Protein 3OKG (pdb70)

Sequence (781 aa):
MTEGPYKLPPGWRWVRLGEVCLPTERRDPTKNPSTYFVYVDISAIDSTVGKIVSPKEILGQHAPSRARKVIRSGDVIFATTRPYLKNIALVPPDLDGQICSTGFCVIRANREFAEPEFLFHLCRSDFITNQLTASKMRGTSYPAVTDNDVYNTLIPLPPLEEQRRIVAKVEALMERVREVRRLRAEAQKDTELLMQTALAEVFPHPGADLPPGWRWVRLGEVCDIIMGQSPPSSTYNFEGNGLPFFQGKADFGDLHPTPRIWCSAPQKVARPGDVLISVRAPVGSTNVANLACCIGRGLAALRPRDSLERFWLLYYLHYLEPELSKAITKKDLQNVFIPLPPLEEQRRIVAYLDQIQQQVAALKRAQAETEAELKRLEQAILDKAFRGDLMTEGPYKLPPGWRWVRLGEVCLPTERRDPTKNPSTYFVYVDISAIDSTVGKIVSPKEILGQHAPSRARKVIRSGDVIFATTRPYLKNIALVPPDLDGQICSTGFCVIRANREFAEPEFLFHLCRSDFITNQLTASKMRGTSYPAVTDNDVYNTLIPLPPLEEQRRIVAKVEALMERVREVRRLRAEAQKDTELLMQTALAEVFPHPGADLPPGWRWVRLGEVCDIIMGQSPPSSTYNFEGNGLPFFQGKADFGDLHPTPRIWCSAPQKVARPGDVLISVRAPVGSTNVANLACCIGRGLAALRPRDSLERFWLLYYLHYLEPELSKMAITKKDLQNVFIPLPPLEEQRRIVAYLDQIQQQVAALKRAQAETEAELKRLEQAILDKAFRGDL

Solvent-accessible surface area: 35735 Å² total; per-residue (Å²): 184,129,60,38,68,36,139,18,39,135,63,28,121,52,4,113,0,29,80,2,22,75,119,52,131,150,95,45,6,51,157,84,69,99,77,135,8,28,16,0,50,62,89,0,14,54,19,21,62,4,126,16,83,64,49,141,108,20,45,0,112,115,14,51,94,157,0,51,15,9,0,102,55,14,1,0,0,0,2,17,74,130,9,33,47,18,16,2,0,45,1,38,100,120,13,65,14,39,0,0,4,39,21,0,0,2,0,37,6,33,142,140,90,0,14,12,66,0,0,18,7,1,0,1,1,16,54,0,14,65,56,2,108,17,27,70,57,54,8,95,105,101,98,55,11,61,40,101,48,0,48,88,6,61,0,0,7,3,69,53,133,47,0,120,96,3,14,63,87,0,82,46,25,42,88,61,5,73,61,4,26,131,10,2,50,64,1,44,119,46,0,89,102,34,27,128,69,7,15,53,71,10,2,27,148,55,65,39,138,30,16,86,48,14,132,54,1,105,1,18,72,8,2,58,10,30,40,11,79,63,8,81,62,63,21,10,13,30,97,46,70,44,42,12,2,7,34,7,82,59,6,29,31,148,124,73,3,63,39,30,1,61,0,60,42,53,76,66,54,0,132,85,17,3,0,0,2,1,8,95,86,68,12,1,16,34,4,12,2,58,92,43,2,2,1,0,141,2,0,0,0,0,49,31,114,137,45,6,43,81,86,0,0,35,14,8,2,112,79,22,58,100,122,11,54,161,93,16,69,92,130,65,2,57,73,26,77,0,0,6,2,73,62,135,15,0,122,61,7,14,47,58,0,45,36,2,87,101,11,34,32,3,0,133,104,0,47,6,90,62,60,1,0,14,11,14,1,14,8,4,1,0,59,70,0,8,117,28,101,45,203,140,65,33,72,25,153,22,36,134,60,28,120,52,8,113,0,28,87,2,21,75,113,48,122,150,89,41,6,44,148,76,71,100,79,132,6,28,15,0,50,44,94,0,13,51,24,38,58,4,122,17,82,66,47,138,108,19,48,0,109,112,14,50,91,158,0,60,16,10,0,102,54,16,1,0,0,0,2,18,61,120,6,38,40,15,12,0,0,45,2,44,107,123,14,65,12,38,0,0,6,39,18,0,0,3,0,42,7,32,136,144,86,0,14,11,66,1,0,18,16,0,0,2,1,21,50,0,11,81,60,2,110,20,28,73,32,53,9,96,105,101,101,54,10,60,40,98,50,0,49,89,5,68,0,0,6,3,70,53,135,42,0,116,90,5,17,59,87,4,80,44,25,43,87,68,0,77,62,6,28,132,11,2,49,66,0,34,133,48,0,68,114,30,19,95,66,12,3,53,71,12,2,30,140,50,67,40,138,30,19,87,47,17,153,58,4,95,1,26,102,11,3,58,10,39,48,11,88,43,8,68,86,56,25,8,22,33,139,50,80,41,41,9,2,6,29,6,84,62,5,24,33,162,102,66,5,67,36,30,1,59,0,49,43,48,82,70,62,0,128,73,15,1,0,0,0,1,5,136,91,48,7,5,25,36,5,10,2,71,88,49,0,0,0,0,75,3,1,0,0,0,59,26,127,139,46,8,45,87,88,0,0,37,12,6,1,114,69,28,57,75,114,4,66,173,91,80,5,68,89,136,58,0,59,49,23,77,0,0,15,3,70,57,136,13,0,124,60,8,13,45,50,0,46,27,3,92,100,14,28,28,8,0,117,140,0,32,49,159,2,97,44,0,2,28,15,0,17,6,4,0,0,52,61,0,6,120,26,96,60

Organism: Caldanaerobacter subterraneus subsp. tengcongensis (strain DSM 15242 / JCM 11007 / NBRC 100824 / MB4) (NCBI:txid273068)

Foldseek 3Di:
DCCPPHHAPPQKDKDQLLVFFDDWFWDQLLVVQADKFWEQELVQFDQLVQARHRIDIDGSVPDDPQFITFAAQLKWWQFLPPRLSRNIHGHHHVRGRGTYGVRTQIGHGNVVFDGSLLVRLQSLAVLQVVQQVQPPDDDPPRDGGDSVSSSRRMAIGHGHVLSVVLSVVLVVVLVVVVVVLVVLVVCLVVLVVVLLVLLCVQWDPPPDDDPPQKDKAFLLVFKDKWAAADDPPPQKDPPPQAFAEEEAPVQQDPAEGDGDIAGNDADTWDAALWKKFFLDDQGLDIHGYRHIHGYHNGIMTIGGHPQDHSLLVVSNSVSCSVVRRVNADPVNNRGDITIGHGPVVSVVSSVVSVVSVVVSVCSVVVNDDSSVVSSVVSNVSSVCSRNPND/DCAPPHHADPQKDKDQLLVFFDDWFWDQLLVVQADKFWEQELVQADQLVQARHRIDIDGSVPDDPQFITFAAQLKWWQFLPPNVSRNIHGDHHVNGRGTYGVRTQIGHGNVVFDGSLLCRLQSLAVLQVVQFPQVPDDDPPRDGGDSVSSSGRMAIGHGHVLSVVLSVVLVVVLVVVVVVLVVLVVVLVVLVVVLLVLLCVQWPDPPDDDPPQKDKDFLLVFKDKWAAAADDPPQKDQDAAAFQEEEFPVQQDPAEGDRGIHGNDADTKDAFAWWKAFLPDQRQDIHTYRHTHGYHNGIMTIGGHPFDDSLLVVSNSNSCSVVSRPDNDDPVNSRGDITIGHGPVVSVVSSVVSVVSVVVSVVSCVVPDPPSVCSSVVSNVSSVCSRNVND

Structure (mmCIF, N/CA/C/O backbone):
data_3OKG
#
_entry.id   3OKG
#
_cell.length_a   60.993
_cell.length_b   137.798
_cell.length_c   142.398
_cell.angle_alpha   90.00
_cell.angle_beta   90.00
_cell.angle_gamma   90.00
#
_symmetry.space_group_name_H-M   'P 21 21 21'
#
loop_
_entity.id
_entity.type
_entity.pdbx_description
1 polymer 'Restriction endonuclease S subunits'
2 non-polymer 'SULFATE ION'
3 water water
#
loop_
_atom_site.group_PDB
_atom_site.id
_atom_site.type_symbol
_atom_site.label_atom_id
_atom_site.label_alt_id
_atom_site.label_comp_id
_atom_site.label_asym_id
_atom_site.label_entity_id
_atom_site.label_seq_id
_atom_site.pdbx_PDB_ins_code
_atom_site.Cartn_x
_atom_site.Cartn_y
_atom_site.Cartn_z
_atom_site.occupancy
_atom_site.B_iso_or_equiv
_atom_site.auth_seq_id
_atom_site.auth_comp_id
_atom_site.auth_asym_id
_atom_site.auth_atom_id
_atom_site.pdbx_PDB_model_num
ATOM 1 N N . MET A 1 15 ? 1.656 -1.538 18.271 1.00 75.40 1 MET A N 1
ATOM 2 C CA . MET A 1 15 ? 1.713 -2.709 17.404 1.00 50.67 1 MET A CA 1
ATOM 3 C C . MET A 1 15 ? 2.789 -2.565 16.338 1.00 53.69 1 MET A C 1
ATOM 4 O O . MET A 1 15 ? 3.982 -2.500 16.636 1.00 55.83 1 MET A O 1
ATOM 9 N N . THR A 1 16 ? 2.352 -2.531 15.086 1.00 39.86 2 THR A N 1
ATOM 10 C CA . THR A 1 16 ? 3.220 -2.123 13.990 1.00 45.58 2 THR A CA 1
ATOM 11 C C . THR A 1 16 ? 3.320 -0.606 13.955 1.00 35.93 2 THR A C 1
ATOM 12 O O . THR A 1 16 ? 4.050 -0.050 13.130 1.00 43.34 2 THR A O 1
ATOM 16 N N . GLU A 1 17 ? 2.569 0.068 14.821 1.00 37.82 3 GLU A N 1
ATOM 17 C CA . GLU A 1 17 ? 2.489 1.536 14.757 1.00 31.45 3 GLU A CA 1
ATOM 18 C C . GLU A 1 17 ? 3.657 2.262 15.434 1.00 32.72 3 GLU A C 1
ATOM 19 O O . GLU A 1 17 ? 3.837 3.449 15.200 1.00 39.20 3 GLU A O 1
ATOM 25 N N . GLY A 1 18 ? 4.409 1.581 16.299 1.00 30.97 4 GLY A N 1
ATOM 26 C CA . GLY A 1 18 ? 5.494 2.234 17.027 1.00 32.96 4 GLY A CA 1
ATOM 27 C C . GLY A 1 18 ? 4.947 3.001 18.213 1.00 39.45 4 GLY A C 1
ATOM 28 O O . GLY A 1 18 ? 3.796 2.786 18.584 1.00 33.75 4 GLY A O 1
ATOM 29 N N . PRO A 1 19 ? 5.752 3.901 18.814 1.00 26.98 5 PRO A N 1
ATOM 30 C CA . PRO A 1 19 ? 5.313 4.599 20.037 1.00 28.72 5 PRO A CA 1
ATOM 31 C C . PRO A 1 19 ? 3.919 5.186 19.956 1.00 35.72 5 PRO A C 1
ATOM 32 O O . PRO A 1 19 ? 3.176 5.059 20.919 1.00 38.17 5 PRO A O 1
ATOM 36 N N . TYR A 1 20 ? 3.590 5.860 18.859 1.00 25.58 6 TYR A N 1
ATOM 37 C CA . TYR A 1 20 ? 2.236 6.340 18.613 1.00 26.79 6 TYR A CA 1
ATOM 38 C C . TYR A 1 20 ? 2.052 6.433 17.112 1.00 33.72 6 TYR A C 1
ATOM 39 O O . TYR A 1 20 ? 3.025 6.385 16.366 1.00 26.37 6 TYR A O 1
ATOM 48 N N . LYS A 1 21 ? 0.805 6.548 16.680 1.00 28.60 7 LYS A N 1
ATOM 49 C CA . LYS A 1 21 ? 0.465 6.438 15.269 1.00 31.73 7 LYS A CA 1
ATOM 50 C C . LYS A 1 21 ? 0.765 7.742 14.517 1.00 29.80 7 LYS A C 1
ATOM 51 O O . LYS A 1 21 ? 0.333 8.811 14.922 1.00 28.77 7 LYS A O 1
ATOM 57 N N . LEU A 1 22 ? 1.489 7.634 13.410 1.00 28.54 8 LEU A N 1
ATOM 58 C CA . LEU A 1 22 ? 1.930 8.810 12.649 1.00 25.07 8 LEU A CA 1
ATOM 59 C C . LEU A 1 22 ? 1.080 8.934 11.408 1.00 30.86 8 LEU A C 1
ATOM 60 O O . LEU A 1 22 ? 0.486 7.932 10.970 1.00 27.47 8 LEU A O 1
ATOM 65 N N . PRO A 1 23 ? 1.011 10.144 10.838 1.00 31.73 9 PRO A N 1
ATOM 66 C CA . PRO A 1 23 ? 0.287 10.323 9.573 1.00 24.89 9 PRO A CA 1
ATOM 67 C C . PRO A 1 23 ? 0.861 9.428 8.492 1.00 29.39 9 PRO A C 1
ATOM 68 O O . PRO A 1 23 ? 2.008 9.001 8.586 1.00 29.90 9 PRO A O 1
ATOM 72 N N . PRO A 1 24 ? 0.051 9.131 7.470 1.00 37.11 10 PRO A N 1
ATOM 73 C CA . PRO A 1 24 ? 0.481 8.351 6.304 1.00 32.07 10 PRO A CA 1
ATOM 74 C C . PRO A 1 24 ? 1.785 8.909 5.735 1.00 27.80 10 PRO A C 1
ATOM 75 O O . PRO A 1 24 ? 1.919 10.122 5.576 1.00 29.60 10 PRO A O 1
ATOM 79 N N . GLY A 1 25 ? 2.733 8.039 5.431 1.00 28.48 11 GLY A N 1
ATOM 80 C CA . GLY A 1 25 ? 3.961 8.472 4.793 1.00 37.96 11 GLY A CA 1
ATOM 81 C C . GLY A 1 25 ? 5.090 8.797 5.760 1.00 31.48 11 GLY A C 1
ATOM 82 O O . GLY A 1 25 ? 6.250 8.814 5.365 1.00 28.31 11 GLY A O 1
ATOM 83 N N . TRP A 1 26 ? 4.762 9.077 7.020 1.00 26.80 12 TRP A N 1
ATOM 84 C CA . TRP A 1 26 ? 5.812 9.241 8.029 1.00 21.72 12 TRP A CA 1
ATOM 85 C C . TRP A 1 26 ? 6.324 7.871 8.457 1.00 31.76 12 TRP A C 1
ATOM 86 O O . TRP A 1 26 ? 5.637 6.870 8.286 1.00 29.65 12 TRP A O 1
ATOM 97 N N . ARG A 1 27 ? 7.523 7.815 9.025 1.00 20.89 13 ARG A N 1
ATOM 98 C CA . ARG A 1 27 ? 8.024 6.561 9.577 1.00 19.46 13 ARG A CA 1
ATOM 99 C C . ARG A 1 27 ? 8.781 6.755 10.890 1.00 26.21 13 ARG A C 1
ATOM 100 O O . ARG A 1 27 ? 9.285 7.849 11.177 1.00 19.95 13 ARG A O 1
ATOM 108 N N . TRP A 1 28 ? 8.866 5.688 11.677 1.00 23.62 14 TRP A N 1
ATOM 109 C CA . TRP A 1 28 ? 9.637 5.706 12.925 1.00 29.25 14 TRP A CA 1
ATOM 110 C C . TRP A 1 28 ? 11.051 5.186 12.690 1.00 23.71 14 TRP A C 1
ATOM 111 O O . TRP A 1 28 ? 11.217 4.110 12.124 1.00 25.54 14 TRP A O 1
ATOM 122 N N . VAL A 1 29 ? 12.058 5.943 13.135 1.00 22.42 15 VAL A N 1
ATOM 123 C CA . VAL A 1 29 ? 13.451 5.508 13.059 1.00 20.94 15 VAL A CA 1
ATOM 124 C C . VAL A 1 29 ? 14.201 5.876 14.335 1.00 19.71 15 VAL A C 1
ATOM 125 O O . VAL A 1 29 ? 13.742 6.720 15.101 1.00 21.68 15 VAL A O 1
ATOM 129 N N . ARG A 1 30 ? 15.356 5.251 14.572 1.00 18.75 16 ARG A N 1
ATOM 130 C CA . ARG A 1 30 ? 16.249 5.763 15.610 1.00 22.17 16 ARG A CA 1
ATOM 131 C C . ARG A 1 30 ? 16.915 7.024 15.046 1.00 19.12 16 ARG A C 1
ATOM 132 O O . ARG A 1 30 ? 17.197 7.091 13.858 1.00 17.86 16 ARG A O 1
ATOM 140 N N . LEU A 1 31 ? 17.166 8.004 15.903 1.00 18.82 17 LEU A N 1
ATOM 141 C CA . LEU A 1 31 ? 17.771 9.261 15.464 1.00 18.93 17 LEU A CA 1
ATOM 142 C C . LEU A 1 31 ? 19.032 8.950 14.652 1.00 18.76 17 LEU A C 1
ATOM 143 O O . LEU A 1 31 ? 19.260 9.518 13.580 1.00 22.31 17 LEU A O 1
ATOM 148 N N . GLY A 1 32 ? 19.853 8.047 15.170 1.00 22.02 18 GLY A N 1
ATOM 149 C CA . GLY A 1 32 ? 21.129 7.712 14.547 1.00 17.62 18 GLY A CA 1
ATOM 150 C C . GLY A 1 32 ? 21.009 7.273 13.089 1.00 22.69 18 GLY A C 1
ATOM 151 O O . GLY A 1 32 ? 21.939 7.431 12.300 1.00 22.27 18 GLY A O 1
ATOM 152 N N . GLU A 1 33 ? 19.855 6.727 12.722 1.00 22.58 19 GLU A N 1
ATOM 153 C CA . GLU A 1 33 ? 19.656 6.237 11.367 1.00 19.41 19 GLU A CA 1
ATOM 154 C C . GLU A 1 33 ? 19.647 7.369 10.355 1.00 24.60 19 GLU A C 1
ATOM 155 O O . GLU A 1 33 ? 19.880 7.148 9.181 1.00 20.38 19 GLU A O 1
ATOM 161 N N . VAL A 1 34 ? 19.326 8.579 10.802 1.00 19.98 20 VAL A N 1
ATOM 162 C CA . VAL A 1 34 ? 19.346 9.729 9.893 1.00 20.57 20 VAL A CA 1
ATOM 163 C C . VAL A 1 34 ? 20.487 10.706 10.250 1.00 18.29 20 VAL A C 1
ATOM 164 O O . VAL A 1 34 ? 20.457 11.868 9.874 1.00 22.35 20 VAL A O 1
ATOM 168 N N . CYS A 1 35 ? 21.527 10.199 10.913 1.00 17.39 21 CYS A N 1
ATOM 169 C CA . CYS A 1 35 ? 22.709 11.000 11.221 1.00 19.02 21 CYS A CA 1
ATOM 170 C C . CYS A 1 35 ? 23.935 10.505 10.459 1.00 27.62 21 CYS A C 1
ATOM 171 O O . CYS A 1 35 ? 23.972 9.360 9.999 1.00 24.30 21 CYS A O 1
ATOM 174 N N . LEU A 1 36 ? 24.939 11.372 10.354 1.00 22.15 22 LEU A N 1
ATOM 175 C CA . LEU A 1 36 ? 26.212 11.037 9.725 1.00 18.83 22 LEU A CA 1
ATOM 176 C C . LEU A 1 36 ? 27.329 10.942 10.761 1.00 23.33 22 LEU A C 1
ATOM 177 O O . LEU A 1 36 ? 27.216 11.486 11.860 1.00 24.21 22 LEU A O 1
ATOM 182 N N . PRO A 1 37 ? 28.450 10.306 10.390 1.00 24.96 23 PRO A N 1
ATOM 183 C CA . PRO A 1 37 ? 29.574 10.252 11.323 1.00 23.47 23 PRO A CA 1
ATOM 184 C C . PRO A 1 37 ? 30.149 11.657 11.552 1.00 21.99 23 PRO A C 1
ATOM 185 O O . PRO A 1 37 ? 29.989 12.560 10.723 1.00 21.82 23 PRO A O 1
ATOM 189 N N . THR A 1 38 ? 30.795 11.824 12.697 1.00 22.84 24 THR A N 1
ATOM 190 C CA . THR A 1 38 ? 31.334 13.095 13.133 1.00 24.17 24 THR A CA 1
ATOM 191 C C . THR A 1 38 ? 32.785 12.849 13.531 1.00 35.91 24 THR A C 1
ATOM 192 O O . THR A 1 38 ? 33.188 11.693 13.734 1.00 26.70 24 THR A O 1
ATOM 196 N N . GLU A 1 39 ? 33.566 13.921 13.639 1.00 25.95 25 GLU A N 1
ATOM 197 C CA . GLU A 1 39 ? 34.996 13.790 13.900 1.00 28.71 25 GLU A CA 1
ATOM 198 C C . GLU A 1 39 ? 35.430 14.654 15.063 1.00 36.63 25 GLU A C 1
ATOM 199 O O . GLU A 1 39 ? 34.700 15.545 15.505 1.00 25.24 25 GLU A O 1
ATOM 205 N N . ARG A 1 40 ? 36.635 14.375 15.544 1.00 24.83 26 ARG A N 1
ATOM 206 C CA . ARG A 1 40 ? 37.252 15.136 16.597 1.00 26.23 26 ARG A CA 1
ATOM 207 C C . ARG A 1 40 ? 38.531 15.796 16.088 1.00 25.75 26 ARG A C 1
ATOM 208 O O . ARG A 1 40 ? 39.077 15.403 15.060 1.00 29.65 26 ARG A O 1
ATOM 216 N N . ARG A 1 41 ? 38.984 16.799 16.820 1.00 28.38 27 ARG A N 1
ATOM 217 C CA . ARG A 1 41 ? 40.217 17.491 16.497 1.00 29.77 27 ARG A CA 1
ATOM 218 C C . ARG A 1 41 ? 40.787 18.070 17.786 1.00 39.89 27 ARG A C 1
ATOM 219 O O . ARG A 1 41 ? 40.035 18.484 18.676 1.00 29.99 27 ARG A O 1
ATOM 227 N N . ASP A 1 42 ? 42.114 18.082 17.897 1.00 25.56 28 ASP A N 1
ATOM 228 C CA . ASP A 1 42 ? 42.771 18.627 19.073 1.00 31.99 28 ASP A CA 1
ATOM 229 C C . ASP A 1 42 ? 43.347 19.985 18.692 1.00 30.15 28 ASP A C 1
ATOM 230 O O . ASP A 1 42 ? 44.363 20.060 18.004 1.00 33.89 28 ASP A O 1
ATOM 235 N N . PRO A 1 43 ? 42.681 21.070 19.107 1.00 26.49 29 PRO A N 1
ATOM 236 C CA . PRO A 1 43 ? 43.143 22.393 18.658 1.00 28.35 29 PRO A CA 1
ATOM 237 C C . PRO A 1 43 ? 44.534 22.733 19.206 1.00 26.02 29 PRO A C 1
ATOM 238 O O . PRO A 1 43 ? 45.169 23.644 18.665 1.00 28.08 29 PRO A O 1
ATOM 242 N N . THR A 1 44 ? 44.973 22.039 20.263 1.00 30.43 30 THR A N 1
ATOM 243 C CA . THR A 1 44 ? 46.285 22.305 20.858 1.00 34.36 30 THR A CA 1
ATOM 244 C C . THR A 1 44 ? 47.398 21.976 19.883 1.00 42.66 30 THR A C 1
ATOM 245 O O . THR A 1 44 ? 48.539 22.355 20.106 1.00 35.77 30 THR A O 1
ATOM 249 N N . LYS A 1 45 ? 47.059 21.276 18.804 1.00 39.18 31 LYS A N 1
ATOM 250 C CA . LYS A 1 45 ? 48.038 20.903 17.788 1.00 41.46 31 LYS A CA 1
ATOM 251 C C . LYS A 1 45 ? 48.302 22.052 16.836 1.00 43.74 31 LYS A C 1
ATOM 252 O O . LYS A 1 45 ? 49.248 22.011 16.058 1.00 41.84 31 LYS A O 1
ATOM 258 N N . ASN A 1 46 ? 47.463 23.082 16.907 1.00 32.82 32 ASN A N 1
ATOM 259 C CA . ASN A 1 46 ? 47.730 24.339 16.234 1.00 32.21 32 ASN A CA 1
ATOM 260 C C . ASN A 1 46 ? 47.659 25.426 17.299 1.00 32.46 32 ASN A C 1
ATOM 261 O O . ASN A 1 46 ? 46.677 26.161 17.394 1.00 29.10 32 ASN A O 1
ATOM 266 N N . PRO A 1 47 ? 48.697 25.498 18.134 1.00 28.69 33 PRO A N 1
ATOM 267 C CA . PRO A 1 47 ? 48.726 26.327 19.337 1.00 25.25 33 PRO A CA 1
ATOM 268 C C . PRO A 1 47 ? 48.522 27.810 19.030 1.00 26.79 33 PRO A C 1
ATOM 269 O O . PRO A 1 47 ? 47.984 28.499 19.892 1.00 31.65 33 PRO A O 1
ATOM 273 N N . SER A 1 48 ? 48.920 28.285 17.851 1.00 26.28 34 SER A N 1
ATOM 274 C CA . SER A 1 48 ? 48.804 29.718 17.550 1.00 25.52 34 SER A CA 1
ATOM 275 C C . SER A 1 48 ? 47.562 30.054 16.775 1.00 39.54 34 SER A C 1
ATOM 276 O O . SER A 1 48 ? 47.403 31.183 16.321 1.00 33.94 34 SER A O 1
ATOM 279 N N . THR A 1 49 ? 46.688 29.071 16.615 1.00 30.73 35 THR A N 1
ATOM 280 C CA . THR A 1 49 ? 45.508 29.250 15.789 1.00 30.97 35 THR A CA 1
ATOM 281 C C . THR A 1 49 ? 44.266 29.395 16.657 1.00 25.82 35 THR A C 1
ATOM 282 O O . THR A 1 49 ? 44.023 28.580 17.524 1.00 28.35 35 THR A O 1
ATOM 286 N N . TYR A 1 50 ? 43.507 30.466 16.445 1.00 31.33 36 TYR A N 1
ATOM 287 C CA . TYR A 1 50 ? 42.282 30.661 17.198 1.00 23.94 36 TYR A CA 1
ATOM 288 C C . TYR A 1 50 ? 41.218 29.685 16.698 1.00 22.89 36 TYR A C 1
ATOM 289 O O . TYR A 1 50 ? 41.153 29.395 15.507 1.00 26.33 36 TYR A O 1
ATOM 298 N N . PHE A 1 51 ? 40.390 29.186 17.605 1.00 23.48 37 PHE A N 1
ATOM 299 C CA . PHE A 1 51 ? 39.173 28.486 17.195 1.00 28.87 37 PHE A CA 1
ATOM 300 C C . PHE A 1 51 ? 38.027 28.997 18.061 1.00 26.38 37 PHE A C 1
ATOM 301 O O . PHE A 1 51 ? 38.256 29.588 19.121 1.00 25.47 37 PHE A O 1
ATOM 309 N N . VAL A 1 52 ? 36.792 28.787 17.617 1.00 24.15 38 VAL A N 1
ATOM 310 C CA . VAL A 1 52 ? 35.655 29.200 18.429 1.00 17.97 38 VAL A CA 1
ATOM 311 C C . VAL A 1 52 ? 35.119 27.990 19.180 1.00 20.22 38 VAL A C 1
ATOM 312 O O . VAL A 1 52 ? 34.920 26.927 18.572 1.00 20.04 38 VAL A O 1
ATOM 316 N N . TYR A 1 53 ? 34.919 28.127 20.495 1.00 18.76 39 TYR A N 1
ATOM 317 C CA . TYR A 1 53 ? 34.528 27.000 21.338 1.00 19.76 39 TYR A CA 1
ATOM 318 C C . TYR A 1 53 ? 33.102 27.174 21.832 1.00 25.63 39 TYR A C 1
ATOM 319 O O . TYR A 1 53 ? 32.759 28.220 22.386 1.00 25.41 39 TYR A O 1
ATOM 328 N N . VAL A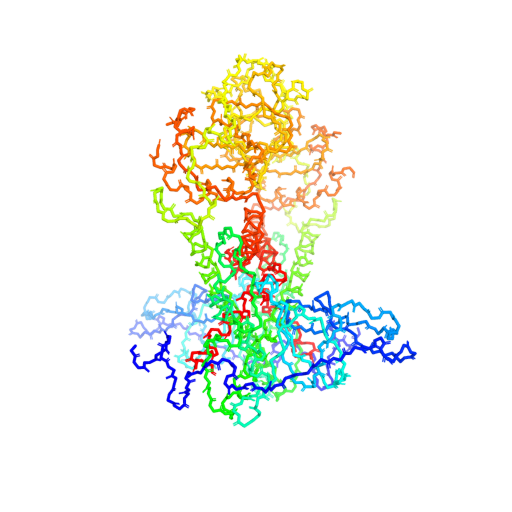 1 54 ? 32.284 26.149 21.620 1.00 17.56 40 VAL A N 1
ATOM 329 C CA . VAL A 1 54 ? 30.926 26.106 22.159 1.00 22.90 40 VAL A CA 1
ATOM 330 C C . VAL A 1 54 ? 30.845 25.134 23.359 1.00 21.47 40 VAL A C 1
ATOM 331 O O . VAL A 1 54 ? 30.923 23.926 23.192 1.00 19.11 40 VAL A O 1
ATOM 335 N N . ASP A 1 55 ? 30.710 25.666 24.568 1.00 20.50 41 ASP A N 1
ATOM 336 C CA . ASP A 1 55 ? 30.463 24.823 25.724 1.00 19.38 41 ASP A CA 1
ATOM 337 C C . ASP A 1 55 ? 29.024 25.017 26.133 1.00 19.50 41 ASP A C 1
ATOM 338 O O . ASP A 1 55 ? 28.275 25.724 25.464 1.00 20.72 41 ASP A O 1
ATOM 343 N N . ILE A 1 56 ? 28.635 24.372 27.228 1.00 22.32 42 ILE A N 1
ATOM 344 C CA . ILE A 1 56 ? 27.264 24.442 27.718 1.00 24.04 42 ILE A CA 1
ATOM 345 C C . ILE A 1 56 ? 26.861 25.878 28.028 1.00 26.11 42 ILE A C 1
ATOM 346 O O . ILE A 1 56 ? 25.758 26.309 27.693 1.00 30.03 42 ILE A O 1
ATOM 351 N N . SER A 1 57 ? 27.761 26.615 28.671 1.00 25.69 43 SER A N 1
ATOM 352 C CA . SER A 1 57 ? 27.489 27.998 29.024 1.00 25.49 43 SER A CA 1
ATOM 353 C C . SER A 1 57 ? 27.198 28.863 27.796 1.00 24.67 43 SER A C 1
ATOM 354 O O . SER A 1 57 ? 26.558 29.913 27.929 1.00 24.62 43 SER A O 1
ATOM 357 N N . ALA A 1 58 ? 27.644 28.436 26.609 1.00 20.71 44 ALA A N 1
ATOM 358 C CA . ALA A 1 58 ? 27.439 29.220 25.382 1.00 19.04 44 ALA A CA 1
ATOM 359 C C . ALA A 1 58 ? 25.991 29.219 24.894 1.00 23.25 44 ALA A C 1
ATOM 360 O O . ALA A 1 58 ? 25.616 30.006 24.015 1.00 21.19 44 ALA A O 1
ATOM 362 N N . ILE A 1 59 ? 25.196 28.304 25.436 1.00 20.97 45 ILE A N 1
ATOM 363 C CA . ILE A 1 59 ? 23.827 28.100 24.966 1.00 21.18 45 ILE A CA 1
ATOM 364 C C . ILE A 1 59 ? 22.787 28.794 25.853 1.00 20.07 45 ILE A C 1
ATOM 365 O O . ILE A 1 59 ? 22.824 28.683 27.096 1.00 23.55 45 ILE A O 1
ATOM 370 N N . ASP A 1 60 ? 21.836 29.453 25.201 1.00 20.83 46 ASP A N 1
ATOM 371 C CA . ASP A 1 60 ? 20.617 29.927 25.848 1.00 19.97 46 ASP A CA 1
ATOM 372 C C . ASP A 1 60 ? 19.602 28.778 25.766 1.00 14.10 46 ASP A C 1
ATOM 373 O O . ASP A 1 60 ? 19.035 28.500 24.695 1.00 18.32 46 ASP A O 1
ATOM 378 N N . SER A 1 61 ? 19.373 28.117 26.889 1.00 16.09 47 SER A N 1
ATOM 379 C CA . SER A 1 61 ? 18.583 26.874 26.857 1.00 24.28 47 SER A CA 1
ATOM 380 C C . SER A 1 61 ? 17.107 27.183 26.667 1.00 21.45 47 SER A C 1
ATOM 381 O O . SER A 1 61 ? 16.324 26.308 26.308 1.00 21.51 47 SER A O 1
ATOM 384 N N . THR A 1 62 ? 16.724 28.429 26.943 1.00 21.49 48 THR A N 1
ATOM 385 C CA . THR A 1 62 ? 15.315 28.808 26.787 1.00 20.92 48 THR A CA 1
ATOM 386 C C . THR A 1 62 ? 14.800 28.694 25.357 1.00 24.22 48 THR A C 1
ATOM 387 O O . THR A 1 62 ? 13.674 28.249 25.132 1.00 26.86 48 THR A O 1
ATOM 391 N N . VAL A 1 63 ? 15.615 29.080 24.382 1.00 20.38 49 VAL A N 1
ATOM 392 C CA . VAL A 1 63 ? 15.209 28.925 22.994 1.00 28.56 49 VAL A CA 1
ATOM 393 C C . VAL A 1 63 ? 16.130 27.992 22.227 1.00 23.75 49 VAL A C 1
ATOM 394 O O . VAL A 1 63 ? 15.861 27.672 21.081 1.00 22.80 49 VAL A O 1
ATOM 398 N N . GLY A 1 64 ? 17.195 27.536 22.873 1.00 21.71 50 GLY A N 1
ATOM 399 C CA . GLY A 1 64 ? 18.086 26.595 22.237 1.00 20.49 50 GLY A CA 1
ATOM 400 C C . GLY A 1 64 ? 18.963 27.267 21.200 1.00 18.41 50 GLY A C 1
ATOM 401 O O . GLY A 1 64 ? 18.975 26.865 20.041 1.00 19.08 50 GLY A O 1
ATOM 402 N N . LYS A 1 65 ? 19.688 28.313 21.605 1.00 17.47 51 LYS A N 1
ATOM 403 C CA . LYS A 1 65 ? 20.499 29.054 20.617 1.00 20.23 51 LYS A CA 1
ATOM 404 C C . LYS A 1 65 ? 21.919 29.223 21.149 1.00 18.56 51 LYS A C 1
ATOM 405 O O . LYS A 1 65 ? 22.107 29.430 22.342 1.00 17.54 51 LYS A O 1
ATOM 411 N N . ILE A 1 66 ? 22.915 29.087 20.276 1.00 19.19 52 ILE A N 1
ATOM 412 C CA . ILE A 1 66 ? 24.287 29.334 20.698 1.00 16.13 52 ILE A CA 1
ATOM 413 C C . ILE A 1 66 ? 24.452 30.869 20.712 1.00 20.94 52 ILE A C 1
ATOM 414 O O . ILE A 1 66 ? 24.437 31.499 19.662 1.00 24.26 52 ILE A O 1
ATOM 419 N N . VAL A 1 67 ? 24.581 31.456 21.892 1.00 21.49 53 VAL A N 1
ATOM 420 C CA . VAL A 1 67 ? 24.645 32.920 21.972 1.00 21.70 53 VAL A CA 1
ATOM 421 C C . VAL A 1 67 ? 25.947 33.466 22.533 1.00 23.30 53 VAL A C 1
ATOM 422 O O . VAL A 1 67 ? 26.215 34.653 22.375 1.00 24.79 53 VAL A O 1
ATOM 426 N N . SER A 1 68 ? 26.734 32.645 23.222 1.00 19.60 54 SER A N 1
ATOM 427 C CA . SER A 1 68 ? 27.978 33.192 23.793 1.00 22.49 54 SER A CA 1
ATOM 428 C C . SER A 1 68 ? 29.188 32.249 23.710 1.00 18.03 54 SER A C 1
ATOM 429 O O . SER A 1 68 ? 29.765 31.858 24.721 1.00 23.04 54 SER A O 1
ATOM 432 N N . PRO A 1 69 ? 29.570 31.891 22.492 1.00 18.61 55 PRO A N 1
ATOM 433 C CA . PRO A 1 69 ? 30.754 31.040 22.344 1.00 25.66 55 PRO A CA 1
ATOM 434 C C . PRO A 1 69 ? 31.992 31.917 22.535 1.00 26.81 55 PRO A C 1
ATOM 435 O O . PRO A 1 69 ? 31.890 33.145 22.440 1.00 29.58 55 PRO A O 1
ATOM 439 N N . LYS A 1 70 ? 33.130 31.303 22.812 1.00 26.58 56 LYS A N 1
ATOM 440 C CA . LYS A 1 70 ? 34.332 32.074 23.114 1.00 23.72 56 LYS A CA 1
ATOM 441 C C . LYS A 1 70 ? 35.408 31.749 22.112 1.00 27.20 56 LYS A C 1
ATOM 442 O O . LYS A 1 70 ? 35.600 30.593 21.784 1.00 24.57 56 LYS A O 1
ATOM 448 N N . GLU A 1 71 ? 36.122 32.766 21.622 1.00 20.92 57 GLU A N 1
ATOM 449 C CA . GLU A 1 71 ? 37.211 32.495 20.710 1.00 22.94 57 GLU A CA 1
ATOM 450 C C . GLU A 1 71 ? 38.450 32.248 21.557 1.00 30.73 57 GLU A C 1
ATOM 451 O O . GLU A 1 71 ? 38.818 33.063 22.409 1.00 26.79 57 GLU A O 1
ATOM 457 N N . ILE A 1 72 ? 39.084 31.114 21.318 1.00 23.02 58 ILE A N 1
ATOM 458 C CA . ILE A 1 72 ? 40.175 30.655 22.156 1.00 22.54 58 ILE A CA 1
ATOM 459 C C . ILE A 1 72 ? 41.407 30.300 21.333 1.00 26.87 58 ILE A C 1
ATOM 460 O O . ILE A 1 72 ? 41.315 29.770 20.232 1.00 21.06 58 ILE A O 1
ATOM 465 N N . LEU A 1 73 ? 42.578 30.613 21.881 1.00 31.55 59 LEU A N 1
ATOM 466 C CA . LEU A 1 73 ? 43.826 30.241 21.240 1.00 29.30 59 LEU A CA 1
ATOM 467 C C . LEU A 1 73 ? 44.037 28.729 21.393 1.00 19.72 59 LEU A C 1
ATOM 468 O O . LEU A 1 73 ? 43.807 28.176 22.464 1.00 25.77 59 LEU A O 1
ATOM 473 N N . GLY A 1 74 ? 44.489 28.058 20.333 1.00 26.38 60 GLY A N 1
ATOM 474 C CA . GLY A 1 74 ? 44.617 26.609 20.379 1.00 29.14 60 GLY A CA 1
ATOM 475 C C . GLY A 1 74 ? 45.430 26.141 21.570 1.00 30.25 60 GLY A C 1
ATOM 476 O O . GLY A 1 74 ? 45.099 25.159 22.239 1.00 26.84 60 GLY A O 1
ATOM 477 N N . GLN A 1 75 ? 46.518 26.851 21.840 1.00 30.91 61 GLN A N 1
ATOM 478 C CA . GLN A 1 75 ? 47.347 26.547 22.997 1.00 27.49 61 GLN A CA 1
ATOM 479 C C . GLN A 1 75 ? 46.517 26.373 24.260 1.00 29.30 61 GLN A C 1
ATOM 480 O O . GLN A 1 75 ? 46.823 25.545 25.112 1.00 31.61 61 GLN A O 1
ATOM 486 N N . HIS A 1 76 ? 45.454 27.161 24.372 1.00 24.92 62 HIS A N 1
ATOM 487 C CA . HIS A 1 76 ? 44.656 27.183 25.577 1.00 25.46 62 HIS A CA 1
ATOM 488 C C . HIS A 1 76 ? 43.344 26.395 25.507 1.00 29.46 62 HIS A C 1
ATOM 489 O O . HIS A 1 76 ? 42.479 26.550 26.377 1.00 26.00 62 HIS A O 1
ATOM 496 N N . ALA A 1 77 ? 43.196 25.567 24.485 1.00 33.78 63 ALA A N 1
ATOM 497 C CA . ALA A 1 77 ? 42.015 24.695 24.382 1.00 28.42 63 ALA A CA 1
ATOM 498 C C . ALA A 1 77 ? 41.798 23.871 25.631 1.00 33.86 63 ALA A C 1
ATOM 499 O O . ALA A 1 77 ? 42.670 23.107 26.032 1.00 31.14 63 ALA A O 1
ATOM 501 N N . PRO A 1 78 ? 40.603 23.993 26.225 1.00 31.88 64 PRO A N 1
ATOM 502 C CA . PRO A 1 78 ? 40.134 23.139 27.321 1.00 37.74 64 PRO A CA 1
ATOM 503 C C . PRO A 1 78 ? 40.199 21.666 26.903 1.00 27.09 64 PRO A C 1
ATOM 504 O O . PRO A 1 78 ? 40.198 21.329 25.715 1.00 26.15 64 PRO A O 1
ATOM 508 N N . SER A 1 79 ? 40.283 20.776 27.874 1.00 34.00 65 SER A N 1
ATOM 509 C CA . SER A 1 79 ? 40.439 19.369 27.544 1.00 32.11 65 SER A CA 1
ATOM 510 C C . SER A 1 79 ? 39.212 18.810 26.837 1.00 27.91 65 SER A C 1
ATOM 511 O O . SER A 1 79 ? 39.341 17.904 26.036 1.00 28.83 65 SER A O 1
ATOM 514 N N . ARG A 1 80 ? 38.029 19.357 27.117 1.00 29.76 66 ARG A N 1
ATOM 515 C CA . ARG A 1 80 ? 36.795 18.895 26.454 1.00 29.56 66 ARG A CA 1
ATOM 516 C C . ARG A 1 80 ? 36.596 19.455 25.052 1.00 25.14 66 ARG A C 1
ATOM 517 O O . ARG A 1 80 ? 35.660 19.077 24.334 1.00 27.08 66 ARG A O 1
ATOM 525 N N . ALA A 1 81 ? 37.451 20.381 24.655 1.00 26.63 67 ALA A N 1
ATOM 526 C CA . ALA A 1 81 ? 37.261 21.025 23.376 1.00 18.34 67 ALA A CA 1
ATOM 527 C C . ALA A 1 81 ? 37.781 20.143 22.246 1.00 26.51 67 ALA A C 1
ATOM 528 O O . ALA A 1 81 ? 38.898 20.326 21.780 1.00 23.78 67 ALA A O 1
ATOM 530 N N . ARG A 1 82 ? 36.975 19.176 21.796 1.00 20.62 68 ARG A N 1
ATOM 531 C CA . ARG A 1 82 ? 37.501 18.208 20.836 1.00 22.34 68 ARG A CA 1
ATOM 532 C C . ARG A 1 82 ? 36.567 17.802 19.697 1.00 26.90 68 ARG A C 1
ATOM 533 O O . ARG A 1 82 ? 37.013 17.153 18.753 1.00 25.01 68 ARG A O 1
ATOM 541 N N . LYS A 1 83 ? 35.290 18.168 19.767 1.00 17.86 69 LYS A N 1
ATOM 542 C CA . LYS A 1 83 ? 34.351 17.704 18.726 1.00 19.42 69 LYS A CA 1
ATOM 543 C C . LYS A 1 83 ? 34.162 18.779 17.686 1.00 23.43 69 LYS A C 1
ATOM 544 O O . LYS A 1 83 ? 33.813 19.900 18.026 1.00 22.48 69 LYS A O 1
ATOM 550 N N . VAL A 1 84 ? 34.382 18.423 16.416 1.00 18.17 70 VAL A N 1
ATOM 551 C CA . VAL A 1 84 ? 34.301 19.384 15.331 1.00 18.91 70 VAL A CA 1
ATOM 552 C C . VAL A 1 84 ? 32.836 19.553 14.969 1.00 22.41 70 VAL A C 1
ATOM 553 O O . VAL A 1 84 ? 32.134 18.574 14.776 1.00 21.48 70 VAL A O 1
ATOM 557 N N . ILE A 1 85 ? 32.355 20.787 14.935 1.00 21.50 71 ILE A N 1
ATOM 558 C CA . ILE A 1 85 ? 30.975 20.990 14.513 1.00 19.59 71 ILE A CA 1
ATOM 559 C C . ILE A 1 85 ? 30.905 21.571 13.112 1.00 27.32 71 ILE A C 1
ATOM 560 O O . ILE A 1 85 ? 31.831 22.257 12.645 1.00 22.70 71 ILE A O 1
ATOM 565 N N . ARG A 1 86 ? 29.785 21.313 12.458 1.00 16.78 72 ARG A N 1
ATOM 566 C CA . ARG A 1 86 ? 29.554 21.799 11.095 1.00 16.86 72 ARG A CA 1
ATOM 567 C C . ARG A 1 86 ? 28.218 22.521 11.023 1.00 25.19 72 ARG A C 1
ATOM 568 O O . ARG A 1 86 ? 27.305 22.254 11.813 1.00 18.53 72 ARG A O 1
ATOM 576 N N . SER A 1 87 ? 28.108 23.457 10.084 1.00 21.23 73 SER A N 1
ATOM 577 C CA . SER A 1 87 ? 26.862 24.168 9.896 1.00 23.78 73 SER A CA 1
ATOM 578 C C . SER A 1 87 ? 25.691 23.187 9.845 1.00 14.24 73 SER A C 1
ATOM 579 O O . SER A 1 87 ? 25.719 22.218 9.087 1.00 19.47 73 SER A O 1
ATOM 582 N N . GLY A 1 88 ? 24.647 23.456 10.617 1.00 20.80 74 GLY A N 1
ATOM 583 C CA . GLY A 1 88 ? 23.480 22.597 10.578 1.00 23.98 74 GLY A CA 1
ATOM 584 C C . GLY A 1 88 ? 23.502 21.453 11.574 1.00 21.97 74 GLY A C 1
ATOM 585 O O . GLY A 1 88 ? 22.497 20.745 11.716 1.00 20.63 74 GLY A O 1
ATOM 586 N N . ASP A 1 89 ? 24.625 21.238 12.266 1.00 16.76 75 ASP A N 1
ATOM 587 C CA . ASP A 1 89 ? 24.632 20.171 13.273 1.00 20.85 75 ASP A CA 1
ATOM 588 C C . ASP A 1 89 ? 23.663 20.585 14.379 1.00 17.18 75 ASP A C 1
ATOM 589 O O . ASP A 1 89 ? 23.486 21.769 14.636 1.00 18.29 75 ASP A O 1
ATOM 594 N N . VAL A 1 90 ? 23.078 19.606 15.056 1.00 15.47 76 VAL A N 1
ATOM 595 C CA . VAL A 1 90 ? 22.413 19.858 16.315 1.00 12.51 76 VAL A CA 1
ATOM 596 C C . VAL A 1 90 ? 23.348 19.389 17.405 1.00 14.64 76 VAL A C 1
ATOM 597 O O . VAL A 1 90 ? 23.877 18.277 17.331 1.00 18.69 76 VAL A O 1
ATOM 601 N N . ILE A 1 91 ? 23.564 20.209 18.432 1.00 15.96 77 ILE A N 1
ATOM 602 C CA . ILE A 1 91 ? 24.351 19.739 19.566 1.00 15.15 77 ILE A CA 1
ATOM 603 C C . ILE A 1 91 ? 23.432 19.591 20.763 1.00 15.45 77 ILE A C 1
ATOM 604 O O . ILE A 1 91 ? 22.630 20.456 21.053 1.00 18.58 77 ILE A O 1
ATOM 609 N N . PHE A 1 92 ? 23.571 18.479 21.466 1.00 16.75 78 PHE A N 1
ATOM 610 C CA . PHE A 1 92 ? 22.599 18.070 22.477 1.00 12.96 78 PHE A CA 1
ATOM 611 C C . PHE A 1 92 ? 23.384 17.670 23.737 1.00 17.41 78 PHE A C 1
ATOM 612 O O . PHE A 1 92 ? 24.126 16.691 23.709 1.00 19.90 78 PHE A O 1
ATOM 620 N N . ALA A 1 93 ? 23.294 18.454 24.803 1.00 16.55 79 ALA A N 1
ATOM 621 C CA . ALA A 1 93 ? 24.117 18.166 25.986 1.00 18.07 79 ALA A CA 1
ATOM 622 C C . ALA A 1 93 ? 23.675 16.839 26.589 1.00 23.71 79 ALA A C 1
ATOM 623 O O . ALA A 1 93 ? 22.477 16.613 26.758 1.00 20.74 79 ALA A O 1
ATOM 625 N N . THR A 1 94 ? 24.631 15.958 26.896 1.00 18.92 80 THR A N 1
ATOM 626 C CA . THR A 1 94 ? 24.286 14.680 27.506 1.00 21.62 80 THR A CA 1
ATOM 627 C C . THR A 1 94 ? 24.186 14.781 29.033 1.00 25.92 80 THR A C 1
ATOM 628 O O . THR A 1 94 ? 23.578 13.940 29.652 1.00 24.25 80 THR A O 1
ATOM 632 N N . THR A 1 95 ? 24.767 15.825 29.612 1.00 22.75 81 THR A N 1
ATOM 633 C CA . THR A 1 95 ? 24.579 16.135 31.034 1.00 26.23 81 THR A CA 1
ATOM 634 C C . THR A 1 95 ? 23.262 16.897 31.247 1.00 24.40 81 THR A C 1
ATOM 635 O O . THR A 1 95 ? 22.918 17.768 30.445 1.00 24.60 81 THR A O 1
ATOM 639 N N . ARG A 1 96 ? 22.529 16.566 32.312 1.00 24.30 82 ARG A N 1
ATOM 640 C CA . ARG A 1 96 ? 21.242 17.188 32.616 1.00 26.90 82 ARG A CA 1
ATOM 641 C C . ARG A 1 96 ? 20.270 17.484 31.451 1.00 25.39 82 ARG A C 1
ATOM 642 O O . ARG A 1 96 ? 19.649 18.541 31.398 1.00 22.78 82 ARG A O 1
ATOM 650 N N . PRO A 1 97 ? 20.109 16.527 30.535 1.00 24.61 83 PRO A N 1
ATOM 651 C CA . PRO A 1 97 ? 19.326 16.746 29.305 1.00 23.31 83 PRO A CA 1
ATOM 652 C C . PRO A 1 97 ? 18.032 17.539 29.462 1.00 25.86 83 PRO A C 1
ATOM 653 O O . PRO A 1 97 ? 17.584 18.205 28.521 1.00 21.33 83 PRO A O 1
ATOM 657 N N . TYR A 1 98 ? 17.452 17.513 30.657 1.00 19.17 84 TYR A N 1
ATOM 658 C CA . TYR A 1 98 ? 16.164 18.146 30.838 1.00 21.67 84 TYR A CA 1
ATOM 659 C C . TYR A 1 98 ? 16.320 19.657 30.768 1.00 24.31 84 TYR A C 1
ATOM 660 O O . TYR A 1 98 ? 15.339 20.369 30.639 1.00 20.43 84 TYR A O 1
ATOM 669 N N . LEU A 1 99 ? 17.547 20.151 30.879 1.00 21.48 85 LEU A N 1
ATOM 670 C CA . LEU A 1 99 ? 17.755 21.598 30.842 1.00 22.40 85 LEU A CA 1
ATOM 671 C C . LEU A 1 99 ? 17.560 22.162 29.412 1.00 21.93 85 LEU A C 1
ATOM 672 O O . LEU A 1 99 ? 17.315 23.340 29.239 1.00 21.41 85 LEU A O 1
ATOM 677 N N . LYS A 1 100 ? 17.682 21.293 28.419 1.00 19.94 86 LYS A N 1
ATOM 678 C CA . LYS A 1 100 ? 17.546 21.648 27.002 1.00 19.29 86 LYS A CA 1
ATOM 679 C C . LYS A 1 100 ? 18.676 22.541 26.518 1.00 19.35 86 LYS A C 1
ATOM 680 O O . LYS A 1 100 ? 18.465 23.466 25.727 1.00 19.66 86 LYS A O 1
ATOM 686 N N . ASN A 1 101 ? 19.885 22.247 26.971 1.00 22.56 87 ASN A N 1
ATOM 687 C CA . ASN A 1 101 ? 21.060 22.832 26.340 1.00 22.03 87 ASN A CA 1
ATOM 688 C C . ASN A 1 101 ? 21.267 22.159 24.992 1.00 19.58 87 ASN A C 1
ATOM 689 O O . ASN A 1 101 ? 22.082 21.249 24.818 1.00 18.30 87 ASN A O 1
ATOM 694 N N . ILE A 1 102 ? 20.482 22.607 24.022 1.00 14.45 88 ILE A N 1
ATOM 695 C CA . ILE A 1 102 ? 20.387 21.913 22.750 1.00 12.70 88 ILE A CA 1
ATOM 696 C C . ILE A 1 102 ? 20.259 23.007 21.714 1.00 18.99 88 ILE A C 1
ATOM 697 O O . ILE A 1 102 ? 19.420 23.887 21.885 1.00 21.24 88 ILE A O 1
ATOM 702 N N . ALA A 1 103 ? 21.051 22.957 20.642 1.00 14.49 89 ALA A N 1
ATOM 703 C CA . ALA A 1 103 ? 21.097 24.115 19.734 1.00 15.82 89 ALA A CA 1
ATOM 704 C C . ALA A 1 103 ? 21.482 23.707 18.357 1.00 18.60 89 ALA A C 1
ATOM 705 O O . ALA A 1 103 ? 22.085 22.657 18.173 1.00 16.94 89 ALA A O 1
ATOM 707 N N . LEU A 1 104 ? 21.162 24.570 17.395 1.00 18.22 90 LEU A N 1
ATOM 708 C CA . LEU A 1 104 ? 21.491 24.340 15.991 1.00 15.58 90 LEU A CA 1
ATOM 709 C C . LEU A 1 104 ? 22.701 25.173 15.638 1.00 21.76 90 LEU A C 1
ATOM 710 O O . LEU A 1 104 ? 22.759 26.351 15.958 1.00 19.59 90 LEU A O 1
ATOM 715 N N . VAL A 1 105 ? 23.685 24.553 15.014 1.00 21.08 91 VAL A N 1
ATOM 716 C CA . VAL A 1 105 ? 24.935 25.240 14.742 1.00 14.39 91 VAL A CA 1
ATOM 717 C C . VAL A 1 105 ? 24.763 26.105 13.484 1.00 15.97 91 VAL A C 1
ATOM 718 O O . VAL A 1 105 ? 24.421 25.581 12.423 1.00 20.01 91 VAL A O 1
ATOM 722 N N . PRO A 1 106 ? 24.966 27.414 13.609 1.00 20.56 92 PRO A N 1
ATOM 723 C CA . PRO A 1 106 ? 24.816 28.327 12.467 1.00 17.65 92 PRO A CA 1
ATOM 724 C C . PRO A 1 106 ? 25.964 28.153 11.481 1.00 26.46 92 PRO A C 1
ATOM 725 O O . PRO A 1 106 ? 26.920 27.450 11.809 1.00 22.97 92 PRO A O 1
ATOM 729 N N . PRO A 1 107 ? 25.890 28.767 10.301 1.00 31.09 93 PRO A N 1
ATOM 730 C CA . PRO A 1 107 ? 26.985 28.592 9.343 1.00 24.76 93 PRO A CA 1
ATOM 731 C C . PRO A 1 107 ? 28.282 29.279 9.777 1.00 19.62 93 PRO A C 1
ATOM 732 O O . PRO A 1 107 ? 29.347 28.769 9.444 1.00 24.92 93 PRO A O 1
ATOM 736 N N . ASP A 1 108 ? 28.197 30.379 10.525 1.00 19.56 94 ASP A N 1
ATOM 737 C CA . ASP A 1 108 ? 29.385 31.095 10.980 1.00 32.48 94 ASP A CA 1
ATOM 738 C C . ASP A 1 108 ? 30.278 30.211 11.853 1.00 37.54 94 ASP A C 1
ATOM 739 O O . ASP A 1 108 ? 31.468 30.452 11.975 1.00 28.71 94 ASP A O 1
ATOM 744 N N . LEU A 1 109 ? 29.708 29.155 12.424 1.00 26.12 95 LEU A N 1
ATOM 745 C CA . LEU A 1 109 ? 30.464 28.272 13.323 1.00 27.92 95 LEU A CA 1
ATOM 746 C C . LEU A 1 109 ? 30.933 26.965 12.653 1.00 26.82 95 LEU A C 1
ATOM 747 O O . LEU A 1 109 ? 31.417 26.053 13.321 1.00 19.51 95 LEU A O 1
ATOM 752 N N . ASP A 1 110 ? 30.799 26.874 11.339 1.00 21.17 96 ASP A N 1
ATOM 753 C CA . ASP A 1 110 ? 31.275 25.695 10.624 1.00 19.76 96 ASP A CA 1
ATOM 754 C C . ASP A 1 110 ? 32.761 25.438 10.859 1.00 30.74 96 ASP A C 1
ATOM 755 O O . ASP A 1 110 ? 33.589 26.340 10.721 1.00 24.75 96 ASP A O 1
ATOM 760 N N . GLY A 1 111 ? 33.091 24.211 11.227 1.00 23.51 97 GLY A N 1
ATOM 761 C CA . GLY A 1 111 ? 34.470 23.814 11.402 1.00 24.62 97 GLY A CA 1
ATOM 762 C C . GLY A 1 111 ? 35.040 24.233 12.733 1.00 29.89 97 GLY A C 1
ATOM 763 O O . GLY A 1 111 ? 36.235 24.059 12.983 1.00 30.39 97 GLY A O 1
ATOM 764 N N . GLN A 1 112 ? 34.197 24.790 13.594 1.00 21.68 98 GLN A N 1
ATOM 765 C CA . GLN A 1 112 ? 34.631 25.144 14.938 1.00 18.90 98 GLN A CA 1
ATOM 766 C C . GLN A 1 112 ? 34.461 23.949 15.895 1.00 21.74 98 GLN A C 1
ATOM 767 O O . GLN A 1 112 ? 34.338 22.822 15.441 1.00 24.46 98 GLN A O 1
ATOM 773 N N . ILE A 1 113 ? 34.507 24.194 17.199 1.00 18.32 99 ILE A N 1
ATOM 774 C CA . ILE A 1 113 ? 34.647 23.114 18.176 1.00 23.49 99 ILE A CA 1
ATOM 775 C C . ILE A 1 113 ? 33.580 23.218 19.275 1.00 18.55 99 ILE A C 1
ATOM 776 O O . ILE A 1 113 ? 33.305 24.308 19.777 1.00 21.24 99 ILE A O 1
ATOM 781 N N . CYS A 1 114 ? 32.989 22.085 19.653 1.00 17.59 100 CYS A N 1
ATOM 782 C CA . CYS A 1 114 ? 32.161 22.053 20.844 1.00 15.95 100 CYS A CA 1
ATOM 783 C C . CYS A 1 114 ? 32.662 21.021 21.838 1.00 18.32 100 CYS A C 1
ATOM 784 O O . CYS A 1 114 ? 33.475 20.145 21.507 1.00 22.07 100 CYS A O 1
ATOM 787 N N . SER A 1 115 ? 32.165 21.151 23.055 1.00 18.09 101 SER A N 1
ATOM 788 C CA . SER A 1 115 ? 32.535 20.291 24.174 1.00 24.01 101 SER A CA 1
ATOM 789 C C . SER A 1 115 ? 32.199 18.835 23.853 1.00 25.35 101 SER A C 1
ATOM 790 O O . SER A 1 115 ? 31.205 18.556 23.181 1.00 20.16 101 SER A O 1
ATOM 793 N N . THR A 1 116 ? 33.033 17.912 24.326 1.00 23.14 102 THR A N 1
ATOM 794 C CA . THR A 1 116 ? 32.695 16.480 24.260 1.00 20.12 102 THR A CA 1
ATOM 795 C C . THR A 1 116 ? 31.425 16.180 25.064 1.00 23.50 102 THR A C 1
ATOM 796 O O . THR A 1 116 ? 30.850 15.096 24.954 1.00 23.60 102 THR A O 1
ATOM 800 N N . GLY A 1 117 ? 31.021 17.121 25.908 1.00 20.53 103 GLY A N 1
ATOM 801 C CA . GLY A 1 117 ? 29.762 16.996 26.630 1.00 21.32 103 GLY A CA 1
ATOM 802 C C . GLY A 1 117 ? 28.506 17.096 25.764 1.00 20.67 103 GLY A C 1
ATOM 803 O O . GLY A 1 117 ? 27.392 16.874 26.261 1.00 23.42 103 GLY A O 1
ATOM 804 N N . PHE A 1 118 ? 28.666 17.457 24.486 1.00 20.07 104 PHE A N 1
ATOM 805 C CA . PHE A 1 118 ? 27.539 17.430 23.544 1.00 19.22 104 PHE A CA 1
ATOM 806 C C . PHE A 1 118 ? 27.569 16.221 22.657 1.00 15.45 104 PHE A C 1
ATOM 807 O O . PHE A 1 118 ? 28.606 15.863 22.079 1.00 22.00 104 PHE A O 1
ATOM 815 N N . CYS A 1 119 ? 26.403 15.625 22.467 1.00 15.53 105 CYS A N 1
ATOM 816 C CA . CYS A 1 119 ? 26.228 14.684 21.373 1.00 16.47 105 CYS A CA 1
ATOM 817 C C . CYS A 1 119 ? 26.026 15.474 20.072 1.00 19.26 105 CYS A C 1
ATOM 818 O O . CYS A 1 119 ? 25.150 16.345 20.007 1.00 18.08 105 CYS A O 1
ATOM 821 N N . VAL A 1 120 ? 26.802 15.159 19.037 1.00 16.61 106 VAL A N 1
ATOM 822 C CA . VAL A 1 120 ? 26.732 15.936 17.775 1.00 16.43 106 VAL A CA 1
ATOM 823 C C . VAL A 1 120 ? 25.857 15.173 16.772 1.00 16.73 106 VAL A C 1
ATOM 824 O O . VAL A 1 120 ? 26.165 14.065 16.395 1.00 22.26 106 VAL A O 1
ATOM 828 N N . ILE A 1 121 ? 24.743 15.780 16.395 1.00 15.94 107 ILE A N 1
ATOM 829 C CA . ILE A 1 121 ? 23.719 15.145 15.596 1.00 17.10 107 ILE A CA 1
ATOM 830 C C . ILE A 1 121 ? 23.719 15.830 14.233 1.00 18.43 107 ILE A C 1
ATOM 831 O O . ILE A 1 121 ? 23.173 16.928 14.089 1.00 17.21 107 ILE A O 1
ATOM 836 N N . ARG A 1 122 ? 24.343 15.172 13.253 1.00 16.28 108 ARG A N 1
ATOM 837 C CA . ARG A 1 122 ? 24.558 15.711 11.918 1.00 22.12 108 ARG A CA 1
ATOM 838 C C . ARG A 1 122 ? 23.611 15.084 10.922 1.00 17.97 108 ARG A C 1
ATOM 839 O O . ARG A 1 122 ? 23.739 13.890 10.614 1.00 14.30 108 ARG A O 1
ATOM 847 N N . ALA A 1 123 ? 22.660 15.872 10.412 1.00 17.93 109 ALA A N 1
ATOM 848 C CA . ALA A 1 123 ? 21.590 15.302 9.602 1.00 21.31 109 ALA A CA 1
ATOM 849 C C . ALA A 1 123 ? 22.135 14.716 8.332 1.00 23.48 109 ALA A C 1
ATOM 850 O O . ALA A 1 123 ? 22.926 15.358 7.647 1.00 21.59 109 ALA A O 1
ATOM 852 N N . ASN A 1 124 ? 21.704 13.509 8.008 1.00 15.34 110 ASN A N 1
ATOM 853 C CA . ASN A 1 124 ? 21.886 12.983 6.664 1.00 22.10 110 ASN A CA 1
ATOM 854 C C . ASN A 1 124 ? 20.769 13.611 5.841 1.00 25.87 110 ASN A C 1
ATOM 855 O O . ASN A 1 124 ? 19.595 13.248 5.987 1.00 20.83 110 ASN A O 1
ATOM 860 N N . ARG A 1 125 ? 21.132 14.559 4.984 1.00 18.03 111 ARG A N 1
ATOM 861 C CA . ARG A 1 125 ? 20.151 15.374 4.268 1.00 22.14 111 ARG A CA 1
ATOM 862 C C . ARG A 1 125 ? 19.300 14.604 3.277 1.00 23.37 111 ARG A C 1
ATOM 863 O O . ARG A 1 125 ? 18.313 15.132 2.757 1.00 25.56 111 ARG A O 1
ATOM 871 N N . GLU A 1 126 ? 19.673 13.367 3.010 1.00 19.78 112 GLU A N 1
ATOM 872 C CA . GLU A 1 126 ? 18.809 12.511 2.207 1.00 24.10 112 GLU A CA 1
ATOM 873 C C . GLU A 1 126 ? 17.535 12.146 2.973 1.00 25.60 112 GLU A C 1
ATOM 874 O O . GLU A 1 126 ? 16.561 11.720 2.369 1.00 21.13 112 GLU A O 1
ATOM 880 N N . PHE A 1 127 ? 17.541 12.307 4.294 1.00 19.32 113 PHE A N 1
ATOM 881 C CA . PHE A 1 127 ? 16.420 11.798 5.122 1.00 18.79 113 PHE A CA 1
ATOM 882 C C . PHE A 1 127 ? 15.868 12.827 6.082 1.00 22.24 113 PHE A C 1
ATOM 883 O O . PHE A 1 127 ? 14.710 12.741 6.465 1.00 19.07 113 PHE A O 1
ATOM 891 N N . ALA A 1 128 ? 16.705 13.768 6.518 1.00 17.13 114 ALA A N 1
ATOM 892 C CA . ALA A 1 128 ? 16.276 14.678 7.579 1.00 13.64 114 ALA A CA 1
ATOM 893 C C . ALA A 1 128 ? 16.815 16.070 7.365 1.00 16.36 114 ALA A C 1
ATOM 894 O O . ALA A 1 128 ? 17.982 16.252 6.970 1.00 21.20 114 ALA A O 1
ATOM 896 N N . GLU A 1 129 ? 15.986 17.051 7.671 1.00 18.29 115 GLU A N 1
ATOM 897 C CA . GLU A 1 129 ? 16.393 18.459 7.678 1.00 21.29 115 GLU A CA 1
ATOM 898 C C . GLU A 1 129 ? 16.991 18.826 9.040 1.00 21.73 115 GLU A C 1
ATOM 899 O O . GLU A 1 129 ? 16.401 18.491 10.070 1.00 19.60 115 GLU A O 1
ATOM 905 N N . PRO A 1 130 ? 18.152 19.506 9.050 1.00 18.83 116 PRO A N 1
ATOM 906 C CA . PRO A 1 130 ? 18.762 19.920 10.328 1.00 18.72 116 PRO A CA 1
ATOM 907 C C . PRO A 1 130 ? 17.780 20.657 11.249 1.00 18.73 116 PRO A C 1
ATOM 908 O O . PRO A 1 130 ? 17.754 20.395 12.438 1.00 15.23 116 PRO A O 1
ATOM 912 N N . GLU A 1 131 ? 16.990 21.574 10.706 1.00 15.51 117 GLU A N 1
ATOM 913 C CA . GLU A 1 131 ? 16.096 22.366 11.550 1.00 17.67 117 GLU A CA 1
ATOM 914 C C . GLU A 1 131 ? 15.009 21.477 12.156 1.00 18.71 117 GLU A C 1
ATOM 915 O O . GLU A 1 131 ? 14.524 21.747 13.270 1.00 17.66 117 GLU A O 1
ATOM 921 N N . PHE A 1 132 ? 14.623 20.449 11.400 1.00 16.01 118 PHE A N 1
ATOM 922 C CA . PHE A 1 132 ? 13.631 19.493 11.904 1.00 16.67 118 PHE A CA 1
ATOM 923 C C . PHE A 1 132 ? 14.240 18.695 13.049 1.00 19.25 118 PHE A C 1
ATOM 924 O O . PHE A 1 132 ? 13.628 18.547 14.111 1.00 18.02 118 PHE A O 1
ATOM 932 N N . LEU A 1 133 ? 15.456 18.184 12.863 1.00 13.59 119 LEU A N 1
ATOM 933 C CA . LEU A 1 133 ? 16.143 17.506 13.983 1.00 13.67 119 LEU A CA 1
ATOM 934 C C . LEU A 1 133 ? 16.304 18.397 15.227 1.00 15.71 119 LEU A C 1
ATOM 935 O O . LEU A 1 133 ? 16.158 17.944 16.373 1.00 17.74 119 LEU A O 1
ATOM 940 N N . PHE A 1 134 ? 16.652 19.661 15.008 1.00 19.50 120 PHE A N 1
ATOM 941 C CA . PHE A 1 134 ? 16.821 20.590 16.126 1.00 15.01 120 PHE A CA 1
ATOM 942 C C . PHE A 1 134 ? 15.532 20.626 16.950 1.00 17.51 120 PHE A C 1
ATOM 943 O O . PHE A 1 134 ? 15.543 20.407 18.160 1.00 17.39 120 PHE A O 1
ATOM 951 N N . HIS A 1 135 ? 14.415 20.921 16.295 1.00 15.07 121 HIS A N 1
ATOM 952 C CA . HIS A 1 135 ? 13.156 21.051 17.049 1.00 16.95 121 HIS A CA 1
ATOM 953 C C . HIS A 1 135 ? 12.698 19.749 17.678 1.00 17.99 121 HIS A C 1
ATOM 954 O O . HIS A 1 135 ? 12.249 19.707 18.811 1.00 18.70 121 HIS A O 1
ATOM 961 N N . LEU A 1 136 ? 12.883 18.664 16.934 1.00 19.27 122 LEU A N 1
ATOM 962 C CA . LEU A 1 136 ? 12.603 17.327 17.438 1.00 18.37 122 LEU A CA 1
ATOM 963 C C . LEU A 1 136 ? 13.417 17.024 18.695 1.00 22.13 122 LEU A C 1
ATOM 964 O O . LEU A 1 136 ? 12.872 16.549 19.691 1.00 17.36 122 LEU A O 1
ATOM 969 N N . CYS A 1 137 ? 14.720 17.298 18.651 1.00 16.64 123 CYS A N 1
ATOM 970 C CA . CYS A 1 137 ? 15.575 17.038 19.800 1.00 17.31 123 CYS A CA 1
ATOM 971 C C . CYS A 1 137 ? 15.266 17.874 21.026 1.00 16.21 123 CYS A C 1
ATOM 972 O O . CYS A 1 137 ? 15.648 17.508 22.137 1.00 20.84 123 CYS A O 1
ATOM 975 N N . ARG A 1 138 ? 14.597 19.009 20.842 1.00 17.47 124 ARG A N 1
ATOM 976 C CA . ARG A 1 138 ? 14.179 19.793 22.005 1.00 14.86 124 ARG A CA 1
ATOM 977 C C . ARG A 1 138 ? 12.928 19.258 22.699 1.00 15.36 124 ARG A C 1
ATOM 978 O O . ARG A 1 138 ? 12.536 19.771 23.761 1.00 17.84 124 ARG A O 1
ATOM 986 N N . SER A 1 139 ? 12.297 18.257 22.110 1.00 19.17 125 SER A N 1
ATOM 987 C CA . SER A 1 139 ? 11.060 17.762 22.707 1.00 24.04 125 SER A CA 1
ATOM 988 C C . SER A 1 139 ? 11.326 16.892 23.930 1.00 22.73 125 SER A C 1
ATOM 989 O O . SER A 1 139 ? 12.298 16.131 23.959 1.00 18.87 125 SER A O 1
ATOM 992 N N . ASP A 1 140 ? 10.440 16.983 24.917 1.00 20.82 126 ASP A N 1
ATOM 993 C CA . ASP A 1 140 ? 10.412 16.023 26.042 1.00 20.71 126 ASP A CA 1
ATOM 994 C C . ASP A 1 140 ? 10.309 14.563 25.540 1.00 21.79 126 ASP A C 1
ATOM 995 O O . ASP A 1 140 ? 10.768 13.645 26.207 1.00 22.88 126 ASP A O 1
ATOM 1000 N N . PHE A 1 141 ? 9.721 14.358 24.372 1.00 19.13 127 PHE A N 1
ATOM 1001 C CA . PHE A 1 141 ? 9.596 13.000 23.827 1.00 22.58 127 PHE A CA 1
ATOM 1002 C C . PHE A 1 141 ? 10.971 12.321 23.731 1.00 23.84 127 PHE A C 1
ATOM 1003 O O . PHE A 1 141 ? 11.088 11.090 23.889 1.00 19.61 127 PHE A O 1
ATOM 1011 N N . ILE A 1 142 ? 12.008 13.120 23.463 1.00 24.36 128 ILE A N 1
ATOM 1012 C CA . ILE A 1 142 ? 13.386 12.608 23.374 1.00 24.31 128 ILE A CA 1
ATOM 1013 C C . ILE A 1 142 ? 14.027 12.431 24.740 1.00 28.74 128 ILE A C 1
ATOM 1014 O O . ILE A 1 142 ? 14.538 11.358 25.055 1.00 24.74 128 ILE A O 1
ATOM 1019 N N . THR A 1 143 ? 13.985 13.494 25.545 1.00 22.14 129 THR A N 1
ATOM 1020 C CA . THR A 1 143 ? 14.427 13.483 26.939 1.00 28.65 129 THR A CA 1
ATOM 1021 C C . THR A 1 143 ? 13.941 12.273 27.664 1.00 21.02 129 THR A C 1
ATOM 1022 O O . THR A 1 143 ? 14.678 11.595 28.384 1.00 27.85 129 THR A O 1
ATOM 1026 N N . ASN A 1 144 ? 12.646 12.028 27.503 1.00 21.77 130 ASN A N 1
ATOM 1027 C CA . ASN A 1 144 ? 11.964 11.048 28.314 1.00 23.57 130 ASN A CA 1
ATOM 1028 C C . ASN A 1 144 ? 12.390 9.623 27.947 1.00 28.21 130 ASN A C 1
ATOM 1029 O O . ASN A 1 144 ? 12.107 8.660 28.681 1.00 22.66 130 ASN A O 1
ATOM 1034 N N . GLN A 1 145 ? 13.099 9.494 26.828 1.00 23.15 131 GLN A N 1
ATOM 1035 C CA . GLN A 1 145 ? 13.593 8.178 26.396 1.00 19.35 131 GLN A CA 1
ATOM 1036 C C . GLN A 1 145 ? 14.984 7.846 26.937 1.00 20.70 131 GLN A C 1
ATOM 1037 O O . GLN A 1 145 ? 15.472 6.708 26.811 1.00 20.64 131 GLN A O 1
ATOM 1043 N N . LEU A 1 146 ? 15.633 8.831 27.551 1.00 18.07 132 LEU A N 1
ATOM 1044 C CA . LEU A 1 146 ? 17.016 8.633 27.989 1.00 19.33 132 LEU A CA 1
ATOM 1045 C C . LEU A 1 146 ? 17.034 8.001 29.378 1.00 23.54 132 LEU A C 1
ATOM 1046 O O . LEU A 1 146 ? 16.913 8.673 30.398 1.00 21.09 132 LEU A O 1
ATOM 1051 N N . THR A 1 147 ? 17.180 6.691 29.416 1.00 20.04 133 THR A N 1
ATOM 1052 C CA . THR A 1 147 ? 16.989 5.993 30.675 1.00 21.78 133 THR A CA 1
ATOM 1053 C C . THR A 1 147 ? 17.983 6.346 31.779 1.00 25.47 133 THR A C 1
ATOM 1054 O O . THR A 1 147 ? 17.609 6.354 32.956 1.00 24.22 133 THR A O 1
ATOM 1058 N N . ALA A 1 148 ? 19.228 6.656 31.405 1.00 21.47 134 ALA A N 1
ATOM 1059 C CA . ALA A 1 148 ? 20.240 7.018 32.391 1.00 19.29 134 ALA A CA 1
ATOM 1060 C C . ALA A 1 148 ? 19.912 8.321 33.135 1.00 29.49 134 ALA A C 1
ATOM 1061 O O . ALA A 1 148 ? 20.555 8.636 34.143 1.00 27.15 134 ALA A O 1
ATOM 1063 N N . SER A 1 149 ? 18.912 9.061 32.661 1.00 25.15 135 SER A N 1
ATOM 1064 C CA . SER A 1 149 ? 18.468 10.259 33.383 1.00 29.63 135 SER A CA 1
ATOM 1065 C C . SER A 1 149 ? 17.519 9.945 34.520 1.00 30.23 135 SER A C 1
ATOM 1066 O O . SER A 1 149 ? 17.358 10.749 35.442 1.00 34.25 135 SER A O 1
ATOM 1069 N N . LYS A 1 150 ? 16.844 8.809 34.434 1.00 27.99 136 LYS A N 1
ATOM 1070 C CA . LYS A 1 150 ? 15.910 8.429 35.487 1.00 29.39 136 LYS A CA 1
ATOM 1071 C C . LYS A 1 150 ? 16.712 7.949 36.716 1.00 30.31 136 LYS A C 1
ATOM 1072 O O . LYS A 1 150 ? 17.931 7.982 36.717 1.00 30.99 136 LYS A O 1
ATOM 1078 N N . MET A 1 151 ? 16.014 7.503 37.747 1.00 27.80 137 MET A N 1
ATOM 1079 C CA . MET A 1 151 ? 16.658 7.063 38.988 1.00 26.50 137 MET A CA 1
ATOM 1080 C C . MET A 1 151 ? 17.866 6.166 38.701 1.00 33.54 137 MET A C 1
ATOM 1081 O O . MET A 1 151 ? 17.788 5.256 37.875 1.00 30.45 137 MET A O 1
ATOM 1086 N N . ARG A 1 152 ? 18.984 6.432 39.376 1.00 25.92 138 ARG A N 1
ATOM 1087 C CA . ARG A 1 152 ? 20.222 5.685 39.164 1.00 23.16 138 ARG A CA 1
ATOM 1088 C C . ARG A 1 152 ? 20.605 4.811 40.358 1.00 44.41 138 ARG A C 1
ATOM 1089 O O . ARG A 1 152 ? 20.482 5.248 41.502 1.00 27.90 138 ARG A O 1
ATOM 1097 N N . GLY A 1 153 ? 21.110 3.608 40.086 1.00 32.78 139 GLY A N 1
ATOM 1098 C CA . GLY A 1 153 ? 21.716 2.786 41.124 1.00 35.01 139 GLY A CA 1
ATOM 1099 C C . GLY A 1 153 ? 23.228 2.928 41.124 1.00 36.84 139 GLY A C 1
ATOM 1100 O O . GLY A 1 153 ? 23.796 3.670 40.316 1.00 26.29 139 GLY A O 1
ATOM 1101 N N . THR A 1 154 ? 23.894 2.213 42.029 1.00 26.58 140 THR A N 1
ATOM 1102 C CA . THR A 1 154 ? 25.359 2.242 42.097 1.00 28.44 140 THR A CA 1
ATOM 1103 C C . THR A 1 154 ? 26.083 2.019 40.764 1.00 26.60 140 THR A C 1
ATOM 1104 O O . THR A 1 154 ? 25.831 1.038 40.024 1.00 24.00 140 THR A O 1
ATOM 1108 N N . SER A 1 155 ? 27.011 2.924 40.474 1.00 29.07 141 SER A N 1
ATOM 1109 C CA . SER A 1 155 ? 27.798 2.865 39.251 1.00 26.85 141 SER A CA 1
ATOM 1110 C C . SER A 1 155 ? 27.024 2.938 37.923 1.00 21.63 141 SER A C 1
ATOM 1111 O O . SER A 1 155 ? 27.594 2.609 36.898 1.00 26.94 141 SER A O 1
ATOM 1114 N N . TYR A 1 156 ? 25.751 3.343 37.922 1.00 25.96 142 TYR A N 1
ATOM 1115 C CA . TYR A 1 156 ? 25.050 3.528 36.638 1.00 24.24 142 TYR A CA 1
ATOM 1116 C C . TYR A 1 156 ? 25.736 4.627 35.844 1.00 26.36 142 TYR A C 1
ATOM 1117 O O . TYR A 1 156 ? 26.010 5.694 36.407 1.00 24.82 142 TYR A O 1
ATOM 1126 N N . PRO A 1 157 ? 26.030 4.380 34.550 1.00 26.09 143 PRO A N 1
ATOM 1127 C CA . PRO A 1 157 ? 26.602 5.449 33.710 1.00 30.05 143 PRO A CA 1
ATOM 1128 C C . PRO A 1 157 ? 25.633 6.613 33.463 1.00 26.30 143 PRO A C 1
ATOM 1129 O O . PRO A 1 157 ? 24.423 6.437 33.445 1.00 21.44 143 PRO A O 1
ATOM 1133 N N . ALA A 1 158 ? 26.187 7.800 33.265 1.00 23.15 144 ALA A N 1
ATOM 1134 C CA . ALA A 1 158 ? 25.392 8.948 32.843 1.00 23.14 144 ALA A CA 1
ATOM 1135 C C . ALA A 1 158 ? 24.980 8.741 31.369 1.00 26.43 144 ALA A C 1
ATOM 1136 O O . ALA A 1 158 ? 25.388 7.751 30.751 1.00 23.21 144 ALA A O 1
ATOM 1138 N N . VAL A 1 159 ? 24.145 9.631 30.824 1.00 23.25 145 VAL A N 1
ATOM 1139 C CA . VAL A 1 159 ? 23.716 9.516 29.425 1.00 21.11 145 VAL A CA 1
ATOM 1140 C C . VAL A 1 159 ? 24.912 9.557 28.472 1.00 21.59 145 VAL A C 1
ATOM 1141 O O . VAL A 1 159 ? 25.837 10.345 28.670 1.00 26.15 145 VAL A O 1
ATOM 1145 N N . THR A 1 160 ? 24.888 8.718 27.437 1.00 20.31 146 THR A N 1
ATOM 1146 C CA . THR A 1 160 ? 25.966 8.667 26.446 1.00 23.55 146 THR A CA 1
ATOM 1147 C C . THR A 1 160 ? 25.472 9.188 25.090 1.00 20.38 146 THR A C 1
ATOM 1148 O O . THR A 1 160 ? 24.261 9.301 24.878 1.00 19.11 146 THR A O 1
ATOM 1152 N N . ASP A 1 161 ? 26.398 9.482 24.178 1.00 18.13 147 ASP A N 1
ATOM 1153 C CA . ASP A 1 161 ? 26.004 9.909 22.829 1.00 24.20 147 ASP A CA 1
ATOM 1154 C C . ASP A 1 161 ? 25.183 8.786 22.172 1.00 21.39 147 ASP A C 1
ATOM 1155 O O . ASP A 1 161 ? 24.172 9.033 21.512 1.00 20.76 147 ASP A O 1
ATOM 1160 N N . ASN A 1 162 ? 25.631 7.536 22.319 1.00 21.48 148 ASN A N 1
ATOM 1161 C CA . ASN A 1 162 ? 24.845 6.419 21.740 1.00 20.42 148 ASN A CA 1
ATOM 1162 C C . ASN A 1 162 ? 23.407 6.343 22.276 1.00 19.81 148 ASN A C 1
ATOM 1163 O O . ASN A 1 162 ? 22.489 6.009 21.533 1.00 19.25 148 ASN A O 1
ATOM 1168 N N . ASP A 1 163 ? 23.220 6.656 23.554 1.00 17.18 149 ASP A N 1
ATOM 1169 C CA . ASP A 1 163 ? 21.872 6.676 24.125 1.00 23.08 149 ASP A CA 1
ATOM 1170 C C . ASP A 1 163 ? 21.009 7.667 23.322 1.00 22.30 149 ASP A C 1
ATOM 1171 O O . ASP A 1 163 ? 19.858 7.401 22.977 1.00 16.94 149 ASP A O 1
ATOM 1176 N N . VAL A 1 164 ? 21.567 8.835 23.042 1.00 18.66 150 VAL A N 1
ATOM 1177 C CA . VAL A 1 164 ? 20.811 9.829 22.274 1.00 18.98 150 VAL A CA 1
ATOM 1178 C C . VAL A 1 164 ? 20.535 9.328 20.844 1.00 15.59 150 VAL A C 1
ATOM 1179 O O . VAL A 1 164 ? 19.402 9.402 20.350 1.00 18.45 150 VAL A O 1
ATOM 1183 N N . TYR A 1 165 ? 21.556 8.804 20.180 1.00 17.02 151 TYR A N 1
ATOM 1184 C CA . TYR A 1 165 ? 21.376 8.319 18.814 1.00 20.96 151 TYR A CA 1
ATOM 1185 C C . TYR A 1 165 ? 20.347 7.179 18.771 1.00 25.08 151 TYR A C 1
ATOM 1186 O O . TYR A 1 165 ? 19.715 6.956 17.749 1.00 19.56 151 TYR A O 1
ATOM 1195 N N . ASN A 1 166 ? 20.172 6.474 19.885 1.00 19.88 152 ASN A N 1
ATOM 1196 C CA . ASN A 1 166 ? 19.255 5.332 19.907 1.00 20.42 152 ASN A CA 1
ATOM 1197 C C . ASN A 1 166 ? 17.794 5.694 20.107 1.00 19.70 152 ASN A C 1
ATOM 1198 O O . ASN A 1 166 ? 16.904 4.841 19.971 1.00 21.46 152 ASN A O 1
ATOM 1203 N N . THR A 1 167 ? 17.525 6.957 20.428 1.00 19.26 153 THR A N 1
ATOM 1204 C CA . THR A 1 167 ? 16.146 7.342 20.704 1.00 16.55 153 THR A CA 1
ATOM 1205 C C . THR A 1 167 ? 15.326 7.232 19.428 1.00 21.93 153 THR A C 1
ATOM 1206 O O . THR A 1 167 ? 15.862 7.398 18.337 1.00 20.79 153 THR A O 1
ATOM 1210 N N . LEU A 1 168 ? 14.030 6.947 19.566 1.00 18.65 154 LEU A N 1
ATOM 1211 C CA . LEU A 1 168 ? 13.123 6.891 18.422 1.00 18.83 154 LEU A CA 1
ATOM 1212 C C . LEU A 1 168 ? 12.557 8.257 18.077 1.00 21.62 154 LEU A C 1
ATOM 1213 O O . LEU A 1 168 ? 12.183 9.001 18.973 1.00 19.74 154 LEU A O 1
ATOM 1218 N N . ILE A 1 169 ? 12.430 8.550 16.780 1.00 21.04 155 ILE A N 1
ATOM 1219 C CA . ILE A 1 169 ? 11.880 9.819 16.326 1.00 20.95 155 ILE A CA 1
ATOM 1220 C C . ILE A 1 169 ? 10.895 9.591 15.171 1.00 18.53 155 ILE A C 1
ATOM 1221 O O . ILE A 1 169 ? 11.098 8.701 14.369 1.00 19.10 155 ILE A O 1
ATOM 1226 N N . PRO A 1 170 ? 9.834 10.409 15.097 1.00 16.49 156 PRO A N 1
ATOM 1227 C CA . PRO A 1 170 ? 8.904 10.352 13.979 1.00 22.02 156 PRO A CA 1
ATOM 1228 C C . PRO A 1 170 ? 9.525 11.104 12.810 1.00 22.81 156 PRO A C 1
ATOM 1229 O O . PRO A 1 170 ? 10.042 12.217 12.988 1.00 19.72 156 PRO A O 1
ATOM 1233 N N . LEU A 1 171 ? 9.467 10.516 11.627 1.00 17.02 157 LEU A N 1
ATOM 1234 C CA . LEU A 1 171 ? 10.139 11.109 10.478 1.00 16.24 157 LEU A CA 1
ATOM 1235 C C . LEU A 1 171 ? 9.212 11.327 9.278 1.00 18.70 157 LEU A C 1
ATOM 1236 O O . LEU A 1 171 ? 8.971 10.396 8.517 1.00 24.10 157 LEU A O 1
ATOM 1241 N N . PRO A 1 172 ? 8.692 12.545 9.121 1.00 19.91 158 PRO A N 1
ATOM 1242 C CA . PRO A 1 172 ? 7.929 12.880 7.911 1.00 20.41 158 PRO A CA 1
ATOM 1243 C C . PRO A 1 172 ? 8.842 12.913 6.694 1.00 22.08 158 PRO A C 1
ATOM 1244 O O . PRO A 1 172 ? 10.072 12.896 6.850 1.00 20.78 158 PRO A O 1
ATOM 1248 N N . PRO A 1 173 ? 8.255 12.997 5.490 1.00 26.60 159 PRO A N 1
ATOM 1249 C CA . PRO A 1 173 ? 9.056 13.354 4.306 1.00 23.74 159 PRO A CA 1
ATOM 1250 C C . PRO A 1 173 ? 9.734 14.688 4.511 1.00 22.71 159 PRO A C 1
ATOM 1251 O O . PRO A 1 173 ? 9.228 15.553 5.260 1.00 20.45 159 PRO A O 1
ATOM 1255 N N . LEU A 1 174 ? 10.843 14.897 3.800 1.00 19.72 160 LEU A N 1
ATOM 1256 C CA . LEU A 1 174 ? 11.581 16.156 3.881 1.00 20.92 160 LEU A CA 1
ATOM 1257 C C . LEU A 1 174 ? 10.711 17.392 3.687 1.00 24.23 160 LEU A C 1
ATOM 1258 O O . LEU A 1 174 ? 10.821 18.367 4.427 1.00 18.58 160 LEU A O 1
ATOM 1263 N N . GLU A 1 175 ? 9.845 17.373 2.678 1.00 19.79 161 GLU A N 1
ATOM 1264 C CA . GLU A 1 175 ? 9.047 18.561 2.393 1.00 18.66 161 GLU A CA 1
ATOM 1265 C C . GLU A 1 175 ? 8.145 18.923 3.591 1.00 22.18 161 GLU A C 1
ATOM 1266 O O . GLU A 1 175 ? 7.988 20.107 3.939 1.00 20.67 161 GLU A O 1
ATOM 1272 N N . GLU A 1 176 ? 7.538 17.905 4.197 1.00 24.92 162 GLU A N 1
ATOM 1273 C CA . GLU A 1 176 ? 6.694 18.132 5.377 1.00 22.86 162 GLU A CA 1
ATOM 1274 C C . GLU A 1 176 ? 7.545 18.559 6.583 1.00 18.63 162 GLU A C 1
ATOM 1275 O O . GLU A 1 176 ? 7.106 19.365 7.381 1.00 20.01 162 GLU A O 1
ATOM 1281 N N . GLN A 1 177 ? 8.762 18.030 6.713 1.00 22.59 163 GLN A N 1
ATOM 1282 C CA . GLN A 1 177 ? 9.651 18.509 7.778 1.00 16.48 163 GLN A CA 1
ATOM 1283 C C . GLN A 1 177 ? 9.853 20.005 7.675 1.00 18.58 163 GLN A C 1
ATOM 1284 O O . GLN A 1 177 ? 9.824 20.716 8.689 1.00 18.08 163 GLN A O 1
ATOM 1290 N N . ARG A 1 178 ? 10.108 20.498 6.466 1.00 21.94 164 ARG A N 1
ATOM 1291 C CA . ARG A 1 178 ? 10.340 21.938 6.311 1.00 19.66 164 ARG A CA 1
ATOM 1292 C C . ARG A 1 178 ? 9.076 22.731 6.652 1.00 16.82 164 ARG A C 1
ATOM 1293 O O . ARG A 1 178 ? 9.133 23.822 7.239 1.00 19.90 164 ARG A O 1
ATOM 1301 N N . ARG A 1 179 ? 7.928 22.183 6.297 1.00 22.31 165 ARG A N 1
ATOM 1302 C CA . ARG A 1 179 ? 6.675 22.869 6.597 1.00 22.45 165 ARG A CA 1
ATOM 1303 C C . ARG A 1 179 ? 6.451 22.946 8.108 1.00 21.63 165 ARG A C 1
ATOM 1304 O O . ARG A 1 179 ? 6.093 23.991 8.658 1.00 20.80 165 ARG A O 1
ATOM 1312 N N . ILE A 1 180 ? 6.657 21.819 8.778 1.00 18.88 166 ILE A N 1
ATOM 1313 C CA . ILE A 1 180 ? 6.539 21.799 10.238 1.00 18.36 166 ILE A CA 1
ATOM 1314 C C . ILE A 1 180 ? 7.507 22.764 10.922 1.00 19.59 166 ILE A C 1
ATOM 1315 O O . ILE A 1 180 ? 7.145 23.421 11.876 1.00 21.10 166 ILE A O 1
ATOM 1320 N N . VAL A 1 181 ? 8.752 22.825 10.461 1.00 18.04 167 VAL A N 1
ATOM 1321 C CA . VAL A 1 181 ? 9.709 23.776 11.038 1.00 17.52 167 VAL A CA 1
ATOM 1322 C C . VAL A 1 181 ? 9.194 25.214 10.957 1.00 23.03 167 VAL A C 1
ATOM 1323 O O . VAL A 1 181 ? 9.298 26.016 11.923 1.00 20.59 167 VAL A O 1
ATOM 1327 N N . ALA A 1 182 ? 8.629 25.559 9.804 1.00 18.87 168 ALA A N 1
ATOM 1328 C CA . ALA A 1 182 ? 8.118 26.910 9.619 1.00 23.78 168 ALA A CA 1
ATOM 1329 C C . ALA A 1 182 ? 6.950 27.203 10.574 1.00 19.77 168 ALA A C 1
ATOM 1330 O O . ALA A 1 182 ? 6.868 28.294 11.141 1.00 19.29 168 ALA A O 1
ATOM 1332 N N . LYS A 1 183 ? 6.065 26.225 10.749 1.00 22.01 169 LYS A N 1
ATOM 1333 C CA . LYS A 1 183 ? 4.892 26.421 11.603 1.00 20.99 169 LYS A CA 1
ATOM 1334 C C . LYS A 1 183 ? 5.299 26.528 13.061 1.00 17.39 169 LYS A C 1
ATOM 1335 O O . LYS A 1 183 ? 4.782 27.362 13.795 1.00 22.22 169 LYS A O 1
ATOM 1341 N N . VAL A 1 184 ? 6.236 25.683 13.482 1.00 19.61 170 VAL A N 1
ATOM 1342 C CA . VAL A 1 184 ? 6.715 25.738 14.867 1.00 17.46 170 VAL A CA 1
ATOM 1343 C C . VAL A 1 184 ? 7.351 27.085 15.181 1.00 22.82 170 VAL A C 1
ATOM 1344 O O . VAL A 1 184 ? 7.050 27.719 16.204 1.00 21.64 170 VAL A O 1
ATOM 1348 N N . GLU A 1 185 ? 8.235 27.547 14.295 1.00 17.06 171 GLU A N 1
ATOM 1349 C CA . GLU A 1 185 ? 8.890 28.824 14.521 1.00 16.42 171 GLU A CA 1
ATOM 1350 C C . GLU A 1 185 ? 7.908 30.012 14.514 1.00 22.19 171 GLU A C 1
ATOM 1351 O O . GLU A 1 185 ? 8.042 30.931 15.309 1.00 18.94 171 GLU A O 1
ATOM 1357 N N . ALA A 1 186 ? 6.911 29.977 13.644 1.00 22.65 172 ALA A N 1
ATOM 1358 C CA . 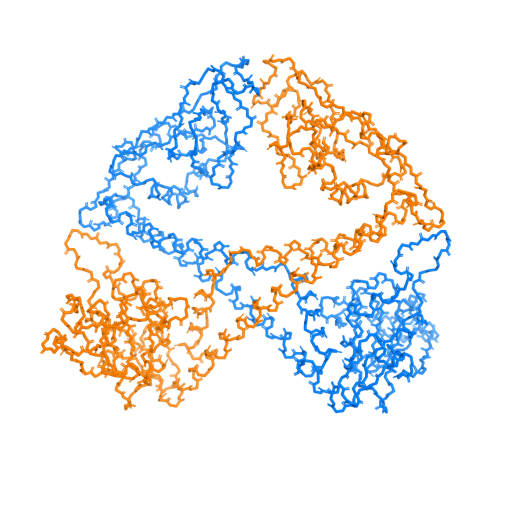ALA A 1 186 ? 5.916 31.040 13.629 1.00 23.80 172 ALA A CA 1
ATOM 1359 C C . ALA A 1 186 ? 5.092 31.057 14.903 1.00 19.46 172 ALA A C 1
ATOM 1360 O O . ALA A 1 186 ? 4.836 32.130 15.480 1.00 23.96 172 ALA A O 1
ATOM 1362 N N . LEU A 1 187 ? 4.655 29.880 15.349 1.00 22.18 173 LEU A N 1
ATOM 1363 C CA . LEU A 1 187 ? 3.922 29.794 16.610 1.00 21.54 173 LEU A CA 1
ATOM 1364 C C . LEU A 1 187 ? 4.725 30.337 17.791 1.00 27.45 173 LEU A C 1
ATOM 1365 O O . LEU A 1 187 ? 4.190 31.076 18.622 1.00 19.43 173 LEU A O 1
ATOM 1370 N N . MET A 1 188 ? 6.005 29.969 17.879 1.00 20.92 174 MET A N 1
ATOM 1371 C CA . MET A 1 188 ? 6.842 30.464 18.979 1.00 17.36 174 MET A CA 1
ATOM 1372 C C . MET A 1 188 ? 6.972 32.004 18.901 1.00 20.03 174 MET A C 1
ATOM 1373 O O . MET A 1 188 ? 6.936 32.695 19.925 1.00 23.15 174 MET A O 1
ATOM 1378 N N . GLU A 1 189 ? 7.124 32.546 17.697 1.00 19.67 175 GLU A N 1
ATOM 1379 C CA . GLU A 1 189 ? 7.194 34.002 17.571 1.00 19.43 175 GLU A CA 1
ATOM 1380 C C . GLU A 1 189 ? 5.885 34.661 18.063 1.00 21.72 175 GLU A C 1
ATOM 1381 O O . GLU A 1 189 ? 5.903 35.709 18.693 1.00 19.19 175 GLU A O 1
ATOM 1387 N N . ARG A 1 190 ? 4.746 34.053 17.783 1.00 21.55 176 ARG A N 1
ATOM 1388 C CA . ARG A 1 190 ? 3.498 34.633 18.298 1.00 23.30 176 ARG A CA 1
ATOM 1389 C C . ARG A 1 190 ? 3.475 34.646 19.820 1.00 18.90 176 ARG A C 1
ATOM 1390 O O . ARG A 1 190 ? 2.947 35.572 20.457 1.00 22.31 176 ARG A O 1
ATOM 1398 N N . VAL A 1 191 ? 4.015 33.601 20.435 1.00 22.40 177 VAL A N 1
ATOM 1399 C CA . VAL A 1 191 ? 4.155 33.639 21.887 1.00 20.56 177 VAL A CA 1
ATOM 1400 C C . VAL A 1 191 ? 4.939 34.861 22.366 1.00 26.78 177 VAL A C 1
ATOM 1401 O O . VAL A 1 191 ? 4.487 35.572 23.275 1.00 24.85 177 VAL A O 1
ATOM 1405 N N . ARG A 1 192 ? 6.107 35.109 21.776 1.00 21.44 178 ARG A N 1
ATOM 1406 C CA . ARG A 1 192 ? 6.892 36.310 22.126 1.00 22.18 178 ARG A CA 1
ATOM 1407 C C . ARG A 1 192 ? 6.090 37.592 21.900 1.00 24.81 178 ARG A C 1
ATOM 1408 O O . ARG A 1 192 ? 6.125 38.520 22.725 1.00 24.37 178 ARG A O 1
ATOM 1416 N N . GLU A 1 193 ? 5.386 37.655 20.773 1.00 20.38 179 GLU A N 1
ATOM 1417 C CA . GLU A 1 193 ? 4.610 38.853 20.429 1.00 19.57 179 GLU A CA 1
ATOM 1418 C C . GLU A 1 193 ? 3.602 39.143 21.533 1.00 20.82 179 GLU A C 1
ATOM 1419 O O . GLU A 1 193 ? 3.339 40.289 21.876 1.00 19.85 179 GLU A O 1
ATOM 1425 N N . VAL A 1 194 ? 2.963 38.088 22.015 1.00 22.31 180 VAL A N 1
ATOM 1426 C CA . VAL A 1 194 ? 1.932 38.235 23.042 1.00 19.94 180 VAL A CA 1
ATOM 1427 C C . VAL A 1 194 ? 2.525 38.681 24.366 1.00 25.71 180 VAL A C 1
ATOM 1428 O O . VAL A 1 194 ? 1.962 39.547 25.054 1.00 22.50 180 VAL A O 1
ATOM 1432 N N . ARG A 1 195 ? 3.682 38.124 24.725 1.00 22.71 181 ARG A N 1
ATOM 1433 C CA . ARG A 1 195 ? 4.372 38.567 25.933 1.00 28.07 181 ARG A CA 1
ATOM 1434 C C . ARG A 1 195 ? 4.675 40.049 25.906 1.00 29.52 181 ARG A C 1
ATOM 1435 O O . ARG A 1 195 ? 4.446 40.733 26.908 1.00 28.98 181 ARG A O 1
ATOM 1443 N N . ARG A 1 196 ? 5.174 40.542 24.765 1.00 27.24 182 ARG A N 1
ATOM 1444 C CA . ARG A 1 196 ? 5.489 41.964 24.597 1.00 29.96 182 ARG A CA 1
ATOM 1445 C C . ARG A 1 196 ? 4.241 42.809 24.717 1.00 31.68 182 ARG A C 1
ATOM 1446 O O . ARG A 1 196 ? 4.235 43.856 25.366 1.00 24.62 182 ARG A O 1
ATOM 1454 N N . LEU A 1 197 ? 3.178 42.348 24.077 1.00 21.40 183 LEU A N 1
ATOM 1455 C CA . LEU A 1 197 ? 1.912 43.060 24.117 1.00 23.16 183 LEU A CA 1
ATOM 1456 C C . LEU A 1 197 ? 1.434 43.190 25.570 1.00 23.72 183 LEU A C 1
ATOM 1457 O O . LEU A 1 197 ? 0.991 44.257 25.990 1.00 25.78 183 LEU A O 1
ATOM 1462 N N . ARG A 1 198 ? 1.507 42.084 26.305 1.00 21.70 184 ARG A N 1
ATOM 1463 C CA . ARG A 1 198 ? 1.089 42.053 27.699 1.00 23.18 184 ARG A CA 1
ATOM 1464 C C . ARG A 1 198 ? 1.877 43.082 28.491 1.00 31.13 184 ARG A C 1
ATOM 1465 O O . ARG A 1 198 ? 1.305 43.888 29.224 1.00 29.60 184 ARG A O 1
ATOM 1473 N N . ALA A 1 199 ? 3.193 43.071 28.310 1.00 28.61 185 ALA A N 1
ATOM 1474 C CA . ALA A 1 199 ? 4.065 44.039 28.962 1.00 36.36 185 ALA A CA 1
ATOM 1475 C C . ALA A 1 199 ? 3.609 45.471 28.687 1.00 40.41 185 ALA A C 1
ATOM 1476 O O . ALA A 1 199 ? 3.611 46.311 29.587 1.00 29.95 185 ALA A O 1
ATOM 1478 N N . GLU A 1 200 ? 3.221 45.746 27.445 1.00 23.67 186 GLU A N 1
ATOM 1479 C CA . GLU A 1 200 ? 2.776 47.077 27.078 1.00 28.13 186 GLU A CA 1
ATOM 1480 C C . GLU A 1 200 ? 1.464 47.386 27.789 1.00 32.12 186 GLU A C 1
ATOM 1481 O O . GLU A 1 200 ? 1.283 48.506 28.285 1.00 32.19 186 GLU A O 1
ATOM 1487 N N . ALA A 1 201 ? 0.564 46.395 27.845 1.00 22.65 187 ALA A N 1
ATOM 1488 C CA . ALA A 1 201 ? -0.746 46.588 28.480 1.00 28.28 187 ALA A CA 1
ATOM 1489 C C . ALA A 1 201 ? -0.580 46.849 29.971 1.00 31.88 187 ALA A C 1
ATOM 1490 O O . ALA A 1 201 ? -1.233 47.728 30.550 1.00 25.12 187 ALA A O 1
ATOM 1492 N N . GLN A 1 202 ? 0.311 46.081 30.590 1.00 26.01 188 GLN A N 1
ATOM 1493 C CA . GLN A 1 202 ? 0.619 46.245 32.003 1.00 27.02 188 GLN A CA 1
ATOM 1494 C C . GLN A 1 202 ? 1.018 47.687 32.288 1.00 35.19 188 GLN A C 1
ATOM 1495 O O . GLN A 1 202 ? 0.493 48.316 33.207 1.00 32.99 188 GLN A O 1
ATOM 1501 N N . LYS A 1 203 ? 1.947 48.210 31.493 1.00 30.44 189 LYS A N 1
ATOM 1502 C CA . LYS A 1 203 ? 2.372 49.602 31.642 1.00 36.59 189 LYS A CA 1
ATOM 1503 C C . LYS A 1 203 ? 1.238 50.636 31.436 1.00 36.42 189 LYS A C 1
ATOM 1504 O O . LYS A 1 203 ? 1.083 51.584 32.217 1.00 28.93 189 LYS A O 1
ATOM 1510 N N . ASP A 1 204 ? 0.445 50.463 30.386 1.00 26.42 190 ASP A N 1
ATOM 1511 C CA . ASP A 1 204 ? -0.613 51.419 30.074 1.00 28.64 190 ASP A CA 1
ATOM 1512 C C . ASP A 1 204 ? -1.766 51.319 31.062 1.00 32.21 190 ASP A C 1
ATOM 1513 O O . ASP A 1 204 ? -2.443 52.312 31.354 1.00 32.46 190 ASP A O 1
ATOM 1518 N N . THR A 1 205 ? -2.008 50.120 31.567 1.00 23.50 191 THR A N 1
ATOM 1519 C CA . THR A 1 205 ? -3.115 49.937 32.490 1.00 26.31 191 THR A CA 1
ATOM 1520 C C . THR A 1 205 ? -2.758 50.531 33.866 1.00 36.81 191 THR A C 1
ATOM 1521 O O . THR A 1 205 ? -3.596 51.166 34.512 1.00 25.75 191 THR A O 1
ATOM 1525 N N . GLU A 1 206 ? -1.511 50.356 34.292 1.00 27.59 192 GLU A N 1
ATOM 1526 C CA . GLU A 1 206 ? -1.050 50.959 35.541 1.00 29.51 192 GLU A CA 1
ATOM 1527 C C . GLU A 1 206 ? -1.180 52.477 35.470 1.00 44.37 192 GLU A C 1
ATOM 1528 O O . GLU A 1 206 ? -1.625 53.119 36.421 1.00 36.51 192 GLU A O 1
ATOM 1534 N N . LEU A 1 207 ? -0.801 53.040 34.328 1.00 39.14 193 LEU A N 1
ATOM 1535 C CA . LEU A 1 207 ? -0.873 54.476 34.108 1.00 40.22 193 LEU A CA 1
ATOM 1536 C C . LEU A 1 207 ? -2.325 54.960 34.174 1.00 44.90 193 LEU A C 1
ATOM 1537 O O . LEU A 1 207 ? -2.639 56.004 34.765 1.00 32.29 193 LEU A O 1
ATOM 1542 N N . LEU A 1 208 ? -3.211 54.190 33.564 1.00 31.37 194 LEU A N 1
ATOM 1543 C CA . LEU A 1 208 ? -4.642 54.446 33.654 1.00 37.87 194 LEU A CA 1
ATOM 1544 C C . LEU A 1 208 ? -5.141 54.538 35.107 1.00 30.06 194 LEU A C 1
ATOM 1545 O O . LEU A 1 208 ? -5.923 55.433 35.449 1.00 31.71 194 LEU A O 1
ATOM 1550 N N . MET A 1 209 ? -4.716 53.601 35.944 1.00 28.35 195 MET A N 1
ATOM 1551 C CA . MET A 1 209 ? -5.181 53.569 37.333 1.00 28.08 195 MET A CA 1
ATOM 1552 C C . MET A 1 209 ? -4.703 54.829 38.043 1.00 33.09 195 MET A C 1
ATOM 1553 O O . MET A 1 209 ? -5.492 55.556 38.661 1.00 27.72 195 MET A O 1
ATOM 1558 N N . GLN A 1 210 ? -3.403 55.079 37.932 1.00 25.17 196 GLN A N 1
ATOM 1559 C CA . GLN A 1 210 ? -2.771 56.248 38.532 1.00 35.26 196 GLN A CA 1
ATOM 1560 C C . GLN A 1 210 ? -3.443 57.562 38.087 1.00 35.74 196 GLN A C 1
ATOM 1561 O O . GLN A 1 210 ? -3.737 58.427 38.914 1.00 33.44 196 GLN A O 1
ATOM 1567 N N . THR A 1 211 ? -3.720 57.686 36.791 1.00 25.80 197 THR A N 1
ATOM 1568 C CA . THR A 1 211 ? -4.427 58.832 36.227 1.00 27.15 197 THR A CA 1
ATOM 1569 C C . THR A 1 211 ? -5.855 58.965 36.758 1.00 33.45 197 THR A C 1
ATOM 1570 O O . THR A 1 211 ? -6.325 60.075 37.071 1.00 30.22 197 THR A O 1
ATOM 1574 N N . ALA A 1 212 ? -6.558 57.844 36.851 1.00 27.55 198 ALA A N 1
ATOM 1575 C CA . ALA A 1 212 ? -7.931 57.864 37.359 1.00 26.52 198 ALA A CA 1
ATOM 1576 C C . ALA A 1 212 ? -7.982 58.313 38.836 1.00 26.34 198 ALA A C 1
ATOM 1577 O O . ALA A 1 212 ? -8.857 59.071 39.221 1.00 28.73 198 ALA A O 1
ATOM 1579 N N . LEU A 1 213 ? -7.047 57.835 39.648 1.00 24.73 199 LEU A N 1
ATOM 1580 C CA . LEU A 1 213 ? -7.053 58.163 41.066 1.00 24.71 199 LEU A CA 1
ATOM 1581 C C . LEU A 1 213 ? -6.741 59.650 41.238 1.00 33.09 199 LEU A C 1
ATOM 1582 O O . LEU A 1 213 ? -7.394 60.336 42.025 1.00 30.12 199 LEU A O 1
ATOM 1587 N N . ALA A 1 214 ? -5.743 60.138 40.498 1.00 25.27 200 ALA A N 1
ATOM 1588 C CA . ALA A 1 214 ? -5.351 61.561 40.527 1.00 33.59 200 ALA A CA 1
ATOM 1589 C C . ALA A 1 214 ? -6.502 62.497 40.181 1.00 33.35 200 ALA A C 1
ATOM 1590 O O . ALA A 1 214 ? -6.603 63.610 40.697 1.00 34.85 200 ALA A O 1
ATOM 1592 N N . GLU A 1 215 ? -7.375 62.052 39.299 1.00 26.32 201 GLU A N 1
ATOM 1593 C CA . GLU A 1 215 ? -8.506 62.868 38.894 1.00 28.15 201 GLU A CA 1
ATOM 1594 C C . GLU A 1 215 ? -9.580 62.927 39.980 1.00 37.81 201 GLU A C 1
ATOM 1595 O O . GLU A 1 215 ? -10.116 64.002 40.290 1.00 29.01 201 GLU A O 1
ATOM 1601 N N . VAL A 1 216 ? -9.891 61.785 40.583 1.00 24.54 202 VAL A N 1
ATOM 1602 C CA . VAL A 1 216 ? -10.984 61.763 41.557 1.00 29.72 202 VAL A CA 1
ATOM 1603 C C . VAL A 1 216 ? -10.517 62.245 42.922 1.00 25.91 202 VAL A C 1
ATOM 1604 O O . VAL A 1 216 ? -11.339 62.636 43.763 1.00 34.42 202 VAL A O 1
ATOM 1608 N N . PHE A 1 217 ? -9.210 62.171 43.153 1.00 24.82 203 PHE A N 1
ATOM 1609 C CA . PHE A 1 217 ? -8.622 62.567 44.426 1.00 24.53 203 PHE A CA 1
ATOM 1610 C C . PHE A 1 217 ? -7.687 63.746 44.210 1.00 22.14 203 PHE A C 1
ATOM 1611 O O . PHE A 1 217 ? -6.482 63.575 44.025 1.00 29.55 203 PHE A O 1
ATOM 1619 N N . PRO A 1 218 ? -8.258 64.944 44.229 1.00 23.81 204 PRO A N 1
ATOM 1620 C CA . PRO A 1 218 ? -7.503 66.171 43.940 1.00 28.70 204 PRO A CA 1
ATOM 1621 C C . PRO A 1 218 ? -6.981 66.664 45.306 1.00 44.33 204 PRO A C 1
ATOM 1622 O O . PRO A 1 218 ? -7.360 66.130 46.337 1.00 28.65 204 PRO A O 1
ATOM 1626 N N . HIS A 1 219 ? -6.113 67.669 45.309 1.00 34.57 205 HIS A N 1
ATOM 1627 C CA . HIS A 1 219 ? -5.570 68.196 46.561 1.00 36.03 205 HIS A CA 1
ATOM 1628 C C . HIS A 1 219 ? -6.678 68.928 47.305 1.00 23.59 205 HIS A C 1
ATOM 1629 O O . HIS A 1 219 ? -7.581 69.486 46.680 1.00 28.30 205 HIS A O 1
ATOM 1636 N N . PRO A 1 220 ? -6.666 68.867 48.653 1.00 31.56 206 PRO A N 1
ATOM 1637 C CA . PRO A 1 220 ? -7.742 69.550 49.389 1.00 28.43 206 PRO A CA 1
ATOM 1638 C C . PRO A 1 220 ? -7.914 70.998 48.935 1.00 24.26 206 PRO A C 1
ATOM 1639 O O . PRO A 1 220 ? -6.924 71.706 48.788 1.00 30.96 206 PRO A O 1
ATOM 1643 N N . GLY A 1 221 ? -9.151 71.428 48.742 1.00 28.03 207 GLY A N 1
ATOM 1644 C CA . GLY A 1 221 ? -9.412 72.787 48.297 1.00 33.42 207 GLY A CA 1
ATOM 1645 C C . GLY A 1 221 ? -9.611 72.885 46.795 1.00 34.67 207 GLY A C 1
ATOM 1646 O O . GLY A 1 221 ? -10.275 73.813 46.304 1.00 33.44 207 GLY A O 1
ATOM 1647 N N . ALA A 1 222 ? -9.070 71.913 46.059 1.00 34.75 208 ALA A N 1
ATOM 1648 C CA . ALA A 1 222 ? -9.282 71.870 44.612 1.00 30.82 208 ALA A CA 1
ATOM 1649 C C . ALA A 1 222 ? -10.772 71.782 44.303 1.00 34.37 208 ALA A C 1
ATOM 1650 O O . ALA A 1 222 ? -11.564 71.365 45.155 1.00 31.43 208 ALA A O 1
ATOM 1652 N N . ASP A 1 223 ? -11.140 72.190 43.086 1.00 28.30 209 ASP A N 1
ATOM 1653 C CA . ASP A 1 223 ? -12.521 72.171 42.628 1.00 37.70 209 ASP A CA 1
ATOM 1654 C C . ASP A 1 223 ? -13.111 70.785 42.754 1.00 33.25 209 ASP A C 1
ATOM 1655 O O . ASP A 1 223 ? -12.475 69.819 42.370 1.00 34.44 209 ASP A O 1
ATOM 1660 N N . LEU A 1 224 ? -14.339 70.694 43.249 1.00 31.01 210 LEU A N 1
ATOM 1661 C CA . LEU A 1 224 ? -15.063 69.435 43.216 1.00 33.46 210 LEU A CA 1
ATOM 1662 C C . LEU A 1 224 ? -16.420 69.711 42.625 1.00 37.72 210 LEU A C 1
ATOM 1663 O O . LEU A 1 224 ? -16.975 70.799 42.801 1.00 34.61 210 LEU A O 1
ATOM 1668 N N . PRO A 1 225 ? -16.968 68.722 41.920 1.00 30.54 211 PRO A N 1
ATOM 1669 C CA . PRO A 1 225 ? -18.280 68.941 41.327 1.00 35.62 211 PRO A CA 1
ATOM 1670 C C . PRO A 1 225 ? -19.251 69.399 42.396 1.00 42.20 211 PRO A C 1
ATOM 1671 O O . PRO A 1 225 ? -19.251 68.853 43.505 1.00 36.55 211 PRO A O 1
ATOM 1675 N N . PRO A 1 226 ? -20.076 70.397 42.062 1.00 40.31 212 PRO A N 1
ATOM 1676 C CA . PRO A 1 226 ? -21.052 70.881 43.038 1.00 39.99 212 PRO A CA 1
ATOM 1677 C C . PRO A 1 226 ? -21.770 69.715 43.705 1.00 39.36 212 PRO A C 1
ATOM 1678 O O . PRO A 1 226 ? -22.177 68.763 43.026 1.00 28.83 212 PRO A O 1
ATOM 1682 N N . GLY A 1 227 ? -21.917 69.789 45.026 1.00 26.43 213 GLY A N 1
ATOM 1683 C CA . GLY A 1 227 ? -22.624 68.753 45.763 1.00 34.69 213 GLY A CA 1
ATOM 1684 C C . GLY A 1 227 ? -21.681 67.804 46.483 1.00 43.37 213 GLY A C 1
ATOM 1685 O O . GLY A 1 227 ? -22.045 67.170 47.469 1.00 31.55 213 GLY A O 1
ATOM 1686 N N . TRP A 1 228 ? -20.464 67.690 45.973 1.00 33.09 214 TRP A N 1
ATOM 1687 C CA . TRP A 1 228 ? -19.410 67.000 46.697 1.00 38.59 214 TRP A CA 1
ATOM 1688 C C . TRP A 1 228 ? -19.004 67.986 47.768 1.00 42.62 214 TRP A C 1
ATOM 1689 O O . TRP A 1 228 ? -19.193 69.190 47.601 1.00 37.69 214 TRP A O 1
ATOM 1700 N N . ARG A 1 229 ? -18.426 67.501 48.857 1.00 27.92 215 ARG A N 1
ATOM 1701 C CA . ARG A 1 229 ? -17.860 68.392 49.859 1.00 34.65 215 ARG A CA 1
ATOM 1702 C C . ARG A 1 229 ? -16.506 67.897 50.297 1.00 37.40 215 ARG A C 1
ATOM 1703 O O . ARG A 1 229 ? -16.286 66.677 50.414 1.00 28.93 215 ARG A O 1
ATOM 1711 N N . TRP A 1 230 ? -15.602 68.835 50.553 1.00 23.28 216 TRP A N 1
ATOM 1712 C CA . TRP A 1 230 ? -14.391 68.525 51.286 1.00 23.73 216 TRP A CA 1
ATOM 1713 C C . TRP A 1 230 ? -14.695 68.340 52.778 1.00 35.23 216 TRP A C 1
ATOM 1714 O O . TRP A 1 230 ? -15.132 69.277 53.436 1.00 27.23 216 TRP A O 1
ATOM 1725 N N . VAL A 1 231 ? -14.466 67.143 53.314 1.00 27.21 217 VAL A N 1
ATOM 1726 C CA . VAL A 1 231 ? -14.676 66.891 54.749 1.00 22.85 217 VAL A CA 1
ATOM 1727 C C . VAL A 1 231 ? -13.412 66.369 55.403 1.00 33.74 217 VAL A C 1
ATOM 1728 O O . VAL A 1 231 ? -12.518 65.852 54.731 1.00 27.87 217 VAL A O 1
ATOM 1732 N N . ARG A 1 232 ? -13.346 66.476 56.726 1.00 24.24 218 ARG A N 1
ATOM 1733 C CA . ARG A 1 232 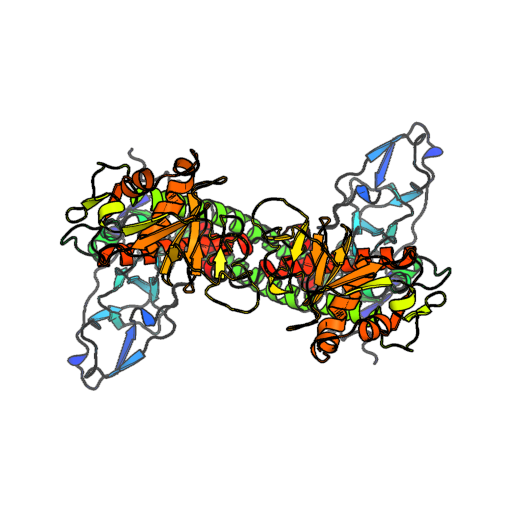? -12.259 65.875 57.490 1.00 23.84 218 ARG A CA 1
ATOM 1734 C C . ARG A 1 232 ? -12.654 64.446 57.850 1.00 20.51 218 ARG A C 1
ATOM 1735 O O . ARG A 1 232 ? -13.775 64.206 58.296 1.00 24.57 218 ARG A O 1
ATOM 1743 N N . LEU A 1 233 ? -11.744 63.497 57.649 1.00 24.62 219 LEU A N 1
ATOM 1744 C CA . LEU A 1 233 ? -12.085 62.088 57.849 1.00 23.70 219 LEU A CA 1
ATOM 1745 C C . LEU A 1 233 ? -12.828 61.913 59.179 1.00 22.39 219 LEU A C 1
ATOM 1746 O O . LEU A 1 233 ? -13.789 61.136 59.269 1.00 27.67 219 LEU A O 1
ATOM 1751 N N . GLY A 1 234 ? -12.371 62.619 60.211 1.00 28.93 220 GLY A N 1
ATOM 1752 C CA . GLY A 1 234 ? -13.044 62.595 61.514 1.00 26.63 220 GLY A CA 1
ATOM 1753 C C . GLY A 1 234 ? -14.551 62.821 61.441 1.00 35.05 220 GLY A C 1
ATOM 1754 O O . GLY A 1 234 ? -15.309 62.280 62.241 1.00 24.68 220 GLY A O 1
ATOM 1755 N N . GLU A 1 235 ? -15.011 63.605 60.467 1.00 26.58 221 GLU A N 1
ATOM 1756 C CA . GLU A 1 235 ? -16.446 63.914 60.367 1.00 24.36 221 GLU A CA 1
ATOM 1757 C C . GLU A 1 235 ? -17.301 62.772 59.868 1.00 28.25 221 GLU A C 1
ATOM 1758 O O . GLU A 1 235 ? -18.499 62.712 60.161 1.00 25.67 221 GLU A O 1
ATOM 1764 N N . VAL A 1 236 ? -16.715 61.905 59.041 1.00 23.21 222 VAL A N 1
ATOM 1765 C CA . VAL A 1 236 ? -17.495 60.873 58.377 1.00 22.85 222 VAL A CA 1
ATOM 1766 C C . VAL A 1 236 ? -16.968 59.449 58.704 1.00 24.76 222 VAL A C 1
ATOM 1767 O O . VAL A 1 236 ? -17.321 58.471 58.042 1.00 28.72 222 VAL A O 1
ATOM 1771 N N . CYS A 1 237 ? -16.150 59.350 59.746 1.00 30.94 223 CYS A N 1
ATOM 1772 C CA . CYS A 1 237 ? -15.476 58.098 60.077 1.00 32.42 223 CYS A CA 1
ATOM 1773 C C . CYS A 1 237 ? -15.157 58.034 61.573 1.00 33.29 223 CYS A C 1
ATOM 1774 O O . CYS A 1 237 ? -14.627 58.996 62.147 1.00 29.07 223 CYS A O 1
ATOM 1777 N N . ASP A 1 238 ? -15.504 56.916 62.213 1.00 29.52 224 ASP A N 1
ATOM 1778 C CA . ASP A 1 238 ? -15.076 56.679 63.593 1.00 32.97 224 ASP A CA 1
ATOM 1779 C C . ASP A 1 238 ? -13.647 56.167 63.549 1.00 40.47 224 ASP A C 1
ATOM 1780 O O . ASP A 1 238 ? -13.333 55.262 62.767 1.00 32.09 224 ASP A O 1
ATOM 1785 N N . ILE A 1 239 ? -12.780 56.753 64.369 1.00 27.81 225 ILE A N 1
ATOM 1786 C CA . ILE A 1 239 ? -11.380 56.357 64.401 1.00 26.24 225 ILE A CA 1
ATOM 1787 C C . ILE A 1 239 ? -11.032 55.802 65.780 1.00 38.32 225 ILE A C 1
ATOM 1788 O O . ILE A 1 239 ? -11.286 56.438 66.799 1.00 33.49 225 ILE A O 1
ATOM 1793 N N . ILE A 1 240 ? -10.433 54.623 65.787 1.00 32.62 226 ILE A N 1
ATOM 1794 C CA . ILE A 1 240 ? -10.146 53.854 66.999 1.00 37.10 226 ILE A CA 1
ATOM 1795 C C . ILE A 1 240 ? -8.651 53.516 66.996 1.00 48.66 226 ILE A C 1
ATOM 1796 O O . ILE A 1 240 ? -8.202 52.768 66.135 1.00 39.83 226 ILE A O 1
ATOM 1801 N N . MET A 1 241 ? -7.866 54.076 67.916 1.00 29.90 227 MET A N 1
ATOM 1802 C CA . MET A 1 241 ? -6.442 53.733 67.970 1.00 35.69 227 MET A CA 1
ATOM 1803 C C . MET A 1 241 ? -6.278 52.429 68.762 1.00 40.25 227 MET A C 1
ATOM 1804 O O . MET A 1 241 ? -6.793 52.309 69.866 1.00 37.56 227 MET A O 1
ATOM 1809 N N . GLY A 1 242 ? -5.565 51.456 68.208 1.00 36.38 228 GLY A N 1
ATOM 1810 C CA . GLY A 1 242 ? -5.430 50.175 68.887 1.00 32.92 228 GLY A CA 1
ATOM 1811 C C . GLY A 1 242 ? -4.582 50.269 70.152 1.00 41.71 228 GLY A C 1
ATOM 1812 O O . GLY A 1 242 ? -3.767 51.191 70.302 1.00 41.30 228 GLY A O 1
ATOM 1813 N N . GLN A 1 243 ? -4.769 49.313 71.060 1.00 46.28 229 GLN A N 1
ATOM 1814 C CA . GLN A 1 243 ? -3.987 49.266 72.296 1.00 49.51 229 GLN A CA 1
ATOM 1815 C C . GLN A 1 243 ? -3.526 47.850 72.593 1.00 44.20 229 GLN A C 1
ATOM 1816 O O . GLN A 1 243 ? -4.249 46.899 72.321 1.00 41.96 229 GLN A O 1
ATOM 1822 N N . SER A 1 244 ? -2.346 47.731 73.191 1.00 52.92 230 SER A N 1
ATOM 1823 C CA . SER A 1 244 ? -1.857 46.444 73.679 1.00 66.32 230 SER A CA 1
ATOM 1824 C C . SER A 1 244 ? -2.576 46.056 74.966 1.00 51.20 230 SER A C 1
ATOM 1825 O O . SER A 1 244 ? -2.475 46.759 75.974 1.00 54.59 230 SER A O 1
ATOM 1828 N N . PRO A 1 245 ? -3.318 44.940 74.931 1.00 47.58 231 PRO A N 1
ATOM 1829 C CA . PRO A 1 245 ? -4.000 44.425 76.122 1.00 47.32 231 PRO A CA 1
ATOM 1830 C C . PRO A 1 245 ? -2.943 43.923 77.100 1.00 57.36 231 PRO A C 1
ATOM 1831 O O . PRO A 1 245 ? -1.765 43.846 76.733 1.00 53.47 231 PRO A O 1
ATOM 1835 N N . PRO A 1 246 ? -3.348 43.582 78.331 1.00 59.05 232 PRO A N 1
ATOM 1836 C CA . PRO A 1 246 ? -2.363 42.979 79.232 1.00 65.12 232 PRO A CA 1
ATOM 1837 C C . PRO A 1 246 ? -1.854 41.682 78.617 1.00 57.82 232 PRO A C 1
ATOM 1838 O O . PRO A 1 246 ? -2.660 40.829 78.227 1.00 48.68 232 PRO A O 1
ATOM 1842 N N . SER A 1 247 ? -0.532 41.551 78.560 1.00 66.44 233 SER A N 1
ATOM 1843 C CA . SER A 1 247 ? 0.099 40.295 78.212 1.00 74.35 233 SER A CA 1
ATOM 1844 C C . SER A 1 247 ? -0.660 39.301 79.069 1.00 68.56 233 SER A C 1
ATOM 1845 O O . SER A 1 247 ? -1.304 39.676 80.049 1.00 89.94 233 SER A O 1
ATOM 1848 N N . SER A 1 248 ? -0.595 38.035 78.689 1.00 56.13 234 SER A N 1
ATOM 1849 C CA . SER A 1 248 ? -1.364 36.999 79.379 1.00 52.63 234 SER A CA 1
ATOM 1850 C C . SER A 1 248 ? -2.885 36.959 79.149 1.00 51.63 234 SER A C 1
ATOM 1851 O O . SER A 1 248 ? -3.604 36.315 79.912 1.00 49.19 234 SER A O 1
ATOM 1854 N N . THR A 1 249 ? -3.376 37.631 78.108 1.00 53.36 235 THR A N 1
ATOM 1855 C CA . THR A 1 249 ? -4.801 37.586 77.788 1.00 54.15 235 THR A CA 1
ATOM 1856 C C . THR A 1 249 ? -4.867 37.016 76.378 1.00 44.50 235 THR A C 1
ATOM 1857 O O . THR A 1 249 ? -5.955 36.777 75.849 1.00 50.31 235 THR A O 1
ATOM 1861 N N . TYR A 1 250 ? -3.696 36.800 75.786 1.00 44.26 236 TYR A N 1
ATOM 1862 C CA . TYR A 1 250 ? -3.569 36.050 74.533 1.00 46.61 236 TYR A CA 1
ATOM 1863 C C . TYR A 1 250 ? -3.688 34.544 74.752 1.00 63.83 236 TYR A C 1
ATOM 1864 O O . TYR A 1 250 ? -3.143 34.000 75.718 1.00 52.21 236 TYR A O 1
ATOM 1873 N N . ASN A 1 251 ? -4.385 33.884 73.831 1.00 59.69 237 ASN A N 1
ATOM 1874 C CA . ASN A 1 251 ? -4.614 32.443 73.874 1.00 50.76 237 ASN A CA 1
ATOM 1875 C C . ASN A 1 251 ? -4.863 31.913 72.466 1.00 69.48 237 ASN A C 1
ATOM 1876 O O . ASN A 1 251 ? -5.077 32.692 71.530 1.00 61.08 237 ASN A O 1
ATOM 1881 N N . PHE A 1 252 ? -4.851 30.590 72.318 1.00 48.43 238 PHE A N 1
ATOM 1882 C CA . PHE A 1 252 ? -5.220 29.959 71.054 1.00 56.27 238 PHE A CA 1
ATOM 1883 C C . PHE A 1 252 ? -6.435 29.083 71.244 1.00 59.72 238 PHE A C 1
ATOM 1884 O O . PHE A 1 252 ? -6.643 28.133 70.488 1.00 70.21 238 PHE A O 1
ATOM 1892 N N . GLU A 1 253 ? -7.240 29.410 72.253 1.00 58.90 239 GLU A N 1
ATOM 1893 C CA . GLU A 1 253 ? -8.404 28.599 72.599 1.00 58.78 239 GLU A CA 1
ATOM 1894 C C . GLU A 1 253 ? -9.701 29.244 72.129 1.00 60.14 239 GLU A C 1
ATOM 1895 O O . GLU A 1 253 ? -10.791 28.840 72.543 1.00 69.92 239 GLU A O 1
ATOM 1901 N N . GLY A 1 254 ? -9.584 30.248 71.265 1.00 58.64 240 GLY A N 1
ATOM 1902 C CA . GLY A 1 254 ? -10.754 30.957 70.775 1.00 69.85 240 GLY A CA 1
ATOM 1903 C C . GLY A 1 254 ? -11.468 31.752 71.858 1.00 59.42 240 GLY A C 1
ATOM 1904 O O . GLY A 1 254 ? -12.682 31.964 71.802 1.00 59.84 240 GLY A O 1
ATOM 1905 N N . ASN A 1 255 ? -10.709 32.196 72.852 1.00 58.21 241 ASN A N 1
ATOM 1906 C CA . ASN A 1 255 ? -11.281 32.956 73.955 1.00 67.34 241 ASN A CA 1
ATOM 1907 C C . ASN A 1 255 ? -11.208 34.465 73.708 1.00 58.30 241 ASN A C 1
ATOM 1908 O O . ASN A 1 255 ? -10.139 35.084 73.835 1.00 41.91 241 ASN A O 1
ATOM 1913 N N . GLY A 1 256 ? -12.356 35.044 73.366 1.00 61.66 242 GLY A N 1
ATOM 1914 C CA . GLY A 1 256 ? -12.447 36.461 73.051 1.00 55.91 242 GLY A CA 1
ATOM 1915 C C . GLY A 1 256 ? -12.521 36.705 71.553 1.00 53.59 242 GLY A C 1
ATOM 1916 O O . GLY A 1 256 ? -13.469 36.269 70.893 1.00 59.58 242 GLY A O 1
ATOM 1917 N N . LEU A 1 257 ? -11.514 37.391 71.015 1.00 55.47 243 LEU A N 1
ATOM 1918 C CA . LEU A 1 257 ? -11.508 37.782 69.606 1.00 47.14 243 LEU A CA 1
ATOM 1919 C C . LEU A 1 257 ? -10.103 37.702 69.041 1.00 50.05 243 LEU A C 1
ATOM 1920 O O . LEU A 1 257 ? -9.129 37.902 69.776 1.00 42.60 243 LEU A O 1
ATOM 1925 N N . PRO A 1 258 ? -9.985 37.435 67.726 1.00 40.43 244 PRO A N 1
ATOM 1926 C CA . PRO A 1 258 ? -8.642 37.442 67.130 1.00 37.05 244 PRO A CA 1
ATOM 1927 C C . PRO A 1 258 ? -7.974 38.773 67.407 1.00 40.90 244 PRO A C 1
ATOM 1928 O O . PRO A 1 258 ? -8.657 39.798 67.488 1.00 46.93 244 PRO A O 1
ATOM 1932 N N . PHE A 1 259 ? -6.657 38.767 67.555 1.00 38.75 245 PHE A N 1
ATOM 1933 C CA . PHE A 1 259 ? -5.946 39.985 67.909 1.00 41.01 245 PHE A CA 1
ATOM 1934 C C . PHE A 1 259 ? -4.873 40.255 66.881 1.00 55.63 245 PHE A C 1
ATOM 1935 O O . PHE A 1 259 ? -4.085 39.364 66.540 1.00 47.99 245 PHE A O 1
ATOM 1943 N N . PHE A 1 260 ? -4.847 41.485 66.380 1.00 35.91 246 PHE A N 1
ATOM 1944 C CA . PHE A 1 260 ? -3.837 41.864 65.405 1.00 37.62 246 PHE A CA 1
ATOM 1945 C C . PHE A 1 260 ? -3.014 43.036 65.918 1.00 49.64 246 PHE A C 1
ATOM 1946 O O . PHE A 1 260 ? -3.528 44.145 66.129 1.00 41.27 246 PHE A O 1
ATOM 1954 N N . GLN A 1 261 ? -1.732 42.770 66.122 1.00 46.15 247 GLN A N 1
ATOM 1955 C CA . GLN A 1 261 ? -0.834 43.722 66.744 1.00 52.42 247 GLN A CA 1
ATOM 1956 C C . GLN A 1 261 ? -0.539 44.874 65.812 1.00 45.21 247 GLN A C 1
ATOM 1957 O O . GLN A 1 261 ? -0.547 46.036 66.223 1.00 50.15 247 GLN A O 1
ATOM 1963 N N . GLY A 1 262 ? -0.266 44.551 64.555 1.00 40.20 248 GLY A N 1
ATOM 1964 C CA . GLY A 1 262 ? 0.249 45.539 63.635 1.00 43.84 248 GLY A CA 1
ATOM 1965 C C . GLY A 1 262 ? 0.256 45.103 62.185 1.00 32.65 248 GLY A C 1
ATOM 1966 O O . GLY A 1 262 ? -0.428 44.144 61.808 1.00 35.87 248 GLY A O 1
ATOM 1967 N N . LYS A 1 263 ? 1.011 45.839 61.375 1.00 40.42 249 LYS A N 1
ATOM 1968 C CA . LYS A 1 263 ? 1.058 45.601 59.933 1.00 48.67 249 LYS A CA 1
ATOM 1969 C C . LYS A 1 263 ? 1.426 44.145 59.617 1.00 56.82 249 LYS A C 1
ATOM 1970 O O . LYS A 1 263 ? 0.860 43.529 58.700 1.00 49.04 249 LYS A O 1
ATOM 1976 N N . ALA A 1 264 ? 2.351 43.593 60.402 1.00 48.21 250 ALA A N 1
ATOM 1977 C CA . ALA A 1 264 ? 2.776 42.204 60.230 1.00 47.93 250 ALA A CA 1
ATOM 1978 C C . ALA A 1 264 ? 1.600 41.235 60.227 1.00 53.41 250 ALA A C 1
ATOM 1979 O O . ALA A 1 264 ? 1.654 40.192 59.573 1.00 56.84 250 ALA A O 1
ATOM 1981 N N . ASP A 1 265 ? 0.538 41.590 60.944 1.00 35.33 251 ASP A N 1
ATOM 1982 C CA . ASP A 1 265 ? -0.639 40.733 61.054 1.00 30.38 251 ASP A CA 1
ATOM 1983 C C . ASP A 1 265 ? -1.723 41.076 60.031 1.00 38.35 251 ASP A C 1
ATOM 1984 O O . ASP A 1 265 ? -2.915 40.965 60.320 1.00 37.77 251 ASP A O 1
ATOM 1989 N N . PHE A 1 266 ? -1.305 41.487 58.839 1.00 45.84 252 PHE A N 1
ATOM 1990 C CA . PHE A 1 266 ? -2.239 41.788 57.759 1.00 40.95 252 PHE A CA 1
ATOM 1991 C C . PHE A 1 266 ? -2.020 40.817 56.605 1.00 48.04 252 PHE A C 1
ATOM 1992 O O . PHE A 1 266 ? -0.906 40.332 56.403 1.00 42.88 252 PHE A O 1
ATOM 2000 N N . GLY A 1 267 ? -3.075 40.526 55.849 1.00 41.26 253 GLY A N 1
ATOM 2001 C CA . GLY A 1 267 ? -2.953 39.575 54.762 1.00 52.92 253 GLY A CA 1
ATOM 2002 C C . GLY A 1 267 ? -3.153 40.423 53.529 1.00 58.42 253 GLY A C 1
ATOM 2003 O O . GLY A 1 267 ? -3.130 41.660 53.598 1.00 50.41 253 GLY A O 1
ATOM 2004 N N . ASP A 1 268 ? -3.345 39.757 52.397 1.00 46.48 254 ASP A N 1
ATOM 2005 C CA . ASP A 1 268 ? -3.562 40.463 51.142 1.00 54.35 254 ASP A CA 1
ATOM 2006 C C . ASP A 1 268 ? -4.625 41.554 51.206 1.00 47.23 254 ASP A C 1
ATOM 2007 O O . ASP A 1 268 ? -4.360 42.695 50.846 1.00 48.67 254 ASP A O 1
ATOM 2012 N N . LEU A 1 269 ? -5.821 41.183 51.658 1.00 46.80 255 LEU A N 1
ATOM 2013 C CA . LEU A 1 269 ? -6.916 42.131 51.851 1.00 62.71 255 LEU A CA 1
ATOM 2014 C C . LEU A 1 269 ? -7.398 42.126 53.297 1.00 56.71 255 LEU A C 1
ATOM 2015 O O . LEU A 1 269 ? -7.733 43.174 53.841 1.00 41.73 255 LEU A O 1
ATOM 2020 N N . HIS A 1 270 ? -7.454 40.940 53.900 1.00 39.19 256 HIS A N 1
ATOM 2021 C CA . HIS A 1 270 ? -7.946 40.775 55.267 1.00 36.61 256 HIS A CA 1
ATOM 2022 C C . HIS A 1 270 ? -6.890 40.069 56.116 1.00 57.53 256 HIS A C 1
ATOM 2023 O O . HIS A 1 270 ? -6.088 39.290 55.602 1.00 40.37 256 HIS A O 1
ATOM 2030 N N . PRO A 1 271 ? -6.881 40.332 57.426 1.00 43.85 257 PRO A N 1
ATOM 2031 C CA . PRO A 1 271 ? -5.899 39.628 58.251 1.00 42.23 257 PRO A CA 1
ATOM 2032 C C . PRO A 1 271 ? -6.483 38.280 58.589 1.00 32.50 257 PRO A C 1
ATOM 2033 O O . PRO A 1 271 ? -7.696 38.148 58.781 1.00 41.55 257 PRO A O 1
ATOM 2037 N N . THR A 1 272 ? -5.632 37.269 58.654 1.00 54.07 258 THR A N 1
ATOM 2038 C CA . THR A 1 272 ? -6.106 35.978 59.093 1.00 49.33 258 THR A CA 1
ATOM 2039 C C . THR A 1 272 ? -5.725 35.759 60.555 1.00 44.12 258 THR A C 1
ATOM 2040 O O . THR A 1 272 ? -4.585 36.028 60.979 1.00 38.59 258 THR A O 1
ATOM 2044 N N . PRO A 1 273 ? -6.712 35.324 61.335 1.00 35.55 259 PRO A N 1
ATOM 2045 C CA . PRO A 1 273 ? -6.638 35.101 62.783 1.00 54.36 259 PRO A CA 1
ATOM 2046 C C . PRO A 1 273 ? -5.559 34.075 63.128 1.00 63.17 259 PRO A C 1
ATOM 2047 O O . PRO A 1 273 ? -5.533 32.990 62.550 1.00 55.59 259 PRO A O 1
ATOM 2051 N N . ARG A 1 274 ? -4.675 34.435 64.050 1.00 54.84 260 ARG A N 1
ATOM 2052 C CA . ARG A 1 274 ? -3.586 33.564 64.469 1.00 48.07 260 ARG A CA 1
ATOM 2053 C C . ARG A 1 274 ? -3.629 33.382 65.975 1.00 60.31 260 ARG A C 1
ATOM 2054 O O . ARG A 1 274 ? -3.423 32.282 66.485 1.00 64.27 260 ARG A O 1
ATOM 2062 N N . ILE A 1 275 ? -3.895 34.475 66.682 1.00 51.54 261 ILE A N 1
ATOM 2063 C CA . ILE A 1 275 ? -3.915 34.476 68.143 1.00 51.45 261 ILE A CA 1
ATOM 2064 C C . ILE A 1 275 ? -5.093 35.316 68.643 1.00 70.61 261 ILE A C 1
ATOM 2065 O O . ILE A 1 275 ? -5.468 36.317 68.020 1.00 53.51 261 ILE A O 1
ATOM 2070 N N . TRP A 1 276 ? -5.690 34.889 69.752 1.00 47.91 262 TRP A N 1
ATOM 2071 C CA . TRP A 1 276 ? -6.850 35.565 70.322 1.00 44.65 262 TRP A CA 1
ATOM 2072 C C . TRP A 1 276 ? -6.483 36.408 71.541 1.00 59.62 262 TRP A C 1
ATOM 2073 O O . TRP A 1 276 ? -5.403 36.250 72.114 1.00 45.11 262 TRP A O 1
ATOM 2084 N N . CYS A 1 277 ? -7.395 37.295 71.936 1.00 53.66 263 CYS A N 1
ATOM 2085 C CA . CYS A 1 277 ? -7.248 38.067 73.173 1.00 47.57 263 CYS A CA 1
ATOM 2086 C C . CYS A 1 277 ? -8.534 37.987 73.973 1.00 52.16 263 CYS A C 1
ATOM 2087 O O . CYS A 1 277 ? -9.586 38.429 73.516 1.00 49.32 263 CYS A O 1
ATOM 2090 N N . SER A 1 278 ? -8.451 37.408 75.169 1.00 51.53 264 SER A N 1
ATOM 2091 C CA . SER A 1 278 ? -9.628 37.188 76.001 1.00 45.20 264 SER A CA 1
ATOM 2092 C C . SER A 1 278 ? -10.156 38.501 76.611 1.00 53.65 264 SER A C 1
ATOM 2093 O O . SER A 1 278 ? -11.183 38.511 77.295 1.00 41.89 264 SER A O 1
ATOM 2096 N N . ALA A 1 279 ? -9.451 39.604 76.366 1.00 41.32 265 ALA A N 1
ATOM 2097 C CA . ALA A 1 279 ? -9.837 40.894 76.941 1.00 63.19 265 ALA A CA 1
ATOM 2098 C C . ALA A 1 279 ? -9.871 42.006 75.896 1.00 44.51 265 ALA A C 1
ATOM 2099 O O . ALA A 1 279 ? -9.141 42.986 76.021 1.00 38.61 265 ALA A O 1
ATOM 2101 N N . PRO A 1 280 ? -10.730 41.858 74.877 1.00 43.66 266 PRO A N 1
ATOM 2102 C CA . PRO A 1 280 ? -10.808 42.767 73.724 1.00 43.39 266 PRO A CA 1
ATOM 2103 C C . PRO A 1 280 ? -10.964 44.229 74.133 1.00 40.71 266 PRO A C 1
ATOM 2104 O O . PRO A 1 280 ? -12.012 44.606 74.651 1.00 49.38 266 PRO A O 1
ATOM 2108 N N . GLN A 1 281 ? -9.946 45.037 73.872 1.00 46.39 267 GLN A N 1
ATOM 2109 C CA . GLN A 1 281 ? -9.938 46.438 74.274 1.00 45.83 267 GLN A CA 1
ATOM 2110 C C . GLN A 1 281 ? -10.447 47.403 73.193 1.00 42.02 267 GLN A C 1
ATOM 2111 O O . GLN A 1 281 ? -11.376 48.180 73.415 1.00 39.27 267 GLN A O 1
ATOM 2117 N N . LYS A 1 282 ? -9.824 47.344 72.025 1.00 39.25 268 LYS A N 1
ATOM 2118 C CA . LYS A 1 282 ? -10.191 48.206 70.905 1.00 35.62 268 LYS A CA 1
ATOM 2119 C C . LYS A 1 282 ? -10.707 47.272 69.810 1.00 44.06 268 LYS A C 1
ATOM 2120 O O . LYS A 1 282 ? -9.960 46.445 69.298 1.00 41.24 268 LYS A O 1
ATOM 2126 N N . VAL A 1 283 ? -11.981 47.389 69.456 1.00 38.29 269 VAL A N 1
ATOM 2127 C CA . VAL A 1 283 ? -12.592 46.404 68.556 1.00 31.83 269 VAL A CA 1
ATOM 2128 C C . VAL A 1 283 ? -12.882 46.958 67.168 1.00 46.28 269 VAL A C 1
ATOM 2129 O O . VAL A 1 283 ? -13.428 48.051 67.026 1.00 38.15 269 VAL A O 1
ATOM 2133 N N . ALA A 1 284 ? -12.499 46.193 66.152 1.00 33.98 270 ALA A N 1
ATOM 2134 C CA . ALA A 1 284 ? -12.867 46.481 64.771 1.00 32.37 270 ALA A CA 1
ATOM 2135 C C . ALA A 1 284 ? -13.889 45.438 64.302 1.00 47.45 270 ALA A C 1
ATOM 2136 O O . ALA A 1 284 ? -13.833 44.274 64.710 1.00 42.20 270 ALA A O 1
ATOM 2138 N N . ARG A 1 285 ? -14.829 45.851 63.458 1.00 31.45 271 ARG A N 1
ATOM 2139 C CA . ARG A 1 285 ? -15.863 44.944 62.952 1.00 36.60 271 ARG A CA 1
ATOM 2140 C C . ARG A 1 285 ? -15.757 44.729 61.441 1.00 36.21 271 ARG A C 1
ATOM 2141 O O . ARG A 1 285 ? -15.026 45.453 60.748 1.00 41.04 271 ARG A O 1
ATOM 2149 N N . PRO A 1 286 ? -16.495 43.735 60.919 1.00 44.42 272 PRO A N 1
ATOM 2150 C CA . PRO A 1 286 ? -16.509 43.509 59.476 1.00 45.52 272 PRO A CA 1
ATOM 2151 C C . PRO A 1 286 ? -16.862 44.798 58.753 1.00 48.00 272 PRO A C 1
ATOM 2152 O O . PRO A 1 286 ? -17.872 45.438 59.065 1.00 40.50 272 PRO A O 1
ATOM 2156 N N . GLY A 1 287 ? -16.017 45.172 57.800 1.00 50.85 273 GLY A N 1
ATOM 2157 C CA . GLY A 1 287 ? -16.171 46.426 57.098 1.00 49.56 273 GLY A CA 1
ATOM 2158 C C . GLY A 1 287 ? -14.998 47.328 57.405 1.00 59.52 273 GLY A C 1
ATOM 2159 O O . GLY A 1 287 ? -14.220 47.659 56.515 1.00 55.81 273 GLY A O 1
ATOM 2160 N N . ASP A 1 288 ? -14.850 47.701 58.673 1.00 38.65 274 ASP A N 1
ATOM 2161 C CA . ASP A 1 288 ? -13.834 48.673 59.058 1.00 36.88 274 ASP A CA 1
ATOM 2162 C C . ASP A 1 288 ? -12.506 48.479 58.361 1.00 30.46 274 ASP A C 1
ATOM 2163 O O . ASP A 1 288 ? -12.045 47.353 58.147 1.00 38.26 274 ASP A O 1
ATOM 2168 N N . VAL A 1 289 ? -11.887 49.600 58.022 1.00 28.82 275 VAL A N 1
ATOM 2169 C CA . VAL A 1 289 ? -10.590 49.608 57.390 1.00 30.92 275 VAL A CA 1
ATOM 2170 C C . VAL A 1 289 ? -9.543 49.620 58.475 1.00 29.96 275 VAL A C 1
ATOM 2171 O O . VAL A 1 289 ? -9.691 50.331 59.471 1.00 31.58 275 VAL A O 1
ATOM 2175 N N . LEU A 1 290 ? -8.497 48.817 58.313 1.00 31.96 276 LEU A N 1
ATOM 2176 C CA . LEU A 1 290 ? -7.408 48.791 59.282 1.00 28.87 276 LEU A CA 1
ATOM 2177 C C . LEU A 1 290 ? -6.237 49.519 58.664 1.00 30.09 276 LEU A C 1
ATOM 2178 O O . LEU A 1 290 ? -5.981 49.388 57.467 1.00 35.00 276 LEU A O 1
ATOM 2183 N N . ILE A 1 291 ? -5.512 50.282 59.464 1.00 30.12 277 ILE A N 1
ATOM 2184 C CA . ILE A 1 291 ? -4.381 51.029 58.927 1.00 30.78 277 ILE A CA 1
ATOM 2185 C C . ILE A 1 291 ? -3.210 50.958 59.896 1.00 38.72 277 ILE A C 1
ATOM 2186 O O . ILE A 1 291 ? -3.411 50.963 61.104 1.00 35.61 277 ILE A O 1
ATOM 2191 N N . SER A 1 292 ? -1.994 50.861 59.363 1.00 41.02 278 SER A N 1
ATOM 2192 C CA . SER A 1 292 ? -0.806 50.747 60.196 1.00 33.74 278 SER A CA 1
ATOM 2193 C C . SER A 1 292 ? -0.412 52.122 60.685 1.00 44.57 278 SER A C 1
ATOM 2194 O O . SER A 1 292 ? -0.272 53.039 59.895 1.00 40.75 278 SER A O 1
ATOM 2197 N N . VAL A 1 293 ? -0.236 52.270 61.993 1.00 45.72 279 VAL A N 1
ATOM 2198 C CA . VAL A 1 293 ? 0.104 53.579 62.550 1.00 48.22 279 VAL A CA 1
ATOM 2199 C C . VAL A 1 293 ? 1.504 53.566 63.155 1.00 62.27 279 VAL A C 1
ATOM 2200 O O . VAL A 1 293 ? 1.907 54.520 63.822 1.00 64.97 279 VAL A O 1
ATOM 2204 N N . ARG A 1 294 ? 2.248 52.494 62.892 1.00 61.71 280 ARG A N 1
ATOM 2205 C CA . ARG A 1 294 ? 3.536 52.269 63.543 1.00 69.51 280 ARG A CA 1
ATOM 2206 C C . ARG A 1 294 ? 4.874 52.435 62.813 1.00 81.65 280 ARG A C 1
ATOM 2207 O O . ARG A 1 294 ? 5.516 53.480 62.908 1.00 103.09 280 ARG A O 1
ATOM 2215 N N . ALA A 1 295 ? 5.306 51.343 62.190 1.00 81.13 281 ALA A N 1
ATOM 2216 C CA . ALA A 1 295 ? 6.621 51.263 61.578 1.00 88.35 281 ALA A CA 1
ATOM 2217 C C . ALA A 1 295 ? 6.531 51.537 60.093 1.00 97.79 281 ALA A C 1
ATOM 2218 O O . ALA A 1 295 ? 7.134 52.490 59.599 1.00 95.98 281 ALA A O 1
ATOM 2220 N N . PRO A 1 296 ? 5.807 50.687 59.372 1.00 92.67 282 PRO A N 1
ATOM 2221 C CA . PRO A 1 296 ? 5.541 50.916 57.949 1.00 72.39 282 PRO A CA 1
ATOM 2222 C C . PRO A 1 296 ? 4.194 51.606 57.842 1.00 68.26 282 PRO A C 1
ATOM 2223 O O . PRO A 1 296 ? 3.173 50.943 57.664 1.00 66.67 282 PRO A O 1
ATOM 2227 N N . VAL A 1 297 ? 4.193 52.927 57.977 1.00 67.15 283 VAL A N 1
ATOM 2228 C CA . VAL A 1 297 ? 2.952 53.656 58.231 1.00 64.93 283 VAL A CA 1
ATOM 2229 C C . VAL A 1 297 ? 2.112 53.831 56.966 1.00 63.98 283 VAL A C 1
ATOM 2230 O O . VAL A 1 297 ? 2.644 54.117 55.895 1.00 71.11 283 VAL A O 1
ATOM 2234 N N . GLY A 1 298 ? 0.798 53.653 57.093 1.00 53.98 284 GLY A N 1
ATOM 2235 C CA . GLY A 1 298 ? -0.111 53.917 55.989 1.00 58.59 284 GLY A CA 1
ATOM 2236 C C . GLY A 1 298 ? -0.680 52.687 55.307 1.00 54.50 284 GLY A C 1
ATOM 2237 O O . GLY A 1 298 ? -1.728 52.756 54.659 1.00 48.77 284 GLY A O 1
ATOM 2238 N N . SER A 1 299 ? 0.010 51.558 55.434 1.00 47.16 285 SER A N 1
ATOM 2239 C CA . SER A 1 299 ? -0.476 50.315 54.841 1.00 37.93 285 SER A CA 1
ATOM 2240 C C . SER A 1 299 ? -1.843 49.936 55.405 1.00 35.38 285 SER A C 1
ATOM 2241 O O . SER A 1 299 ? -2.158 50.236 56.559 1.00 38.47 285 SER A O 1
ATOM 2244 N N . THR A 1 300 ? -2.619 49.220 54.602 1.00 36.70 286 THR A N 1
ATOM 2245 C CA . THR A 1 300 ? -4.039 49.027 54.837 1.00 35.52 286 THR A CA 1
ATOM 2246 C C . THR A 1 300 ? -4.560 47.585 54.665 1.00 33.34 286 THR A C 1
ATOM 2247 O O . THR A 1 300 ? -4.062 46.807 53.844 1.00 38.56 286 THR A O 1
ATOM 2251 N N . ASN A 1 301 ? -5.577 47.243 55.450 1.00 34.16 287 ASN A N 1
ATOM 2252 C CA . ASN A 1 301 ? -6.365 46.034 55.257 1.00 30.14 287 ASN A CA 1
ATOM 2253 C C . ASN A 1 301 ? -7.833 46.302 55.592 1.00 32.26 287 ASN A C 1
ATOM 2254 O O . ASN A 1 301 ? -8.181 47.360 56.103 1.00 37.24 287 ASN A O 1
ATOM 2259 N N . VAL A 1 302 ? -8.698 45.337 55.326 1.00 32.17 288 VAL A N 1
ATOM 2260 C CA . VAL A 1 302 ? -10.086 45.433 55.769 1.00 31.89 288 VAL A CA 1
ATOM 2261 C C . VAL A 1 302 ? -10.413 44.289 56.717 1.00 49.59 288 VAL A C 1
ATOM 2262 O O . VAL A 1 302 ? -10.020 43.150 56.482 1.00 44.40 288 VAL A O 1
ATOM 2266 N N . ALA A 1 303 ? -11.137 44.592 57.786 1.00 36.99 289 ALA A N 1
ATOM 2267 C CA . ALA A 1 303 ? -11.553 43.557 58.733 1.00 43.10 289 ALA A CA 1
ATOM 2268 C C . ALA A 1 303 ? -12.673 42.721 58.145 1.00 52.35 289 ALA A C 1
ATOM 2269 O O . ALA A 1 303 ? -13.644 43.267 57.632 1.00 42.82 289 ALA A O 1
ATOM 2271 N N . ASN A 1 304 ? -12.557 41.398 58.223 1.00 50.60 290 ASN A N 1
ATOM 2272 C CA . ASN A 1 304 ? -13.686 40.545 57.833 1.00 50.75 290 ASN A CA 1
ATOM 2273 C C . ASN A 1 304 ? -14.361 39.839 59.003 1.00 70.03 290 ASN A C 1
ATOM 2274 O O . ASN A 1 304 ? -15.340 39.114 58.810 1.00 47.03 290 ASN A O 1
ATOM 2279 N N . LEU A 1 305 ? -13.848 40.071 60.211 1.00 49.75 291 LEU A N 1
ATOM 2280 C CA . LEU A 1 305 ? -14.415 39.480 61.420 1.00 50.23 291 LEU A CA 1
ATOM 2281 C C . LEU A 1 305 ? -14.296 40.455 62.583 1.00 44.80 291 LEU A C 1
ATOM 2282 O O . LEU A 1 305 ? -13.385 41.283 62.614 1.00 44.40 291 LEU A O 1
ATOM 2287 N N . ALA A 1 306 ? -15.205 40.361 63.547 1.00 47.91 292 ALA A N 1
ATOM 2288 C CA . ALA A 1 306 ? -15.000 41.067 64.803 1.00 40.08 292 ALA A CA 1
ATOM 2289 C C . ALA A 1 306 ? -13.611 40.673 65.309 1.00 41.53 292 ALA A C 1
ATOM 2290 O O . ALA A 1 306 ? -13.263 39.501 65.338 1.00 42.18 292 ALA A O 1
ATOM 2292 N N . CYS A 1 307 ? -12.807 41.653 65.677 1.00 32.06 293 CYS A N 1
ATOM 2293 C CA . CYS A 1 307 ? -11.446 41.385 66.111 1.00 40.03 293 CYS A CA 1
ATOM 2294 C C . CYS A 1 307 ? -11.016 42.524 67.012 1.00 48.49 293 CYS A C 1
ATOM 2295 O O . CYS A 1 307 ? -11.816 43.420 67.282 1.00 42.55 293 CYS A O 1
ATOM 2298 N N . CYS A 1 308 ? -9.769 42.495 67.479 1.00 37.63 294 CYS A N 1
ATOM 2299 C CA . CYS A 1 308 ? -9.219 43.612 68.245 1.00 37.79 294 CYS A CA 1
ATOM 2300 C C . CYS A 1 308 ? -7.784 43.900 67.832 1.00 48.08 294 CYS A C 1
ATOM 2301 O O . CYS A 1 308 ? -7.064 43.009 67.380 1.00 41.32 294 CYS A O 1
ATOM 2304 N N . ILE A 1 309 ? -7.385 45.158 67.992 1.00 31.26 295 ILE A N 1
ATOM 2305 C CA . ILE A 1 309 ? -6.153 45.673 67.427 1.00 37.48 295 ILE A CA 1
ATOM 2306 C C . ILE A 1 309 ? -5.240 46.294 68.474 1.00 42.15 295 ILE A C 1
ATOM 2307 O O . ILE A 1 309 ? -5.709 46.901 69.441 1.00 38.44 295 ILE A O 1
ATOM 2312 N N . GLY A 1 310 ? -3.935 46.160 68.259 1.00 39.38 296 GLY A N 1
ATOM 2313 C CA . GLY A 1 310 ? -2.949 46.676 69.186 1.00 34.59 296 GLY A CA 1
ATOM 2314 C C . GLY A 1 310 ? -2.263 47.955 68.754 1.00 44.86 296 GLY A C 1
ATOM 2315 O O . GLY A 1 310 ? -2.656 48.601 67.779 1.00 45.67 296 GLY A O 1
ATOM 2316 N N . ARG A 1 311 ? -1.231 48.316 69.513 1.00 42.95 297 ARG A N 1
ATOM 2317 C CA . ARG A 1 311 ? -0.400 49.504 69.288 1.00 50.60 297 ARG A CA 1
ATOM 2318 C C . ARG A 1 311 ? -0.217 49.915 67.836 1.00 45.18 297 ARG A C 1
ATOM 2319 O O . ARG A 1 311 ? -0.082 51.100 67.536 1.00 44.79 297 ARG A O 1
ATOM 2327 N N . GLY A 1 312 ? -0.124 48.929 66.949 1.00 45.88 298 GLY A N 1
ATOM 2328 C CA . GLY A 1 312 ? 0.349 49.171 65.598 1.00 53.02 298 GLY A CA 1
ATOM 2329 C C . GLY A 1 312 ? -0.723 49.589 64.612 1.00 36.61 298 GLY A C 1
ATOM 2330 O O . GLY A 1 312 ? -0.410 50.085 63.518 1.00 38.98 298 GLY A O 1
ATOM 2331 N N . LEU A 1 313 ? -1.978 49.384 64.999 1.00 36.82 299 LEU A N 1
ATOM 2332 C CA . LEU A 1 313 ? -3.113 49.610 64.109 1.00 36.34 299 LEU A CA 1
ATOM 2333 C C . LEU A 1 313 ? -4.051 50.711 64.597 1.00 46.68 299 LEU A C 1
ATOM 2334 O O . LEU A 1 313 ? -4.133 50.986 65.794 1.00 35.53 299 LEU A O 1
ATOM 2339 N N . ALA A 1 314 ? -4.744 51.341 63.652 1.00 32.80 300 ALA A N 1
ATOM 2340 C CA . ALA A 1 314 ? -5.984 52.050 63.942 1.00 35.29 300 ALA A CA 1
ATOM 2341 C C . ALA A 1 314 ? -7.081 51.364 63.116 1.00 32.43 300 ALA A C 1
ATOM 2342 O O . ALA A 1 314 ? -6.797 50.782 62.076 1.00 35.15 300 ALA A O 1
ATOM 2344 N N . ALA A 1 315 ? -8.322 51.395 63.592 1.00 37.74 301 ALA A N 1
ATOM 2345 C CA . ALA A 1 315 ? -9.454 50.958 62.779 1.00 32.38 301 ALA A CA 1
ATOM 2346 C C . ALA A 1 315 ? -10.337 52.165 62.418 1.00 32.56 301 ALA A C 1
ATOM 2347 O O . ALA A 1 315 ? -10.595 53.032 63.262 1.00 33.03 301 ALA A O 1
ATOM 2349 N N . LEU A 1 316 ? -10.783 52.224 61.168 1.00 26.47 302 LEU A N 1
ATOM 2350 C CA . LEU A 1 316 ? -11.604 53.336 60.672 1.00 25.34 302 LEU A CA 1
ATOM 2351 C C . LEU A 1 316 ? -12.956 52.795 60.288 1.00 27.91 302 LEU A C 1
ATOM 2352 O O . LEU A 1 316 ? -13.069 51.891 59.441 1.00 29.54 302 LEU A O 1
ATOM 2357 N N . ARG A 1 317 ? -13.994 53.305 60.928 1.00 26.71 303 ARG A N 1
ATOM 2358 C CA . ARG A 1 317 ? -15.322 52.787 60.655 1.00 28.86 303 ARG A CA 1
ATOM 2359 C C . ARG A 1 317 ? -16.136 53.884 60.014 1.00 26.26 303 ARG A C 1
ATOM 2360 O O . ARG A 1 317 ? -16.510 54.847 60.683 1.00 25.01 303 ARG A O 1
ATOM 2368 N N . PRO A 1 318 ? -16.385 53.750 58.708 1.00 30.18 304 PRO A N 1
ATOM 2369 C CA . PRO A 1 318 ? -17.092 54.781 57.942 1.00 29.19 304 PRO A CA 1
ATOM 2370 C C . PRO A 1 318 ? -18.491 55.012 58.500 1.00 36.40 304 PRO A C 1
ATOM 2371 O O . PRO A 1 318 ? -19.183 54.068 58.864 1.00 27.63 304 PRO A O 1
ATOM 2375 N N . ARG A 1 319 ? -18.906 56.267 58.562 1.00 27.66 305 ARG A N 1
ATOM 2376 C CA . ARG A 1 319 ? -20.278 56.583 58.923 1.00 30.97 305 ARG A CA 1
ATOM 2377 C C . ARG A 1 319 ? -21.121 56.428 57.676 1.00 30.12 305 ARG A C 1
ATOM 2378 O O . ARG A 1 319 ? -20.600 56.050 56.624 1.00 30.47 305 ARG A O 1
ATOM 2386 N N . ASP A 1 320 ? -22.415 56.715 57.764 1.00 31.29 306 ASP A N 1
ATOM 2387 C CA . ASP A 1 320 ? -23.301 56.401 56.646 1.00 37.24 306 ASP A CA 1
ATOM 2388 C C . ASP A 1 320 ? -22.965 57.174 55.366 1.00 25.29 306 ASP A C 1
ATOM 2389 O O . ASP A 1 320 ? -23.242 56.695 54.278 1.00 28.23 306 ASP A O 1
ATOM 2394 N N . SER A 1 321 ? -22.380 58.360 55.484 1.00 24.93 307 SER A N 1
ATOM 2395 C CA . SER A 1 321 ? -22.140 59.162 54.277 1.00 28.03 307 SER A CA 1
ATOM 2396 C C . SER A 1 321 ? -20.861 58.776 53.533 1.00 30.71 307 SER A C 1
ATOM 2397 O O . SER A 1 321 ? -20.514 59.422 52.552 1.00 23.40 307 SER A O 1
ATOM 2400 N N . LEU A 1 322 ? -20.158 57.750 54.010 1.00 22.90 308 LEU A N 1
ATOM 2401 C CA . LEU A 1 322 ? -18.866 57.366 53.430 1.00 24.28 308 LEU A CA 1
ATOM 2402 C C . LEU A 1 322 ? -18.835 55.866 53.120 1.00 26.87 308 LEU A C 1
ATOM 2403 O O . LEU A 1 322 ? -19.066 55.042 54.011 1.00 26.39 308 LEU A O 1
ATOM 2408 N N . GLU A 1 323 ? -18.574 55.532 51.851 1.00 24.17 309 GLU A N 1
ATOM 2409 C CA . GLU A 1 323 ? -18.425 54.154 51.395 1.00 31.49 309 GLU A CA 1
ATOM 2410 C C . GLU A 1 323 ? -17.077 53.598 51.818 1.00 26.30 309 GLU A C 1
ATOM 2411 O O . GLU A 1 323 ? -16.045 54.264 51.681 1.00 20.77 309 GLU A O 1
ATOM 2417 N N . ARG A 1 324 ? -17.086 52.373 52.329 1.00 24.21 310 ARG A N 1
ATOM 2418 C CA . ARG A 1 324 ? -15.868 51.710 52.756 1.00 27.84 310 ARG A CA 1
ATOM 2419 C C . ARG A 1 324 ? -14.816 51.752 51.661 1.00 19.47 310 ARG A C 1
ATOM 2420 O O . ARG A 1 324 ? -13.642 52.080 51.880 1.00 24.55 310 ARG A O 1
ATOM 2428 N N . PHE A 1 325 ? -15.240 51.384 50.465 1.00 20.09 311 PHE A N 1
ATOM 2429 C CA . PHE A 1 325 ? -14.284 51.280 49.368 1.00 26.58 311 PHE A CA 1
ATOM 2430 C C . PHE A 1 325 ? -13.810 52.612 48.797 1.00 25.17 311 PHE A C 1
ATOM 2431 O O . PHE A 1 325 ? -12.718 52.684 48.220 1.00 23.14 311 PHE A O 1
ATOM 2439 N N . TRP A 1 326 ? -14.598 53.670 48.998 1.00 22.83 312 TRP A N 1
ATOM 2440 C CA . TRP A 1 326 ? -14.122 55.038 48.648 1.00 23.08 312 TRP A CA 1
ATOM 2441 C C . TRP A 1 326 ? -12.948 55.394 49.552 1.00 23.24 312 TRP A C 1
ATOM 2442 O O . TRP A 1 326 ? -11.886 55.849 49.094 1.00 22.81 312 TRP A O 1
ATOM 2453 N N . LEU A 1 327 ? -13.149 55.166 50.850 1.00 19.94 313 LEU A N 1
ATOM 2454 C CA . LEU A 1 327 ? -12.105 55.370 51.849 1.00 21.00 313 LEU A CA 1
ATOM 2455 C C . LEU A 1 327 ? -10.845 54.562 51.525 1.00 25.60 313 LEU A C 1
ATOM 2456 O O . LEU A 1 327 ? -9.731 55.081 51.553 1.00 22.40 313 LEU A O 1
ATOM 2461 N N . LEU A 1 328 ? -11.032 53.281 51.218 1.00 26.19 314 LEU A N 1
ATOM 2462 C CA . LEU A 1 328 ? -9.909 52.401 50.923 1.00 28.15 314 LEU A CA 1
ATOM 2463 C C . LEU A 1 328 ? -9.081 52.880 49.730 1.00 28.33 314 LEU A C 1
ATOM 2464 O O . LEU A 1 328 ? -7.847 52.910 49.791 1.00 25.50 314 LEU A O 1
ATOM 2469 N N . TYR A 1 329 ? -9.740 53.211 48.628 1.00 21.16 315 TYR A N 1
ATOM 2470 C CA . TYR A 1 329 ? -9.010 53.738 47.475 1.00 24.86 315 TYR A CA 1
ATOM 2471 C C . TYR A 1 329 ? -8.240 55.004 47.822 1.00 33.53 315 TYR A C 1
ATOM 2472 O O . TYR A 1 329 ? -7.117 55.212 47.362 1.00 21.76 315 TYR A O 1
ATOM 2481 N N . TYR A 1 330 ? -8.857 55.863 48.629 1.00 23.22 316 TYR A N 1
ATOM 2482 C CA . TYR A 1 330 ? -8.219 57.143 48.977 1.00 22.39 316 TYR A CA 1
ATOM 2483 C C . TYR A 1 330 ? -6.964 56.899 49.801 1.00 23.81 316 TYR A C 1
ATOM 2484 O O . TYR A 1 330 ? -5.909 57.447 49.505 1.00 25.78 316 TYR A O 1
ATOM 2493 N N . LEU A 1 331 ? -7.078 56.048 50.817 1.00 26.41 317 LEU A N 1
ATOM 2494 C CA . LEU A 1 331 ? -5.945 55.723 51.679 1.00 26.34 317 LEU A CA 1
ATOM 2495 C C . LEU A 1 331 ? -4.804 55.074 50.906 1.00 30.12 317 LEU A C 1
ATOM 2496 O O . LEU A 1 331 ? -3.633 55.329 51.185 1.00 31.46 317 LEU A O 1
ATOM 2501 N N . HIS A 1 332 ? -5.149 54.245 49.933 1.00 36.50 318 HIS A N 1
ATOM 2502 C CA . HIS A 1 332 ? -4.145 53.597 49.096 1.00 32.94 318 HIS A CA 1
ATOM 2503 C C . HIS A 1 332 ? -3.434 54.647 48.260 1.00 45.23 318 HIS A C 1
ATOM 2504 O O . HIS A 1 332 ? -2.210 54.698 48.257 1.00 42.19 318 HIS A O 1
ATOM 2511 N N . TYR A 1 333 ? -4.206 55.490 47.572 1.00 30.18 319 TYR A N 1
ATOM 2512 C CA . TYR A 1 333 ? -3.664 56.611 46.813 1.00 39.07 319 TYR A CA 1
ATOM 2513 C C . TYR A 1 333 ? -2.763 57.520 47.654 1.00 38.09 319 TYR A C 1
ATOM 2514 O O . TYR A 1 333 ? -1.788 58.059 47.150 1.00 37.06 319 TYR A O 1
ATOM 2523 N N . LEU A 1 334 ? -3.094 57.686 48.933 1.00 32.13 320 LEU A N 1
ATOM 2524 C CA . LEU A 1 334 ? -2.320 58.536 49.832 1.00 34.19 320 LEU A CA 1
ATOM 2525 C C . LEU A 1 334 ? -1.136 57.819 50.476 1.00 44.63 320 LEU A C 1
ATOM 2526 O O . LEU A 1 334 ? -0.459 58.396 51.324 1.00 42.12 320 LEU A O 1
ATOM 2531 N N . GLU A 1 335 ? -0.890 56.565 50.112 1.00 47.88 321 GLU A N 1
ATOM 2532 C CA . GLU A 1 335 ? 0.107 55.783 50.847 1.00 54.01 321 GLU A CA 1
ATOM 2533 C C . GLU A 1 335 ? 1.500 56.448 50.943 1.00 47.20 321 GLU A C 1
ATOM 2534 O O . GLU A 1 335 ? 2.096 56.481 52.019 1.00 54.71 321 GLU A O 1
ATOM 2540 N N . PRO A 1 336 ? 2.018 56.979 49.824 1.00 42.24 322 PRO A N 1
ATOM 2541 C CA . PRO A 1 336 ? 3.321 57.664 49.873 1.00 44.96 322 PRO A CA 1
ATOM 2542 C C . PRO A 1 336 ? 3.360 58.808 50.886 1.00 46.40 322 PRO A C 1
ATOM 2543 O O . PRO A 1 336 ? 4.352 58.951 51.600 1.00 51.78 322 PRO A O 1
ATOM 2547 N N . GLU A 1 337 ? 2.305 59.617 50.943 1.00 41.72 323 GL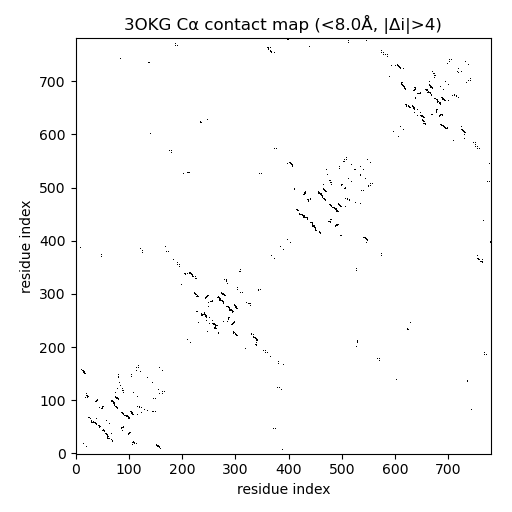U A N 1
ATOM 2548 C CA . GLU A 1 337 ? 2.241 60.696 51.928 1.00 47.62 323 GLU A CA 1
ATOM 2549 C C . GLU A 1 337 ? 2.130 60.144 53.344 1.00 61.00 323 GLU A C 1
ATOM 2550 O O . GLU A 1 337 ? 2.866 60.562 54.239 1.00 57.43 323 GLU A O 1
ATOM 2556 N N . LEU A 1 338 ? 1.215 59.204 53.547 1.00 46.25 324 LEU A N 1
ATOM 2557 C CA . LEU A 1 338 ? 1.006 58.635 54.870 1.00 58.87 324 LEU A CA 1
ATOM 2558 C C . LEU A 1 338 ? 2.279 57.983 55.392 1.00 71.92 324 LEU A C 1
ATOM 2559 O O . LEU A 1 338 ? 2.525 57.970 56.597 1.00 82.35 324 LEU A O 1
ATOM 2564 N N . SER A 1 339 ? 3.084 57.446 54.481 1.00 57.18 325 SER A N 1
ATOM 2565 C CA . SER A 1 339 ? 4.309 56.742 54.852 1.00 60.45 325 SER A CA 1
ATOM 2566 C C . SER A 1 339 ? 5.346 57.853 54.982 1.00 71.41 325 SER A C 1
ATOM 2567 O O . SER A 1 339 ? 6.339 57.873 54.253 1.00 74.70 325 SER A O 1
ATOM 2570 N N . LYS A 1 340 ? 5.100 58.775 55.906 1.00 76.53 326 LYS A N 1
ATOM 2571 C CA . LYS A 1 340 ? 5.994 59.899 56.144 1.00 77.66 326 LYS A CA 1
ATOM 2572 C C . LYS A 1 340 ? 6.988 60.191 55.027 1.00 67.89 326 LYS A C 1
ATOM 2573 O O . LYS A 1 340 ? 6.597 60.417 53.880 1.00 69.17 326 LYS A O 1
ATOM 2579 N N . ALA A 1 349 ? 5.025 57.707 64.013 1.00 92.29 335 ALA A N 1
ATOM 2580 C CA . ALA A 1 349 ? 3.711 57.109 64.234 1.00 90.04 335 ALA A CA 1
ATOM 2581 C C . ALA A 1 349 ? 2.592 57.998 63.703 1.00 82.65 335 ALA A C 1
ATOM 2582 O O . ALA A 1 349 ? 2.835 59.086 63.178 1.00 88.14 335 ALA A O 1
ATOM 2584 N N . ILE A 1 350 ? 1.362 57.518 63.836 1.00 79.09 336 ILE A N 1
ATOM 2585 C CA . ILE A 1 350 ? 0.196 58.260 63.384 1.00 68.83 336 ILE A CA 1
ATOM 2586 C C . ILE A 1 350 ? -0.774 58.426 64.550 1.00 51.44 336 ILE A C 1
ATOM 2587 O O . ILE A 1 350 ? -1.226 57.443 65.135 1.00 58.45 336 ILE A O 1
ATOM 2592 N N . THR A 1 351 ? -1.086 59.674 64.885 1.00 58.84 337 THR A N 1
ATOM 2593 C CA . THR A 1 351 ? -1.988 59.959 65.991 1.00 44.78 337 THR A CA 1
ATOM 2594 C C . THR A 1 351 ? -3.436 60.009 65.519 1.00 46.77 337 THR A C 1
ATOM 2595 O O . THR A 1 351 ? -3.709 60.257 64.339 1.00 46.31 337 THR A O 1
ATOM 2599 N N . LYS A 1 352 ? -4.361 59.772 66.444 1.00 44.07 338 LYS A N 1
ATOM 2600 C CA . LYS A 1 352 ? -5.783 59.925 66.163 1.00 42.32 338 LYS A CA 1
ATOM 2601 C C . LYS A 1 352 ? -6.061 61.264 65.483 1.00 45.30 338 LYS A C 1
ATOM 2602 O O . LYS A 1 352 ? -6.749 61.328 64.468 1.00 37.40 338 LYS A O 1
ATOM 2608 N N . LYS A 1 353 ? -5.528 62.341 66.046 1.00 34.17 339 LYS A N 1
ATOM 2609 C CA . LYS A 1 353 ? -5.787 63.655 65.486 1.00 47.14 339 LYS A CA 1
ATOM 2610 C C . LYS A 1 353 ? -5.331 63.752 64.029 1.00 41.40 339 LYS A C 1
ATOM 2611 O O . LYS A 1 353 ? -6.058 64.274 63.191 1.00 32.25 339 LYS A O 1
ATOM 2617 N N . ASP A 1 354 ? -4.146 63.225 63.732 1.00 38.93 340 ASP A N 1
ATOM 2618 C CA . ASP A 1 354 ? -3.660 63.147 62.356 1.00 43.07 340 ASP A CA 1
ATOM 2619 C C . ASP A 1 354 ? -4.724 62.558 61.436 1.00 39.04 340 ASP A C 1
ATOM 2620 O O . ASP A 1 354 ? -5.130 63.189 60.459 1.00 41.87 340 ASP A O 1
ATOM 2625 N N . LEU A 1 355 ? -5.182 61.357 61.773 1.00 29.05 341 LEU A N 1
ATOM 2626 C CA . LEU A 1 355 ? -6.161 60.650 60.960 1.00 36.48 341 LEU A CA 1
ATOM 2627 C C . LEU A 1 355 ? -7.439 61.441 60.834 1.00 41.46 341 LEU A C 1
ATOM 2628 O O . LEU A 1 355 ? -8.004 61.542 59.755 1.00 35.53 341 LEU A O 1
ATOM 2633 N N . GLN A 1 356 ? -7.906 61.993 61.946 1.00 29.92 342 GLN A N 1
ATOM 2634 C CA . GLN A 1 356 ? -9.153 62.741 61.932 1.00 30.01 342 GLN A CA 1
ATOM 2635 C C . GLN A 1 356 ? -9.048 63.986 61.045 1.00 28.96 342 GLN A C 1
ATOM 2636 O O . GLN A 1 356 ? -10.053 64.457 60.510 1.00 36.58 342 GLN A O 1
ATOM 2642 N N . ASN A 1 357 ? -7.834 64.516 60.903 1.00 35.74 343 ASN A N 1
ATOM 2643 C CA . ASN A 1 357 ? -7.623 65.789 60.212 1.00 35.99 343 ASN A CA 1
ATOM 2644 C C . ASN A 1 357 ? -7.384 65.667 58.709 1.00 36.86 343 ASN A C 1
ATOM 2645 O O . ASN A 1 357 ? -7.315 66.679 58.009 1.00 43.98 343 ASN A O 1
ATOM 2650 N N . VAL A 1 358 ? -7.214 64.439 58.233 1.00 34.20 344 VAL A N 1
ATOM 2651 C CA . VAL A 1 358 ? -7.051 64.162 56.801 1.00 32.32 344 VAL A CA 1
ATOM 2652 C C . VAL A 1 358 ? -8.266 64.655 56.037 1.00 26.46 344 VAL A C 1
ATOM 2653 O O . VAL A 1 358 ? -9.379 64.219 56.320 1.00 23.57 344 VAL A O 1
ATOM 2657 N N . PHE A 1 359 ? -8.086 65.560 55.070 1.00 24.06 345 PHE A N 1
ATOM 2658 C CA . PHE A 1 359 ? -9.215 65.918 54.205 1.00 25.02 345 PHE A CA 1
ATOM 2659 C C . PHE A 1 359 ? -9.473 64.856 53.127 1.00 23.49 345 PHE A C 1
ATOM 2660 O O . PHE A 1 359 ? -8.531 64.316 52.577 1.00 22.52 345 PHE A O 1
ATOM 2668 N N . ILE A 1 360 ? -10.745 64.594 52.829 1.00 21.85 346 ILE A N 1
ATOM 2669 C CA . ILE A 1 360 ? -11.125 63.656 51.772 1.00 24.71 346 ILE A CA 1
ATOM 2670 C C . ILE A 1 360 ? -12.280 64.261 50.989 1.00 30.27 346 ILE A C 1
ATOM 2671 O O . ILE A 1 360 ? -13.189 64.853 51.584 1.00 25.14 346 ILE A O 1
ATOM 2676 N N . PRO A 1 361 ? -12.262 64.127 49.646 1.00 23.86 347 PRO A N 1
ATOM 2677 C CA . PRO A 1 361 ? -13.397 64.681 48.911 1.00 21.64 347 PRO A CA 1
ATOM 2678 C C . PRO A 1 361 ? -14.550 63.702 49.048 1.00 25.23 347 PRO A C 1
ATOM 2679 O O . PRO A 1 361 ? -14.377 62.488 48.982 1.00 25.33 347 PRO A O 1
ATOM 2683 N N . LEU A 1 362 ? -15.741 64.219 49.236 1.00 19.87 348 LEU A N 1
ATOM 2684 C CA . LEU A 1 362 ? -16.851 63.371 49.567 1.00 15.31 348 LEU A CA 1
ATOM 2685 C C . LEU A 1 362 ? -18.030 63.607 48.654 1.00 31.96 348 LEU A C 1
ATOM 2686 O O . LEU A 1 362 ? -18.805 64.554 48.877 1.00 25.58 348 LEU A O 1
ATOM 2691 N N . PRO A 1 363 ? -18.174 62.745 47.623 1.00 24.28 349 PRO A N 1
ATOM 2692 C CA . PRO A 1 363 ? -19.351 62.747 46.760 1.00 22.30 349 PRO A CA 1
ATOM 2693 C C . PRO A 1 363 ? -20.549 62.210 47.511 1.00 28.10 349 PRO A C 1
ATOM 2694 O O . PRO A 1 363 ? -20.382 61.592 48.567 1.00 29.47 349 PRO A O 1
ATOM 2698 N N . PRO A 1 364 ? -21.749 62.408 46.956 1.00 29.08 350 PRO A N 1
ATOM 2699 C CA . PRO A 1 364 ? -22.914 61.678 47.449 1.00 32.69 350 PRO A CA 1
ATOM 2700 C C . PRO A 1 364 ? -22.653 60.171 47.310 1.00 35.30 350 PRO A C 1
ATOM 2701 O O . PRO A 1 364 ? -21.858 59.743 46.472 1.00 31.51 350 PRO A O 1
ATOM 2705 N N . LEU A 1 365 ? -23.316 59.367 48.123 1.00 30.49 351 LEU A N 1
ATOM 2706 C CA . LEU A 1 365 ? -23.060 57.915 48.105 1.00 33.21 351 LEU A CA 1
ATOM 2707 C C . LEU A 1 365 ? -23.162 57.305 46.717 1.00 33.79 351 LEU A C 1
ATOM 2708 O O . LEU A 1 365 ? -22.352 56.457 46.329 1.00 30.99 351 LEU A O 1
ATOM 2713 N N . GLU A 1 366 ? -24.167 57.727 45.964 1.00 27.88 352 GLU A N 1
ATOM 2714 C CA . GLU A 1 366 ? -24.378 57.148 44.651 1.00 35.53 352 GLU A CA 1
ATOM 2715 C C . GLU A 1 366 ? -23.165 57.376 43.749 1.00 31.01 352 GLU A C 1
ATOM 2716 O O . GLU A 1 366 ? -22.803 56.501 42.974 1.00 29.38 352 GLU A O 1
ATOM 2722 N N . GLU A 1 367 ? -22.538 58.543 43.859 1.00 29.10 353 GLU A N 1
ATOM 2723 C CA . GLU A 1 367 ? -21.387 58.855 43.016 1.00 31.11 353 GLU A CA 1
ATOM 2724 C C . GLU A 1 367 ? -20.132 58.147 43.507 1.00 33.96 353 GLU A C 1
ATOM 2725 O O . GLU A 1 367 ? -19.285 57.757 42.704 1.00 25.31 353 GLU A O 1
ATOM 2731 N N . GLN A 1 368 ? -19.992 57.991 44.822 1.00 26.26 354 GLN A N 1
ATOM 2732 C CA . GLN A 1 368 ? -18.882 57.189 45.342 1.00 25.76 354 GLN A CA 1
ATOM 2733 C C . GLN A 1 368 ? -18.992 55.788 44.779 1.00 28.30 354 GLN A C 1
ATOM 2734 O O . GLN A 1 368 ? -17.987 55.183 44.407 1.00 25.59 354 GLN A O 1
ATOM 2740 N N . ARG A 1 369 ? -20.205 55.252 44.748 1.00 25.68 355 ARG A N 1
ATOM 2741 C CA . ARG A 1 369 ? -20.363 53.874 44.295 1.00 26.03 355 ARG A CA 1
ATOM 2742 C C . ARG A 1 369 ? -20.086 53.762 42.791 1.00 27.09 355 ARG A C 1
ATOM 2743 O O . ARG A 1 369 ? -19.424 52.829 42.346 1.00 29.22 355 ARG A O 1
ATOM 2751 N N . ARG A 1 370 ? -20.588 54.730 42.030 1.00 25.07 356 ARG A N 1
ATOM 2752 C CA . ARG A 1 370 ? -20.379 54.784 40.570 1.00 28.05 356 ARG A CA 1
ATOM 2753 C C . ARG A 1 370 ? -18.887 54.819 40.211 1.00 36.35 356 ARG A C 1
ATOM 2754 O O . ARG A 1 370 ? -18.432 54.097 39.323 1.00 29.17 356 ARG A O 1
ATOM 2762 N N . ILE A 1 371 ? -18.130 55.652 40.917 1.00 27.58 357 ILE A N 1
ATOM 2763 C CA . ILE A 1 371 ? -16.698 55.780 40.707 1.00 31.49 357 ILE A CA 1
ATOM 2764 C C . ILE A 1 371 ? -15.928 54.555 41.206 1.00 21.70 357 ILE A C 1
ATOM 2765 O O . ILE A 1 371 ? -15.008 54.090 40.535 1.00 27.16 357 ILE A O 1
ATOM 2770 N N . VAL A 1 372 ? -16.326 54.002 42.351 1.00 21.13 358 VAL A N 1
ATOM 2771 C CA . VAL A 1 372 ? -15.706 52.759 42.856 1.00 23.76 358 VAL A CA 1
ATOM 2772 C C . VAL A 1 372 ? -15.873 51.604 41.840 1.00 40.01 358 VAL A C 1
ATOM 2773 O O . VAL A 1 372 ? -14.965 50.800 41.626 1.00 26.22 358 VAL A O 1
ATOM 2777 N N . ALA A 1 373 ? -17.036 51.519 41.216 1.00 28.27 359 ALA A N 1
ATOM 2778 C CA . ALA A 1 373 ? -17.248 50.473 40.211 1.00 32.76 359 ALA A CA 1
ATOM 2779 C C . ALA A 1 373 ? -16.236 50.616 39.055 1.00 27.08 359 ALA A C 1
ATOM 2780 O O . ALA A 1 373 ? -15.670 49.639 38.575 1.00 28.49 359 ALA A O 1
ATOM 2782 N N . TYR A 1 374 ? -15.988 51.849 38.635 1.00 26.71 360 TYR A N 1
ATOM 2783 C CA . TYR A 1 374 ? -15.016 52.108 37.580 1.00 24.81 360 TYR A CA 1
ATOM 2784 C C . TYR A 1 374 ? -13.587 51.743 37.989 1.00 33.43 360 TYR A C 1
ATOM 2785 O O . TYR A 1 374 ? -12.884 51.068 37.247 1.00 25.35 360 TYR A O 1
ATOM 2794 N N . LEU A 1 375 ? -13.152 52.207 39.159 1.00 22.88 361 LEU A N 1
ATOM 2795 C CA . LEU A 1 375 ? -11.819 51.889 39.675 1.00 24.06 361 LEU A CA 1
ATOM 2796 C C . LEU A 1 375 ? -11.629 50.388 39.894 1.00 25.97 361 LEU A C 1
ATOM 2797 O O . LEU A 1 375 ? -10.540 49.866 39.694 1.00 22.79 361 LEU A O 1
ATOM 2802 N N . ASP A 1 376 ? -12.673 49.718 40.369 1.00 22.11 362 ASP A N 1
ATOM 2803 C CA . ASP A 1 376 ? -12.599 48.284 40.605 1.00 21.81 362 ASP A CA 1
ATOM 2804 C C . ASP A 1 376 ? -12.269 47.556 39.306 1.00 25.14 362 ASP A C 1
ATOM 2805 O O . ASP A 1 376 ? -11.493 46.599 39.316 1.00 26.98 362 ASP A O 1
ATOM 2810 N N . GLN A 1 377 ? -12.878 47.994 38.204 1.00 25.39 363 GLN A N 1
ATOM 2811 C CA . GLN A 1 377 ? -12.610 47.351 36.906 1.00 28.39 363 GLN A CA 1
ATOM 2812 C C . GLN A 1 377 ? -11.118 47.463 36.547 1.00 27.82 363 GLN A C 1
ATOM 2813 O O . GLN A 1 377 ? -10.478 46.489 36.191 1.00 24.99 363 GLN A O 1
ATOM 2819 N N . ILE A 1 378 ? -10.555 48.662 36.660 1.00 24.26 364 ILE A N 1
ATOM 2820 C CA . ILE A 1 378 ? -9.139 48.866 36.377 1.00 23.68 364 ILE A CA 1
ATOM 2821 C C . ILE A 1 378 ? -8.239 48.090 37.341 1.00 27.95 364 ILE A C 1
ATOM 2822 O O . ILE A 1 378 ? -7.241 47.470 36.942 1.00 26.41 364 ILE A O 1
ATOM 2827 N N . GLN A 1 379 ? -8.570 48.140 38.622 1.00 24.80 365 GLN A N 1
ATOM 2828 C CA . GLN A 1 379 ? -7.757 47.454 39.628 1.00 32.00 365 GLN A CA 1
ATOM 2829 C C . GLN A 1 379 ? -7.707 45.957 39.340 1.00 31.31 365 GLN A C 1
ATOM 2830 O O . GLN A 1 379 ? -6.663 45.321 39.478 1.00 31.80 365 GLN A O 1
ATOM 2836 N N . GLN A 1 380 ? -8.830 45.394 38.921 1.00 26.90 366 GLN A N 1
ATOM 2837 C CA . GLN A 1 380 ? -8.848 43.968 38.607 1.00 31.11 366 GLN A CA 1
ATOM 2838 C C . GLN A 1 380 ? -8.007 43.675 37.380 1.00 32.52 366 GLN A C 1
ATOM 2839 O O . GLN A 1 380 ? -7.422 42.596 37.260 1.00 29.52 366 GLN A O 1
ATOM 2845 N N . GLN A 1 381 ? -7.946 44.635 36.464 1.00 28.13 367 GLN A N 1
ATOM 2846 C CA . GLN A 1 381 ? -7.224 44.415 35.210 1.00 26.75 367 GLN A CA 1
ATOM 2847 C C . GLN A 1 381 ? -5.728 44.487 35.467 1.00 25.79 367 GLN A C 1
ATOM 2848 O O . GLN A 1 381 ? -4.981 43.647 34.992 1.00 26.86 367 GLN A O 1
ATOM 2854 N N . VAL A 1 382 ? -5.300 45.475 36.251 1.00 23.87 368 VAL A N 1
ATOM 2855 C CA . VAL A 1 382 ? -3.904 45.602 36.659 1.00 23.90 368 VAL A CA 1
ATOM 2856 C C . VAL A 1 382 ? -3.414 44.327 37.348 1.00 30.15 368 VAL A C 1
ATOM 2857 O O . VAL A 1 382 ? -2.320 43.830 37.072 1.00 29.82 368 VAL A O 1
ATOM 2861 N N . ALA A 1 383 ? -4.222 43.826 38.272 1.00 30.42 369 ALA A N 1
ATOM 2862 C CA . ALA A 1 383 ? -3.886 42.612 39.013 1.00 49.41 369 ALA A CA 1
ATOM 2863 C C . ALA A 1 383 ? -3.745 41.417 38.078 1.00 34.54 369 ALA A C 1
ATOM 2864 O O . ALA A 1 383 ? -2.776 40.678 38.167 1.00 39.11 369 ALA A O 1
ATOM 2866 N N . ALA A 1 384 ? -4.717 41.241 37.188 1.00 33.87 370 ALA A N 1
ATOM 2867 C CA . ALA A 1 384 ? -4.680 40.150 36.219 1.00 29.79 370 ALA A CA 1
ATOM 2868 C C . ALA A 1 384 ? -3.437 40.230 35.329 1.00 40.41 370 ALA A C 1
ATOM 2869 O O . ALA A 1 384 ? -2.769 39.223 35.076 1.00 37.60 370 ALA A O 1
ATOM 2871 N N . LEU A 1 385 ? -3.127 41.426 34.853 1.00 29.48 371 LEU A N 1
ATOM 2872 C CA . LEU A 1 385 ? -2.010 41.608 33.927 1.00 28.73 371 LEU A CA 1
ATOM 2873 C C . LEU A 1 385 ? -0.684 41.279 34.618 1.00 46.59 371 LEU A C 1
ATOM 2874 O O . LEU A 1 385 ? 0.263 40.767 34.004 1.00 39.79 371 LEU A O 1
ATOM 2879 N N . LYS A 1 386 ? -0.632 41.584 35.906 1.00 32.83 372 LYS A N 1
ATOM 2880 C CA . LYS A 1 386 ? 0.552 41.328 36.704 1.00 64.08 372 LYS A CA 1
ATOM 2881 C C . LYS A 1 386 ? 0.817 39.824 36.745 1.00 48.20 372 LYS A C 1
ATOM 2882 O O . LYS A 1 386 ? 1.939 39.376 36.516 1.00 57.02 372 LYS A O 1
ATOM 2888 N N . ARG A 1 387 ? -0.241 39.058 37.001 1.00 45.76 373 ARG A N 1
ATOM 2889 C CA . ARG A 1 387 ? -0.161 37.602 37.108 1.00 55.23 373 ARG A CA 1
ATOM 2890 C C . ARG A 1 387 ? -0.038 36.894 35.761 1.00 55.29 373 ARG A C 1
ATOM 2891 O O . ARG A 1 387 ? 0.609 35.845 35.656 1.00 42.84 373 ARG A O 1
ATOM 2899 N N . ALA A 1 388 ? -0.679 37.451 34.738 1.00 39.98 374 ALA A N 1
ATOM 2900 C CA . ALA A 1 388 ? -0.670 36.837 33.417 1.00 36.13 374 ALA A CA 1
ATOM 2901 C C . ALA A 1 388 ? 0.711 36.860 32.776 1.00 32.40 374 ALA A C 1
ATOM 2902 O O . ALA A 1 388 ? 0.944 36.186 31.758 1.00 37.51 374 ALA A O 1
ATOM 2904 N N . GLN A 1 389 ? 1.624 37.648 33.338 1.00 42.30 375 GLN A N 1
ATOM 2905 C CA . GLN A 1 389 ? 2.988 37.668 32.815 1.00 46.43 375 GLN A CA 1
ATOM 2906 C C . GLN A 1 389 ? 3.786 36.625 33.582 1.00 55.88 375 GLN A C 1
ATOM 2907 O O . GLN A 1 389 ? 4.294 36.902 34.665 1.00 52.72 375 GLN A O 1
ATOM 2913 N N . ALA A 1 390 ? 3.860 35.419 33.023 1.00 48.76 376 ALA A N 1
ATOM 2914 C CA . ALA A 1 390 ? 4.576 34.293 33.640 1.00 39.66 376 ALA A CA 1
ATOM 2915 C C . ALA A 1 390 ? 6.064 34.509 33.474 1.00 52.24 376 ALA A C 1
ATOM 2916 O O . ALA A 1 390 ? 6.492 35.240 32.569 1.00 35.14 376 ALA A O 1
ATOM 2918 N N . GLU A 1 391 ? 6.865 33.879 34.327 1.00 40.19 377 GLU A N 1
ATOM 2919 C CA . GLU A 1 391 ? 8.299 34.085 34.228 1.00 42.34 377 GLU A CA 1
ATOM 2920 C C . GLU A 1 391 ? 8.764 33.516 32.896 1.00 31.38 377 GLU A C 1
ATOM 2921 O O . GLU A 1 391 ? 8.166 32.568 32.367 1.00 38.94 377 GLU A O 1
ATOM 2927 N N . THR A 1 392 ? 9.828 34.102 32.366 1.00 29.37 378 THR A N 1
ATOM 2928 C CA . THR A 1 392 ? 10.193 33.932 30.970 1.00 37.14 378 THR A CA 1
ATOM 2929 C C . THR A 1 392 ? 10.647 32.526 30.657 1.00 54.71 378 THR A C 1
ATOM 2930 O O . THR A 1 392 ? 10.090 31.878 29.780 1.00 37.14 378 THR A O 1
ATOM 2934 N N . GLU A 1 393 ? 11.663 32.049 31.364 1.00 42.66 379 GLU A N 1
ATOM 2935 C CA . GLU A 1 393 ? 12.203 30.736 31.043 1.00 53.76 379 GLU A CA 1
ATOM 2936 C C . GLU A 1 393 ? 11.125 29.634 31.046 1.00 50.99 379 GLU A C 1
ATOM 2937 O O . GLU A 1 393 ? 11.064 28.813 30.114 1.00 28.12 379 GLU A O 1
ATOM 2943 N N . ALA A 1 394 ? 10.277 29.617 32.078 1.00 30.93 380 ALA A N 1
ATOM 2944 C CA . ALA A 1 394 ? 9.204 28.613 32.159 1.00 27.00 380 ALA A CA 1
ATOM 2945 C C . ALA A 1 394 ? 8.150 28.762 31.064 1.00 46.38 380 ALA A C 1
ATOM 2946 O O . ALA A 1 394 ? 7.777 27.794 30.395 1.00 32.83 380 ALA A O 1
ATOM 2948 N N . GLU A 1 395 ? 7.654 29.970 30.861 1.00 35.02 381 GLU A N 1
ATOM 2949 C CA . GLU A 1 395 ? 6.631 30.119 29.840 1.00 42.72 381 GLU A CA 1
ATOM 2950 C C . GLU A 1 395 ? 7.187 29.658 28.489 1.00 42.98 381 GLU A C 1
ATOM 2951 O O . GLU A 1 395 ? 6.542 28.905 27.762 1.00 31.82 381 GLU A O 1
ATOM 2957 N N . LEU A 1 396 ? 8.383 30.104 28.141 1.00 28.96 382 LEU A N 1
ATOM 2958 C CA . LEU A 1 396 ? 8.875 29.766 26.844 1.00 25.73 382 LEU A CA 1
ATOM 2959 C C . LEU A 1 396 ? 9.102 28.243 26.732 1.00 19.78 382 LEU A C 1
ATOM 2960 O O . LEU A 1 396 ? 8.710 27.661 25.749 1.00 26.64 382 LEU A O 1
ATOM 2965 N N . LYS A 1 397 ? 9.718 27.605 27.728 1.00 20.82 383 LYS A N 1
ATOM 2966 C CA . LYS A 1 397 ? 10.065 26.199 27.560 1.00 21.28 383 LYS A CA 1
ATOM 2967 C C . LYS A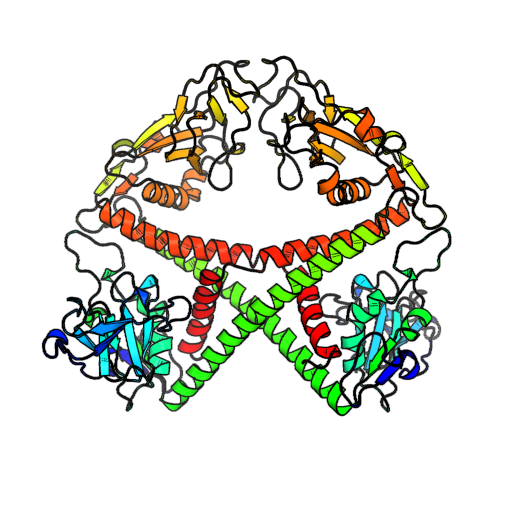 1 397 ? 8.823 25.298 27.507 1.00 26.41 383 LYS A C 1
ATOM 2968 O O . LYS A 1 397 ? 8.749 24.364 26.716 1.00 21.13 383 LYS A O 1
ATOM 2974 N N . ARG A 1 398 ? 7.844 25.572 28.356 1.00 22.37 384 ARG A N 1
ATOM 2975 C CA . ARG A 1 398 ? 6.654 24.717 28.406 1.00 19.07 384 ARG A CA 1
ATOM 2976 C C . ARG A 1 398 ? 5.652 24.983 27.267 1.00 16.18 384 ARG A C 1
ATOM 2977 O O . ARG A 1 398 ? 4.954 24.068 26.798 1.00 18.98 384 ARG A O 1
ATOM 2985 N N . LEU A 1 399 ? 5.553 26.234 26.841 1.00 21.44 385 LEU A N 1
ATOM 2986 C CA . LEU A 1 399 ? 4.755 26.519 25.655 1.00 17.46 385 LEU A CA 1
ATOM 2987 C C . LEU A 1 399 ? 5.421 25.930 24.430 1.00 18.89 385 LEU A C 1
ATOM 2988 O O . LEU A 1 399 ? 4.744 25.445 23.528 1.00 17.29 385 LEU A O 1
ATOM 2993 N N . GLU A 1 400 ? 6.752 26.003 24.373 1.00 19.01 386 GLU A N 1
ATOM 2994 C CA . GLU A 1 400 ? 7.472 25.327 23.291 1.00 20.80 386 GLU A CA 1
ATOM 2995 C C . GLU A 1 400 ? 7.049 23.855 23.228 1.00 21.06 386 GLU A C 1
ATOM 2996 O O . GLU A 1 400 ? 6.760 23.317 22.153 1.00 16.90 386 GLU A O 1
ATOM 3002 N N . GLN A 1 401 ? 7.052 23.186 24.383 1.00 18.14 387 GLN A N 1
ATOM 3003 C CA . GLN A 1 401 ? 6.699 21.772 24.429 1.00 18.67 387 GLN A CA 1
ATOM 3004 C C . GLN A 1 401 ? 5.282 21.505 23.915 1.00 20.18 387 GLN A C 1
ATOM 3005 O O . GLN A 1 401 ? 5.046 20.543 23.196 1.00 18.56 387 GLN A O 1
ATOM 3011 N N . ALA A 1 402 ? 4.332 22.367 24.268 1.00 19.32 388 ALA A N 1
ATOM 3012 C CA . ALA A 1 402 ? 2.970 22.153 23.794 1.00 21.99 388 ALA A CA 1
ATOM 3013 C C . ALA A 1 402 ? 2.901 22.288 22.264 1.00 18.62 388 ALA A C 1
ATOM 3014 O O . ALA A 1 402 ? 2.215 21.521 21.592 1.00 19.88 388 ALA A O 1
ATOM 3016 N N . ILE A 1 403 ? 3.669 23.211 21.706 1.00 16.98 389 ILE A N 1
ATOM 3017 C CA . ILE A 1 403 ? 3.771 23.320 20.232 1.00 16.04 389 ILE A CA 1
ATOM 3018 C C . ILE A 1 403 ? 4.410 22.074 19.582 1.00 18.67 389 ILE A C 1
ATOM 3019 O O . ILE A 1 403 ? 3.909 21.535 18.583 1.00 21.75 389 ILE A O 1
ATOM 3024 N N . LEU A 1 404 ? 5.507 21.604 20.161 1.00 20.52 390 LEU A N 1
ATOM 3025 C CA . LEU A 1 404 ? 6.211 20.463 19.596 1.00 18.79 390 LEU A CA 1
ATOM 3026 C C . LEU A 1 404 ? 5.319 19.220 19.627 1.00 18.91 390 LEU A C 1
ATOM 3027 O O . LEU A 1 404 ? 5.348 18.401 18.703 1.00 17.95 390 LEU A O 1
ATOM 3032 N N . ASP A 1 405 ? 4.529 19.077 20.683 1.00 18.28 391 ASP A N 1
ATOM 3033 C CA . ASP A 1 405 ? 3.649 17.906 20.788 1.00 22.43 391 ASP A CA 1
ATOM 3034 C C . ASP A 1 405 ? 2.668 17.862 19.626 1.00 22.25 391 ASP A C 1
ATOM 3035 O O . ASP A 1 405 ? 2.435 16.805 19.020 1.00 23.96 391 ASP A O 1
ATOM 3040 N N . LYS A 1 406 ? 2.106 19.013 19.302 1.00 24.31 392 LYS A N 1
ATOM 3041 C CA . LYS A 1 406 ? 1.242 19.112 18.114 1.00 27.84 392 LYS A CA 1
ATOM 3042 C C . LYS A 1 406 ? 2.013 18.834 16.812 1.00 22.46 392 LYS A C 1
ATOM 3043 O O . LYS A 1 406 ? 1.540 18.117 15.928 1.00 23.80 392 LYS A O 1
ATOM 3049 N N . ALA A 1 407 ? 3.203 19.416 16.702 1.00 21.33 393 ALA A N 1
ATOM 3050 C CA . ALA A 1 407 ? 4.007 19.276 15.496 1.00 23.38 393 ALA A CA 1
ATOM 3051 C C . ALA A 1 407 ? 4.299 17.810 15.211 1.00 24.38 393 ALA A C 1
ATOM 3052 O O . ALA A 1 407 ? 4.172 17.357 14.079 1.00 22.56 393 ALA A O 1
ATOM 3054 N N . PHE A 1 408 ? 4.682 17.053 16.238 1.00 20.34 394 PHE A N 1
ATOM 3055 C CA . PHE A 1 408 ? 5.244 15.742 15.964 1.00 21.10 394 PHE A CA 1
ATOM 3056 C C . PHE A 1 408 ? 4.205 14.632 15.968 1.00 20.20 394 PHE A C 1
ATOM 3057 O O . PHE A 1 408 ? 4.543 13.466 15.834 1.00 21.08 394 PHE A O 1
ATOM 3065 N N . ARG A 1 409 ? 2.945 15.040 16.062 1.00 24.10 395 ARG A N 1
ATOM 3066 C CA . ARG A 1 409 ? 1.795 14.138 15.936 1.00 26.42 395 ARG A CA 1
ATOM 3067 C C . ARG A 1 409 ? 1.128 14.411 14.574 1.00 34.97 395 ARG A C 1
ATOM 3068 O O . ARG A 1 409 ? 0.180 13.744 14.180 1.00 30.09 395 ARG A O 1
ATOM 3076 N N . GLY A 1 410 ? 1.619 15.427 13.873 1.00 23.51 396 GLY A N 1
ATOM 3077 C CA . GLY A 1 410 ? 1.088 15.797 12.574 1.00 27.34 396 GLY A CA 1
ATOM 3078 C C . GLY A 1 410 ? -0.105 16.732 12.650 1.00 36.23 396 GLY A C 1
ATOM 3079 O O . GLY A 1 410 ? -0.882 16.843 11.709 1.00 33.14 396 GLY A O 1
ATOM 3080 N N . ASP A 1 411 ? -0.249 17.424 13.774 1.00 30.25 397 ASP A N 1
ATOM 3081 C CA . ASP A 1 411 ? -1.420 18.263 13.982 1.00 31.48 397 ASP A CA 1
ATOM 3082 C C . ASP A 1 411 ? -1.197 19.735 13.681 1.00 42.27 397 ASP A C 1
ATOM 3083 O O . ASP A 1 411 ? -2.077 20.552 13.925 1.00 40.13 397 ASP A O 1
ATOM 3088 N N . LEU A 1 412 ? -0.027 20.084 13.158 1.00 28.36 398 LEU A N 1
ATOM 3089 C CA . LEU A 1 412 ? 0.194 21.468 12.714 1.00 39.41 398 LEU A CA 1
ATOM 3090 C C . LEU A 1 412 ? -0.001 21.597 11.205 1.00 42.08 398 LEU A C 1
ATOM 3091 O O . LEU A 1 412 ? -0.092 22.691 10.655 1.00 46.94 398 LEU A O 1
ATOM 3097 N N . MET B 1 15 ? -2.897 73.191 18.030 1.00 68.07 1 MET B N 1
ATOM 3098 C CA . MET B 1 15 ? -2.234 73.049 16.743 1.00 49.80 1 MET B CA 1
ATOM 3099 C C . MET B 1 15 ? -3.280 72.870 15.621 1.00 49.09 1 MET B C 1
ATOM 3100 O O . MET B 1 15 ? -4.500 72.869 15.858 1.00 43.59 1 MET B O 1
ATOM 3105 N N . THR B 1 16 ? -2.796 72.749 14.394 1.00 39.52 2 THR B N 1
ATOM 3106 C CA . THR B 1 16 ? -3.641 72.380 13.269 1.00 33.16 2 THR B CA 1
ATOM 3107 C C . THR B 1 16 ? -3.603 70.864 13.197 1.00 38.33 2 THR B C 1
ATOM 3108 O O . THR B 1 16 ? -4.272 70.240 12.380 1.00 39.40 2 THR B O 1
ATOM 3112 N N . GLU B 1 17 ? -2.768 70.293 14.060 1.00 29.94 3 GLU B N 1
ATOM 3113 C CA . GLU B 1 17 ? -2.663 68.853 14.227 1.00 38.29 3 GLU B CA 1
ATOM 3114 C C . GLU B 1 17 ? -3.493 68.480 15.442 1.00 49.67 3 GLU B C 1
ATOM 3115 O O . GLU B 1 17 ? -3.347 69.071 16.512 1.00 75.43 3 GLU B O 1
ATOM 3121 N N . GLY B 1 18 ? -4.375 67.506 15.269 1.00 39.77 4 GLY B N 1
ATOM 3122 C CA . GLY B 1 18 ? -5.358 67.181 16.283 1.00 39.90 4 GLY B CA 1
ATOM 3123 C C . GLY B 1 18 ? -4.738 66.641 17.548 1.00 37.14 4 GLY B C 1
ATOM 3124 O O . GLY B 1 18 ? -3.642 67.060 17.940 1.00 34.51 4 GLY B O 1
ATOM 3125 N N . PRO B 1 19 ? -5.445 65.716 18.211 1.00 32.34 5 PRO B N 1
ATOM 3126 C CA . PRO B 1 19 ? -4.988 65.089 19.458 1.00 31.99 5 PRO B CA 1
ATOM 3127 C C . PRO B 1 19 ? -3.590 64.491 19.315 1.00 32.47 5 PRO B C 1
ATOM 3128 O O . PRO B 1 19 ? -2.810 64.484 20.258 1.00 33.99 5 PRO B O 1
ATOM 3132 N N . TYR B 1 20 ? -3.281 63.981 18.131 1.00 28.12 6 TYR B N 1
ATOM 3133 C CA . TYR B 1 20 ? -1.941 63.491 17.827 1.00 29.14 6 TYR B CA 1
ATOM 3134 C C . TYR B 1 20 ? -1.782 63.435 16.318 1.00 36.02 6 TYR B C 1
ATOM 3135 O O . TYR B 1 20 ? -2.754 63.584 15.574 1.00 33.15 6 TYR B O 1
ATOM 3144 N N . LYS B 1 21 ? -0.561 63.241 15.856 1.00 32.26 7 LYS B N 1
ATOM 3145 C CA . LYS B 1 21 ? -0.287 63.427 14.446 1.00 39.73 7 LYS B CA 1
ATOM 3146 C C . LYS B 1 21 ? -0.582 62.125 13.751 1.00 33.13 7 LYS B C 1
ATOM 3147 O O . LYS B 1 21 ? -0.183 61.080 14.234 1.00 31.09 7 LYS B O 1
ATOM 3153 N N . LEU B 1 22 ? -1.276 62.202 12.619 1.00 26.53 8 LEU B N 1
ATOM 3154 C CA . LEU B 1 22 ? -1.719 61.014 11.895 1.00 32.64 8 LEU B CA 1
ATOM 3155 C C . LEU B 1 22 ? -0.815 60.766 10.699 1.00 39.61 8 LEU B C 1
ATOM 3156 O O . LEU B 1 22 ? -0.134 61.678 10.235 1.00 35.65 8 LEU B O 1
ATOM 3161 N N . PRO B 1 23 ? -0.792 59.527 10.206 1.00 33.09 9 PRO B N 1
ATOM 3162 C CA . PRO B 1 23 ? -0.072 59.227 8.966 1.00 30.60 9 PRO B CA 1
ATOM 3163 C C . PRO B 1 23 ? -0.598 60.070 7.819 1.00 36.29 9 PRO B C 1
ATOM 3164 O O . PRO B 1 23 ? -1.736 60.544 7.866 1.00 31.45 9 PRO B O 1
ATOM 3168 N N . PRO B 1 24 ? 0.228 60.265 6.785 1.00 38.81 10 PRO B N 1
ATOM 3169 C CA . PRO B 1 24 ? -0.238 61.036 5.635 1.00 35.25 10 PRO B CA 1
ATOM 3170 C C . PRO B 1 24 ? -1.534 60.448 5.107 1.00 25.87 10 PRO B C 1
ATOM 3171 O O . PRO B 1 24 ? -1.687 59.224 5.061 1.00 33.68 10 PRO B O 1
ATOM 3175 N N . GLY B 1 25 ? -2.454 61.305 4.686 1.00 35.52 11 GLY B N 1
ATOM 3176 C CA . GLY B 1 25 ? -3.668 60.806 4.071 1.00 41.98 11 GLY B CA 1
ATOM 3177 C C . GLY B 1 25 ? -4.818 60.573 5.034 1.00 34.51 11 GLY B C 1
ATOM 3178 O O . GLY B 1 25 ? -5.975 60.513 4.616 1.00 29.32 11 GLY B O 1
ATOM 3179 N N . TRP B 1 26 ? -4.519 60.425 6.319 1.00 32.91 12 TRP B N 1
ATOM 3180 C CA . TRP B 1 26 ? -5.598 60.326 7.312 1.00 32.31 12 TRP B CA 1
ATOM 3181 C C . TRP B 1 26 ? -6.082 61.721 7.660 1.00 40.69 12 TRP B C 1
ATOM 3182 O O . TRP B 1 26 ? -5.322 62.684 7.523 1.00 28.50 12 TRP B O 1
ATOM 3193 N N . ARG B 1 27 ? -7.328 61.840 8.128 1.00 28.89 13 ARG B N 1
ATOM 3194 C CA . ARG B 1 27 ? -7.817 63.118 8.670 1.00 27.74 13 ARG B CA 1
ATOM 3195 C C . ARG B 1 27 ? -8.529 62.978 10.011 1.00 26.98 13 ARG B C 1
ATOM 3196 O O . ARG B 1 27 ? -9.047 61.915 10.326 1.00 24.42 13 ARG B O 1
ATOM 3204 N N . TRP B 1 28 ? -8.518 64.041 10.812 1.00 27.58 14 TRP B N 1
ATOM 3205 C CA . TRP B 1 28 ? -9.292 64.084 12.051 1.00 29.33 14 TRP B CA 1
ATOM 3206 C C . TRP B 1 28 ? -10.683 64.572 11.720 1.00 42.67 14 TRP B C 1
ATOM 3207 O O . TRP B 1 28 ? -10.819 65.575 11.032 1.00 34.57 14 TRP B O 1
ATOM 3218 N N . VAL B 1 29 ? -11.710 63.871 12.195 1.00 24.33 15 VAL B N 1
ATOM 3219 C CA . VAL B 1 29 ? -13.089 64.339 12.056 1.00 25.20 15 VAL B CA 1
ATOM 3220 C C . VAL B 1 29 ? -13.883 63.995 13.312 1.00 22.56 15 VAL B C 1
ATOM 3221 O O . VAL B 1 29 ? -13.425 63.231 14.146 1.00 23.57 15 VAL B O 1
ATOM 3225 N N . ARG B 1 30 ? -15.059 64.583 13.469 1.00 22.69 16 ARG B N 1
ATOM 3226 C CA . ARG B 1 30 ? -15.933 64.174 14.553 1.00 21.05 16 ARG B CA 1
ATOM 3227 C C . ARG B 1 30 ? -16.646 62.922 14.030 1.00 16.21 16 ARG B C 1
ATOM 3228 O O . ARG B 1 30 ? -16.943 62.813 12.841 1.00 19.84 16 ARG B O 1
ATOM 3236 N N . LEU B 1 31 ? -16.922 62.002 14.931 1.00 20.90 17 LEU B N 1
ATOM 3237 C CA . LEU B 1 31 ? -17.492 60.720 14.532 1.00 20.42 17 LEU B CA 1
ATOM 3238 C C . LEU B 1 31 ? -18.795 60.942 13.744 1.00 21.89 17 LEU B C 1
ATOM 3239 O O . LEU B 1 31 ? -19.022 60.351 12.677 1.00 23.47 17 LEU B O 1
ATOM 3244 N N . GLY B 1 32 ? -19.636 61.838 14.240 1.00 21.35 18 GLY B N 1
ATOM 3245 C CA . GLY B 1 32 ? -20.901 62.119 13.577 1.00 19.33 18 GLY B CA 1
ATOM 3246 C C . GLY B 1 32 ? -20.801 62.517 12.116 1.00 24.31 18 GLY B C 1
ATOM 3247 O O . GLY B 1 32 ? -21.754 62.328 11.344 1.00 23.90 18 GLY B O 1
ATOM 3248 N N . GLU B 1 33 ? -19.669 63.095 11.734 1.00 24.29 19 GLU B N 1
ATOM 3249 C CA . GLU B 1 33 ? -19.477 63.524 10.352 1.00 21.18 19 GLU B CA 1
ATOM 3250 C C . GLU B 1 33 ? -19.459 62.334 9.416 1.00 29.73 19 GLU B C 1
ATOM 3251 O O . GLU B 1 33 ? -19.668 62.503 8.218 1.00 24.82 19 GLU B O 1
ATOM 3257 N N . VAL B 1 34 ? -19.156 61.145 9.941 1.00 18.40 20 VAL B N 1
ATOM 3258 C CA . VAL B 1 34 ? -19.120 59.936 9.096 1.00 21.00 20 VAL B CA 1
ATOM 3259 C C . VAL B 1 34 ? -20.211 58.936 9.474 1.00 21.58 20 VAL B C 1
ATOM 3260 O O . VAL B 1 34 ? -20.139 57.749 9.133 1.00 24.74 20 VAL B O 1
ATOM 3264 N N . CYS B 1 35 ? -21.241 59.441 10.143 1.00 22.45 21 CYS B N 1
ATOM 3265 C CA . CYS B 1 35 ? -22.403 58.642 10.504 1.00 20.96 21 CYS B CA 1
ATOM 3266 C C . CYS B 1 35 ? -23.626 59.100 9.734 1.00 27.76 21 CYS B C 1
ATOM 3267 O O . CYS B 1 35 ? -23.696 60.236 9.284 1.00 28.66 21 CYS B O 1
ATOM 3270 N N . LEU B 1 36 ? -24.597 58.209 9.618 1.00 23.50 22 LEU B N 1
ATOM 3271 C CA . LEU B 1 36 ? -25.854 58.504 8.962 1.00 20.89 22 LEU B CA 1
ATOM 3272 C C . LEU B 1 36 ? -26.986 58.616 9.979 1.00 27.77 22 LEU B C 1
ATOM 3273 O O . LEU B 1 36 ? -26.880 58.117 11.097 1.00 24.36 22 LEU B O 1
ATOM 3278 N N . PRO B 1 37 ? -28.090 59.259 9.584 1.00 25.27 23 PRO B N 1
ATOM 3279 C CA . PRO B 1 37 ? -29.283 59.335 10.434 1.00 26.01 23 PRO B CA 1
ATOM 3280 C C . PRO B 1 37 ? -29.827 57.935 10.745 1.00 23.09 23 PRO B C 1
ATOM 3281 O O . PRO B 1 37 ? -29.699 57.031 9.947 1.00 26.28 23 PRO B O 1
ATOM 3285 N N . THR B 1 38 ? -30.461 57.801 11.891 1.00 22.63 24 THR B N 1
ATOM 3286 C CA . THR B 1 38 ? -31.038 56.548 12.351 1.00 23.14 24 THR B CA 1
ATOM 3287 C C . THR B 1 38 ? -32.481 56.816 12.790 1.00 28.89 24 THR B C 1
ATOM 3288 O O . THR B 1 38 ? -32.889 57.971 12.943 1.00 28.37 24 THR B O 1
ATOM 3292 N N . GLU B 1 39 ? -33.253 55.756 12.973 1.00 26.85 25 GLU B N 1
ATOM 3293 C CA . GLU B 1 39 ? -34.683 55.890 13.211 1.00 30.93 25 GLU B CA 1
ATOM 3294 C C . GLU B 1 39 ? -35.140 55.050 14.384 1.00 30.75 25 GLU B C 1
ATOM 3295 O O . GLU B 1 39 ? -34.420 54.185 14.857 1.00 23.06 25 GLU B O 1
ATOM 3301 N N . ARG B 1 40 ? -36.352 55.322 14.850 1.00 25.02 26 ARG B N 1
ATOM 3302 C CA . ARG B 1 40 ? -36.942 54.588 15.953 1.00 25.00 26 ARG B CA 1
ATOM 3303 C C . ARG B 1 40 ? -38.218 53.921 15.475 1.00 30.43 26 ARG B C 1
ATOM 3304 O O . ARG B 1 40 ? -38.786 54.334 14.466 1.00 27.42 26 ARG B O 1
ATOM 3312 N N . ARG B 1 41 ? -38.651 52.897 16.201 1.00 26.46 27 ARG B N 1
ATOM 3313 C CA . ARG B 1 41 ? -39.892 52.191 15.896 1.00 26.46 27 ARG B CA 1
ATOM 3314 C C . ARG B 1 41 ? -40.443 51.690 17.210 1.00 32.12 27 ARG B C 1
ATOM 3315 O O . ARG B 1 41 ? -39.684 51.261 18.065 1.00 27.74 27 ARG B O 1
ATOM 3323 N N . ASP B 1 42 ? -41.765 51.744 17.363 1.00 26.71 28 ASP B N 1
ATOM 3324 C CA . ASP B 1 42 ? -42.426 51.213 18.533 1.00 26.70 28 ASP B CA 1
ATOM 3325 C C . ASP B 1 42 ? -43.010 49.854 18.176 1.00 26.59 28 ASP B C 1
ATOM 3326 O O . ASP B 1 42 ? -44.021 49.775 17.470 1.00 35.82 28 ASP B O 1
ATOM 3331 N N . PRO B 1 43 ? -42.372 48.771 18.648 1.00 29.02 29 PRO B N 1
ATOM 3332 C CA . PRO B 1 43 ? -42.858 47.441 18.264 1.00 21.02 29 PRO B CA 1
ATOM 3333 C C . PRO B 1 43 ? -44.238 47.134 18.818 1.00 22.13 29 PRO B C 1
ATOM 3334 O O . PRO B 1 43 ? -44.868 46.221 18.292 1.00 27.87 29 PRO B O 1
ATOM 3338 N N . THR B 1 44 ? -44.685 47.834 19.858 1.00 27.36 30 THR B N 1
ATOM 3339 C CA . THR B 1 44 ? -46.009 47.526 20.418 1.00 34.65 30 THR B CA 1
ATOM 3340 C C . THR B 1 44 ? -47.122 47.847 19.425 1.00 39.30 30 THR B C 1
ATOM 3341 O O . THR B 1 44 ? -48.272 47.465 19.621 1.00 33.42 30 THR B O 1
ATOM 3345 N N . LYS B 1 45 ? -46.766 48.528 18.344 1.00 30.36 31 LYS B N 1
ATOM 3346 C CA . LYS B 1 45 ? -47.736 48.873 17.316 1.00 31.32 31 LYS B CA 1
ATOM 3347 C C . LYS B 1 45 ? -48.003 47.680 16.417 1.00 42.87 31 LYS B C 1
ATOM 3348 O O . LYS B 1 45 ? -48.936 47.700 15.616 1.00 31.80 31 LYS B O 1
ATOM 3354 N N . ASN B 1 46 ? -47.157 46.654 16.522 1.00 29.39 32 ASN B N 1
ATOM 3355 C CA . ASN B 1 46 ? -47.391 45.393 15.827 1.00 30.93 32 ASN B CA 1
ATOM 3356 C C . ASN B 1 46 ? -47.326 44.316 16.889 1.00 27.62 32 ASN B C 1
ATOM 3357 O O . ASN B 1 46 ? -46.337 43.587 17.001 1.00 26.46 32 ASN B O 1
ATOM 3362 N N . PRO B 1 47 ? -48.381 44.253 17.697 1.00 32.56 33 PRO B N 1
ATOM 3363 C CA . PRO B 1 47 ? -48.445 43.494 18.947 1.00 27.51 33 PRO B CA 1
ATOM 3364 C C . PRO B 1 47 ? -48.219 42.003 18.713 1.00 21.14 33 PRO B C 1
ATOM 3365 O O . PRO B 1 47 ? -47.731 41.341 19.607 1.00 30.98 33 PRO B O 1
ATOM 3369 N N . SER B 1 48 ? -48.585 41.496 17.543 1.00 24.46 34 SER B N 1
ATOM 3370 C CA . SER B 1 48 ? -48.487 40.058 17.277 1.00 23.20 34 SER B CA 1
ATOM 3371 C C . SER B 1 48 ? -47.234 39.703 16.530 1.00 34.70 34 SER B C 1
ATOM 3372 O O . SER B 1 48 ? -47.074 38.565 16.141 1.00 31.53 34 SER B O 1
ATOM 3375 N N . THR B 1 49 ? -46.365 40.685 16.295 1.00 25.92 35 THR B N 1
ATOM 3376 C CA . THR B 1 49 ? -45.179 40.443 15.479 1.00 23.50 35 THR B CA 1
ATOM 3377 C C . THR B 1 49 ? -43.977 40.340 16.375 1.00 21.58 35 THR B C 1
ATOM 3378 O O . THR B 1 49 ? -43.763 41.207 17.214 1.00 23.45 35 THR B O 1
ATOM 3382 N N . TYR B 1 50 ? -43.200 39.267 16.211 1.00 25.54 36 TYR B N 1
ATOM 3383 C CA . TYR B 1 50 ? -41.988 39.105 16.994 1.00 23.69 36 TYR B CA 1
ATOM 3384 C C . TYR B 1 50 ? -40.908 40.050 16.473 1.00 26.72 36 TYR B C 1
ATOM 3385 O O . TYR B 1 50 ? -40.862 40.338 15.281 1.00 22.03 36 TYR B O 1
ATOM 3394 N N . PHE B 1 51 ? -40.043 40.513 17.370 1.00 22.17 37 PHE B N 1
ATOM 3395 C CA . PHE B 1 51 ? -38.838 41.226 16.951 1.00 23.40 37 PHE B CA 1
ATOM 3396 C C . PHE B 1 51 ? -37.695 40.758 17.832 1.00 20.70 37 PHE B C 1
ATOM 3397 O O . PHE B 1 51 ? -37.903 40.218 18.921 1.00 25.77 37 PHE B O 1
ATOM 3405 N N . VAL B 1 52 ? -36.471 40.938 17.361 1.00 24.50 38 VAL B N 1
ATOM 3406 C CA . VAL B 1 52 ? -35.341 40.555 18.188 1.00 17.52 38 VAL B CA 1
ATOM 3407 C C . VAL B 1 52 ? -34.820 41.786 18.898 1.00 19.29 38 VAL B C 1
ATOM 3408 O O . VAL B 1 52 ? -34.593 42.819 18.244 1.00 21.40 38 VAL B O 1
ATOM 3412 N N . TYR B 1 53 ? -34.644 41.690 20.219 1.00 20.84 39 TYR B N 1
ATOM 3413 C CA . TYR B 1 53 ? -34.284 42.837 21.041 1.00 21.88 39 TYR B CA 1
ATOM 3414 C C . TYR B 1 53 ? -32.864 42.710 21.554 1.00 26.13 39 TYR B C 1
ATOM 3415 O O . TYR B 1 53 ? -32.500 41.686 22.129 1.00 22.11 39 TYR B O 1
ATOM 3424 N N . VAL B 1 54 ? -32.067 43.751 21.339 1.00 17.36 40 VAL B N 1
ATOM 3425 C CA . VAL B 1 54 ? -30.699 43.762 21.829 1.00 18.64 40 VAL B CA 1
ATOM 3426 C C . VAL B 1 54 ? -30.581 44.781 22.970 1.00 19.34 40 VAL B C 1
ATOM 3427 O O . VAL B 1 54 ? -30.618 45.985 22.721 1.00 19.15 40 VAL B O 1
ATOM 3431 N N . ASP B 1 55 ? -30.442 44.303 24.203 1.00 17.81 41 ASP B N 1
ATOM 3432 C CA . ASP B 1 55 ? -30.205 45.198 25.334 1.00 23.19 41 ASP B CA 1
ATOM 3433 C C . ASP B 1 55 ? -28.767 45.031 25.776 1.00 20.48 41 ASP B C 1
ATOM 3434 O O . ASP B 1 55 ? -27.996 44.303 25.137 1.00 20.62 41 ASP B O 1
ATOM 3439 N N . ILE B 1 56 ? -28.373 45.687 26.868 1.00 22.74 42 ILE B N 1
ATOM 3440 C CA . ILE B 1 56 ? -26.947 45.634 27.271 1.00 24.99 42 ILE B CA 1
ATOM 3441 C C . ILE B 1 56 ? -26.531 44.228 27.669 1.00 24.03 42 ILE B C 1
ATOM 3442 O O . ILE B 1 56 ? -25.422 43.794 27.374 1.00 29.63 42 ILE B O 1
ATOM 3447 N N . SER B 1 57 ? -27.437 43.517 28.343 1.00 24.38 43 SER B N 1
ATOM 3448 C CA . SER B 1 57 ? -27.198 42.130 28.756 1.00 28.03 43 SER B CA 1
ATOM 3449 C C . SER B 1 57 ? -26.851 41.220 27.588 1.00 26.86 43 SER B C 1
ATOM 3450 O O . SER B 1 57 ? -26.173 40.210 27.759 1.00 24.90 43 SER B O 1
ATOM 3453 N N . ALA B 1 58 ? -27.304 41.591 26.398 1.00 22.93 44 ALA B N 1
ATOM 3454 C CA . ALA B 1 58 ? -27.091 40.778 25.219 1.00 20.41 44 ALA B CA 1
ATOM 3455 C C . ALA B 1 58 ? -25.647 40.800 24.732 1.00 23.90 44 ALA B C 1
ATOM 3456 O O . ALA B 1 58 ? -25.255 39.965 23.912 1.00 21.01 44 ALA B O 1
ATOM 3458 N N . ILE B 1 59 ? -24.867 41.768 25.208 1.00 18.42 45 ILE B N 1
ATOM 3459 C CA . ILE B 1 59 ? -23.509 41.949 24.700 1.00 22.96 45 ILE B CA 1
ATOM 3460 C C . ILE B 1 59 ? -22.479 41.264 25.581 1.00 21.15 45 ILE B C 1
ATOM 3461 O O . ILE B 1 59 ? -22.536 41.368 26.801 1.00 26.11 45 ILE B O 1
ATOM 3466 N N . ASP B 1 60 ? -21.510 40.612 24.943 1.00 22.61 46 ASP B N 1
ATOM 3467 C CA . ASP B 1 60 ? -20.318 40.149 25.639 1.00 24.11 46 ASP B CA 1
ATOM 3468 C C . ASP B 1 60 ? -19.290 41.265 25.499 1.00 17.93 46 ASP B C 1
ATOM 3469 O O . ASP B 1 60 ? -18.745 41.481 24.403 1.00 19.71 46 ASP B O 1
ATOM 3474 N N . SER B 1 61 ? -19.046 41.969 26.597 1.00 17.03 47 SER B N 1
ATOM 3475 C CA . SER B 1 61 ? -18.249 43.198 26.540 1.00 24.98 47 SER B CA 1
ATOM 3476 C C . SER B 1 61 ? -16.786 42.874 26.337 1.00 22.46 47 SER B C 1
ATOM 3477 O O . SER B 1 61 ? -15.998 43.731 25.928 1.00 22.84 47 SER B O 1
ATOM 3480 N N . THR B 1 62 ? -16.403 41.634 26.620 1.00 20.44 48 THR B N 1
ATOM 3481 C CA . THR B 1 62 ? -14.992 41.278 26.452 1.00 22.03 48 THR B CA 1
ATOM 3482 C C . THR B 1 62 ? -14.552 41.347 25.025 1.00 26.04 48 THR B C 1
ATOM 3483 O O . THR B 1 62 ? -13.462 41.814 24.742 1.00 31.84 48 THR B O 1
ATOM 3487 N N . VAL B 1 63 ? -15.392 40.890 24.104 1.00 25.19 49 VAL B N 1
ATOM 3488 C CA . VAL B 1 63 ? -15.004 40.902 22.707 1.00 28.19 49 VAL B CA 1
ATOM 3489 C C . VAL B 1 63 ? -15.881 41.835 21.895 1.00 27.26 49 VAL B C 1
ATOM 3490 O O . VAL B 1 63 ? -15.633 42.050 20.715 1.00 27.49 49 VAL B O 1
ATOM 3494 N N . GLY B 1 64 ? -16.904 42.389 22.531 1.00 22.68 50 GLY B N 1
ATOM 3495 C CA . GLY B 1 64 ? -17.774 43.329 21.856 1.00 19.68 50 GLY B CA 1
ATOM 3496 C C . GLY B 1 64 ? -18.674 42.625 20.860 1.00 17.57 50 GLY B C 1
ATOM 3497 O O . GLY B 1 64 ? -18.686 42.962 19.682 1.00 21.13 50 GLY B O 1
ATOM 3498 N N . LYS B 1 65 ? -19.427 41.633 21.333 1.00 19.29 51 LYS B N 1
ATOM 3499 C CA . LYS B 1 65 ? -20.272 40.849 20.429 1.00 20.28 51 LYS B CA 1
ATOM 3500 C C . LYS B 1 65 ? -21.698 40.682 20.968 1.00 15.30 51 LYS B C 1
ATOM 3501 O O . LYS B 1 65 ? -21.906 40.500 22.164 1.00 17.55 51 LYS B O 1
ATOM 3507 N N . ILE B 1 66 ? -22.674 40.748 20.071 1.00 19.48 52 ILE B N 1
ATOM 3508 C CA . ILE B 1 66 ? -24.059 40.501 20.462 1.00 21.41 52 ILE B CA 1
ATOM 3509 C C . ILE B 1 66 ? -24.236 38.984 20.543 1.00 18.25 52 ILE B C 1
ATOM 3510 O O . ILE B 1 66 ? -24.260 38.316 19.523 1.00 22.24 52 ILE B O 1
ATOM 3515 N N . VAL B 1 67 ? -24.342 38.459 21.751 1.00 21.32 53 VAL B N 1
ATOM 3516 C CA . VAL B 1 67 ? -24.385 37.004 21.915 1.00 21.71 53 VAL B CA 1
ATOM 3517 C C . VAL B 1 67 ? -25.703 36.461 22.485 1.00 26.05 53 VAL B C 1
ATOM 3518 O O . VAL B 1 67 ? -26.017 35.296 22.279 1.00 24.21 53 VAL B O 1
ATOM 3522 N N . SER B 1 68 ? -26.469 37.288 23.190 1.00 22.84 54 SER B N 1
ATOM 3523 C CA . SER B 1 68 ? -27.709 36.762 23.800 1.00 27.22 54 SER B CA 1
ATOM 3524 C C . SER B 1 68 ? -28.908 37.702 23.685 1.00 18.88 54 SER B C 1
ATOM 3525 O O . SER B 1 68 ? -29.504 38.070 24.688 1.00 24.01 54 SER B O 1
ATOM 3528 N N . PRO B 1 69 ? -29.246 38.088 22.461 1.00 17.64 55 PRO B N 1
ATOM 3529 C CA . PRO B 1 69 ? -30.432 38.915 22.251 1.00 23.59 55 PRO B CA 1
ATOM 3530 C C . PRO B 1 69 ? -31.662 38.023 22.443 1.00 33.20 55 PRO B C 1
ATOM 3531 O O . PRO B 1 69 ? -31.559 36.794 22.394 1.00 27.69 55 PRO B O 1
ATOM 3535 N N . LYS B 1 70 ? -32.810 38.638 22.655 1.00 26.25 56 LYS B N 1
ATOM 3536 C CA . LYS B 1 70 ? -34.013 37.876 22.962 1.00 25.34 56 LYS B CA 1
ATOM 3537 C C . LYS B 1 70 ? -35.113 38.202 21.961 1.00 29.46 56 LYS B C 1
ATOM 3538 O O . LYS B 1 70 ? -35.323 39.371 21.633 1.00 26.65 56 LYS B O 1
ATOM 3544 N N . GLU B 1 71 ? -35.825 37.177 21.488 1.00 22.53 57 GLU B N 1
ATOM 3545 C CA . GLU B 1 71 ? -36.935 37.409 20.580 1.00 19.12 57 GLU B CA 1
ATOM 3546 C C . GLU B 1 71 ? -38.185 37.642 21.429 1.00 22.86 57 GLU B C 1
ATOM 3547 O O . GLU B 1 71 ? -38.532 36.830 22.292 1.00 24.38 57 GLU B O 1
ATOM 3553 N N . ILE B 1 72 ? -38.850 38.761 21.179 1.00 21.91 58 ILE B N 1
ATOM 3554 C CA . ILE B 1 72 ? -39.930 39.227 22.028 1.00 23.56 58 ILE B CA 1
ATOM 3555 C C . ILE B 1 72 ? -41.145 39.573 21.173 1.00 24.73 58 ILE B C 1
ATOM 3556 O O . ILE B 1 72 ? -41.019 40.070 20.053 1.00 21.62 58 ILE B O 1
ATOM 3561 N N . LEU B 1 73 ? -42.330 39.300 21.705 1.00 25.00 59 LEU B N 1
ATOM 3562 C CA . LEU B 1 73 ? -43.567 39.632 21.010 1.00 22.12 59 LEU B CA 1
ATOM 3563 C C . LEU B 1 73 ? -43.802 41.144 21.122 1.00 19.10 59 LEU B C 1
ATOM 3564 O O . LEU B 1 73 ? -43.603 41.743 22.198 1.00 24.52 59 LEU B O 1
ATOM 3569 N N . GLY B 1 74 ? -44.210 41.766 20.023 1.00 25.21 60 GLY B N 1
ATOM 3570 C CA . GLY B 1 74 ? -44.368 43.215 20.005 1.00 24.88 60 GLY B CA 1
ATOM 3571 C C . GLY B 1 74 ? -45.153 43.731 21.195 1.00 32.97 60 GLY B C 1
ATOM 3572 O O . GLY B 1 74 ? -44.815 44.758 21.785 1.00 24.86 60 GLY B O 1
ATOM 3573 N N . GLN B 1 75 ? -46.224 43.026 21.541 1.00 26.98 61 GLN B N 1
ATOM 3574 C CA . GLN B 1 75 ? -47.073 43.442 22.645 1.00 23.68 61 GLN B CA 1
ATOM 3575 C C . GLN B 1 75 ? -46.273 43.624 23.928 1.00 30.09 61 GLN B C 1
ATOM 3576 O O . GLN B 1 75 ? -46.633 44.437 24.785 1.00 28.90 61 GLN B O 1
ATOM 3582 N N . HIS B 1 76 ? -45.187 42.863 24.076 1.00 24.78 62 HIS B N 1
ATOM 3583 C CA . HIS B 1 76 ? -44.415 42.929 25.315 1.00 27.53 62 HIS B CA 1
ATOM 3584 C C . HIS B 1 76 ? -43.102 43.688 25.209 1.00 30.11 62 HIS B C 1
ATOM 3585 O O . HIS B 1 76 ? -42.238 43.568 26.074 1.00 26.46 62 HIS B O 1
ATOM 3592 N N . ALA B 1 77 ? -42.955 44.457 24.143 1.00 29.32 63 ALA B N 1
ATOM 3593 C CA . ALA B 1 77 ? -41.749 45.267 23.960 1.00 24.83 63 ALA B CA 1
ATOM 3594 C C . ALA B 1 77 ? -41.523 46.158 25.182 1.00 26.99 63 ALA B C 1
ATOM 3595 O O . ALA B 1 77 ? -42.423 46.871 25.611 1.00 26.51 63 ALA B O 1
ATOM 3597 N N . PRO B 1 78 ? -40.311 46.114 25.746 1.00 29.26 64 PRO B N 1
ATOM 3598 C CA . PRO B 1 78 ? -39.895 46.995 26.842 1.00 31.88 64 PRO B CA 1
ATOM 3599 C C . PRO B 1 78 ? -39.914 48.450 26.395 1.00 28.77 64 PRO B C 1
ATOM 3600 O O . PRO B 1 78 ? -39.807 48.758 25.208 1.00 27.91 64 PRO B O 1
ATOM 3604 N N . SER B 1 79 ? -40.060 49.358 27.343 1.00 30.75 65 SER B N 1
ATOM 3605 C CA . SER B 1 79 ? -40.180 50.753 26.997 1.00 30.03 65 SER B CA 1
ATOM 3606 C C . SER B 1 79 ? -38.935 51.275 26.272 1.00 27.46 65 SER B C 1
ATOM 3607 O O . SER B 1 79 ? -39.040 52.153 25.425 1.00 28.33 65 SER B O 1
ATOM 3610 N N . ARG B 1 80 ? -37.759 50.724 26.583 1.00 25.73 66 ARG B N 1
ATOM 3611 C CA . ARG B 1 80 ? -36.516 51.165 25.922 1.00 22.60 66 ARG B CA 1
ATOM 3612 C C . ARG B 1 80 ? -36.300 50.550 24.541 1.00 25.66 66 ARG B C 1
ATOM 3613 O O . ARG B 1 80 ? -35.389 50.946 23.811 1.00 24.56 66 ARG B O 1
ATOM 3621 N N . ALA B 1 81 ? -37.104 49.554 24.192 1.00 26.67 67 ALA B N 1
ATOM 3622 C CA . ALA B 1 81 ? -36.934 48.877 22.903 1.00 23.45 67 ALA B CA 1
ATOM 3623 C C . ALA B 1 81 ? -37.475 49.731 21.749 1.00 23.71 67 ALA B C 1
ATOM 3624 O O . ALA B 1 81 ? -38.593 49.531 21.302 1.00 21.78 67 ALA B O 1
ATOM 3626 N N . ARG B 1 82 ? -36.683 50.690 21.265 1.00 21.20 68 ARG B N 1
ATOM 3627 C CA . ARG B 1 82 ? -37.204 51.636 20.278 1.00 20.42 68 ARG B CA 1
ATOM 3628 C C . ARG B 1 82 ? -36.270 51.996 19.139 1.00 26.65 68 ARG B C 1
ATOM 3629 O O . ARG B 1 82 ? -36.720 52.583 18.162 1.00 25.00 68 ARG B O 1
ATOM 3637 N N . LYS B 1 83 ? -34.982 51.659 19.238 1.00 18.65 69 LYS B N 1
ATOM 3638 C CA . LYS B 1 83 ? -34.064 52.092 18.179 1.00 20.86 69 LYS B CA 1
ATOM 3639 C C . LYS B 1 83 ? -33.914 50.998 17.152 1.00 21.44 69 LYS B C 1
ATOM 3640 O O . LYS B 1 83 ? -33.586 49.855 17.495 1.00 22.19 69 LYS B O 1
ATOM 3646 N N . VAL B 1 84 ? -34.168 51.337 15.895 1.00 18.83 70 VAL B N 1
ATOM 3647 C CA . VAL B 1 84 ? -34.025 50.352 14.828 1.00 18.65 70 VAL B CA 1
ATOM 3648 C C . VAL B 1 84 ? -32.552 50.155 14.458 1.00 21.52 70 VAL B C 1
ATOM 3649 O O . VAL B 1 84 ? -31.834 51.130 14.218 1.00 24.54 70 VAL B O 1
ATOM 3653 N N . ILE B 1 85 ? -32.089 48.911 14.450 1.00 16.65 71 ILE B N 1
ATOM 3654 C CA . ILE B 1 85 ? -30.709 48.663 14.033 1.00 19.26 71 ILE B CA 1
ATOM 3655 C C . ILE B 1 85 ? -30.640 48.061 12.651 1.00 25.95 71 ILE B C 1
ATOM 3656 O O . ILE B 1 85 ? -31.570 47.384 12.198 1.00 22.14 71 ILE B O 1
ATOM 3661 N N . ARG B 1 86 ? -29.521 48.304 11.995 1.00 17.87 72 ARG B N 1
ATOM 3662 C CA . ARG B 1 86 ? -29.262 47.768 10.654 1.00 20.80 72 ARG B CA 1
ATOM 3663 C C . ARG B 1 86 ? -27.927 47.048 10.617 1.00 27.13 72 ARG B C 1
ATOM 3664 O O . ARG B 1 86 ? -27.013 47.356 11.392 1.00 18.17 72 ARG B O 1
ATOM 3672 N N . SER B 1 87 ? -27.812 46.088 9.704 1.00 19.41 73 SER B N 1
ATOM 3673 C CA . SER B 1 87 ? -26.535 45.411 9.487 1.00 24.16 73 SER B CA 1
ATOM 3674 C C . SER B 1 87 ? -25.370 46.401 9.372 1.00 16.67 73 SER B C 1
ATOM 3675 O O . SER B 1 87 ? -25.451 47.368 8.636 1.00 19.32 73 SER B O 1
ATOM 3678 N N . GLY B 1 88 ? -24.288 46.146 10.111 1.00 22.68 74 GLY B N 1
ATOM 3679 C CA . GLY B 1 88 ? -23.123 47.007 10.074 1.00 21.16 74 GLY B CA 1
ATOM 3680 C C . GLY B 1 88 ? -23.149 48.185 11.055 1.00 20.71 74 GLY B C 1
ATOM 3681 O O . GLY B 1 88 ? -22.146 48.902 11.210 1.00 20.64 74 GLY B O 1
ATOM 3682 N N . ASP B 1 89 ? -24.287 48.422 11.710 1.00 18.32 75 ASP B N 1
ATOM 3683 C CA . ASP B 1 89 ? -24.335 49.470 12.750 1.00 18.65 75 ASP B CA 1
ATOM 3684 C C . ASP B 1 89 ? -23.407 49.094 13.894 1.00 18.15 75 ASP B C 1
ATOM 3685 O O . ASP B 1 89 ? -23.277 47.904 14.236 1.00 18.02 75 ASP B O 1
ATOM 3690 N N . VAL B 1 90 ? -22.813 50.105 14.525 1.00 19.08 76 VAL B N 1
ATOM 3691 C CA . VAL B 1 90 ? -22.129 49.917 15.790 1.00 15.47 76 VAL B CA 1
ATOM 3692 C C . VAL B 1 90 ? -23.044 50.414 16.906 1.00 12.85 76 VAL B C 1
ATOM 3693 O O . VAL B 1 90 ? -23.550 51.512 16.834 1.00 19.25 76 VAL B O 1
ATOM 3697 N N . ILE B 1 91 ? -23.293 49.586 17.917 1.00 14.63 77 ILE B N 1
ATOM 3698 C CA . ILE B 1 91 ? -24.083 50.042 19.039 1.00 19.39 77 ILE B CA 1
ATOM 3699 C C . ILE B 1 91 ? -23.169 50.238 20.253 1.00 16.49 77 ILE B C 1
ATOM 3700 O O . ILE B 1 91 ? -22.339 49.392 20.574 1.00 18.33 77 ILE B O 1
ATOM 3705 N N . PHE B 1 92 ? -23.318 51.387 20.903 1.00 18.03 78 PHE B N 1
ATOM 3706 C CA . PHE B 1 92 ? -22.333 51.852 21.878 1.00 17.37 78 PHE B CA 1
ATOM 3707 C C . PHE B 1 92 ? -23.109 52.293 23.103 1.00 15.21 78 PHE B C 1
ATOM 3708 O O . PHE B 1 92 ? -23.848 53.279 23.026 1.00 18.85 78 PHE B O 1
ATOM 3716 N N . ALA B 1 93 ? -23.030 51.524 24.193 1.00 16.25 79 ALA B N 1
ATOM 3717 C CA . ALA B 1 93 ? -23.847 51.805 25.358 1.00 20.14 79 ALA B CA 1
ATOM 3718 C C . ALA B 1 93 ? -23.389 53.145 25.912 1.00 27.19 79 ALA B C 1
ATOM 3719 O O . ALA B 1 93 ? -22.192 53.359 26.083 1.00 19.89 79 ALA B O 1
ATOM 3721 N N . THR B 1 94 ? -24.324 54.043 26.183 1.00 18.86 80 THR B N 1
ATOM 3722 C CA . THR B 1 94 ? -23.943 55.346 26.719 1.00 19.58 80 THR B CA 1
ATOM 3723 C C . THR B 1 94 ? -23.843 55.305 28.260 1.00 27.51 80 THR B C 1
ATOM 3724 O O . THR B 1 94 ? -23.202 56.160 28.859 1.00 28.10 80 THR B O 1
ATOM 3728 N N . THR B 1 95 ? -24.438 54.283 28.870 1.00 21.71 81 THR B N 1
ATOM 3729 C CA . THR B 1 95 ? -24.249 54.014 30.294 1.00 30.08 81 THR B CA 1
ATOM 3730 C C . THR B 1 95 ? -22.945 53.225 30.527 1.00 35.12 81 THR B C 1
ATOM 3731 O O . THR B 1 95 ? -22.628 52.293 29.778 1.00 29.88 81 THR B O 1
ATOM 3735 N N . ARG B 1 96 ? -22.186 53.607 31.551 1.00 32.62 82 ARG B N 1
ATOM 3736 C CA . ARG B 1 96 ? -20.905 52.959 31.846 1.00 30.64 82 ARG B CA 1
ATOM 3737 C C . ARG B 1 96 ? -20.099 52.635 30.594 1.00 26.20 82 ARG B C 1
ATOM 3738 O O . ARG B 1 96 ? -19.827 51.470 30.304 1.00 23.80 82 ARG B O 1
ATOM 3746 N N . PRO B 1 97 ? -19.705 53.667 29.855 1.00 25.27 83 PRO B N 1
ATOM 3747 C CA . PRO B 1 97 ? -19.020 53.437 28.577 1.00 28.31 83 PRO B CA 1
ATOM 3748 C C . PRO B 1 97 ? -17.737 52.628 28.745 1.00 30.24 83 PRO B C 1
ATOM 3749 O O . PRO B 1 97 ? -17.307 51.928 27.815 1.00 26.08 83 PRO B O 1
ATOM 3753 N N . TYR B 1 98 ? -17.157 52.685 29.942 1.00 25.71 84 TYR B N 1
ATOM 3754 C CA . TYR B 1 98 ? -15.873 52.043 30.195 1.00 25.81 84 TYR B CA 1
ATOM 3755 C C . TYR B 1 98 ? -15.980 50.536 30.156 1.00 26.32 84 TYR B C 1
ATOM 3756 O O . TYR B 1 98 ? -14.980 49.864 29.946 1.00 22.35 84 TYR B O 1
ATOM 3765 N N . LEU B 1 99 ? -17.188 50.008 30.355 1.00 26.42 85 LEU B N 1
ATOM 3766 C CA . LEU B 1 99 ? -17.403 48.558 30.300 1.00 25.53 85 LEU B CA 1
ATOM 3767 C C . LEU B 1 99 ? -17.251 47.979 28.889 1.00 25.26 85 LEU B C 1
ATOM 3768 O O . LEU B 1 99 ? -17.042 46.784 28.746 1.00 25.75 85 LEU B O 1
ATOM 3773 N N . LYS B 1 100 ? -17.347 48.829 27.864 1.00 18.99 86 LYS B N 1
ATOM 3774 C CA . LYS B 1 100 ? -17.206 48.385 26.462 1.00 21.10 86 LYS B CA 1
ATOM 3775 C C . LYS B 1 100 ? -18.352 47.466 25.984 1.00 18.64 86 LYS B C 1
ATOM 3776 O O . LYS B 1 100 ? -18.127 46.516 25.238 1.00 18.82 86 LYS B O 1
ATOM 3782 N N . ASN B 1 101 ? -19.565 47.764 26.428 1.00 18.67 87 ASN B N 1
ATOM 3783 C CA . ASN B 1 101 ? -20.751 47.182 25.817 1.00 27.38 87 ASN B CA 1
ATOM 3784 C C . ASN B 1 101 ? -20.951 47.854 24.465 1.00 19.19 87 ASN B C 1
ATOM 3785 O O . ASN B 1 101 ? -21.800 48.743 24.285 1.00 19.50 87 ASN B O 1
ATOM 3790 N N . ILE B 1 102 ? -20.111 47.436 23.528 1.00 16.46 88 ILE B N 1
ATOM 3791 C CA . ILE B 1 102 ? -20.040 48.040 22.211 1.00 17.38 88 ILE B CA 1
ATOM 3792 C C . ILE B 1 102 ? -19.925 46.884 21.222 1.00 21.77 88 ILE B C 1
ATOM 3793 O O . ILE B 1 102 ? -19.051 46.030 21.379 1.00 19.55 88 ILE B O 1
ATOM 3798 N N . ALA B 1 103 ? -20.772 46.861 20.197 1.00 15.11 89 ALA B N 1
ATOM 3799 C CA . ALA B 1 103 ? -20.850 45.677 19.342 1.00 19.87 89 ALA B CA 1
ATOM 3800 C C . ALA B 1 103 ? -21.228 46.028 17.921 1.00 22.63 89 ALA B C 1
ATOM 3801 O O . ALA B 1 103 ? -21.822 47.066 17.675 1.00 16.40 89 ALA B O 1
ATOM 3803 N N . LEU B 1 104 ? -20.889 45.151 16.983 1.00 15.62 90 LEU B N 1
ATOM 3804 C CA . LEU B 1 104 ? -21.213 45.383 15.580 1.00 18.46 90 LEU B CA 1
ATOM 3805 C C . LEU B 1 104 ? -22.440 44.520 15.264 1.00 18.86 90 LEU B C 1
ATOM 3806 O O . LEU B 1 104 ? -22.481 43.344 15.618 1.00 21.16 90 LEU B O 1
ATOM 3811 N N . VAL B 1 105 ? -23.436 45.115 14.630 1.00 17.69 91 VAL B N 1
ATOM 3812 C CA . VAL B 1 105 ? -24.690 44.423 14.368 1.00 14.73 91 VAL B CA 1
ATOM 3813 C C . VAL B 1 105 ? -24.526 43.513 13.132 1.00 14.84 91 VAL B C 1
ATOM 3814 O O . VAL B 1 105 ? -24.177 44.003 12.043 1.00 20.67 91 VAL B O 1
ATOM 3818 N N . PRO B 1 106 ? -24.775 42.217 13.292 1.00 16.15 92 PRO B N 1
ATOM 3819 C CA . PRO B 1 106 ? -24.619 41.263 12.185 1.00 21.97 92 PRO B CA 1
ATOM 3820 C C . PRO B 1 106 ? -25.758 41.347 11.169 1.00 29.51 92 PRO B C 1
ATOM 3821 O O . PRO B 1 106 ? -26.799 41.933 11.465 1.00 22.26 92 PRO B O 1
ATOM 3825 N N . PRO B 1 107 ? -25.559 40.766 9.987 1.00 25.21 93 PRO B N 1
ATOM 3826 C CA . PRO B 1 107 ? -26.593 40.775 8.948 1.00 24.34 93 PRO B CA 1
ATOM 3827 C C . PRO B 1 107 ? -27.917 40.196 9.436 1.00 20.20 93 PRO B C 1
ATOM 3828 O O . PRO B 1 107 ? -28.950 40.756 9.080 1.00 27.59 93 PRO B O 1
ATOM 3832 N N . ASP B 1 108 ? -27.906 39.153 10.261 1.00 21.97 94 ASP B N 1
ATOM 3833 C CA . ASP B 1 108 ? -29.198 38.572 10.668 1.00 27.33 94 ASP B CA 1
ATOM 3834 C C . ASP B 1 108 ? -30.023 39.404 11.650 1.00 37.96 94 ASP B C 1
ATOM 3835 O O . ASP B 1 108 ? -31.199 39.119 11.875 1.00 25.49 94 ASP B O 1
ATOM 3840 N N . LEU B 1 109 ? -29.429 40.458 12.203 1.00 27.18 95 LEU B N 1
ATOM 3841 C CA . LEU B 1 109 ? -30.185 41.349 13.087 1.00 27.23 95 LEU B CA 1
ATOM 3842 C C . LEU B 1 109 ? -30.646 42.622 12.345 1.00 29.78 95 LEU B C 1
ATOM 3843 O O . LEU B 1 109 ? -31.100 43.584 12.954 1.00 19.79 95 LEU B O 1
ATOM 3848 N N . ASP B 1 110 ? -30.561 42.624 11.023 1.00 19.34 96 ASP B N 1
ATOM 3849 C CA . ASP B 1 110 ? -30.968 43.806 10.276 1.00 20.00 96 ASP B CA 1
ATOM 3850 C C . ASP B 1 110 ? -32.456 44.115 10.501 1.00 31.24 96 ASP B C 1
ATOM 3851 O O . ASP B 1 110 ? -33.312 43.223 10.441 1.00 26.42 96 ASP B O 1
ATOM 3856 N N . GLY B 1 111 ? -32.759 45.375 10.782 1.00 26.34 97 GLY B N 1
ATOM 3857 C CA . GLY B 1 111 ? -34.135 45.797 11.013 1.00 24.44 97 GLY B CA 1
ATOM 3858 C C . GLY B 1 111 ? -34.712 45.370 12.354 1.00 26.45 97 GLY B C 1
ATOM 3859 O O . GLY B 1 111 ? -35.910 45.499 12.579 1.00 27.97 97 GLY B O 1
ATOM 3860 N N . GLN B 1 112 ? -33.884 44.861 13.260 1.00 20.88 98 GLN B N 1
ATOM 3861 C CA . GLN B 1 112 ? -34.366 44.520 14.585 1.00 17.13 98 GLN B CA 1
ATOM 3862 C C . GLN B 1 112 ? -34.200 45.742 15.510 1.00 20.07 98 GLN B C 1
ATOM 3863 O O . GLN B 1 112 ? -34.066 46.859 15.026 1.00 22.44 98 GLN B O 1
ATOM 3869 N N . ILE B 1 113 ? -34.230 45.532 16.821 1.00 20.77 99 ILE B N 1
ATOM 3870 C CA . ILE B 1 113 ? -34.371 46.639 17.750 1.00 23.23 99 ILE B CA 1
ATOM 3871 C C . ILE B 1 113 ? -33.305 46.567 18.845 1.00 20.73 99 ILE B C 1
ATOM 3872 O O . ILE B 1 113 ? -33.000 45.499 19.329 1.00 24.11 99 ILE B O 1
ATOM 3877 N N . CYS B 1 114 ? -32.741 47.712 19.224 1.00 22.21 100 CYS B N 1
ATOM 3878 C CA . CYS B 1 114 ? -31.878 47.761 20.391 1.00 19.24 100 CYS B CA 1
ATOM 3879 C C . CYS B 1 114 ? -32.380 48.832 21.373 1.00 21.35 100 CYS B C 1
ATOM 3880 O O . CYS B 1 114 ? -33.197 49.693 21.018 1.00 20.20 100 CYS B O 1
ATOM 3883 N N . SER B 1 115 ? -31.896 48.745 22.605 1.00 17.35 101 SER B N 1
ATOM 3884 C CA . SER B 1 115 ? -32.255 49.639 23.686 1.00 19.72 101 SER B CA 1
ATOM 3885 C C . SER B 1 115 ? -31.893 51.072 23.332 1.00 24.67 101 SER B C 1
ATOM 3886 O O . SER B 1 115 ? -30.890 51.321 22.665 1.00 19.37 101 SER B O 1
ATOM 3889 N N . THR B 1 116 ? -32.724 52.013 23.760 1.00 20.15 102 THR B N 1
ATOM 3890 C CA . THR B 1 116 ? -32.367 53.431 23.651 1.00 18.87 102 THR B CA 1
ATOM 3891 C C . THR B 1 116 ? -31.098 53.748 24.446 1.00 21.51 102 THR B C 1
ATOM 3892 O O . THR B 1 116 ? -30.509 54.818 24.270 1.00 23.79 102 THR B O 1
ATOM 3896 N N . GLY B 1 117 ? -30.695 52.834 25.327 1.00 19.31 103 GLY B N 1
ATOM 3897 C CA . GLY B 1 117 ? -29.423 52.962 26.036 1.00 21.73 103 GLY B CA 1
ATOM 3898 C C . GLY B 1 117 ? -28.174 52.874 25.148 1.00 19.42 103 GLY B C 1
ATOM 3899 O O . GLY B 1 117 ? -27.061 53.119 25.627 1.00 23.31 103 GLY B O 1
ATOM 3900 N N . PHE B 1 118 ? -28.335 52.504 23.870 1.00 16.80 104 PHE B N 1
ATOM 3901 C CA . PHE B 1 118 ? -27.204 52.508 22.934 1.00 18.69 104 PHE B CA 1
ATOM 3902 C C . PHE B 1 118 ? -27.268 53.701 22.011 1.00 19.28 104 PHE B C 1
ATOM 3903 O O . PHE B 1 118 ? -28.325 54.011 21.468 1.00 19.04 104 PHE B O 1
ATOM 3911 N N . CYS B 1 119 ? -26.117 54.325 21.786 1.00 16.22 105 CYS B N 1
ATOM 3912 C CA . CYS B 1 119 ? -25.953 55.229 20.665 1.00 14.95 105 CYS B CA 1
ATOM 3913 C C . CYS B 1 119 ? -25.745 54.379 19.408 1.00 19.99 105 CYS B C 1
ATOM 3914 O O . CYS B 1 119 ? -24.860 53.525 19.387 1.00 17.59 105 CYS B O 1
ATOM 3917 N N . VAL B 1 120 ? -26.531 54.621 18.364 1.00 14.30 106 VAL B N 1
ATOM 3918 C CA . VAL B 1 120 ? -26.433 53.808 17.131 1.00 16.80 106 VAL B CA 1
ATOM 3919 C C . VAL B 1 120 ? -25.561 54.553 16.130 1.00 16.96 106 VAL B C 1
ATOM 3920 O O . VAL B 1 120 ? -25.866 55.665 15.704 1.00 21.03 106 VAL B O 1
ATOM 3924 N N . ILE B 1 121 ? -24.433 53.950 15.819 1.00 15.12 107 ILE B N 1
ATOM 3925 C CA . ILE B 1 121 ? -23.407 54.564 15.003 1.00 16.43 107 ILE B CA 1
ATOM 3926 C C . ILE B 1 121 ? -23.409 53.865 13.649 1.00 20.63 107 ILE B C 1
ATOM 3927 O O . ILE B 1 121 ? -22.866 52.763 13.506 1.00 19.21 107 ILE B O 1
ATOM 3932 N N . ARG B 1 122 ? -24.045 54.502 12.667 1.00 18.05 108 ARG B N 1
ATOM 3933 C CA . ARG B 1 122 ? -24.258 53.877 11.357 1.00 14.42 108 ARG B CA 1
ATOM 3934 C C . ARG B 1 122 ? -23.293 54.487 10.343 1.00 16.82 108 ARG B C 1
ATOM 3935 O O . ARG B 1 122 ? -23.452 55.649 9.942 1.00 18.27 108 ARG B O 1
ATOM 3943 N N . ALA B 1 123 ? -22.286 53.733 9.927 1.00 17.67 109 ALA B N 1
ATOM 3944 C CA . ALA B 1 123 ? -21.281 54.295 9.023 1.00 15.86 109 ALA B CA 1
ATOM 3945 C C . ALA B 1 123 ? -21.862 54.807 7.703 1.00 21.30 109 ALA B C 1
ATOM 3946 O O . ALA B 1 123 ? -22.618 54.112 7.055 1.00 22.27 109 ALA B O 1
ATOM 3948 N N . ASN B 1 124 ? -21.489 56.023 7.320 1.00 15.99 110 ASN B N 1
ATOM 3949 C CA . ASN B 1 124 ? -21.610 56.473 5.939 1.00 21.19 110 ASN B CA 1
ATOM 3950 C C . ASN B 1 124 ? -20.451 55.827 5.179 1.00 23.78 110 ASN B C 1
ATOM 3951 O O . ASN B 1 124 ? -19.284 56.212 5.329 1.00 23.31 110 ASN B O 1
ATOM 3956 N N . ARG B 1 125 ? -20.770 54.806 4.391 1.00 20.22 111 ARG B N 1
ATOM 3957 C CA . ARG B 1 125 ? -19.761 53.979 3.726 1.00 22.56 111 ARG B CA 1
ATOM 3958 C C . ARG B 1 125 ? -18.910 54.719 2.732 1.00 23.37 111 ARG B C 1
ATOM 3959 O O . ARG B 1 125 ? -17.884 54.214 2.281 1.00 30.05 111 ARG B O 1
ATOM 3967 N N . GLU B 1 126 ? -19.331 55.914 2.366 1.00 21.54 112 GLU B N 1
ATOM 3968 C CA . GLU B 1 126 ? -18.486 56.699 1.485 1.00 30.53 112 GLU B CA 1
ATOM 3969 C C . GLU B 1 126 ? -17.228 57.137 2.240 1.00 32.51 112 GLU B C 1
ATOM 3970 O O . GLU B 1 126 ? -16.214 57.440 1.622 1.00 26.20 112 GLU B O 1
ATOM 3976 N N . PHE B 1 127 ? -17.290 57.142 3.571 1.00 19.96 113 PHE B N 1
ATOM 3977 C CA . PHE B 1 127 ? -16.174 57.654 4.385 1.00 19.78 113 PHE B CA 1
ATOM 3978 C C . PHE B 1 127 ? -15.616 56.637 5.380 1.00 22.12 113 PHE B C 1
ATOM 3979 O O . PHE B 1 127 ? -14.453 56.725 5.782 1.00 21.27 113 PHE B O 1
ATOM 3987 N N . ALA B 1 128 ? -16.463 55.721 5.831 1.00 16.89 114 ALA B N 1
ATOM 3988 C CA . ALA B 1 128 ? -16.077 54.871 6.953 1.00 22.24 114 ALA B CA 1
ATOM 3989 C C . ALA B 1 128 ? -16.572 53.455 6.786 1.00 21.86 114 ALA B C 1
ATOM 3990 O O . ALA B 1 128 ? -17.703 53.228 6.354 1.00 24.72 114 ALA B O 1
ATOM 3992 N N . GLU B 1 129 ? -15.737 52.503 7.171 1.00 19.44 115 GLU B N 1
ATOM 3993 C CA . GLU B 1 129 ? -16.138 51.099 7.196 1.00 19.22 115 GLU B CA 1
ATOM 3994 C C . GLU B 1 129 ? -16.700 50.744 8.568 1.00 18.56 115 GLU B C 1
ATOM 3995 O O . GLU B 1 129 ? -16.067 51.029 9.568 1.00 17.46 115 GLU B O 1
ATOM 4001 N N . PRO B 1 130 ? -17.858 50.059 8.612 1.00 18.57 116 PRO B N 1
ATOM 4002 C CA . PRO B 1 130 ? -18.449 49.646 9.886 1.00 17.88 116 PRO B CA 1
ATOM 4003 C C . PRO B 1 130 ? -17.452 48.966 10.814 1.00 21.43 116 PRO B C 1
ATOM 4004 O O . PRO B 1 130 ? -17.444 49.286 11.986 1.00 15.55 116 PRO B O 1
ATOM 4008 N N . GLU B 1 131 ? -16.670 48.012 10.318 1.00 16.17 117 GLU B N 1
ATOM 4009 C CA . GLU B 1 131 ? -15.773 47.273 11.195 1.00 20.88 117 GLU B CA 1
ATOM 4010 C C . GLU B 1 131 ? -14.685 48.160 11.770 1.00 16.74 117 GLU B C 1
ATOM 4011 O O . GLU B 1 131 ? -14.191 47.899 12.854 1.00 18.39 117 GLU B O 1
ATOM 4017 N N . PHE B 1 132 ? -14.307 49.192 11.024 1.00 18.94 118 PHE B N 1
ATOM 4018 C CA . PHE B 1 132 ? -13.297 50.130 11.510 1.00 25.11 118 PHE B CA 1
ATOM 4019 C C . PHE B 1 132 ? -13.886 51.017 12.603 1.00 18.44 118 PHE B C 1
ATOM 4020 O O . PHE B 1 132 ? -13.274 51.188 13.644 1.00 19.68 118 PHE B O 1
ATOM 4028 N N . LEU B 1 133 ? -15.085 51.557 12.389 1.00 17.82 119 LEU B N 1
ATOM 4029 C CA . LEU B 1 133 ? -15.788 52.267 13.477 1.00 16.68 119 LEU B CA 1
ATOM 4030 C C . LEU B 1 133 ? -16.006 51.385 14.721 1.00 17.25 119 LEU B C 1
ATOM 4031 O O . LEU B 1 133 ? -15.908 51.858 15.855 1.00 18.19 119 LEU B O 1
ATOM 4036 N N . PHE B 1 134 ? -16.352 50.110 14.505 1.00 18.36 120 PHE B N 1
ATOM 4037 C CA . PHE B 1 134 ? -16.524 49.170 15.622 1.00 17.47 120 PHE B CA 1
ATOM 4038 C C . PHE B 1 134 ? -15.255 49.111 16.463 1.00 20.31 120 PHE B C 1
ATOM 4039 O O . PHE B 1 134 ? -15.302 49.328 17.678 1.00 15.78 120 PHE B O 1
ATOM 4047 N N . HIS B 1 135 ? -14.114 48.807 15.838 1.00 18.57 121 HIS B N 1
ATOM 4048 C CA . HIS B 1 135 ? -12.892 48.664 16.646 1.00 20.43 121 HIS B CA 1
ATOM 4049 C C . HIS B 1 135 ? -12.431 49.970 17.278 1.00 19.87 121 HIS B C 1
ATOM 4050 O O . HIS B 1 135 ? -11.948 50.008 18.411 1.00 20.00 121 HIS B O 1
ATOM 4057 N N . LEU B 1 136 ? -12.586 51.045 16.525 1.00 18.77 122 LEU B N 1
ATOM 4058 C CA . LEU B 1 136 ? -12.249 52.378 16.995 1.00 21.77 122 LEU B CA 1
ATOM 4059 C C . LEU B 1 136 ? -13.084 52.768 18.206 1.00 19.59 122 LEU B C 1
ATOM 4060 O O . LEU B 1 136 ? -12.564 53.263 19.199 1.00 15.56 122 LEU B O 1
ATOM 4065 N N . CYS B 1 137 ? -14.386 52.525 18.145 1.00 17.73 123 CYS B N 1
ATOM 4066 C CA . CYS B 1 137 ? -15.243 52.889 19.245 1.00 15.86 123 CYS B CA 1
ATOM 4067 C C . CYS B 1 137 ? -14.955 52.098 20.491 1.00 18.39 123 CYS B C 1
ATOM 4068 O O . CYS B 1 137 ? -15.346 52.507 21.581 1.00 17.27 123 CYS B O 1
ATOM 4071 N N . ARG B 1 138 ? -14.296 50.943 20.343 1.00 18.06 124 ARG B N 1
ATOM 4072 C CA . ARG B 1 138 ? -13.905 50.184 21.518 1.00 15.51 124 ARG B CA 1
ATOM 4073 C C . ARG B 1 138 ? -12.643 50.721 22.218 1.00 16.77 124 ARG B C 1
ATOM 4074 O O . ARG B 1 138 ? -12.311 50.267 23.305 1.00 18.07 124 ARG B O 1
ATOM 4082 N N . SER B 1 139 ? -11.935 51.655 21.586 1.00 19.83 125 SER B N 1
ATOM 4083 C CA . SER B 1 139 ? -10.685 52.149 22.170 1.00 18.92 125 SER B CA 1
ATOM 4084 C C . SER B 1 139 ? -10.985 53.084 23.352 1.00 24.06 125 SER B C 1
ATOM 4085 O O . SER B 1 139 ? -11.930 53.876 23.307 1.00 17.66 125 SER B O 1
ATOM 4088 N N . ASP B 1 140 ? -10.153 53.020 24.382 1.00 19.17 126 ASP B N 1
ATOM 4089 C CA . ASP B 1 140 ? -10.145 54.067 25.415 1.00 15.58 126 ASP B CA 1
ATOM 4090 C C . ASP B 1 140 ? -10.051 55.490 24.814 1.00 19.88 126 ASP B C 1
ATOM 4091 O O . ASP B 1 140 ? -10.520 56.459 25.418 1.00 22.03 126 ASP B O 1
ATOM 4096 N N . PHE B 1 141 ? -9.433 55.620 23.644 1.00 20.98 127 PHE B N 1
ATOM 4097 C CA . PHE B 1 141 ? -9.274 56.940 23.048 1.00 23.36 127 PHE B CA 1
ATOM 4098 C C . PHE B 1 141 ? -10.661 57.606 22.907 1.00 25.21 127 PHE B C 1
ATOM 4099 O O . PHE B 1 141 ? -10.832 58.807 23.141 1.00 23.13 127 PHE B O 1
ATOM 4107 N N . ILE B 1 142 ? -11.659 56.807 22.543 1.00 21.16 128 ILE B N 1
ATOM 4108 C CA . ILE B 1 142 ? -13.021 57.322 22.395 1.00 24.67 128 ILE B CA 1
ATOM 4109 C C . ILE B 1 142 ? -13.718 57.503 23.741 1.00 25.21 128 ILE B C 1
ATOM 4110 O O . ILE B 1 142 ? -14.259 58.576 24.048 1.00 27.52 128 ILE B O 1
ATOM 4115 N N . THR B 1 143 ? -13.707 56.476 24.575 1.00 26.05 129 THR B N 1
ATOM 4116 C CA . THR B 1 143 ? -14.414 56.593 25.859 1.00 32.12 129 THR B CA 1
ATOM 4117 C C . THR B 1 143 ? -13.850 57.689 26.771 1.00 31.46 129 THR B C 1
ATOM 4118 O O . THR B 1 143 ? -14.594 58.352 27.500 1.00 33.25 129 THR B O 1
ATOM 4122 N N . ASN B 1 144 ? -12.536 57.903 26.720 1.00 23.69 130 ASN B N 1
ATOM 4123 C CA . ASN B 1 144 ? -11.909 58.946 27.510 1.00 29.02 130 ASN B CA 1
ATOM 4124 C C . ASN B 1 144 ? -12.370 60.352 27.124 1.00 29.89 130 ASN B C 1
ATOM 4125 O O . ASN B 1 144 ? -12.114 61.308 27.854 1.00 25.58 130 ASN B O 1
ATOM 4130 N N . GLN B 1 145 ? -13.045 60.483 25.988 1.00 21.68 131 GLN B N 1
ATOM 4131 C CA . GLN B 1 145 ? -13.490 61.816 25.528 1.00 24.50 131 GLN B CA 1
ATOM 4132 C C . GLN B 1 145 ? -14.867 62.195 26.083 1.00 28.31 131 GLN B C 1
ATOM 4133 O O . GLN B 1 145 ? -15.317 63.340 25.951 1.00 23.66 131 GLN B O 1
ATOM 4139 N N . LEU B 1 146 ? -15.527 61.229 26.711 1.00 19.62 132 LEU B N 1
ATOM 4140 C CA . LEU B 1 146 ? -16.911 61.395 27.162 1.00 20.25 132 LEU B CA 1
ATOM 4141 C C . LEU B 1 146 ? -16.924 61.952 28.579 1.00 23.82 132 LEU B C 1
ATOM 4142 O O . LEU B 1 146 ? -16.877 61.223 29.563 1.00 23.68 132 LEU B O 1
ATOM 4147 N N . THR B 1 147 ? -17.008 63.269 28.660 1.00 23.03 133 THR B N 1
ATOM 4148 C CA . THR B 1 147 ? -16.858 63.986 29.913 1.00 27.83 133 THR B CA 1
ATOM 4149 C C . THR B 1 147 ? -17.890 63.636 30.968 1.00 24.53 133 THR B C 1
ATOM 4150 O O . THR B 1 147 ? -17.569 63.567 32.165 1.00 24.44 133 THR B O 1
ATOM 4154 N N . ALA B 1 148 ? -19.119 63.376 30.529 1.00 26.27 134 ALA B N 1
ATOM 4155 C CA . ALA B 1 148 ? -20.198 63.081 31.466 1.00 24.04 134 ALA B CA 1
ATOM 4156 C C . ALA B 1 148 ? -19.956 61.801 32.250 1.00 35.34 134 ALA B C 1
ATOM 4157 O O . ALA B 1 148 ? -20.580 61.580 33.284 1.00 33.73 134 ALA B O 1
ATOM 4159 N N . SER B 1 149 ? -19.018 60.980 31.804 1.00 23.60 135 SER B N 1
ATOM 4160 C CA . SER B 1 149 ? -18.730 59.759 32.549 1.00 35.49 135 SER B CA 1
ATOM 4161 C C . SER B 1 149 ? -17.670 59.989 33.630 1.00 38.62 135 SER B C 1
ATOM 4162 O O . SER B 1 149 ? -17.413 59.109 34.465 1.00 37.61 135 SER B O 1
ATOM 4165 N N . LYS B 1 150 ? -17.071 61.186 33.638 1.00 27.52 136 LYS B N 1
ATOM 4166 C CA . LYS B 1 150 ? -16.148 61.534 34.706 1.00 34.17 136 LYS B CA 1
ATOM 4167 C C . LYS B 1 150 ? -16.928 61.978 35.969 1.00 28.71 136 LYS B C 1
ATOM 4168 O O . LYS B 1 150 ? -18.157 61.924 36.016 1.00 43.39 136 LYS B O 1
ATOM 4174 N N . MET B 1 151 ? -16.203 62.413 36.979 1.00 31.98 137 MET B N 1
ATOM 4175 C CA . MET B 1 151 ? -16.841 62.823 38.232 1.00 27.17 137 MET B CA 1
ATOM 4176 C C . MET B 1 151 ? -18.005 63.785 37.974 1.00 32.49 137 MET B C 1
ATOM 4177 O O . MET B 1 151 ? -17.863 64.760 37.241 1.00 34.05 137 MET B O 1
ATOM 4182 N N . ARG B 1 152 ? -19.160 63.506 38.566 1.00 28.05 138 ARG B N 1
ATOM 4183 C CA . ARG B 1 152 ? -20.343 64.330 38.330 1.00 33.78 138 ARG B CA 1
ATOM 4184 C C . ARG B 1 152 ? -20.764 65.105 39.562 1.00 43.87 138 ARG B C 1
ATOM 4185 O O . ARG B 1 152 ? -20.590 64.633 40.687 1.00 29.70 138 ARG B O 1
ATOM 4193 N N . GLY B 1 153 ? -21.333 66.287 39.337 1.00 40.74 139 GLY B N 1
ATOM 4194 C CA . GLY B 1 153 ? -21.938 67.056 40.408 1.00 35.14 139 GLY B CA 1
ATOM 4195 C C . GLY B 1 153 ? -23.441 66.951 40.301 1.00 37.25 139 GLY B C 1
ATOM 4196 O O . GLY B 1 153 ? -23.968 66.199 39.477 1.00 31.41 139 GLY B O 1
ATOM 4197 N N . THR B 1 154 ? -24.139 67.717 41.133 1.00 28.66 140 THR B N 1
ATOM 4198 C CA . THR B 1 154 ? -25.591 67.711 41.144 1.00 35.09 140 THR B CA 1
ATOM 4199 C C . THR B 1 154 ? -26.212 67.972 39.775 1.00 30.71 140 THR B C 1
ATOM 4200 O O . THR B 1 154 ? -25.909 68.967 39.109 1.00 26.83 140 THR B O 1
ATOM 4204 N N . SER B 1 155 ? -27.087 67.063 39.371 1.00 26.86 141 SER B N 1
ATOM 4205 C CA . SER B 1 155 ? -27.886 67.227 38.170 1.00 27.79 141 SER B CA 1
ATOM 4206 C C . SER B 1 155 ? -27.111 67.128 36.857 1.00 25.08 141 SER B C 1
ATOM 4207 O O . SER B 1 155 ? -27.663 67.458 35.815 1.00 27.59 141 SER B O 1
ATOM 4210 N N . TYR B 1 156 ? -25.844 66.716 36.884 1.00 22.36 142 TYR B N 1
ATOM 4211 C CA . TYR B 1 156 ? -25.121 66.537 35.617 1.00 23.15 142 TYR B CA 1
ATOM 4212 C C . TYR B 1 156 ? -25.802 65.447 34.778 1.00 29.40 142 TYR B C 1
ATOM 4213 O O . TYR B 1 156 ? -26.030 64.338 35.283 1.00 27.66 142 TYR B O 1
ATOM 4222 N N . PRO B 1 157 ? -26.117 65.731 33.502 1.00 26.63 143 PRO B N 1
ATOM 4223 C CA . PRO B 1 157 ? -26.643 64.612 32.689 1.00 34.11 143 PRO B CA 1
ATOM 4224 C C . PRO B 1 157 ? -25.623 63.484 32.466 1.00 27.14 143 PRO B C 1
ATOM 4225 O O . PRO B 1 157 ? -24.397 63.702 32.466 1.00 20.64 143 PRO B O 1
ATOM 4229 N N . ALA B 1 158 ? -26.139 62.270 32.296 1.00 31.43 144 ALA B N 1
ATOM 4230 C CA . ALA B 1 158 ? -25.317 61.144 31.870 1.00 30.14 144 ALA B CA 1
ATOM 4231 C C . ALA B 1 158 ? -24.863 61.344 30.408 1.00 22.22 144 ALA B C 1
ATOM 4232 O O . ALA B 1 158 ? -25.314 62.276 29.735 1.00 25.15 144 ALA B O 1
ATOM 4234 N N . VAL B 1 159 ? -23.977 60.482 29.911 1.00 24.26 145 VAL B N 1
ATOM 4235 C CA . VAL B 1 159 ? -23.543 60.588 28.510 1.00 27.32 145 VAL B CA 1
ATOM 4236 C C . VAL B 1 159 ? -24.753 60.526 27.559 1.00 21.63 145 VAL B C 1
ATOM 4237 O O . VAL B 1 159 ? -25.675 59.732 27.767 1.00 26.06 145 VAL B O 1
ATOM 4241 N N . THR B 1 160 ? -24.744 61.363 26.525 1.00 20.06 146 THR B N 1
ATOM 4242 C CA . THR B 1 160 ? -25.796 61.388 25.514 1.00 19.24 146 THR B CA 1
ATOM 4243 C C . TH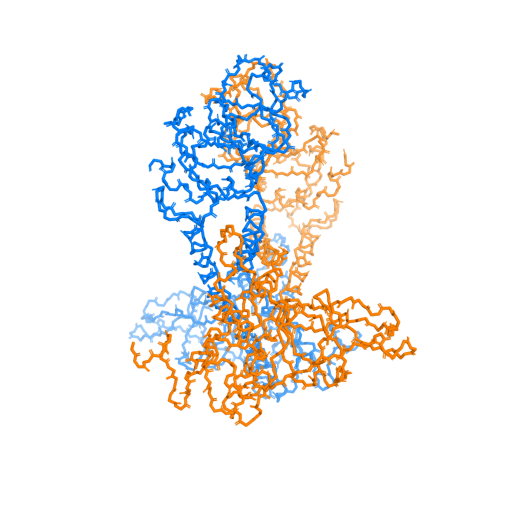R B 1 160 ? -25.272 60.824 24.187 1.00 22.78 146 THR B C 1
ATOM 4244 O O . THR B 1 160 ? -24.045 60.741 23.977 1.00 19.73 146 THR B O 1
ATOM 4248 N N . ASP B 1 161 ? -26.183 60.456 23.291 1.00 23.00 147 ASP B N 1
ATOM 4249 C CA . ASP B 1 161 ? -25.778 60.067 21.942 1.00 21.15 147 ASP B CA 1
ATOM 4250 C C . ASP B 1 161 ? -24.978 61.193 21.284 1.00 24.65 147 ASP B C 1
ATOM 4251 O O . ASP B 1 161 ? -23.964 60.947 20.651 1.00 18.71 147 ASP B O 1
ATOM 4256 N N . ASN B 1 162 ? -25.418 62.437 21.443 1.00 19.98 148 ASN B N 1
ATOM 4257 C CA . ASN B 1 162 ? -24.676 63.545 20.835 1.00 20.44 148 ASN B CA 1
ATOM 4258 C C . ASN B 1 162 ? -23.217 63.660 21.339 1.00 19.46 148 ASN B C 1
ATOM 4259 O O . ASN B 1 162 ? -22.312 63.996 20.563 1.00 23.07 148 ASN B O 1
ATOM 4264 N N . ASP B 1 163 ? -23.000 63.397 22.620 1.00 18.23 149 ASP B N 1
ATOM 4265 C CA . ASP B 1 163 ? -21.652 63.379 23.164 1.00 22.09 149 ASP B CA 1
ATOM 4266 C C . ASP B 1 163 ? -20.800 62.382 22.383 1.00 22.59 149 ASP B C 1
ATOM 4267 O O . ASP B 1 163 ? -19.652 62.636 22.108 1.00 19.23 149 ASP B O 1
ATOM 4272 N N . VAL B 1 164 ? -21.352 61.214 22.073 1.00 22.00 150 VAL B N 1
ATOM 4273 C CA . VAL B 1 164 ? -20.583 60.217 21.337 1.00 19.00 150 VAL B CA 1
ATOM 4274 C C . VAL B 1 164 ? -20.304 60.700 19.906 1.00 18.50 150 VAL B C 1
ATOM 4275 O O . VAL B 1 164 ? -19.172 60.632 19.425 1.00 18.31 150 VAL B O 1
ATOM 4279 N N . TYR B 1 165 ? -21.333 61.205 19.243 1.00 15.24 151 TYR B N 1
ATOM 4280 C CA . TYR B 1 165 ? -21.166 61.670 17.875 1.00 17.03 151 TYR B CA 1
ATOM 4281 C C . TYR B 1 165 ? -20.154 62.822 17.808 1.00 23.53 151 TYR B C 1
ATOM 4282 O O . TYR B 1 165 ? -19.563 63.079 16.754 1.00 19.77 151 TYR B O 1
ATOM 4291 N N . ASN B 1 166 ? -19.941 63.500 18.932 1.00 19.64 152 ASN B N 1
ATOM 4292 C CA . ASN B 1 166 ? -19.024 64.654 18.961 1.00 23.04 152 ASN B CA 1
ATOM 4293 C C . ASN B 1 166 ? -17.562 64.298 19.179 1.00 22.00 152 ASN B C 1
ATOM 4294 O O . ASN B 1 166 ? -16.684 65.143 19.015 1.00 23.04 152 ASN B O 1
ATOM 4299 N N . THR B 1 167 ? -17.274 63.049 19.523 1.00 19.88 153 THR B N 1
ATOM 4300 C CA . THR B 1 167 ? -15.891 62.677 19.765 1.00 22.90 153 THR B CA 1
ATOM 4301 C C . THR B 1 167 ? -15.054 62.809 18.493 1.00 26.18 153 THR B C 1
ATOM 4302 O O . THR B 1 167 ? -15.582 62.706 17.390 1.00 22.50 153 THR B O 1
ATOM 4306 N N . LEU B 1 168 ? -13.753 63.065 18.640 1.00 19.96 154 LEU B N 1
ATOM 4307 C CA . LEU B 1 168 ? -12.876 63.180 17.476 1.00 22.57 154 LEU B CA 1
ATOM 4308 C C . LEU B 1 168 ? -12.307 61.797 17.139 1.00 19.03 154 LEU B C 1
ATOM 4309 O O . LEU B 1 168 ? -11.966 61.054 18.033 1.00 20.34 154 LEU B O 1
ATOM 4314 N N . ILE B 1 169 ? -12.210 61.479 15.851 1.00 18.89 155 ILE B N 1
ATOM 4315 C CA . ILE B 1 169 ? -11.679 60.193 15.414 1.00 20.90 155 ILE B CA 1
ATOM 4316 C C . ILE B 1 169 ? -10.666 60.385 14.291 1.00 13.90 155 ILE B C 1
ATOM 4317 O O . ILE B 1 169 ? -10.809 61.291 13.477 1.00 20.85 155 ILE B O 1
ATOM 4322 N N . PRO B 1 170 ? -9.644 59.512 14.254 1.00 19.99 156 PRO B N 1
ATOM 4323 C CA . PRO B 1 170 ? -8.649 59.454 13.190 1.00 20.22 156 PRO B CA 1
ATOM 4324 C C . PRO B 1 170 ? -9.253 58.656 12.038 1.00 25.17 156 PRO B C 1
ATOM 4325 O O . PRO B 1 170 ? -9.723 57.542 12.258 1.00 20.51 156 PRO B O 1
ATOM 4329 N N . LEU B 1 171 ? -9.254 59.212 10.834 1.00 22.54 157 LEU B N 1
ATOM 4330 C CA . LEU B 1 171 ? -9.925 58.555 9.733 1.00 20.57 157 LEU B CA 1
ATOM 4331 C C . LEU B 1 171 ? -8.977 58.313 8.567 1.00 21.28 157 LEU B C 1
ATOM 4332 O O . LEU B 1 171 ? -8.692 59.246 7.807 1.00 21.90 157 LEU B O 1
ATOM 4337 N N . PRO B 1 172 ? -8.471 57.081 8.446 1.00 19.45 158 PRO B N 1
ATOM 4338 C CA . PRO B 1 172 ? -7.663 56.683 7.287 1.00 19.83 158 PRO B CA 1
ATOM 4339 C C . PRO B 1 172 ? -8.553 56.578 6.051 1.00 28.81 158 PRO B C 1
ATOM 4340 O O . PRO B 1 172 ? -9.771 56.563 6.176 1.00 19.78 158 PRO B O 1
ATOM 4344 N N . PRO B 1 173 ? -7.947 56.479 4.863 1.00 29.15 159 PRO B N 1
ATOM 4345 C CA . PRO B 1 173 ? -8.735 56.117 3.677 1.00 25.68 159 PRO B CA 1
ATOM 4346 C C . PRO B 1 173 ? -9.406 54.758 3.888 1.00 26.91 159 PRO B C 1
ATOM 4347 O O . PRO B 1 173 ? -8.923 53.940 4.672 1.00 21.51 159 PRO B O 1
ATOM 4351 N N . LEU B 1 174 ? -10.497 54.505 3.173 1.00 22.90 160 LEU B N 1
ATOM 4352 C CA . LEU B 1 174 ? -11.218 53.249 3.337 1.00 22.74 160 LEU B CA 1
ATOM 4353 C C . LEU B 1 174 ? -10.339 52.027 3.180 1.00 27.35 160 LEU B C 1
ATOM 4354 O O . LEU B 1 174 ? -10.492 51.051 3.917 1.00 22.24 160 LEU B O 1
ATOM 4359 N N . GLU B 1 175 ? -9.442 52.035 2.194 1.00 22.34 161 GLU B N 1
ATOM 4360 C CA . GLU B 1 175 ? -8.660 50.821 1.976 1.00 27.45 161 GLU B CA 1
ATOM 4361 C C . GLU B 1 175 ? -7.787 50.513 3.201 1.00 24.02 161 GLU B C 1
ATOM 4362 O O . GLU B 1 175 ? -7.600 49.351 3.575 1.00 19.93 161 GLU B O 1
ATOM 4368 N N . GLU B 1 176 ? -7.231 51.554 3.810 1.00 25.55 162 GLU B N 1
ATOM 4369 C CA . GLU B 1 176 ? -6.366 51.343 4.973 1.00 25.76 162 GLU B CA 1
ATOM 4370 C C . GLU B 1 176 ? -7.203 50.956 6.205 1.00 21.46 162 GLU B C 1
ATOM 4371 O O . GLU B 1 176 ? -6.763 50.182 7.044 1.00 23.67 162 GLU B O 1
ATOM 4377 N N . GLN B 1 177 ? -8.422 51.497 6.305 1.00 19.72 163 GLN B N 1
ATOM 4378 C CA . GLN B 1 177 ? -9.353 51.060 7.348 1.00 18.76 163 GLN B CA 1
ATOM 4379 C C . GLN B 1 177 ? -9.556 49.555 7.329 1.00 24.77 163 GLN B C 1
ATOM 4380 O O . GLN B 1 177 ? -9.559 48.910 8.375 1.00 19.94 163 GLN B O 1
ATOM 4386 N N . ARG B 1 178 ? -9.742 48.996 6.133 1.00 22.49 164 ARG B N 1
ATOM 4387 C CA . ARG B 1 178 ? -10.002 47.568 6.006 1.00 17.56 164 ARG B CA 1
ATOM 4388 C C . ARG B 1 178 ? -8.732 46.769 6.359 1.00 18.24 164 ARG B C 1
ATOM 4389 O O . ARG B 1 178 ? -8.793 45.743 7.021 1.00 19.11 164 ARG B O 1
ATOM 4397 N N . ARG B 1 179 ? -7.576 47.288 5.977 1.00 21.17 165 ARG B N 1
ATOM 4398 C CA . ARG B 1 179 ? -6.327 46.620 6.343 1.00 20.42 165 ARG B CA 1
ATOM 4399 C C . ARG B 1 179 ? -6.130 46.617 7.865 1.00 20.72 165 ARG B C 1
ATOM 4400 O O . ARG B 1 179 ? -5.760 45.608 8.451 1.00 24.95 165 ARG B O 1
ATOM 4408 N N . ILE B 1 180 ? -6.391 47.759 8.507 1.00 19.53 166 ILE B N 1
ATOM 4409 C CA . ILE B 1 180 ? -6.231 47.841 9.954 1.00 21.83 166 ILE B CA 1
ATOM 4410 C C . ILE B 1 180 ? -7.189 46.864 10.641 1.00 25.15 166 ILE B C 1
ATOM 4411 O O . ILE B 1 180 ? -6.824 46.149 11.580 1.00 22.56 166 ILE B O 1
ATOM 4416 N N . VAL B 1 181 ? -8.433 46.823 10.172 1.00 21.80 167 VAL B N 1
ATOM 4417 C CA . VAL B 1 181 ? -9.384 45.890 10.744 1.00 15.86 167 VAL B CA 1
ATOM 4418 C C . VAL B 1 181 ? -8.837 44.453 10.664 1.00 18.78 167 VAL B C 1
ATOM 4419 O O . VAL B 1 181 ? -8.898 43.675 11.646 1.00 22.06 167 VAL B O 1
ATOM 4423 N N . ALA B 1 182 ? -8.283 44.086 9.512 1.00 23.00 168 ALA B N 1
ATOM 4424 C CA . ALA B 1 182 ? -7.765 42.710 9.372 1.00 22.17 168 ALA B CA 1
ATOM 4425 C C . ALA B 1 182 ? -6.637 42.442 10.395 1.00 20.15 168 ALA B C 1
ATOM 4426 O O . ALA B 1 182 ? -6.599 41.388 11.047 1.00 21.55 168 ALA B O 1
ATOM 4428 N N . LYS B 1 183 ? -5.735 43.414 10.543 1.00 24.24 169 LYS B N 1
ATOM 4429 C CA . LYS B 1 183 ? -4.577 43.248 11.432 1.00 28.52 169 LYS B CA 1
ATOM 4430 C C . LYS B 1 183 ? -5.009 43.117 12.877 1.00 24.94 169 LYS B C 1
ATOM 4431 O O . LYS B 1 183 ? -4.500 42.265 13.620 1.00 21.00 169 LYS B O 1
ATOM 4437 N N . VAL B 1 184 ? -5.935 43.983 13.294 1.00 19.93 170 VAL B N 1
ATOM 4438 C CA . VAL B 1 184 ? -6.407 43.968 14.672 1.00 17.25 170 VAL B CA 1
ATOM 4439 C C . VAL B 1 184 ? -7.079 42.632 14.982 1.00 21.53 170 VAL B C 1
ATOM 4440 O O . VAL B 1 184 ? -6.842 42.019 16.033 1.00 20.82 170 VAL B O 1
ATOM 4444 N N . GLU B 1 185 ? -7.931 42.177 14.073 1.00 18.81 171 GLU B N 1
ATOM 4445 C CA . GLU B 1 185 ? -8.612 40.924 14.307 1.00 21.10 171 GLU B CA 1
ATOM 4446 C C . GLU B 1 185 ? -7.662 39.714 14.343 1.00 21.80 171 GLU B C 1
ATOM 4447 O O . GLU B 1 185 ? -7.808 38.840 15.202 1.00 21.18 171 GLU B O 1
ATOM 4453 N N . ALA B 1 186 ? -6.664 39.699 13.472 1.00 26.59 172 ALA B N 1
ATOM 4454 C CA . ALA B 1 186 ? -5.655 38.636 13.503 1.00 23.13 172 ALA B CA 1
ATOM 4455 C C . ALA B 1 186 ? -4.841 38.661 14.813 1.00 22.83 172 ALA B C 1
ATOM 4456 O O . ALA B 1 186 ? -4.583 37.629 15.401 1.00 25.77 172 ALA B O 1
ATOM 4458 N N . LEU B 1 187 ? -4.444 39.851 15.255 1.00 26.78 173 LEU B N 1
ATOM 4459 C CA . LEU B 1 187 ? -3.636 39.991 16.467 1.00 25.03 173 LEU B CA 1
ATOM 4460 C C . LEU B 1 187 ? -4.424 39.547 17.692 1.00 26.72 173 LEU B C 1
ATOM 4461 O O . LEU B 1 187 ? -3.880 38.914 18.594 1.00 21.75 173 LEU B O 1
ATOM 4466 N N . MET B 1 188 ? -5.721 39.852 17.723 1.00 21.75 174 MET B N 1
ATOM 4467 C CA . MET B 1 188 ? -6.562 39.382 18.820 0.99 23.09 174 MET B CA 1
ATOM 4468 C C . MET B 1 188 ? -6.691 37.848 18.827 1.00 20.42 174 MET B C 1
ATOM 4469 O O . MET B 1 188 ? -6.693 37.200 19.891 1.00 19.05 174 MET B O 1
ATOM 4474 N N . GLU B 1 189 ? -6.832 37.255 17.647 1.00 19.08 175 GLU B N 1
ATOM 4475 C CA . GLU B 1 189 ? -6.951 35.788 17.593 1.00 20.65 175 GLU B CA 1
ATOM 4476 C C . GLU B 1 189 ? -5.628 35.146 18.066 1.00 25.45 175 GLU B C 1
ATOM 4477 O O . GLU B 1 189 ? -5.631 34.093 18.708 1.00 23.05 175 GLU B O 1
ATOM 4483 N N . ARG B 1 190 ? -4.499 35.782 17.758 1.00 23.76 176 ARG B N 1
ATOM 4484 C CA . ARG B 1 190 ? -3.210 35.287 18.253 1.00 21.14 176 ARG B CA 1
ATOM 4485 C C . ARG B 1 190 ? -3.177 35.284 19.773 1.00 19.25 176 ARG B C 1
ATOM 4486 O O . ARG B 1 190 ? -2.671 34.352 20.396 1.00 21.63 176 ARG B O 1
ATOM 4494 N N . VAL B 1 191 ? -3.708 36.340 20.379 1.00 21.55 177 VAL B N 1
ATOM 4495 C CA . VAL B 1 191 ? -3.805 36.379 21.825 1.00 19.49 177 VAL B CA 1
ATOM 4496 C C . VAL B 1 191 ? -4.566 35.177 22.374 1.00 21.86 177 VAL B C 1
ATOM 4497 O O . VAL B 1 191 ? -4.101 34.528 23.316 1.00 22.19 177 VAL B O 1
ATOM 4501 N N . ARG B 1 192 ? -5.736 34.881 21.802 1.00 24.17 178 ARG B N 1
ATOM 4502 C CA . ARG B 1 192 ? -6.550 33.751 22.271 1.00 17.22 178 ARG B CA 1
ATOM 4503 C C . ARG B 1 192 ? -5.841 32.411 22.057 1.00 21.66 178 ARG B C 1
ATOM 4504 O O . ARG B 1 192 ? -5.919 31.505 22.899 1.00 24.56 178 ARG B O 1
ATOM 4512 N N . GLU B 1 193 ? -5.188 32.278 20.914 1.00 19.02 179 GLU B N 1
ATOM 4513 C CA . GLU B 1 193 ? -4.394 31.087 20.602 1.00 20.37 179 GLU B CA 1
ATOM 4514 C C . GLU B 1 193 ? -3.352 30.817 21.668 1.00 23.18 179 GLU B C 1
ATOM 4515 O O . GLU B 1 193 ? -3.129 29.690 22.083 1.00 22.17 179 GLU B O 1
ATOM 4521 N N . VAL B 1 194 ? -2.633 31.868 22.028 1.00 22.11 180 VAL B N 1
ATOM 4522 C CA . VAL B 1 194 ? -1.556 31.749 22.994 1.00 21.52 180 VAL B CA 1
ATOM 4523 C C . VAL B 1 194 ? -2.138 31.415 24.350 1.00 25.79 180 VAL B C 1
ATOM 4524 O O . VAL B 1 194 ? -1.609 30.556 25.045 1.00 22.21 180 VAL B O 1
ATOM 4528 N N . ARG B 1 195 ? -3.255 32.038 24.733 1.00 22.43 181 ARG B N 1
ATOM 4529 C CA . ARG B 1 195 ? -3.916 31.642 26.000 1.00 25.95 181 ARG B CA 1
ATOM 4530 C C . ARG B 1 195 ? -4.273 30.167 26.060 1.00 21.73 181 ARG B C 1
ATOM 4531 O O . ARG B 1 195 ? -4.063 29.491 27.088 1.00 29.17 181 ARG B O 1
ATOM 4539 N N . ARG B 1 196 ? -4.859 29.679 24.979 1.00 28.27 182 ARG B N 1
ATOM 4540 C CA . ARG B 1 196 ? -5.201 28.267 24.843 1.00 24.69 182 ARG B CA 1
ATOM 4541 C C . ARG B 1 196 ? -3.965 27.399 24.945 1.00 31.24 182 ARG B C 1
ATOM 4542 O O . ARG B 1 196 ? -3.973 26.336 25.562 1.00 26.64 182 ARG B O 1
ATOM 4550 N N . LEU B 1 197 ? -2.888 27.837 24.313 1.00 22.98 183 LEU B N 1
ATOM 4551 C CA . LEU B 1 197 ? -1.687 27.018 24.328 1.00 20.31 183 LEU B CA 1
ATOM 4552 C C . LEU B 1 197 ? -1.177 26.939 25.759 1.00 26.59 183 LEU B C 1
ATOM 4553 O O . LEU B 1 197 ? -0.719 25.892 26.217 1.00 21.61 183 LEU B O 1
ATOM 4558 N N . ARG B 1 198 ? -1.236 28.060 26.465 1.00 21.87 184 ARG B N 1
ATOM 4559 C CA . ARG B 1 198 ? -0.733 28.084 27.841 1.00 21.53 184 ARG B CA 1
ATOM 4560 C C . ARG B 1 198 ? -1.560 27.161 28.730 1.00 27.19 184 ARG B C 1
ATOM 4561 O O . ARG B 1 198 ? -1.032 26.484 29.621 1.00 28.23 184 ARG B O 1
ATOM 4569 N N . ALA B 1 199 ? -2.862 27.101 28.481 1.00 30.80 185 ALA B N 1
ATOM 4570 C CA . ALA B 1 199 ? -3.705 26.206 29.271 1.00 34.32 185 ALA B CA 1
ATOM 4571 C C . ALA B 1 199 ? -3.289 24.753 29.057 1.00 32.83 185 ALA B C 1
ATOM 4572 O O . ALA B 1 199 ? -3.261 23.931 29.996 1.00 32.31 185 ALA B O 1
ATOM 4574 N N . GLU B 1 200 ? -2.968 24.425 27.812 1.00 29.91 186 GLU B N 1
ATOM 4575 C CA . GLU B 1 200 ? -2.524 23.088 27.501 1.00 27.63 186 GLU B CA 1
ATOM 4576 C C . GLU B 1 200 ? -1.182 22.809 28.181 1.00 24.37 186 GLU B C 1
ATOM 4577 O O . GLU B 1 200 ? -0.963 21.709 28.688 1.00 31.59 186 GLU B O 1
ATOM 4583 N N . ALA B 1 201 ? -0.281 23.789 28.181 1.00 22.29 187 ALA B N 1
ATOM 4584 C CA . ALA B 1 201 ? 1.045 23.540 28.761 1.00 25.12 187 ALA B CA 1
ATOM 4585 C C . ALA B 1 201 ? 0.927 23.300 30.274 1.00 26.73 187 ALA B C 1
ATOM 4586 O O . ALA B 1 201 ? 1.602 22.436 30.845 1.00 28.14 187 ALA B O 1
ATOM 4588 N N . GLN B 1 202 ? 0.076 24.097 30.920 1.00 31.05 188 GLN B N 1
ATOM 4589 C CA . GLN B 1 202 ? -0.179 23.960 32.356 1.00 36.56 188 GLN B CA 1
ATOM 4590 C C . GLN B 1 202 ? -0.598 22.528 32.720 1.00 32.73 188 GLN B C 1
ATOM 4591 O O . GLN B 1 202 ? -0.048 21.923 33.642 1.00 35.87 188 GLN B O 1
ATOM 4597 N N . LYS B 1 203 ? -1.530 21.967 31.958 1.00 31.38 189 LYS B N 1
ATOM 4598 C CA . LYS B 1 203 ? -1.981 20.601 32.175 1.00 41.48 189 LYS B CA 1
ATOM 4599 C C . LYS B 1 203 ? -0.874 19.572 31.925 1.00 43.62 189 LYS B C 1
ATOM 4600 O O . LYS B 1 203 ? -0.721 18.594 32.672 1.00 28.48 189 LYS B O 1
ATOM 4606 N N . ASP B 1 204 ? -0.105 19.787 30.867 1.00 24.98 190 ASP B N 1
ATOM 4607 C CA . ASP B 1 204 ? 0.942 18.845 30.482 1.00 25.25 190 ASP B CA 1
ATOM 4608 C C . ASP B 1 204 ? 2.101 18.896 31.460 1.00 29.70 190 ASP B C 1
ATOM 4609 O O . ASP B 1 204 ? 2.757 17.885 31.728 1.00 33.83 190 ASP B O 1
ATOM 4614 N N . THR B 1 205 ? 2.342 20.076 31.994 1.00 26.66 191 THR B N 1
ATOM 4615 C CA . THR B 1 205 ? 3.463 20.274 32.887 1.00 29.50 191 THR B CA 1
ATOM 4616 C C . THR B 1 205 ? 3.097 19.690 34.260 1.00 39.74 191 THR B C 1
ATOM 4617 O O . THR B 1 205 ? 3.904 18.989 34.857 1.00 29.44 191 THR B O 1
ATOM 4621 N N . GLU B 1 206 ? 1.872 19.944 34.724 1.00 27.52 192 GLU B N 1
ATOM 4622 C CA . GLU B 1 206 ? 1.360 19.300 35.931 1.00 37.48 192 GLU B CA 1
ATOM 4623 C C . GLU B 1 206 ? 1.446 17.780 35.820 1.00 38.49 192 GLU B C 1
ATOM 4624 O O . GLU B 1 206 ? 1.811 17.096 36.775 1.00 38.50 192 GLU B O 1
ATOM 4630 N N . LEU B 1 207 ? 1.140 17.253 34.646 1.00 35.15 193 LEU B N 1
ATOM 4631 C CA . LEU B 1 207 ? 1.211 15.822 34.435 1.00 36.28 193 LEU B CA 1
ATOM 4632 C C . LEU B 1 207 ? 2.651 15.326 34.549 1.00 48.16 193 LEU B C 1
ATOM 4633 O O . LEU B 1 207 ? 2.912 14.282 35.145 1.00 34.97 193 LEU B O 1
ATOM 4638 N N . LEU B 1 208 ? 3.580 16.082 33.977 1.00 30.60 194 LEU B N 1
ATOM 4639 C CA . LEU B 1 208 ? 4.996 15.742 34.043 1.00 30.13 194 LEU B CA 1
ATOM 4640 C C . LEU B 1 208 ? 5.462 15.613 35.504 1.00 33.59 194 LEU B C 1
ATOM 4641 O O . LEU B 1 208 ? 6.246 14.722 35.856 1.00 27.89 194 LEU B O 1
ATOM 4646 N N . MET B 1 209 ? 5.008 16.540 36.333 1.00 30.81 195 MET B N 1
ATOM 4647 C CA . MET B 1 209 ? 5.422 16.591 37.726 1.00 30.12 195 MET B CA 1
ATOM 4648 C C . MET B 1 209 ? 4.917 15.371 38.480 1.00 31.48 195 MET B C 1
ATOM 4649 O O . MET B 1 209 ? 5.667 14.714 39.193 1.00 28.08 195 MET B O 1
ATOM 4654 N N . GLN B 1 210 ? 3.630 15.092 38.329 1.00 33.00 196 GLN B N 1
ATOM 4655 C CA . GLN B 1 210 ? 3.014 13.936 38.975 1.00 40.93 196 GLN B CA 1
ATOM 4656 C C . GLN B 1 210 ? 3.664 12.640 38.524 1.00 37.06 196 GLN B C 1
ATOM 4657 O O . GLN B 1 210 ? 3.931 11.739 39.327 1.00 30.73 196 GLN B O 1
ATOM 4663 N N . THR B 1 211 ? 3.929 12.551 37.231 1.00 27.17 197 THR B N 1
ATOM 4664 C CA . THR B 1 211 ? 4.558 11.377 36.658 1.00 30.41 197 THR B CA 1
ATOM 4665 C C . THR B 1 211 ? 5.954 11.166 37.234 1.00 30.66 197 THR B C 1
ATOM 4666 O O . THR B 1 211 ? 6.349 10.035 37.563 1.00 29.50 197 THR B O 1
ATOM 4670 N N . ALA B 1 212 ? 6.710 12.251 37.358 1.00 29.58 198 ALA B N 1
ATOM 4671 C CA . ALA B 1 212 ? 8.069 12.149 37.901 1.00 31.52 198 ALA B CA 1
ATOM 4672 C C . ALA B 1 212 ? 8.046 11.733 39.384 1.00 27.19 198 ALA B C 1
ATOM 4673 O O . ALA B 1 212 ? 8.820 10.883 39.809 1.00 30.74 198 ALA B O 1
ATOM 4675 N N . LEU B 1 213 ? 7.149 12.324 40.160 1.00 26.27 199 LEU B N 1
ATOM 4676 C CA . LEU B 1 213 ? 7.078 12.001 41.579 1.00 26.81 199 LEU B CA 1
ATOM 4677 C C . LEU B 1 213 ? 6.720 10.521 41.755 1.00 26.24 199 LEU B C 1
ATOM 4678 O O . LEU B 1 213 ? 7.330 9.812 42.554 1.00 31.71 199 LEU B O 1
ATOM 4683 N N . ALA B 1 214 ? 5.716 10.075 41.008 1.00 29.46 200 ALA B N 1
ATOM 4684 C CA . ALA B 1 214 ? 5.287 8.676 41.017 1.00 36.05 200 ALA B CA 1
ATOM 4685 C C . ALA B 1 214 ? 6.428 7.705 40.738 1.00 33.94 200 ALA B C 1
ATOM 4686 O O . ALA B 1 214 ? 6.498 6.628 41.345 1.00 39.64 200 ALA B O 1
ATOM 4688 N N . GLU B 1 215 ? 7.321 8.073 39.831 1.00 31.09 201 GLU B N 1
ATOM 4689 C CA . GLU B 1 215 ? 8.443 7.204 39.503 1.00 32.32 201 GLU B CA 1
ATOM 4690 C C . GLU B 1 215 ? 9.456 7.148 40.624 1.00 35.84 201 GLU B C 1
ATOM 4691 O O . GLU B 1 215 ? 9.889 6.069 41.027 1.00 39.94 201 GLU B O 1
ATOM 4697 N N . VAL B 1 216 ? 9.847 8.305 41.139 1.00 28.80 202 VAL B N 1
ATOM 4698 C CA . VAL B 1 216 ? 10.908 8.320 42.139 1.00 28.51 202 VAL B CA 1
ATOM 4699 C C . VAL B 1 216 ? 10.408 7.899 43.524 1.00 27.98 202 VAL B C 1
ATOM 4700 O O . VAL B 1 216 ? 11.214 7.542 44.395 1.00 35.87 202 VAL B O 1
ATOM 4704 N N . PHE B 1 217 ? 9.094 7.958 43.743 1.00 27.67 203 PHE B N 1
ATOM 4705 C CA . PHE B 1 217 ? 8.528 7.646 45.064 1.00 30.28 203 PHE B CA 1
ATOM 4706 C C . PHE B 1 217 ? 7.514 6.495 44.995 1.00 27.39 203 PHE B C 1
ATOM 4707 O O . PHE B 1 217 ? 6.327 6.683 45.257 1.00 31.85 203 PHE B O 1
ATOM 4715 N N . PRO B 1 218 ? 7.984 5.298 44.637 1.00 28.72 204 PRO B N 1
ATOM 4716 C CA . PRO B 1 218 ? 7.075 4.153 44.574 1.00 40.60 204 PRO B CA 1
ATOM 4717 C C . PRO B 1 218 ? 6.634 3.739 45.985 1.00 50.53 204 PRO B C 1
ATOM 4718 O O . PRO B 1 218 ? 7.090 4.321 46.982 1.00 34.09 204 PRO B O 1
ATOM 4722 N N . HIS B 1 219 ? 5.752 2.747 46.061 1.00 37.87 205 HIS B N 1
ATOM 4723 C CA . HIS B 1 219 ? 5.197 2.295 47.328 1.00 41.54 205 HIS B CA 1
ATOM 4724 C C . HIS B 1 219 ? 6.248 1.488 48.103 1.00 33.48 205 HIS B C 1
ATOM 4725 O O . HIS B 1 219 ? 7.092 0.826 47.499 1.00 31.40 205 HIS B O 1
ATOM 4732 N N . PRO B 1 220 ? 6.216 1.560 49.449 1.00 40.69 206 PRO B N 1
ATOM 4733 C CA . PRO B 1 220 ? 7.233 0.842 50.227 1.00 43.76 206 PRO B CA 1
ATOM 4734 C C . PRO B 1 220 ? 7.318 -0.625 49.818 1.00 35.28 206 PRO B C 1
ATOM 4735 O O . PRO B 1 220 ? 6.291 -1.291 49.654 1.00 34.49 206 PRO B O 1
ATOM 4739 N N . GLY B 1 221 ? 8.537 -1.113 49.626 1.00 31.53 207 GLY B N 1
ATOM 4740 C CA . GLY B 1 221 ? 8.734 -2.479 49.189 1.00 34.99 207 GLY B CA 1
ATOM 4741 C C . GLY B 1 221 ? 9.035 -2.602 47.707 1.00 38.14 207 GLY B C 1
ATOM 4742 O O . GLY B 1 221 ? 9.670 -3.566 47.278 1.00 40.26 207 GLY B O 1
ATOM 4743 N N . ALA B 1 222 ? 8.588 -1.623 46.922 1.00 41.80 208 ALA B N 1
ATOM 4744 C CA . ALA B 1 222 ? 8.814 -1.666 45.480 1.00 32.83 208 ALA B CA 1
ATOM 4745 C C . ALA B 1 222 ? 10.291 -1.545 45.159 1.00 41.08 208 ALA B C 1
ATOM 4746 O O . ALA B 1 222 ? 11.079 -1.073 45.986 1.00 36.13 208 ALA B O 1
ATOM 4748 N N . ASP B 1 223 ? 10.656 -2.000 43.961 1.00 31.48 209 ASP B N 1
ATOM 4749 C CA . ASP B 1 223 ? 12.023 -1.937 43.452 1.00 42.68 209 ASP B CA 1
ATOM 4750 C C . ASP B 1 223 ? 12.621 -0.551 43.557 1.00 35.59 209 ASP B C 1
ATOM 4751 O O . ASP B 1 223 ? 11.983 0.433 43.194 1.00 42.37 209 ASP B O 1
ATOM 4756 N N . LEU B 1 224 ? 13.857 -0.499 44.032 1.00 34.70 210 LEU B N 1
ATOM 4757 C CA . LEU B 1 224 ? 14.629 0.721 44.037 1.00 41.47 210 LEU B CA 1
ATOM 4758 C C . LEU B 1 224 ? 15.932 0.338 43.368 1.00 45.12 210 LEU B C 1
ATOM 4759 O O . LEU B 1 224 ? 16.359 -0.816 43.463 1.00 39.29 210 LEU B O 1
ATOM 4764 N N . PRO B 1 225 ? 16.565 1.289 42.663 1.00 32.20 211 PRO B N 1
ATOM 4765 C CA . PRO B 1 225 ? 17.879 0.957 42.116 1.00 28.22 211 PRO B CA 1
ATOM 4766 C C . PRO B 1 225 ? 18.788 0.426 43.220 1.00 38.01 211 PRO B C 1
ATOM 4767 O O . PRO B 1 225 ? 18.632 0.834 44.372 1.00 36.16 211 PRO B O 1
ATOM 4771 N N . PRO B 1 226 ? 19.727 -0.461 42.873 1.00 31.76 212 PRO B N 1
ATOM 4772 C CA . PRO B 1 226 ? 20.732 -0.954 43.828 1.00 36.73 212 PRO B CA 1
ATOM 4773 C C . PRO B 1 226 ? 21.467 0.192 44.523 1.00 45.99 212 PRO B C 1
ATOM 4774 O O . PRO B 1 226 ? 21.914 1.149 43.874 1.00 29.72 212 PRO B O 1
ATOM 4778 N N . GLY B 1 227 ? 21.613 0.087 45.838 1.00 28.04 213 GLY B N 1
ATOM 4779 C CA . GLY B 1 227 ? 22.278 1.135 46.589 1.00 33.86 213 GLY B CA 1
ATOM 4780 C C . GLY B 1 227 ? 21.288 2.048 47.287 1.00 36.75 213 GLY B C 1
ATOM 4781 O O . GLY B 1 227 ? 21.633 2.678 48.295 1.00 33.19 213 GLY B O 1
ATOM 4782 N N . TRP B 1 228 ? 20.061 2.114 46.768 1.00 30.39 214 TRP B N 1
ATOM 4783 C CA . TRP B 1 228 ? 18.964 2.753 47.490 1.00 33.62 214 TRP B CA 1
ATOM 4784 C C . TRP B 1 228 ? 18.446 1.785 48.542 1.00 40.39 214 TRP B C 1
ATOM 4785 O O . TRP B 1 228 ? 18.396 0.569 48.317 1.00 35.87 214 TRP B O 1
ATOM 4796 N N . ARG B 1 229 ? 18.011 2.313 49.679 1.00 23.94 215 ARG B N 1
ATOM 4797 C CA . ARG B 1 229 ? 17.428 1.447 50.704 1.00 34.89 215 ARG B CA 1
ATOM 4798 C C . ARG B 1 229 ? 16.079 1.975 51.118 1.00 30.44 215 ARG B C 1
ATOM 4799 O O . ARG B 1 229 ? 15.874 3.199 51.206 1.00 31.75 215 ARG B O 1
ATOM 4807 N N . TRP B 1 230 ? 15.148 1.082 51.397 1.00 27.05 216 TRP B N 1
ATOM 4808 C CA . TRP B 1 230 ? 13.963 1.505 52.110 1.00 29.92 216 TRP B CA 1
ATOM 4809 C C . TRP B 1 230 ? 14.318 1.715 53.584 1.00 42.08 216 TRP B C 1
ATOM 4810 O O . TRP B 1 230 ? 14.886 0.814 54.216 1.00 29.59 216 TRP B O 1
ATOM 4821 N N . VAL B 1 231 ? 14.016 2.901 54.126 1.00 30.65 217 VAL B N 1
ATOM 4822 C CA . VAL B 1 231 ? 14.285 3.180 55.538 1.00 27.52 217 VAL B CA 1
ATOM 4823 C C . VAL B 1 231 ? 13.028 3.726 56.207 1.00 33.13 217 VAL B C 1
ATOM 4824 O O . VAL B 1 231 ? 12.103 4.168 55.532 1.00 29.59 217 VAL B O 1
ATOM 4828 N N . ARG B 1 232 ? 12.985 3.671 57.534 1.00 24.83 218 ARG B N 1
ATOM 4829 C CA . ARG B 1 232 ? 11.936 4.353 58.286 1.00 24.67 218 ARG B CA 1
ATOM 4830 C C . ARG B 1 232 ? 12.402 5.811 58.488 1.00 21.92 218 ARG B C 1
ATOM 4831 O O . ARG B 1 232 ? 13.581 6.066 58.744 1.00 29.26 218 ARG B O 1
ATOM 4839 N N . LEU B 1 233 ? 11.494 6.764 58.322 1.00 25.61 219 LEU B N 1
ATOM 4840 C CA . LEU B 1 233 ? 11.882 8.172 58.444 1.00 22.76 219 LEU B CA 1
ATOM 4841 C C . LEU B 1 233 ? 12.609 8.407 59.778 1.00 23.64 219 LEU B C 1
ATOM 4842 O O . LEU B 1 233 ? 13.608 9.132 59.852 1.00 25.79 219 LEU B O 1
ATOM 4847 N N . GLY B 1 234 ? 12.141 7.739 60.825 1.00 29.10 220 GLY B N 1
ATOM 4848 C CA . GLY B 1 234 ? 12.759 7.880 62.128 1.00 25.02 220 GLY B CA 1
ATOM 4849 C C . GLY B 1 234 ? 14.235 7.560 62.150 1.00 30.26 220 GLY B C 1
ATOM 4850 O O . GLY B 1 234 ? 14.959 8.114 62.964 1.00 27.89 220 GLY B O 1
ATOM 4851 N N . GLU B 1 235 ? 14.692 6.661 61.279 1.00 24.17 221 GLU B N 1
ATOM 4852 C CA . GLU B 1 235 ? 16.125 6.310 61.248 1.00 19.44 221 GLU B CA 1
ATOM 4853 C C . GLU B 1 235 ? 17.008 7.416 60.755 1.00 30.85 221 GLU B C 1
ATOM 4854 O O . GLU B 1 235 ? 18.191 7.437 61.075 1.00 27.83 221 GLU B O 1
ATOM 4860 N N . VAL B 1 236 ? 16.463 8.276 59.889 1.00 22.24 222 VAL B N 1
ATOM 4861 C CA . VAL B 1 236 ? 17.295 9.229 59.162 1.00 22.81 222 VAL B CA 1
ATOM 4862 C C . VAL B 1 236 ? 16.795 10.671 59.391 1.00 25.58 222 VAL B C 1
ATOM 4863 O O . VAL B 1 236 ? 17.194 11.598 58.693 1.00 25.34 222 VAL B O 1
ATOM 4867 N N . CYS B 1 237 ? 15.950 10.854 60.397 1.00 25.02 223 CYS B N 1
ATOM 4868 C CA 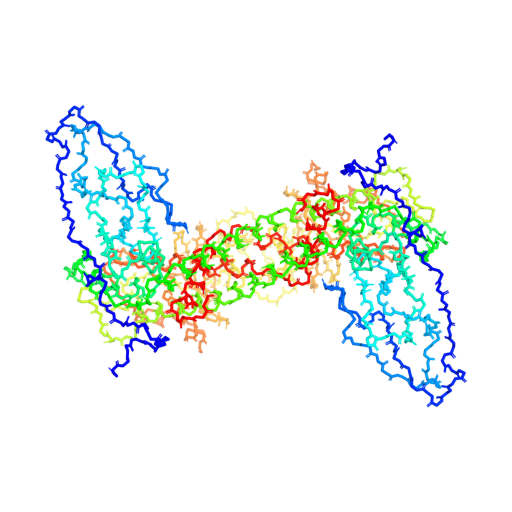. CYS B 1 237 ? 15.381 12.182 60.634 1.00 23.16 223 CYS B CA 1
ATOM 4869 C C . CYS B 1 237 ? 15.002 12.296 62.116 1.00 31.75 223 CYS B C 1
ATOM 4870 O O . CYS B 1 237 ? 14.416 11.363 62.688 1.00 30.24 223 CYS B O 1
ATOM 4873 N N . ASP B 1 238 ? 15.381 13.401 62.753 1.00 30.49 224 ASP B N 1
ATOM 4874 C CA . ASP B 1 238 ? 14.941 13.662 64.126 1.00 30.14 224 ASP B CA 1
ATOM 4875 C C . ASP B 1 238 ? 13.570 14.334 64.120 1.00 43.52 224 ASP B C 1
ATOM 4876 O O . ASP B 1 238 ? 13.233 15.093 63.201 1.00 36.76 224 ASP B O 1
ATOM 4881 N N . ILE B 1 239 ? 12.765 14.048 65.133 1.00 28.89 225 ILE B N 1
ATOM 4882 C CA . ILE B 1 239 ? 11.382 14.498 65.117 1.00 29.39 225 ILE B CA 1
ATOM 4883 C C . ILE B 1 239 ? 11.011 15.156 66.434 1.00 45.99 225 ILE B C 1
ATOM 4884 O O . ILE B 1 239 ? 11.142 14.549 67.491 1.00 40.19 225 ILE B O 1
ATOM 4889 N N . ILE B 1 240 ? 10.572 16.408 66.350 1.00 34.51 226 ILE B N 1
ATOM 4890 C CA . ILE B 1 240 ? 10.247 17.229 67.512 1.00 36.61 226 ILE B CA 1
ATOM 4891 C C . ILE B 1 240 ? 8.754 17.548 67.488 1.00 45.32 226 ILE B C 1
ATOM 4892 O O . ILE B 1 240 ? 8.278 18.203 66.563 1.00 39.69 226 ILE B O 1
ATOM 4897 N N . MET B 1 241 ? 7.997 17.075 68.473 1.00 40.17 227 MET B N 1
ATOM 4898 C CA . MET B 1 241 ? 6.567 17.401 68.495 1.00 37.94 227 MET B CA 1
ATOM 4899 C C . MET B 1 241 ? 6.352 18.744 69.183 1.00 39.77 227 MET B C 1
ATOM 4900 O O . MET B 1 241 ? 6.894 18.992 70.260 1.00 34.19 227 MET B O 1
ATOM 4905 N N . GLY B 1 242 ? 5.591 19.623 68.539 1.00 42.26 228 GLY B N 1
ATOM 4906 C CA . GLY B 1 242 ? 5.275 20.908 69.128 1.00 40.24 228 GLY B CA 1
ATOM 4907 C C . GLY B 1 242 ? 4.454 20.704 70.388 1.00 44.67 228 GLY B C 1
ATOM 4908 O O . GLY B 1 242 ? 3.794 19.673 70.550 1.00 42.94 228 GLY B O 1
ATOM 4909 N N . GLN B 1 243 ? 4.497 21.690 71.275 1.00 44.78 229 GLN B N 1
ATOM 4910 C CA . GLN B 1 243 ? 3.843 21.586 72.568 1.00 63.67 229 GLN B CA 1
ATOM 4911 C C . GLN B 1 243 ? 3.319 22.961 72.956 1.00 62.97 229 GLN B C 1
ATOM 4912 O O . GLN B 1 243 ? 4.022 23.962 72.791 1.00 60.05 229 GLN B O 1
ATOM 4918 N N . SER B 1 244 ? 2.095 23.012 73.479 1.00 72.30 230 SER B N 1
ATOM 4919 C CA . SER B 1 244 ? 1.517 24.276 73.929 1.00 61.42 230 SER B CA 1
ATOM 4920 C C . SER B 1 244 ? 2.300 24.813 75.117 1.00 66.90 230 SER B C 1
ATOM 4921 O O . SER B 1 244 ? 2.408 24.142 76.144 1.00 65.40 230 SER B O 1
ATOM 4924 N N . PRO B 1 245 ? 2.864 26.020 74.983 1.00 58.49 231 PRO B N 1
ATOM 4925 C CA . PRO B 1 245 ? 3.585 26.585 76.125 1.00 58.55 231 PRO B CA 1
ATOM 4926 C C . PRO B 1 245 ? 2.608 26.953 77.239 1.00 69.96 231 PRO B C 1
ATOM 4927 O O . PRO B 1 245 ? 1.390 26.867 77.042 1.00 68.69 231 PRO B O 1
ATOM 4931 N N . PRO B 1 246 ? 3.129 27.353 78.406 1.00 72.22 232 PRO B N 1
ATOM 4932 C CA . PRO B 1 246 ? 2.208 27.800 79.448 1.00 72.28 232 PRO B CA 1
ATOM 4933 C C . PRO B 1 246 ? 1.492 29.057 78.966 1.00 78.96 232 PRO B C 1
ATOM 4934 O O . PRO B 1 246 ? 2.150 30.031 78.583 1.00 57.13 232 PRO B O 1
ATOM 4938 N N . SER B 1 247 ? 0.164 29.017 78.958 1.00 64.90 233 SER B N 1
ATOM 4939 C CA . SER B 1 247 ? -0.643 30.176 78.587 1.00 85.72 233 SER B CA 1
ATOM 4940 C C . SER B 1 247 ? 0.021 31.390 79.234 1.00 78.23 233 SER B C 1
ATOM 4941 O O . SER B 1 247 ? 0.625 31.276 80.303 1.00 82.41 233 SER B O 1
ATOM 4944 N N . SER B 1 248 ? -0.089 32.536 78.567 1.00 61.10 234 SER B N 1
ATOM 4945 C CA . SER B 1 248 ? 0.336 33.840 79.088 1.00 73.06 234 SER B CA 1
ATOM 4946 C C . SER B 1 248 ? 1.842 34.093 79.010 1.00 59.05 234 SER B C 1
ATOM 4947 O O . SER B 1 248 ? 2.350 35.029 79.625 1.00 52.01 234 SER B O 1
ATOM 4950 N N . THR B 1 249 ? 2.548 33.266 78.241 1.00 58.90 235 THR B N 1
ATOM 4951 C CA . THR B 1 249 ? 3.969 33.496 77.974 1.00 64.62 235 THR B CA 1
ATOM 4952 C C . THR B 1 249 ? 4.182 34.174 76.614 1.00 62.93 235 THR B C 1
ATOM 4953 O O . THR B 1 249 ? 5.306 34.506 76.238 1.00 51.67 235 THR B O 1
ATOM 4957 N N . TYR B 1 250 ? 3.095 34.379 75.882 1.00 52.32 236 TYR B N 1
ATOM 4958 C CA . TYR B 1 250 ? 3.171 35.038 74.583 1.00 71.06 236 TYR B CA 1
ATOM 4959 C C . TYR B 1 250 ? 3.311 36.554 74.720 1.00 75.64 236 TYR B C 1
ATOM 4960 O O . TYR B 1 250 ? 2.747 37.166 75.631 1.00 74.98 236 TYR B O 1
ATOM 4969 N N . ASN B 1 251 ? 4.066 37.150 73.805 1.00 78.50 237 ASN B N 1
ATOM 4970 C CA . ASN B 1 251 ? 4.272 38.592 73.787 1.00 70.86 237 ASN B CA 1
ATOM 4971 C C . ASN B 1 251 ? 4.451 39.098 72.361 1.00 80.94 237 ASN B C 1
ATOM 4972 O O . ASN B 1 251 ? 4.725 38.318 71.447 1.00 58.38 237 ASN B O 1
ATOM 4977 N N . PHE B 1 252 ? 4.303 40.403 72.162 1.00 80.09 238 PHE B N 1
ATOM 4978 C CA . PHE B 1 252 ? 4.388 40.944 70.812 1.00 62.87 238 PHE B CA 1
ATOM 4979 C C . PHE B 1 252 ? 5.600 41.806 70.573 1.00 69.40 238 PHE B C 1
ATOM 4980 O O . PHE B 1 252 ? 5.590 42.671 69.702 1.00 68.13 238 PHE B O 1
ATOM 4988 N N . GLU B 1 253 ? 6.645 41.567 71.353 1.00 75.71 239 GLU B N 1
ATOM 4989 C CA . GLU B 1 253 ? 7.967 42.038 70.979 1.00 87.37 239 GLU B CA 1
ATOM 4990 C C . GLU B 1 253 ? 8.898 40.842 71.121 1.00 90.22 239 GLU B C 1
ATOM 4991 O O . GLU B 1 253 ? 8.585 39.887 71.828 1.00 84.14 239 GLU B O 1
ATOM 4997 N N . GLY B 1 254 ? 10.034 40.916 70.432 1.00 94.60 240 GLY B N 1
ATOM 4998 C CA . GLY B 1 254 ? 11.039 39.872 70.468 1.00 90.57 240 GLY B CA 1
ATOM 4999 C C . GLY B 1 254 ? 11.430 39.621 71.907 1.00 76.14 240 GLY B C 1
ATOM 5000 O O . GLY B 1 254 ? 12.119 40.428 72.530 1.00 107.39 240 GLY B O 1
ATOM 5001 N N . ASN B 1 255 ? 10.979 38.491 72.434 1.00 77.05 241 ASN B N 1
ATOM 5002 C CA . ASN B 1 255 ? 11.228 38.132 73.824 1.00 86.58 241 ASN B CA 1
ATOM 5003 C C . ASN B 1 255 ? 10.967 36.639 73.910 1.00 98.33 241 ASN B C 1
ATOM 5004 O O . ASN B 1 255 ? 9.818 36.201 73.965 1.00 101.82 241 ASN B O 1
ATOM 5009 N N . GLY B 1 256 ? 12.039 35.857 73.895 1.00 90.17 242 GLY B N 1
ATOM 5010 C CA . GLY B 1 256 ? 11.949 34.447 73.559 1.00 75.36 242 GLY B CA 1
ATOM 5011 C C . GLY B 1 256 ? 12.194 34.136 72.093 1.00 62.59 242 GLY B C 1
ATOM 5012 O O . GLY B 1 256 ? 13.200 34.559 71.517 1.00 65.08 242 GLY B O 1
ATOM 5013 N N . LEU B 1 257 ? 11.259 33.412 71.485 1.00 53.85 243 LEU B N 1
ATOM 5014 C CA . LEU B 1 257 ? 11.381 33.005 70.090 1.00 57.60 243 LEU B CA 1
ATOM 5015 C C . LEU B 1 257 ? 10.036 33.140 69.390 1.00 58.77 243 LEU B C 1
ATOM 5016 O O . LEU B 1 257 ? 8.984 33.035 70.029 1.00 60.18 243 LEU B O 1
ATOM 5021 N N . PRO B 1 258 ? 10.062 33.348 68.065 1.00 51.93 244 PRO B N 1
ATOM 5022 C CA . PRO B 1 258 ? 8.824 33.371 67.286 1.00 32.51 244 PRO B CA 1
ATOM 5023 C C . PRO B 1 258 ? 8.054 32.084 67.476 1.00 49.35 244 PRO B C 1
ATOM 5024 O O . PRO B 1 258 ? 8.621 31.007 67.324 1.00 49.97 244 PRO B O 1
ATOM 5028 N N . PHE B 1 259 ? 6.775 32.187 67.796 1.00 43.53 245 PHE B N 1
ATOM 5029 C CA . PHE B 1 259 ? 6.008 31.007 68.147 1.00 51.22 245 PHE B CA 1
ATOM 5030 C C . PHE B 1 259 ? 4.950 30.693 67.105 1.00 63.06 245 PHE B C 1
ATOM 5031 O O . PHE B 1 259 ? 4.060 31.507 66.839 1.00 56.43 245 PHE B O 1
ATOM 5039 N N . PHE B 1 260 ? 5.057 29.506 66.512 1.00 38.64 246 PHE B N 1
ATOM 5040 C CA . PHE B 1 260 ? 4.105 29.071 65.501 1.00 35.50 246 PHE B CA 1
ATOM 5041 C C . PHE B 1 260 ? 3.280 27.921 66.032 1.00 55.31 246 PHE B C 1
ATOM 5042 O O . PHE B 1 260 ? 3.791 26.825 66.275 1.00 54.41 246 PHE B O 1
ATOM 5050 N N . GLN B 1 261 ? 1.993 28.176 66.208 1.00 50.92 247 GLN B N 1
ATOM 5051 C CA . GLN B 1 261 ? 1.123 27.218 66.869 1.00 55.33 247 GLN B CA 1
ATOM 5052 C C . GLN B 1 261 ? 0.644 26.108 65.941 1.00 54.88 247 GLN B C 1
ATOM 5053 O O . GLN B 1 261 ? 0.344 25.001 66.389 1.00 52.79 247 GLN B O 1
ATOM 5059 N N . GLY B 1 262 ? 0.570 26.392 64.648 1.00 46.01 248 GLY B N 1
ATOM 5060 C CA . GLY B 1 262 ? -0.070 25.460 63.743 1.00 36.22 248 GLY B CA 1
ATOM 5061 C C . GLY B 1 262 ? -0.010 25.859 62.278 1.00 32.62 248 GLY B C 1
ATOM 5062 O O . GLY B 1 262 ? 0.680 26.808 61.913 1.00 40.12 248 GLY B O 1
ATOM 5063 N N . LYS B 1 263 ? -0.730 25.125 61.443 1.00 40.81 249 LYS B N 1
ATOM 5064 C CA . LYS B 1 263 ? -0.670 25.363 60.009 1.00 50.55 249 LYS B CA 1
ATOM 5065 C C . LYS B 1 263 ? -1.056 26.802 59.681 1.00 63.80 249 LYS B C 1
ATOM 5066 O O . LYS B 1 263 ? -0.428 27.460 58.843 1.00 50.56 249 LYS B O 1
ATOM 5072 N N . ALA B 1 264 ? -2.093 27.288 60.354 1.00 53.42 250 ALA B N 1
ATOM 5073 C CA . ALA B 1 264 ? -2.531 28.663 60.169 1.00 57.31 250 ALA B CA 1
ATOM 5074 C C . ALA B 1 264 ? -1.342 29.615 60.142 1.00 58.74 250 ALA B C 1
ATOM 5075 O O . ALA B 1 264 ? -1.352 30.601 59.409 1.00 61.84 250 ALA B O 1
ATOM 5077 N N . ASP B 1 265 ? -0.313 29.317 60.932 1.00 41.98 251 ASP B N 1
ATOM 5078 C CA . ASP B 1 265 ? 0.856 30.189 61.005 1.00 37.28 251 ASP B CA 1
ATOM 5079 C C . ASP B 1 265 ? 1.792 30.062 59.781 1.00 33.86 251 ASP B C 1
ATOM 5080 O O . ASP B 1 265 ? 2.724 30.861 59.623 1.00 43.72 251 ASP B O 1
ATOM 5085 N N . PHE B 1 266 ? 1.535 29.062 58.934 1.00 39.13 252 PHE B N 1
ATOM 5086 C CA . PHE B 1 266 ? 2.371 28.763 57.760 1.00 30.68 252 PHE B CA 1
ATOM 5087 C C . PHE B 1 266 ? 2.282 29.833 56.691 1.00 55.91 252 PHE B C 1
ATOM 5088 O O . PHE B 1 266 ? 1.195 30.333 56.405 1.00 51.53 252 PHE B O 1
ATOM 5096 N N . GLY B 1 267 ? 3.418 30.155 56.084 1.00 47.54 253 GLY B N 1
ATOM 5097 C CA . GLY B 1 267 ? 3.453 31.027 54.923 1.00 61.04 253 GLY B CA 1
ATOM 5098 C C . GLY B 1 267 ? 3.433 30.197 53.651 1.00 55.73 253 GLY B C 1
ATOM 5099 O O . GLY B 1 267 ? 3.062 29.021 53.679 1.00 44.36 253 GLY B O 1
ATOM 5100 N N . ASP B 1 268 ? 3.818 30.797 52.528 1.00 45.26 254 ASP B N 1
ATOM 5101 C CA . ASP B 1 268 ? 3.892 30.043 51.280 1.00 47.83 254 ASP B CA 1
ATOM 5102 C C . ASP B 1 268 ? 5.022 29.022 51.365 1.00 45.11 254 ASP B C 1
ATOM 5103 O O . ASP B 1 268 ? 4.902 27.906 50.867 1.00 38.27 254 ASP B O 1
ATOM 5108 N N . LEU B 1 269 ? 6.116 29.429 51.996 1.00 45.85 255 LEU B N 1
ATOM 5109 C CA . LEU B 1 269 ? 7.314 28.605 52.106 1.00 48.97 255 LEU B CA 1
ATOM 5110 C C . LEU B 1 269 ? 7.786 28.579 53.560 1.00 44.94 255 LEU B C 1
ATOM 5111 O O . LEU B 1 269 ? 8.075 27.517 54.115 1.00 44.39 255 LEU B O 1
ATOM 5116 N N . HIS B 1 270 ? 7.865 29.761 54.165 1.00 40.97 256 HIS B N 1
ATOM 5117 C CA . HIS B 1 270 ? 8.290 29.910 55.550 1.00 41.89 256 HIS B CA 1
ATOM 5118 C C . HIS B 1 270 ? 7.232 30.694 56.303 1.00 57.04 256 HIS B C 1
ATOM 5119 O O . HIS B 1 270 ? 6.483 31.457 55.702 1.00 43.30 256 HIS B O 1
ATOM 5126 N N . PRO B 1 271 ? 7.160 30.509 57.626 1.00 56.14 257 PRO B N 1
ATOM 5127 C CA . PRO B 1 271 ? 6.153 31.239 58.395 1.00 42.32 257 PRO B CA 1
ATOM 5128 C C . PRO B 1 271 ? 6.686 32.621 58.743 1.00 51.11 257 PRO B C 1
ATOM 5129 O O . PRO B 1 271 ? 7.895 32.777 58.951 1.00 42.03 257 PRO B O 1
ATOM 5133 N N . THR B 1 272 ? 5.808 33.616 58.800 1.00 45.61 258 THR B N 1
ATOM 5134 C CA . THR B 1 272 ? 6.236 34.944 59.218 1.00 50.35 258 THR B CA 1
ATOM 5135 C C . THR B 1 272 ? 6.082 35.124 60.726 1.00 33.20 258 THR B C 1
ATOM 5136 O O . THR B 1 272 ? 5.005 34.862 61.276 1.00 45.90 258 THR B O 1
ATOM 5140 N N . PRO B 1 273 ? 7.164 35.561 61.390 1.00 34.72 259 PRO B N 1
ATOM 5141 C CA . PRO B 1 273 ? 7.230 35.806 62.839 1.00 51.27 259 PRO B CA 1
ATOM 5142 C C . PRO B 1 273 ? 6.209 36.862 63.240 1.00 66.46 259 PRO B C 1
ATOM 5143 O O . PRO B 1 273 ? 6.407 38.043 62.948 1.00 55.58 259 PRO B O 1
ATOM 5147 N N . ARG B 1 274 ? 5.141 36.437 63.906 1.00 59.55 260 ARG B N 1
ATOM 5148 C CA . ARG B 1 274 ? 4.021 37.315 64.205 1.00 54.80 260 ARG B CA 1
ATOM 5149 C C . ARG B 1 274 ? 3.711 37.368 65.697 1.00 72.14 260 ARG B C 1
ATOM 5150 O O . ARG B 1 274 ? 3.060 38.299 66.169 1.00 73.53 260 ARG B O 1
ATOM 5158 N N . ILE B 1 275 ? 4.166 36.353 66.426 1.00 59.81 261 ILE B N 1
ATOM 5159 C CA . ILE B 1 275 ? 3.933 36.225 67.862 1.00 47.43 261 ILE B CA 1
ATOM 5160 C C . ILE B 1 275 ? 5.190 35.642 68.490 1.00 76.43 261 ILE B C 1
ATOM 5161 O O . ILE B 1 275 ? 5.834 34.776 67.897 1.00 60.71 261 ILE B O 1
ATOM 5166 N N . TRP B 1 276 ? 5.544 36.104 69.684 1.00 59.90 262 TRP B N 1
ATOM 5167 C CA . TRP B 1 276 ? 6.728 35.586 70.364 1.00 57.46 262 TRP B CA 1
ATOM 5168 C C . TRP B 1 276 ? 6.378 34.815 71.641 1.00 71.76 262 TRP B C 1
ATOM 5169 O O . TRP B 1 276 ? 5.306 35.001 72.224 1.00 61.75 262 TRP B O 1
ATOM 5180 N N . CYS B 1 277 ? 7.288 33.935 72.053 1.00 76.64 263 CYS B N 1
ATOM 5181 C CA . CYS B 1 277 ? 7.125 33.151 73.272 1.00 55.65 263 CYS B CA 1
ATOM 5182 C C . CYS B 1 277 ? 8.298 33.417 74.197 1.00 73.84 263 CYS B C 1
ATOM 5183 O O . CYS B 1 277 ? 9.461 33.272 73.804 1.00 53.66 263 CYS B O 1
ATOM 5186 N N . SER B 1 278 ? 7.985 33.828 75.422 1.00 71.99 264 SER B N 1
ATOM 5187 C CA . SER B 1 278 ? 9.004 34.157 76.409 1.00 75.60 264 SER B CA 1
ATOM 5188 C C . SER B 1 278 ? 9.666 32.890 76.941 1.00 65.22 264 SER B C 1
ATOM 5189 O O . SER B 1 278 ? 10.876 32.860 77.173 1.00 62.55 264 SER B O 1
ATOM 5192 N N . ALA B 1 279 ? 8.858 31.851 77.126 1.00 45.91 265 ALA B N 1
ATOM 5193 C CA . ALA B 1 279 ? 9.344 30.558 77.600 1.00 60.72 265 ALA B CA 1
ATOM 5194 C C . ALA B 1 279 ? 9.250 29.463 76.527 1.00 49.16 265 ALA B C 1
ATOM 5195 O O . ALA B 1 279 ? 8.363 28.604 76.587 1.00 48.60 265 ALA B O 1
ATOM 5197 N N . PRO B 1 280 ? 10.163 29.488 75.541 1.00 45.03 266 PRO B N 1
ATOM 5198 C CA . PRO B 1 280 ? 10.138 28.468 74.488 1.00 41.06 266 PRO B CA 1
ATOM 5199 C C . PRO B 1 280 ? 10.316 27.074 75.093 1.00 40.30 266 PRO B C 1
ATOM 5200 O O . PRO B 1 280 ? 11.182 26.908 75.954 1.00 49.67 266 PRO B O 1
ATOM 5204 N N . GLN B 1 281 ? 9.516 26.105 74.648 1.00 40.18 267 GLN B N 1
ATOM 5205 C CA . GLN B 1 281 ? 9.675 24.708 75.060 1.00 46.53 267 GLN B CA 1
ATOM 5206 C C . GLN B 1 281 ? 10.250 23.802 73.951 1.00 46.10 267 GLN B C 1
ATOM 5207 O O . GLN B 1 281 ? 11.338 23.247 74.103 1.00 46.69 267 GLN B O 1
ATOM 5213 N N . LYS B 1 282 ? 9.513 23.648 72.855 1.00 36.41 268 LYS B N 1
ATOM 5214 C CA . LYS B 1 282 ? 9.974 22.850 71.720 1.00 36.63 268 LYS B CA 1
ATOM 5215 C C . LYS B 1 282 ? 10.503 23.769 70.623 1.00 54.53 268 LYS B C 1
ATOM 5216 O O . LYS B 1 282 ? 9.760 24.594 70.079 1.00 38.02 268 LYS B O 1
ATOM 5222 N N . VAL B 1 283 ? 11.782 23.621 70.291 1.00 39.51 269 VAL B N 1
ATOM 5223 C CA . VAL B 1 283 ? 12.448 24.576 69.410 1.00 39.19 269 VAL B CA 1
ATOM 5224 C C . VAL B 1 283 ? 12.889 24.005 68.058 1.00 51.68 269 VAL B C 1
ATOM 5225 O O . VAL B 1 283 ? 13.480 22.932 68.000 1.00 35.81 269 VAL B O 1
ATOM 5229 N N . ALA B 1 284 ? 12.616 24.735 66.978 1.00 33.46 270 ALA B N 1
ATOM 5230 C CA . ALA B 1 284 ? 13.127 24.369 65.653 1.00 37.24 270 ALA B CA 1
ATOM 5231 C C . ALA B 1 284 ? 14.187 25.368 65.184 1.00 51.84 270 ALA B C 1
ATOM 5232 O O . ALA B 1 284 ? 14.128 26.552 65.531 1.00 39.54 270 ALA B O 1
ATOM 5234 N N . ARG B 1 285 ? 15.157 24.888 64.404 1.00 39.22 271 ARG B N 1
ATOM 5235 C CA . ARG B 1 285 ? 16.227 25.741 63.886 1.00 37.64 271 ARG B CA 1
ATOM 5236 C C . ARG B 1 285 ? 16.061 25.944 62.374 1.00 32.60 271 ARG B C 1
ATOM 5237 O O . ARG B 1 285 ? 15.347 25.189 61.729 1.00 35.02 271 ARG B O 1
ATOM 5245 N N . PRO B 1 286 ? 16.713 26.976 61.806 1.00 36.14 272 PRO B N 1
ATOM 5246 C CA . PRO B 1 286 ? 16.580 27.181 60.357 1.00 45.69 272 PRO B CA 1
ATOM 5247 C C . PRO B 1 286 ? 16.975 25.930 59.575 1.00 32.79 272 PRO B C 1
ATOM 5248 O O . PRO B 1 286 ? 18.062 25.396 59.785 1.00 39.25 272 PRO B O 1
ATOM 5252 N N . GLY B 1 287 ? 16.109 25.479 58.677 1.00 40.42 273 GLY B N 1
ATOM 5253 C CA . GLY B 1 287 ? 16.376 24.270 57.917 1.00 40.86 273 GLY B CA 1
ATOM 5254 C C . GLY B 1 287 ? 15.429 23.133 58.269 1.00 45.56 273 GLY B C 1
ATOM 5255 O O . GLY B 1 287 ? 15.115 22.298 57.429 1.00 43.34 273 GLY B O 1
ATOM 5256 N N . ASP B 1 288 ? 14.974 23.080 59.518 1.00 37.38 274 ASP B N 1
ATOM 5257 C CA . ASP B 1 288 ? 14.003 22.050 59.895 1.00 42.82 274 ASP B CA 1
ATOM 5258 C C . ASP B 1 288 ? 12.771 22.161 59.003 1.00 41.67 274 ASP B C 1
ATOM 5259 O O . ASP B 1 288 ? 12.356 23.270 58.650 1.00 45.73 274 ASP B O 1
ATOM 5264 N N . VAL B 1 289 ? 12.173 21.023 58.654 1.00 31.70 275 VAL B N 1
ATOM 5265 C CA . VAL B 1 289 ? 10.883 21.007 57.968 1.00 30.40 275 VAL B CA 1
ATOM 5266 C C . VAL B 1 289 ? 9.747 21.029 58.995 1.00 46.46 275 VAL B C 1
ATOM 5267 O O . VAL B 1 289 ? 9.685 20.178 59.876 1.00 38.50 275 VAL B O 1
ATOM 5271 N N . LEU B 1 290 ? 8.862 22.017 58.912 1.00 36.00 276 LEU B N 1
ATOM 5272 C CA . LEU B 1 290 ? 7.718 22.063 59.817 1.00 38.49 276 LEU B CA 1
ATOM 5273 C C . LEU B 1 290 ? 6.570 21.371 59.128 1.00 37.42 276 LEU B C 1
ATOM 5274 O O . LEU B 1 290 ? 6.348 21.557 57.936 1.00 41.65 276 LEU B O 1
ATOM 5279 N N . ILE B 1 291 ? 5.844 20.544 59.866 1.00 34.94 277 ILE B N 1
ATOM 5280 C CA . ILE B 1 291 ? 4.735 19.816 59.276 1.00 27.05 277 ILE B CA 1
ATOM 5281 C C . ILE B 1 291 ? 3.513 19.923 60.184 1.00 40.88 277 ILE B C 1
ATOM 5282 O O . ILE B 1 291 ? 3.639 19.957 61.418 1.00 39.87 277 ILE B O 1
ATOM 5287 N N . SER B 1 292 ? 2.339 20.007 59.562 1.00 49.53 278 SER B N 1
ATOM 5288 C CA . SER B 1 292 ? 1.089 20.164 60.291 1.00 44.51 278 SER B CA 1
ATOM 5289 C C . SER B 1 292 ? 0.611 18.818 60.812 1.00 45.44 278 SER B C 1
ATOM 5290 O O . SER B 1 292 ? 0.479 17.852 60.058 1.00 41.50 278 SER B O 1
ATOM 5293 N N . VAL B 1 293 ? 0.342 18.778 62.113 1.00 54.58 279 VAL B N 1
ATOM 5294 C CA . VAL B 1 293 ? 0.032 17.537 62.795 1.00 60.48 279 VAL B CA 1
ATOM 5295 C C . VAL B 1 293 ? -1.414 17.479 63.308 1.00 63.80 279 VAL B C 1
ATOM 5296 O O . VAL B 1 293 ? -1.846 16.461 63.847 1.00 65.69 279 VAL B O 1
ATOM 5300 N N . ARG B 1 294 ? -2.169 18.554 63.093 1.00 61.97 280 ARG B N 1
ATOM 5301 C CA . ARG B 1 294 ? -3.524 18.652 63.637 1.00 66.71 280 ARG B CA 1
ATOM 5302 C C . ARG B 1 294 ? -4.717 18.669 62.670 1.00 84.67 280 ARG B C 1
ATOM 5303 O O . ARG B 1 294 ? -5.260 17.623 62.315 1.00 85.54 280 ARG B O 1
ATOM 5311 N N . ALA B 1 295 ? -5.048 19.855 62.173 1.00 83.79 281 ALA B N 1
ATOM 5312 C CA . ALA B 1 295 ? -6.202 20.021 61.294 1.00 81.16 281 ALA B CA 1
ATOM 5313 C C . ALA B 1 295 ? -6.136 19.390 59.940 1.00 82.99 281 ALA B C 1
ATOM 5314 O O . ALA B 1 295 ? -6.855 18.439 59.637 1.00 85.03 281 ALA B O 1
ATOM 5316 N N . PRO B 1 296 ? -5.307 19.984 59.103 1.00 81.41 282 PRO B N 1
ATOM 5317 C CA . PRO B 1 296 ? -5.084 19.455 57.769 1.00 79.92 282 PRO B CA 1
ATOM 5318 C C . PRO B 1 296 ? -4.071 18.353 57.902 1.00 88.67 282 PRO B C 1
ATOM 5319 O O . PRO B 1 296 ? -4.094 17.410 57.110 1.00 91.98 282 PRO B O 1
ATOM 5323 N N . VAL B 1 297 ? -3.186 18.459 58.891 1.00 70.47 283 VAL B N 1
ATOM 5324 C CA . VAL B 1 297 ? -2.129 17.474 59.086 1.00 82.13 283 VAL B CA 1
ATOM 5325 C C . VAL B 1 297 ? -1.387 16.866 57.901 1.00 83.83 283 VAL B C 1
ATOM 5326 O O . VAL B 1 297 ? -1.004 15.697 57.929 1.00 109.06 283 VAL B O 1
ATOM 5330 N N . GLY B 1 298 ? -1.180 17.669 56.861 1.00 70.37 284 GLY B N 1
ATOM 5331 C CA . GLY B 1 298 ? -0.493 17.207 55.667 1.00 67.91 284 GLY B CA 1
ATOM 5332 C C . GLY B 1 298 ? 0.240 18.300 54.911 1.00 58.59 284 GLY B C 1
ATOM 5333 O O . GLY B 1 298 ? 0.676 18.094 53.778 1.00 53.24 284 GLY B O 1
ATOM 5334 N N . SER B 1 299 ? 0.378 19.465 55.537 1.00 52.83 285 SER B N 1
ATOM 5335 C CA . SER B 1 299 ? 1.073 20.583 54.924 1.00 48.52 285 SER B CA 1
ATOM 5336 C C . SER B 1 299 ? 2.390 20.889 55.601 1.00 48.37 285 SER B C 1
ATOM 5337 O O . SER B 1 299 ? 2.562 20.647 56.795 1.00 45.03 285 SER B O 1
ATOM 5340 N N . THR B 1 300 ? 3.314 21.445 54.827 1.00 37.31 286 THR B N 1
ATOM 5341 C CA . THR B 1 300 ? 4.630 21.769 55.339 1.00 39.89 286 THR B CA 1
ATOM 5342 C C . THR B 1 300 ? 5.033 23.204 55.053 1.00 40.37 286 THR B C 1
ATOM 5343 O O . THR B 1 300 ? 4.502 23.866 54.155 1.00 38.75 286 THR B O 1
ATOM 5347 N N . ASN B 1 301 ? 5.982 23.666 55.851 1.00 34.68 287 ASN B N 1
ATOM 5348 C CA . ASN B 1 301 ? 6.736 24.872 55.596 1.00 38.29 287 ASN B CA 1
ATOM 5349 C C . ASN B 1 301 ? 8.171 24.479 55.892 1.00 47.08 287 ASN B C 1
ATOM 5350 O O . ASN B 1 301 ? 8.437 23.335 56.264 1.00 45.43 287 ASN B O 1
ATOM 5355 N N . VAL B 1 302 ? 9.092 25.420 55.741 1.00 37.56 288 VAL B N 1
ATOM 5356 C CA . VAL B 1 302 ? 10.467 25.237 56.184 1.00 35.01 288 VAL B CA 1
ATOM 5357 C C . VAL B 1 302 ? 10.873 26.394 57.079 1.00 46.15 288 VAL B C 1
ATOM 5358 O O . VAL B 1 302 ? 10.703 27.555 56.716 1.00 53.07 288 VAL B O 1
ATOM 5362 N N . ALA B 1 303 ? 11.417 26.080 58.246 1.00 37.37 289 ALA B N 1
ATOM 5363 C CA . ALA B 1 303 ? 11.882 27.101 59.166 1.00 39.37 289 ALA B CA 1
ATOM 5364 C C . ALA B 1 303 ? 13.082 27.838 58.592 1.00 46.70 289 ALA B C 1
ATOM 5365 O O . ALA B 1 303 ? 14.016 27.213 58.117 1.00 40.96 289 ALA B O 1
ATOM 5367 N N . ASN B 1 304 ? 13.049 29.170 58.641 1.00 48.27 290 ASN B N 1
ATOM 5368 C CA . ASN B 1 304 ? 14.197 29.993 58.256 1.00 46.72 290 ASN B CA 1
ATOM 5369 C C . ASN B 1 304 ? 14.730 30.786 59.448 1.00 55.61 290 ASN B C 1
ATOM 5370 O O . ASN B 1 304 ? 15.718 31.516 59.338 1.00 54.82 290 ASN B O 1
ATOM 5375 N N . LEU B 1 305 ? 14.059 30.633 60.585 1.00 47.95 291 LEU B N 1
ATOM 5376 C CA . LEU B 1 305 ? 14.468 31.274 61.824 1.00 49.17 291 LEU B CA 1
ATOM 5377 C C . LEU B 1 305 ? 14.365 30.312 62.999 1.00 38.78 291 LEU B C 1
ATOM 5378 O O . LEU B 1 305 ? 13.442 29.504 63.067 1.00 50.68 291 LEU B O 1
ATOM 5383 N N . ALA B 1 306 ? 15.306 30.424 63.928 1.00 46.14 292 ALA B N 1
ATOM 5384 C CA . ALA B 1 306 ? 15.157 29.793 65.226 1.00 39.89 292 ALA B CA 1
ATOM 5385 C C . ALA B 1 306 ? 13.783 30.178 65.768 1.00 50.94 292 ALA B C 1
ATOM 5386 O O . ALA B 1 306 ? 13.459 31.360 65.884 1.00 50.57 292 ALA B O 1
ATOM 5388 N N . CYS B 1 307 ? 12.963 29.183 66.081 1.00 39.33 293 CYS B N 1
ATOM 5389 C CA . CYS B 1 307 ? 11.592 29.451 66.498 1.00 32.00 293 CYS B CA 1
ATOM 5390 C C . CYS B 1 307 ? 11.050 28.414 67.465 1.00 55.96 293 CYS B C 1
ATOM 5391 O O . CYS B 1 307 ? 11.621 27.342 67.623 1.00 42.12 293 CYS B O 1
ATOM 5394 N N . CYS B 1 308 ? 9.934 28.750 68.095 1.00 41.04 294 CYS B N 1
ATOM 5395 C CA . CYS B 1 308 ? 9.256 27.872 69.028 1.00 43.15 294 CYS B CA 1
ATOM 5396 C C . CYS B 1 308 ? 8.036 27.312 68.326 1.00 38.97 294 CYS B C 1
ATOM 5397 O O . CYS B 1 308 ? 7.371 28.020 67.586 1.00 45.00 294 CYS B O 1
ATOM 5400 N N . ILE B 1 309 ? 7.725 26.042 68.547 1.00 39.81 295 ILE B N 1
ATOM 5401 C CA . ILE B 1 309 ? 6.543 25.466 67.908 1.00 33.16 295 ILE B CA 1
ATOM 5402 C C . ILE B 1 309 ? 5.535 24.859 68.874 1.00 43.91 295 ILE B C 1
ATOM 5403 O O . ILE B 1 309 ? 5.898 24.252 69.891 1.00 40.75 295 ILE B O 1
ATOM 5408 N N . GLY B 1 310 ? 4.262 25.003 68.520 1.00 47.47 296 GLY B N 1
ATOM 5409 C CA . GLY B 1 310 ? 3.176 24.586 69.378 1.00 46.88 296 GLY B CA 1
ATOM 5410 C C . GLY B 1 310 ? 2.481 23.313 68.961 1.00 53.13 296 GLY B C 1
ATOM 5411 O O . GLY B 1 310 ? 2.882 22.645 68.002 1.00 51.19 296 GLY B O 1
ATOM 5412 N N . ARG B 1 311 ? 1.424 22.987 69.699 1.00 44.81 297 ARG B N 1
ATOM 5413 C CA . ARG B 1 311 ? 0.743 21.693 69.603 1.00 61.71 297 ARG B CA 1
ATOM 5414 C C . ARG B 1 311 ? 0.373 21.263 68.182 1.00 54.41 297 ARG B C 1
ATOM 5415 O O . ARG B 1 311 ? 0.201 20.077 67.913 1.00 43.39 297 ARG B O 1
ATOM 5423 N N . GLY B 1 312 ? 0.239 22.218 67.268 1.00 50.16 298 GLY B N 1
ATOM 5424 C CA . GLY B 1 312 ? -0.233 21.892 65.929 1.00 50.50 298 GLY B CA 1
ATOM 5425 C C . GLY B 1 312 ? 0.851 21.460 64.949 1.00 42.80 298 GLY B C 1
ATOM 5426 O O . GLY B 1 312 ? 0.557 21.009 63.834 1.00 43.24 298 GLY B O 1
ATOM 5427 N N . LEU B 1 313 ? 2.106 21.596 65.367 1.00 37.59 299 LEU B N 1
ATOM 5428 C CA . LEU B 1 313 ? 3.235 21.370 64.465 1.00 35.64 299 LEU B CA 1
ATOM 5429 C C . LEU B 1 313 ? 4.216 20.344 65.004 1.00 47.05 299 LEU B C 1
ATOM 5430 O O . LEU B 1 313 ? 4.406 20.225 66.220 1.00 40.83 299 LEU B O 1
ATOM 5435 N N . ALA B 1 314 ? 4.861 19.640 64.079 1.00 37.12 300 ALA B N 1
ATOM 5436 C CA . ALA B 1 314 ? 6.078 18.895 64.371 1.00 40.50 300 ALA B CA 1
ATOM 5437 C C . ALA B 1 314 ? 7.229 19.443 63.514 1.00 37.66 300 ALA B C 1
ATOM 5438 O O . ALA B 1 314 ? 7.015 19.903 62.389 1.00 38.59 300 ALA B O 1
ATOM 5440 N N . ALA B 1 315 ? 8.442 19.425 64.056 1.00 28.79 301 ALA B N 1
ATOM 5441 C CA . ALA B 1 315 ? 9.615 19.819 63.294 1.00 29.46 301 ALA B CA 1
ATOM 5442 C C . ALA B 1 315 ? 10.392 18.560 62.925 1.00 35.80 301 ALA B C 1
ATOM 5443 O O . ALA B 1 315 ? 10.632 17.701 63.775 1.00 30.28 301 ALA B O 1
ATOM 5445 N N . LEU B 1 316 ? 10.770 18.449 61.656 1.00 26.81 302 LEU B N 1
ATOM 5446 C CA . LEU B 1 316 ? 11.560 17.313 61.165 1.00 27.93 302 LEU B CA 1
ATOM 5447 C C . LEU B 1 316 ? 12.965 17.787 60.824 1.00 34.96 302 LEU B C 1
ATOM 5448 O O . LEU B 1 316 ? 13.138 18.677 59.983 1.00 29.80 302 LEU B O 1
ATOM 5453 N N . ARG B 1 317 ? 13.969 17.216 61.479 1.00 26.26 303 ARG B N 1
ATOM 5454 C CA . ARG B 1 317 ? 15.349 17.600 61.228 1.00 18.66 303 ARG B CA 1
ATOM 5455 C C . ARG B 1 317 ? 16.091 16.431 60.599 1.00 30.20 303 ARG B C 1
ATOM 5456 O O . ARG B 1 317 ? 16.440 15.485 61.293 1.00 26.14 303 ARG B O 1
ATOM 5464 N N . PRO B 1 318 ? 16.336 16.496 59.284 1.00 26.20 304 PRO B N 1
ATOM 5465 C CA . PRO B 1 318 ? 16.981 15.388 58.564 1.00 26.64 304 PRO B CA 1
ATOM 5466 C C . PRO B 1 318 ? 18.365 15.087 59.110 1.00 28.37 304 PRO B C 1
ATOM 5467 O O . PRO B 1 318 ? 19.115 15.995 59.459 1.00 25.11 304 PRO B O 1
ATOM 5471 N N . ARG B 1 319 ? 18.705 13.806 59.176 1.00 27.23 305 ARG B N 1
ATOM 5472 C CA . ARG B 1 319 ? 20.057 13.427 59.562 1.00 38.31 305 ARG B CA 1
ATOM 5473 C C . ARG B 1 319 ? 20.988 13.523 58.355 1.00 32.91 305 ARG B C 1
ATOM 5474 O O . ARG B 1 319 ? 20.560 13.932 57.279 1.00 29.32 305 ARG B O 1
ATOM 5482 N N . ASP B 1 320 ? 22.259 13.178 58.549 1.00 28.93 306 ASP B N 1
ATOM 5483 C CA . ASP B 1 320 ? 23.280 13.336 57.520 1.00 31.64 306 ASP B CA 1
ATOM 5484 C C . ASP B 1 320 ? 22.907 12.695 56.191 1.00 26.08 306 ASP B C 1
ATOM 5485 O O . ASP B 1 320 ? 23.230 13.231 55.148 1.00 33.00 306 ASP B O 1
ATOM 5490 N N . SER B 1 321 ? 22.241 11.549 56.222 1.00 25.81 307 SER B N 1
ATOM 5491 C CA . SER B 1 321 ? 22.052 10.803 54.983 1.00 26.94 307 SER B CA 1
ATOM 5492 C C . SER B 1 321 ? 20.779 11.219 54.239 1.00 29.41 307 SER B C 1
ATOM 5493 O O . SER B 1 321 ? 20.425 10.612 53.225 1.00 24.97 307 SER B O 1
ATOM 5496 N N . LEU B 1 322 ? 20.083 12.235 54.752 1.00 24.28 308 LEU B N 1
ATOM 5497 C CA . LEU B 1 322 ? 18.824 12.660 54.134 1.00 22.15 308 LEU B CA 1
ATOM 5498 C C . LEU B 1 322 ? 18.857 14.142 53.816 1.00 26.21 308 LEU B C 1
ATOM 5499 O O . LEU B 1 322 ? 19.139 14.975 54.704 1.00 27.10 308 LEU B O 1
ATOM 5504 N N . GLU B 1 323 ? 18.593 14.458 52.541 1.00 25.88 309 GLU B N 1
ATOM 5505 C CA . GLU B 1 323 ? 18.482 15.831 52.060 1.00 28.97 309 GLU B CA 1
ATOM 5506 C C . GLU B 1 323 ? 17.127 16.441 52.405 1.00 20.48 309 GLU B C 1
ATOM 5507 O O . GLU B 1 323 ? 16.082 15.838 52.181 1.00 19.88 309 GLU B O 1
ATOM 5513 N N . ARG B 1 324 ? 17.140 17.660 52.936 1.00 22.30 310 ARG B N 1
ATOM 5514 C CA . ARG B 1 324 ? 15.897 18.338 53.300 1.00 24.33 310 ARG B CA 1
ATOM 5515 C C . ARG B 1 324 ? 14.889 18.309 52.146 1.00 22.75 310 ARG B C 1
ATOM 5516 O O . ARG B 1 324 ? 13.708 18.012 52.325 1.00 25.61 310 ARG B O 1
ATOM 5524 N N . PHE B 1 325 ? 15.361 18.594 50.941 1.00 27.49 311 PHE B N 1
ATOM 5525 C CA . PHE B 1 325 ? 14.426 18.732 49.835 1.00 23.52 311 PHE B CA 1
ATOM 5526 C C . PHE B 1 325 ? 13.918 17.417 49.300 1.00 29.11 311 PHE B C 1
ATOM 5527 O O . PHE B 1 325 ? 12.841 17.355 48.733 1.00 25.55 311 PHE B O 1
ATOM 5535 N N . TRP B 1 326 ? 14.688 16.361 49.519 1.00 24.26 312 TRP B N 1
ATOM 5536 C CA . TRP B 1 326 ? 14.217 15.018 49.200 1.00 21.74 312 TRP B CA 1
ATOM 5537 C C . TRP B 1 326 ? 13.030 14.715 50.108 1.00 19.74 312 TRP B C 1
ATOM 5538 O O . TRP B 1 326 ? 11.968 14.268 49.640 1.00 25.73 312 TRP B O 1
ATOM 5549 N N . LEU B 1 327 ? 13.203 14.977 51.408 1.00 19.65 313 LEU B N 1
ATOM 5550 C CA . LEU B 1 327 ? 12.117 14.810 52.380 1.00 20.11 313 LEU B CA 1
ATOM 5551 C C . LEU B 1 327 ? 10.910 15.677 52.002 1.00 28.95 313 LEU B C 1
ATOM 5552 O O . LEU B 1 327 ? 9.750 15.242 52.017 1.00 23.40 313 LEU B O 1
ATOM 5557 N N . LEU B 1 328 ? 11.185 16.928 51.668 1.00 23.85 314 LEU B N 1
ATOM 5558 C CA . LEU B 1 328 ? 10.082 17.833 51.362 1.00 27.67 314 LEU B CA 1
ATOM 5559 C C . LEU B 1 328 ? 9.274 17.331 50.168 1.00 26.23 314 LEU B C 1
ATOM 5560 O O . LEU B 1 328 ? 8.044 17.301 50.220 1.00 28.28 314 LEU B O 1
ATOM 5565 N N . TYR B 1 329 ? 9.951 16.940 49.091 1.00 20.33 315 TYR B N 1
ATOM 5566 C CA . TYR B 1 329 ? 9.221 16.418 47.931 1.00 26.83 315 TYR B CA 1
ATOM 5567 C C . TYR B 1 329 ? 8.378 15.209 48.309 1.00 38.38 315 TYR B C 1
ATOM 5568 O O . TYR B 1 329 ? 7.247 15.068 47.862 1.00 25.40 315 TYR B O 1
ATOM 5577 N N . TYR B 1 330 ? 8.931 14.346 49.153 1.00 30.35 316 TYR B N 1
ATOM 5578 C CA . TYR B 1 330 ? 8.221 13.123 49.561 1.00 23.98 316 TYR B CA 1
ATOM 5579 C C . TYR B 1 330 ? 6.968 13.447 50.351 1.00 20.58 316 TYR B C 1
ATOM 5580 O O . TYR B 1 330 ? 5.912 12.865 50.112 1.00 30.94 316 TYR B O 1
ATOM 5589 N N . LEU B 1 331 ? 7.082 14.398 51.284 1.00 26.40 317 LEU B N 1
ATOM 5590 C CA . LEU B 1 331 ? 5.962 14.735 52.148 1.00 24.63 317 LEU B CA 1
ATOM 5591 C C . LEU B 1 331 ? 4.856 15.335 51.306 1.00 42.15 317 LEU B C 1
ATOM 5592 O O . LEU B 1 331 ? 3.679 15.060 51.527 1.00 32.82 317 LEU B O 1
ATOM 5597 N N . HIS B 1 332 ? 5.246 16.150 50.329 1.00 43.97 318 HIS B N 1
ATOM 5598 C CA . HIS B 1 332 ? 4.269 16.774 49.441 1.00 43.72 318 HIS B CA 1
ATOM 5599 C C . HIS B 1 332 ? 3.549 15.719 48.619 1.00 44.36 318 HIS B C 1
ATOM 5600 O O . HIS B 1 332 ? 2.326 15.769 48.464 1.00 45.24 318 HIS B O 1
ATOM 5607 N N . TYR B 1 333 ? 4.313 14.758 48.107 1.00 32.72 319 TYR B N 1
ATOM 5608 C CA . TYR B 1 333 ? 3.758 13.650 47.349 1.00 36.02 319 TYR B CA 1
ATOM 5609 C C . TYR B 1 333 ? 2.772 12.815 48.172 1.00 48.64 319 TYR B C 1
ATOM 5610 O O . TYR B 1 333 ? 1.762 12.357 47.651 1.00 43.14 319 TYR B O 1
ATOM 5619 N N . LEU B 1 334 ? 3.074 12.619 49.451 1.00 38.25 320 LEU B N 1
ATOM 5620 C CA . LEU B 1 334 ? 2.191 11.868 50.346 1.00 43.73 320 LEU B CA 1
ATOM 5621 C C . LEU B 1 334 ? 1.023 12.691 50.902 1.00 51.20 320 LEU B C 1
ATOM 5622 O O . LEU B 1 334 ? 0.312 12.232 51.798 1.00 46.25 320 LEU B O 1
ATOM 5627 N N . GLU B 1 335 ? 0.829 13.896 50.379 1.00 48.91 321 GLU B N 1
ATOM 5628 C CA . GLU B 1 335 ? -0.227 14.779 50.870 1.00 55.85 321 GLU B CA 1
ATOM 5629 C C . GLU B 1 335 ? -1.519 14.033 51.213 1.00 51.37 321 GLU B C 1
ATOM 5630 O O . GLU B 1 335 ? -1.936 13.992 52.370 1.00 54.27 321 GLU B O 1
ATOM 5636 N N . PRO B 1 336 ? -2.146 13.453 50.195 1.00 44.39 322 PRO B N 1
ATOM 5637 C CA . PRO B 1 336 ? -3.444 12.777 50.337 1.00 53.76 322 PRO B CA 1
ATOM 5638 C C . PRO B 1 336 ? -3.449 11.724 51.443 1.00 69.06 322 PRO B C 1
ATOM 5639 O O . PRO B 1 336 ? -4.369 11.700 52.263 1.00 64.66 322 PRO B O 1
ATOM 5643 N N . GLU B 1 337 ? -2.437 10.862 51.458 1.00 54.70 323 GLU B N 1
ATOM 5644 C CA . GLU B 1 337 ? -2.323 9.841 52.490 1.00 60.25 323 GLU B CA 1
ATOM 5645 C C . GLU B 1 337 ? -2.130 10.461 53.875 1.00 70.76 323 GLU B C 1
ATOM 5646 O O . GLU B 1 337 ? -2.770 10.041 54.837 1.00 75.03 323 GLU B O 1
ATOM 5652 N N . LEU B 1 338 ? -1.261 11.461 53.983 1.00 49.00 324 LEU B N 1
ATOM 5653 C CA . LEU B 1 338 ? -1.086 12.152 55.252 1.00 50.03 324 LEU B CA 1
ATOM 5654 C C . LEU B 1 338 ? -2.385 12.850 55.651 1.00 74.14 324 LEU B C 1
ATOM 5655 O O . LEU B 1 338 ? -2.687 13.009 56.837 1.00 61.18 324 LEU B O 1
ATOM 5660 N N . SER B 1 339 ? -3.156 13.252 54.643 1.00 77.61 325 SER B N 1
ATOM 5661 C CA . SER B 1 339 ? -4.396 13.995 54.851 1.00 68.81 325 SER B CA 1
ATOM 5662 C C . SER B 1 339 ? -5.514 13.103 55.378 1.00 83.12 325 SER B C 1
ATOM 5663 O O . SER B 1 339 ? -6.424 13.573 56.060 1.00 88.14 325 SER B O 1
ATOM 5666 N N . LYS B 1 340 ? -5.446 11.818 55.051 1.00 75.37 326 LYS B N 1
ATOM 5667 C CA . LYS B 1 340 ? -6.418 10.852 55.544 1.00 71.64 326 LYS B CA 1
ATOM 5668 C C . LYS B 1 340 ? -6.116 10.416 56.984 1.00 85.18 326 LYS B C 1
ATOM 5669 O O . LYS B 1 340 ? -7.032 10.092 57.742 1.00 89.51 326 LYS B O 1
ATOM 5675 N N . MET B 1 341 ? -4.838 10.407 57.359 1.00 80.90 327 MET B N 1
ATOM 5676 C CA . MET B 1 341 ? -4.440 10.033 58.717 1.00 78.45 327 MET B CA 1
ATOM 5677 C C . MET B 1 341 ? -5.076 10.970 59.738 1.00 87.85 327 MET B C 1
ATOM 5678 O O . MET B 1 341 ? -4.717 10.954 60.915 1.00 88.92 327 MET B O 1
ATOM 5683 N N . ALA B 1 349 ? -5.057 13.315 64.251 1.00 83.42 335 ALA B N 1
ATOM 5684 C CA . ALA B 1 349 ? -3.820 13.963 64.673 1.00 72.13 335 ALA B CA 1
ATOM 5685 C C . ALA B 1 349 ? -2.681 12.959 64.707 1.00 74.88 335 ALA B C 1
ATOM 5686 O O . ALA B 1 349 ? -2.667 12.043 65.531 1.00 90.11 335 ALA B O 1
ATOM 5688 N N . ILE B 1 350 ? -1.726 13.146 63.806 1.00 76.58 336 ILE B N 1
ATOM 5689 C CA . ILE B 1 350 ? -0.601 12.233 63.653 1.00 68.78 336 ILE B CA 1
ATOM 5690 C C . ILE B 1 350 ? 0.340 12.295 64.872 1.00 53.90 336 ILE B C 1
ATOM 5691 O O . ILE B 1 350 ? 0.479 13.339 65.510 1.00 57.27 336 ILE B O 1
ATOM 5696 N N . THR B 1 351 ? 0.952 11.165 65.217 1.00 53.54 337 THR B N 1
ATOM 5697 C CA . THR B 1 351 ? 1.824 11.089 66.391 1.00 48.46 337 THR B CA 1
ATOM 5698 C C . THR B 1 351 ? 3.298 11.051 66.003 1.00 49.37 337 THR B C 1
ATOM 5699 O O . THR B 1 351 ? 3.634 10.794 64.847 1.00 49.03 337 THR B O 1
ATOM 5703 N N . LYS B 1 352 ? 4.179 11.283 66.973 1.00 40.73 338 LYS B N 1
ATOM 5704 C CA . LYS B 1 352 ? 5.605 11.181 66.706 1.00 38.23 338 LYS B CA 1
ATOM 5705 C C . LYS B 1 352 ? 5.942 9.804 66.147 1.00 44.50 338 LYS B C 1
ATOM 5706 O O . LYS B 1 352 ? 6.760 9.689 65.246 1.00 35.33 338 LYS B O 1
ATOM 5712 N N . LYS B 1 353 ? 5.304 8.762 66.675 1.00 36.18 339 LYS B N 1
ATOM 5713 C CA . LYS B 1 353 ? 5.578 7.398 66.229 1.00 44.41 339 LYS B CA 1
ATOM 5714 C C . LYS B 1 353 ? 5.124 7.195 64.790 1.00 40.26 339 LYS B C 1
ATOM 5715 O O . LYS B 1 353 ? 5.791 6.517 64.030 1.00 32.78 339 LYS B O 1
ATOM 5721 N N . ASP B 1 354 ? 3.992 7.787 64.416 1.00 38.90 340 ASP B N 1
ATOM 5722 C CA . ASP B 1 354 ? 3.524 7.727 63.034 1.00 47.09 340 ASP B CA 1
ATOM 5723 C C . ASP B 1 354 ? 4.577 8.270 62.065 1.00 35.01 340 ASP B C 1
ATOM 5724 O O . ASP B 1 354 ? 4.921 7.640 61.066 1.00 37.63 340 ASP B O 1
ATOM 5729 N N . LEU B 1 355 ? 5.073 9.459 62.371 1.00 33.77 341 LEU B N 1
ATOM 5730 C CA . LEU B 1 355 ? 6.029 10.121 61.505 1.00 36.14 341 LEU B CA 1
ATOM 5731 C C . LEU B 1 355 ? 7.282 9.283 61.438 1.00 33.54 341 LEU B C 1
ATOM 5732 O O . LEU B 1 355 ? 7.830 9.054 60.362 1.00 30.66 341 LEU B O 1
ATOM 5737 N N . GLN B 1 356 ? 7.726 8.811 62.598 1.00 31.06 342 GLN B N 1
ATOM 5738 C CA . GLN B 1 356 ? 8.887 7.938 62.649 1.00 27.92 342 GLN B CA 1
ATOM 5739 C C . GLN B 1 356 ? 8.726 6.683 61.796 1.00 24.92 342 GLN B C 1
ATOM 5740 O O . GLN B 1 356 ? 9.723 6.161 61.267 1.00 29.40 342 GLN B O 1
ATOM 5746 N N . ASN B 1 357 ? 7.489 6.186 61.676 1.00 27.08 343 ASN B N 1
ATOM 5747 C CA . ASN B 1 357 ? 7.250 4.900 61.000 1.00 30.63 343 ASN B CA 1
ATOM 5748 C C . ASN B 1 357 ? 7.043 5.012 59.493 1.00 41.54 343 ASN B C 1
ATOM 5749 O O . ASN B 1 357 ? 6.963 4.005 58.797 1.00 34.56 343 ASN B O 1
ATOM 5754 N N . VAL B 1 358 ? 6.919 6.234 58.994 1.00 32.58 344 VAL B N 1
ATOM 5755 C CA . VAL B 1 358 ? 6.757 6.439 57.556 1.00 31.80 344 VAL B CA 1
ATOM 5756 C C . VAL B 1 358 ? 7.932 5.815 56.812 1.00 24.92 344 VAL B C 1
ATOM 5757 O O . VAL B 1 358 ? 9.090 6.120 57.091 1.00 27.12 344 VAL B O 1
ATOM 5761 N N . PHE B 1 359 ? 7.647 4.944 55.852 1.00 26.83 345 PHE B N 1
ATOM 5762 C CA . PHE B 1 359 ? 8.706 4.391 55.003 1.00 25.98 345 PHE B CA 1
ATOM 5763 C C . PHE B 1 359 ? 9.109 5.421 53.914 1.00 32.49 345 PHE B C 1
ATOM 5764 O O . PHE B 1 359 ? 8.246 6.071 53.348 1.00 31.91 345 PHE B O 1
ATOM 5772 N N . ILE B 1 360 ? 10.399 5.554 53.631 1.00 28.56 346 ILE B N 1
ATOM 5773 C CA . ILE B 1 360 ? 10.879 6.482 52.594 1.00 28.62 346 ILE B CA 1
ATOM 5774 C C . ILE B 1 360 ? 12.051 5.861 51.857 1.00 29.49 346 ILE B C 1
ATOM 5775 O O . ILE B 1 360 ? 12.962 5.299 52.481 1.00 28.31 346 ILE B O 1
ATOM 5780 N N . PRO B 1 361 ? 12.043 5.946 50.519 1.00 28.54 347 PRO B N 1
ATOM 5781 C CA . PRO B 1 361 ? 13.151 5.368 49.753 1.00 22.67 347 PRO B CA 1
ATOM 5782 C C . PRO B 1 361 ? 14.357 6.284 49.846 1.00 33.31 347 PRO B C 1
ATOM 5783 O O . PRO B 1 361 ? 14.235 7.505 49.709 1.00 26.66 347 PRO B O 1
ATOM 5787 N N . LEU B 1 362 ? 15.526 5.712 50.076 1.00 23.94 348 LEU B N 1
ATOM 5788 C CA . LEU B 1 362 ? 16.694 6.539 50.364 1.00 19.60 348 LEU B CA 1
ATOM 5789 C C . LEU B 1 362 ? 17.851 6.269 49.429 1.00 31.40 348 LEU B C 1
ATOM 5790 O O . LEU B 1 362 ? 18.591 5.290 49.630 1.00 25.79 348 LEU B O 1
ATOM 5795 N N . PRO B 1 363 ? 18.038 7.132 48.408 1.00 27.30 349 PRO B N 1
ATOM 5796 C CA . PRO B 1 363 ? 19.258 7.052 47.589 1.00 28.77 349 PRO B CA 1
ATOM 5797 C C . PRO B 1 363 ? 20.454 7.600 48.341 1.00 25.33 349 PRO B C 1
ATOM 5798 O O . PRO B 1 363 ? 20.264 8.267 49.375 1.00 27.13 349 PRO B O 1
ATOM 5802 N N . PRO B 1 364 ? 21.663 7.415 47.781 1.00 23.11 350 PRO B N 1
ATOM 5803 C CA . PRO B 1 364 ? 22.857 8.154 48.200 1.00 24.79 350 PRO B CA 1
ATOM 5804 C C . PRO B 1 364 ? 22.581 9.654 48.107 1.00 29.86 350 PRO B C 1
ATOM 5805 O O . PRO B 1 364 ? 21.744 10.061 47.295 1.00 27.70 350 PRO B O 1
ATOM 5809 N N . LEU B 1 365 ? 23.261 10.462 48.919 1.00 25.09 351 LEU B N 1
ATOM 5810 C CA . LEU B 1 365 ? 23.007 11.900 48.915 1.00 28.31 351 LEU B CA 1
ATOM 5811 C C . LEU B 1 365 ? 23.114 12.498 47.516 1.00 36.76 351 LEU B C 1
ATOM 5812 O O . LEU B 1 365 ? 22.328 13.373 47.142 1.00 27.93 351 LEU B O 1
ATOM 5817 N N . GLU B 1 366 ? 24.098 12.038 46.753 1.00 27.44 352 GLU B N 1
ATOM 5818 C CA . GLU B 1 366 ? 24.385 12.629 45.435 1.00 28.53 352 GLU B CA 1
ATOM 5819 C C . GLU B 1 366 ? 23.219 12.442 44.467 1.00 32.81 352 GLU B C 1
ATOM 5820 O O . GLU B 1 366 ? 22.912 13.321 43.661 1.00 30.74 352 GLU B O 1
ATOM 5826 N N . GLU B 1 367 ? 22.586 11.282 44.542 1.00 26.31 353 GLU B N 1
ATOM 5827 C CA . GLU B 1 367 ? 21.421 10.983 43.726 1.00 28.41 353 GLU B CA 1
ATOM 5828 C C . GLU B 1 367 ? 20.175 11.727 44.225 1.00 29.60 353 GLU B C 1
ATOM 5829 O O . GLU B 1 367 ? 19.328 12.098 43.438 1.00 26.17 353 GLU B O 1
ATOM 5835 N N . GLN B 1 368 ? 20.028 11.901 45.535 1.00 22.04 354 GLN B N 1
ATOM 5836 C CA . GLN B 1 368 ? 18.918 12.718 46.034 1.00 19.57 354 GLN B CA 1
ATOM 5837 C C . GLN B 1 368 ? 19.028 14.111 45.431 1.00 25.68 354 GLN B C 1
ATOM 5838 O O . GLN B 1 368 ? 18.029 14.668 44.974 1.00 25.34 354 GLN B O 1
ATOM 5844 N N . ARG B 1 369 ? 20.240 14.665 45.419 1.00 22.43 355 ARG B N 1
ATOM 5845 C CA . ARG B 1 369 ? 20.429 16.031 44.937 1.00 24.04 355 ARG B CA 1
ATOM 5846 C C . ARG B 1 369 ? 20.177 16.120 43.431 1.00 24.89 355 ARG B C 1
ATOM 5847 O O . ARG B 1 369 ? 19.593 17.098 42.939 1.00 20.64 355 ARG B O 1
ATOM 5855 N N . ARG B 1 370 ? 20.601 15.088 42.714 1.00 24.34 356 ARG B N 1
ATOM 5856 C CA . ARG B 1 370 ? 20.442 15.056 41.261 1.00 23.77 356 ARG B CA 1
ATOM 5857 C C . ARG B 1 370 ? 18.967 15.085 40.910 1.00 25.23 356 ARG B C 1
ATOM 5858 O O . ARG B 1 370 ? 18.536 15.819 40.015 1.00 25.82 356 ARG B O 1
ATOM 5866 N N . ILE B 1 371 ? 18.194 14.263 41.605 1.00 23.65 357 ILE B N 1
ATOM 5867 C CA . ILE B 1 371 ? 16.772 14.146 41.334 1.00 21.71 357 ILE B CA 1
ATOM 5868 C C . ILE B 1 371 ? 16.045 15.409 41.787 1.00 26.00 357 ILE B C 1
ATOM 5869 O O . ILE B 1 371 ? 15.199 15.932 41.063 1.00 25.96 357 ILE B O 1
ATOM 5874 N N . VAL B 1 372 ? 16.385 15.910 42.968 1.00 19.43 358 VAL B N 1
ATOM 5875 C CA . VAL B 1 372 ? 15.789 17.177 43.429 1.00 23.97 358 VAL B CA 1
ATOM 5876 C C . VAL B 1 372 ? 15.997 18.304 42.397 1.00 26.10 358 VAL B C 1
ATOM 5877 O O . VAL B 1 372 ? 15.087 19.091 42.125 1.00 22.66 358 VAL B O 1
ATOM 5881 N N . ALA B 1 373 ? 17.190 18.374 41.826 1.00 22.60 359 ALA B N 1
ATOM 5882 C CA . ALA B 1 373 ? 17.472 19.399 40.815 1.00 26.43 359 ALA B CA 1
ATOM 5883 C C . ALA B 1 373 ? 16.491 19.302 39.638 1.00 26.47 359 ALA B C 1
ATOM 5884 O O . ALA B 1 373 ? 16.010 20.319 39.123 1.00 28.85 359 ALA B O 1
ATOM 5886 N N . TYR B 1 374 ? 16.162 18.082 39.235 1.00 23.22 360 TYR B N 1
ATOM 5887 C CA . TYR B 1 374 ? 15.238 17.885 38.133 1.00 21.72 360 TYR B CA 1
ATOM 5888 C C . TYR B 1 374 ? 13.814 18.248 38.538 1.00 26.23 360 TYR B C 1
ATOM 5889 O O . TYR B 1 374 ? 13.076 18.907 37.789 1.00 23.55 360 TYR B O 1
ATOM 5898 N N . LEU B 1 375 ? 13.408 17.813 39.722 1.00 20.85 361 LEU B N 1
ATOM 5899 C CA . LEU B 1 375 ? 12.079 18.153 40.207 1.00 19.34 361 LEU B CA 1
ATOM 5900 C C . LEU B 1 375 ? 11.919 19.669 40.401 1.00 23.50 361 LEU B C 1
ATOM 5901 O O . LEU B 1 375 ? 10.845 20.199 40.210 1.00 22.94 361 LEU B O 1
ATOM 5906 N N . ASP B 1 376 ? 12.973 20.335 40.854 1.00 20.89 362 ASP B N 1
ATOM 5907 C CA . ASP B 1 376 ? 12.904 21.777 41.102 1.00 20.22 362 ASP B CA 1
ATOM 5908 C C . ASP B 1 376 ? 12.581 22.495 39.778 1.00 25.25 362 ASP B C 1
ATOM 5909 O O . ASP B 1 376 ? 11.810 23.473 39.743 1.00 25.63 362 ASP B O 1
ATOM 5914 N N . GLN B 1 377 ? 13.194 22.017 38.703 1.00 24.43 363 GLN B N 1
ATOM 5915 C CA . GLN B 1 377 ? 12.999 22.632 37.374 1.00 30.14 363 GLN B CA 1
ATOM 5916 C C . GLN B 1 377 ? 11.528 22.538 36.988 1.00 31.53 363 GLN B C 1
ATOM 5917 O O . GLN B 1 377 ? 10.922 23.527 36.619 1.00 26.41 363 GLN B O 1
ATOM 5923 N N . ILE B 1 378 ? 10.935 21.353 37.098 1.00 22.02 364 ILE B N 1
ATOM 5924 C CA . ILE B 1 378 ? 9.513 21.195 36.774 1.00 25.38 364 ILE B CA 1
ATOM 5925 C C . ILE B 1 378 ? 8.598 21.987 37.720 1.00 28.99 364 ILE B C 1
ATOM 5926 O O . ILE B 1 378 ? 7.638 22.634 37.292 1.00 27.24 364 ILE B O 1
ATOM 5931 N N . GLN B 1 379 ? 8.902 21.927 39.013 1.00 26.00 365 GLN B N 1
ATOM 5932 C CA . GLN B 1 379 ? 8.119 22.628 40.029 1.00 28.74 365 GLN B CA 1
ATOM 5933 C C . GLN B 1 379 ? 8.059 24.122 39.705 1.00 31.77 365 GLN B C 1
ATOM 5934 O O . GLN B 1 379 ? 6.995 24.723 39.767 1.00 30.49 365 GLN B O 1
ATOM 5940 N N . GLN B 1 380 ? 9.206 24.705 39.368 1.00 26.29 366 GLN B N 1
ATOM 5941 C CA . GLN B 1 380 ? 9.286 26.130 39.051 1.00 30.37 366 GLN B CA 1
ATOM 5942 C C . GLN B 1 380 ? 8.380 26.441 37.857 1.00 32.45 366 GLN B C 1
ATOM 5943 O O . GLN B 1 380 ? 7.707 27.481 37.812 1.00 25.44 366 GLN B O 1
ATOM 5949 N N . GLN B 1 381 ? 8.354 25.518 36.901 1.00 26.45 367 GLN B N 1
ATOM 5950 C CA . GLN B 1 381 ? 7.602 25.708 35.663 1.00 23.37 367 GLN B CA 1
ATOM 5951 C C . GLN B 1 381 ? 6.108 25.564 35.867 1.00 32.61 367 GLN B C 1
ATOM 5952 O O . GLN B 1 381 ? 5.320 26.336 35.312 1.00 26.67 367 GLN B O 1
ATOM 5958 N N . VAL B 1 382 ? 5.719 24.560 36.642 1.00 27.84 368 VAL B N 1
ATOM 5959 C CA . VAL B 1 382 ? 4.328 24.424 37.062 1.00 27.60 368 VAL B CA 1
ATOM 5960 C C . VAL B 1 382 ? 3.851 25.695 37.767 1.00 31.01 368 VAL B C 1
ATOM 5961 O O . VAL B 1 382 ? 2.790 26.239 37.437 1.00 30.11 368 VAL B O 1
ATOM 5965 N N . ALA B 1 383 ? 4.654 26.182 38.710 1.00 29.93 369 ALA B N 1
ATOM 5966 C CA . ALA B 1 383 ? 4.273 27.359 39.491 1.00 40.41 369 ALA B CA 1
ATOM 5967 C C . ALA B 1 383 ? 4.045 28.539 38.568 1.00 40.53 369 ALA B C 1
ATOM 5968 O O . ALA B 1 383 ? 3.004 29.191 38.628 1.00 38.01 369 ALA B O 1
ATOM 5970 N N . ALA B 1 384 ? 5.020 28.800 37.705 1.00 29.67 370 ALA B N 1
ATOM 5971 C CA . ALA B 1 384 ? 4.933 29.920 36.773 1.00 34.48 370 ALA B CA 1
ATOM 5972 C C . ALA B 1 384 ? 3.688 29.845 35.882 1.00 43.22 370 ALA B C 1
ATOM 5973 O O . ALA B 1 384 ? 2.957 30.824 35.734 1.00 36.08 370 ALA B O 1
ATOM 5975 N N . LEU B 1 385 ? 3.445 28.688 35.290 1.00 31.67 371 LEU B N 1
ATOM 5976 C CA . LEU B 1 385 ? 2.296 28.527 34.410 1.00 26.94 371 LEU B CA 1
ATOM 5977 C C . LEU B 1 385 ? 0.998 28.757 35.177 1.00 44.77 371 LEU B C 1
ATOM 5978 O O . LEU B 1 385 ? 0.076 29.408 34.679 1.00 40.82 371 LEU B O 1
ATOM 5983 N N . LYS B 1 386 ? 0.925 28.198 36.380 1.00 35.62 372 LYS B N 1
ATOM 5984 C CA . LYS B 1 386 ? -0.303 28.240 37.169 1.00 52.96 372 LYS B CA 1
ATOM 5985 C C . LYS B 1 386 ? -0.690 29.679 37.470 1.00 55.55 372 LYS B C 1
ATOM 5986 O O . LYS B 1 386 ? -1.842 30.076 37.286 1.00 62.22 372 LYS B O 1
ATOM 5992 N N . ARG B 1 387 ? 0.289 30.458 37.919 1.00 62.53 373 ARG B N 1
ATOM 5993 C CA . ARG B 1 387 ? 0.097 31.881 38.168 1.00 61.77 373 ARG B CA 1
ATOM 5994 C C . ARG B 1 387 ? -0.476 32.566 36.930 1.00 67.21 373 ARG B C 1
ATOM 5995 O O . ARG B 1 387 ? -1.556 33.158 36.979 1.00 78.70 373 ARG B O 1
ATOM 6003 N N . ALA B 1 388 ? 0.253 32.467 35.822 1.00 59.12 374 ALA B N 1
ATOM 6004 C CA . ALA B 1 388 ? -0.129 33.109 34.567 1.00 56.40 374 ALA B CA 1
ATOM 6005 C C . ALA B 1 388 ? -1.526 32.739 34.039 1.00 61.43 374 ALA B C 1
ATOM 6006 O O . ALA B 1 388 ? -2.134 33.509 33.297 1.00 69.78 374 ALA B O 1
ATOM 6008 N N . GLN B 1 389 ? -2.034 31.569 34.417 1.00 54.85 375 GLN B N 1
ATOM 6009 C CA . GLN B 1 389 ? -3.397 31.182 34.050 1.00 50.80 375 GLN B CA 1
ATOM 6010 C C . GLN B 1 389 ? -4.188 30.817 35.305 1.00 75.63 375 GLN B C 1
ATOM 6011 O O . GLN B 1 389 ? -4.328 29.641 35.651 1.00 101.87 375 GLN B O 1
ATOM 6017 N N . ALA B 1 390 ? -4.684 31.836 35.994 1.00 65.29 376 ALA B N 1
ATOM 6018 C CA . ALA B 1 390 ? -5.513 31.658 37.185 1.00 89.03 376 ALA B CA 1
ATOM 6019 C C . ALA B 1 390 ? -6.320 32.939 37.377 1.00 53.11 376 ALA B C 1
ATOM 6020 O O . ALA B 1 390 ? -5.838 33.892 37.998 1.00 49.83 376 ALA B O 1
ATOM 6022 N N . GLU B 1 391 ? -7.490 33.004 36.751 1.00 59.96 377 GLU B N 1
ATOM 6023 C CA . GLU B 1 391 ? -8.259 34.243 36.697 1.00 67.93 377 GLU B CA 1
ATOM 6024 C C . GLU B 1 391 ? -7.444 35.450 36.216 1.00 72.17 377 GLU B C 1
ATOM 6025 O O . GLU B 1 391 ? -7.050 36.296 37.019 1.00 90.04 377 GLU B O 1
ATOM 6031 N N . THR B 1 392 ? -7.150 35.471 34.928 1.00 63.42 378 THR B N 1
ATOM 6032 C CA . THR B 1 392 ? -6.458 36.585 34.326 1.00 43.51 378 THR B CA 1
ATOM 6033 C C . THR B 1 392 ? -7.309 36.959 33.141 1.00 41.75 378 THR B C 1
ATOM 6034 O O . THR B 1 392 ? -6.905 37.756 32.294 1.00 36.97 378 THR B O 1
ATOM 6038 N N . GLU B 1 393 ? -8.499 36.368 33.078 1.00 28.93 379 GLU B N 1
ATOM 6039 C CA . GLU B 1 393 ? -9.349 36.609 31.923 1.00 31.07 379 GLU B CA 1
ATOM 6040 C C . GLU B 1 393 ? -9.569 38.113 31.670 1.00 45.72 379 GLU B C 1
ATOM 6041 O O . GLU B 1 393 ? -9.761 38.546 30.526 1.00 45.14 379 GLU B O 1
ATOM 6047 N N . ALA B 1 394 ? -9.548 38.899 32.746 1.00 35.43 380 ALA B N 1
ATOM 6048 C CA . ALA B 1 394 ? -9.781 40.350 32.667 1.00 33.08 380 ALA B CA 1
ATOM 6049 C C . ALA B 1 394 ? -8.654 41.083 31.952 1.00 28.57 380 ALA B C 1
ATOM 6050 O O . ALA B 1 394 ? -8.789 42.254 31.624 1.00 35.26 380 ALA B O 1
ATOM 6052 N N . GLU B 1 395 ? -7.552 40.393 31.665 1.00 32.81 381 GLU B N 1
ATOM 6053 C CA . GLU B 1 395 ? -6.485 41.036 30.919 1.00 37.75 381 GLU B CA 1
ATOM 6054 C C . GLU B 1 395 ? -6.894 41.287 29.469 1.00 41.98 381 GLU B C 1
ATOM 6055 O O . GLU B 1 395 ? -6.424 42.249 28.860 1.00 38.09 381 GLU B O 1
ATOM 6061 N N . LEU B 1 396 ? -7.755 40.431 28.920 1.00 34.95 382 LEU B N 1
ATOM 6062 C CA . LEU B 1 396 ? -8.092 40.495 27.490 1.00 27.21 382 LEU B CA 1
ATOM 6063 C C . LEU B 1 396 ? -8.527 41.886 26.995 1.00 26.63 382 LEU B C 1
ATOM 6064 O O . LEU B 1 396 ? -8.152 42.309 25.915 1.00 24.89 382 LEU B O 1
ATOM 6069 N N . LYS B 1 397 ? -9.346 42.578 27.770 1.00 21.82 383 LYS B N 1
ATOM 6070 C CA . LYS B 1 397 ? -9.740 43.912 27.377 1.00 21.34 383 LYS B CA 1
ATOM 6071 C C . LYS B 1 397 ? -8.498 44.802 27.314 1.00 21.97 383 LYS B C 1
ATOM 6072 O O . LYS B 1 397 ? -8.413 45.717 26.498 1.00 20.87 383 LYS B O 1
ATOM 6078 N N . ARG B 1 398 ? -7.537 44.555 28.192 1.00 20.38 384 ARG B N 1
ATOM 6079 C CA . ARG B 1 398 ? -6.355 45.412 28.183 1.00 21.74 384 ARG B CA 1
ATOM 6080 C C . ARG B 1 398 ? -5.375 45.067 27.050 1.00 16.76 384 ARG B C 1
ATOM 6081 O O . ARG B 1 398 ? -4.707 45.956 26.495 1.00 20.10 384 ARG B O 1
ATOM 6089 N N . LEU B 1 399 ? -5.256 43.791 26.713 1.00 15.79 385 LEU B N 1
ATOM 6090 C CA . LEU B 1 399 ? -4.484 43.465 25.520 1.00 19.82 385 LEU B CA 1
ATOM 6091 C C . LEU B 1 399 ? -5.111 44.046 24.240 1.00 18.32 385 LEU B C 1
ATOM 6092 O O . LEU B 1 399 ? -4.400 44.528 23.358 1.00 18.30 385 LEU B O 1
ATOM 6097 N N . GLU B 1 400 ? -6.445 44.005 24.146 1.00 21.01 386 GLU B N 1
ATOM 6098 C CA . GLU B 1 400 ? -7.144 44.641 23.032 1.00 20.26 386 GLU B CA 1
ATOM 6099 C C . GLU B 1 400 ? -6.747 46.115 22.956 1.00 17.60 386 GLU B C 1
ATOM 6100 O O . GLU B 1 400 ? -6.432 46.643 21.889 1.00 18.40 386 GLU B O 1
ATOM 6106 N N . GLN B 1 401 ? -6.778 46.797 24.098 1.00 18.72 387 GLN B N 1
ATOM 6107 C CA . GLN B 1 401 ? -6.456 48.228 24.090 1.00 20.71 387 GLN B CA 1
ATOM 6108 C C . GLN B 1 401 ? -5.036 48.501 23.563 1.00 20.15 387 GLN B C 1
ATOM 6109 O O . GLN B 1 401 ? -4.793 49.479 22.825 1.00 21.12 387 GLN B O 1
ATOM 6115 N N . ALA B 1 402 ? -4.084 47.660 23.966 1.00 17.69 388 ALA B N 1
ATOM 6116 C CA . ALA B 1 402 ? -2.701 47.817 23.501 1.00 18.97 388 ALA B CA 1
ATOM 6117 C C . ALA B 1 402 ? -2.629 47.640 21.976 1.00 19.06 388 ALA B C 1
ATOM 6118 O O . ALA B 1 402 ? -1.886 48.334 21.273 1.00 19.62 388 ALA B O 1
ATOM 6120 N N . ILE B 1 403 ? -3.422 46.722 21.447 1.00 15.30 389 ILE B N 1
ATOM 6121 C CA . ILE B 1 403 ? -3.482 46.548 19.986 1.00 20.70 389 ILE B CA 1
ATOM 6122 C C . ILE B 1 403 ? -4.123 47.757 19.311 1.00 21.38 389 ILE B C 1
ATOM 6123 O O . ILE B 1 403 ? -3.630 48.271 18.292 1.00 22.22 389 ILE B O 1
ATOM 6128 N N . LEU B 1 404 ? -5.221 48.227 19.875 1.00 18.60 390 LEU B N 1
ATOM 6129 C CA . LEU B 1 404 ? -5.903 49.397 19.305 1.00 17.49 390 LEU B CA 1
ATOM 6130 C C . LEU B 1 404 ? -5.045 50.658 19.310 1.00 21.70 390 LEU B C 1
ATOM 6131 O O . LEU B 1 404 ? -5.116 51.462 18.375 1.00 20.29 390 LEU B O 1
ATOM 6136 N N . ASP B 1 405 ? -4.264 50.863 20.367 1.00 20.21 391 ASP B N 1
ATOM 6137 C CA . ASP B 1 405 ? -3.399 52.051 20.431 1.00 24.16 391 ASP B CA 1
ATOM 6138 C C . ASP B 1 405 ? -2.448 52.068 19.249 1.00 26.37 391 ASP B C 1
ATOM 6139 O O . ASP B 1 405 ? -2.218 53.100 18.634 1.00 28.02 391 ASP B O 1
ATOM 6144 N N . LYS B 1 406 ? -1.915 50.909 18.912 1.00 25.66 392 LYS B N 1
ATOM 6145 C CA . LYS B 1 406 ? -1.050 50.815 17.733 1.00 28.82 392 LYS B CA 1
ATOM 6146 C C . LYS B 1 406 ? -1.820 51.040 16.446 1.00 23.65 392 LYS B C 1
ATOM 6147 O O . LYS B 1 406 ? -1.356 51.733 15.540 1.00 24.73 392 LYS B O 1
ATOM 6153 N N . ALA B 1 407 ? -3.002 50.435 16.363 1.00 28.15 393 ALA B N 1
ATOM 6154 C CA . ALA B 1 407 ? -3.794 50.501 15.139 1.00 26.04 393 ALA B CA 1
ATOM 6155 C C . ALA B 1 407 ? -4.059 51.939 14.760 1.00 26.26 393 ALA B C 1
ATOM 6156 O O . ALA B 1 407 ? -3.903 52.336 13.602 1.00 24.73 393 ALA B O 1
ATOM 6158 N N . PHE B 1 408 ? -4.457 52.734 15.745 1.00 19.66 394 PHE B N 1
ATOM 6159 C CA . PHE B 1 408 ? -5.008 54.024 15.428 1.00 16.87 394 PHE B CA 1
ATOM 6160 C C . PHE B 1 408 ? -3.980 55.135 15.401 1.00 27.89 394 PHE B C 1
ATOM 6161 O O . PHE B 1 408 ? -4.332 56.291 15.188 1.00 24.70 394 PHE B O 1
ATOM 6169 N N . ARG B 1 409 ? -2.712 54.768 15.573 1.00 24.18 395 ARG B N 1
ATOM 6170 C CA . ARG B 1 409 ? -1.614 55.725 15.375 1.00 31.27 395 ARG B CA 1
ATOM 6171 C C . ARG B 1 409 ? -0.881 55.408 14.076 1.00 33.65 395 ARG B C 1
ATOM 6172 O O . ARG B 1 409 ? 0.044 56.129 13.671 1.00 30.36 395 ARG B O 1
ATOM 6180 N N . GLY B 1 410 ? -1.287 54.319 13.432 1.00 28.22 396 GLY B N 1
ATOM 6181 C CA . GLY B 1 410 ? -0.737 53.958 12.136 1.00 30.61 396 GLY B CA 1
ATOM 6182 C C . GLY B 1 410 ? 0.427 52.993 12.201 1.00 40.79 396 GLY B C 1
ATOM 6183 O O . GLY B 1 410 ? 1.171 52.832 11.232 1.00 37.34 396 GLY B O 1
ATOM 6184 N N . ASP B 1 411 ? 0.571 52.332 13.344 1.00 32.06 397 ASP B N 1
ATOM 6185 C CA . ASP B 1 411 ? 1.688 51.423 13.572 1.00 35.33 397 ASP B CA 1
ATOM 6186 C C . ASP B 1 411 ? 1.344 49.956 13.411 1.00 45.80 397 ASP B C 1
ATOM 6187 O O . ASP B 1 411 ? 2.213 49.106 13.600 1.00 41.28 397 ASP B O 1
ATOM 6192 N N . LEU B 1 412 ? 0.094 49.664 13.067 1.00 33.51 398 LEU B N 1
ATOM 6193 C CA . LEU B 1 412 ? -0.348 48.286 12.885 1.00 51.28 398 LEU B CA 1
ATOM 6194 C C . LEU B 1 412 ? -0.734 47.650 14.216 1.00 52.49 398 LEU B C 1
ATOM 6195 O O . LEU B 1 412 ? -0.075 46.723 14.686 1.00 55.71 398 LEU B O 1
#

B-factor: mean 36.67, std 16.84, range [12.51, 117.67]

Radius of gyration: 33.15 Å; Cα contacts (8 Å, |Δi|>4): 1556; chains: 2; bounding box: 97×76×78 Å

Nearest PDB structures (foldseek):
  3okg-assembly3_A  TM=1.003E+00  e=7.391E-84  Caldanaerobacter subterraneus subsp. tengcongensis MB4
  3okg-assembly3_B  TM=9.975E-01  e=1.966E-78  Caldanaerobacter subterraneus subsp. tengcongensis MB4
  5ybb-assembly1_G  TM=7.121E-01  e=5.945E-67  Caldanaerobacter subterraneus subsp. tengcongensis MB4
  1yf2-assembly2_B  TM=4.681E-01  e=5.467E-22  Methanocaldococcus jannaschii DSM 2661
  2y7h-assembly1_A  TM=5.551E-01  e=1.669E-15  Escherichia coli

CATH classification: 3.90.220.20 (+1 more: 3.90.220.20)

Secondary structure (DSSP, 8-state):
--S-SS---TT-EEEEGGGGB----B--GGGSTT-EEEEE-GGGEETTTTEE---EEEEGGG--TTEEEE--TT-EEEESSSGGG--EEEPPGGGTT-EEETTEEEE-B-TTT--HHHHHHHHTSHHHHTT-GGGS---TT-----HHHHHTSEEEE--HHHHHHHHHHHHHHHHHHHHHHHHHHHHHHHHHHHHHHHHHHHSPPTTS---BTBEEEEHHHHEEEEE--PPPTT-EESS--SEEEE-SGGG--SSSPPP--EESS--SEE-TT-EEEE-SSSTT-EEE--S-EEE-TTEEEEEE-TTS-HHHHHHHHHHTHHHH-----HHHHHH-EEEE--HHHHHHHHHHHHHHHHHHHHHHHHS--HHHHHHHHHHHHHHHHTTT--/--S-SSPPPTT-EEEEGGGGB----B--GGGSTT-EEEEE-GGGEETTTTEE---EEEEGGG--TTEEEE--TT-EEEESSSGGG--EEEPPGGGTT-EEETTEEEE-B-TTT--HHHHHHHHTSHHHHTT-GGGSS--TTPPPP-HHHHHTSEEEE--HHHHHHHHHHHHHHHHHHHHHHHHHHHHHHHHHHHHHHHHHHHS--TTS---BTBEEEEHHHHEEEEE--PPPTT-EESSSSSEEEE-SGGG--SSS-----EESS--SEE-TTPEEEE-SSS---EEE--S-EEE-TTEEEEEE-TTS-HHHHHHHHHHTHHHHHH----HHHHHH-EEEE--HHHHHHHHHHHHHHHHHHHHHHHHSSS-TTHHHHHHH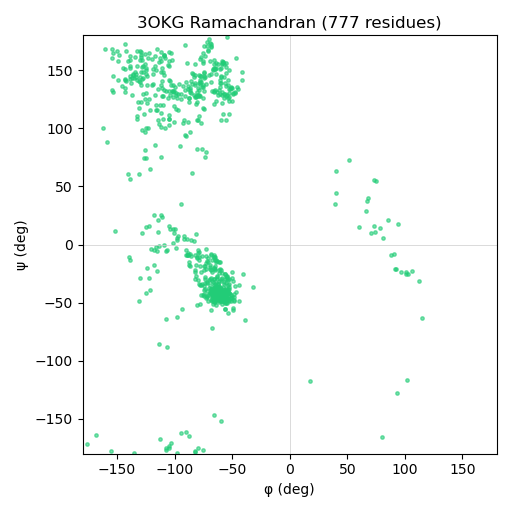HHHHHHTTT--

InterPro domains:
  IPR000055 Type I restriction modification DNA specificity domain [PF01420] (11-175)
  IPR000055 Type I restriction modification DNA specificity domain [PF01420] (213-376)
  IPR044946 Type I restriction modification DNA specificity domain superfamily [G3DSA:3.90.220.20] (8-396)
  IPR044946 Type I restriction modification DNA specificity domain superfamily [G3DSA:3.90.220.20] (183-376)
  IPR051212 Type I restriction enzyme S subunit [PTHR43140] (208-398)